Protein AF-0000000078898511 (afdb_homodimer)

Sequence (1064 aa):
MPILDPFRLGRRQLLKTFGAAAVTALSLPPTLRQSLAQPVFVAPPFQLGVAAGDPAPDGFVIWTRLAPQPLEPGYGMPAQPVEVDWQVAADDRFRTVVQKGTAVARPELGHAVHVEVAGLEPGRPYWYRFVAGTERSMVGRARTAPALGAPVERLRFAVGGCQAYEHGHYTAWRCISDESDLDFIYHYGDYIYEGGVRSFYFDRHQERTLPTPRPFDGRELYSLDEYRRRYALYKLDPNLQMAHASAAFIPAWDDHEVDNNWVADRDQDGTPPEVFLLRRIAAAQAYYENLPFRRSAWPLGPAMQIYRRLSFGSLLDLHVLDTRQFRTDQPCGDGFKAPCAGMDADTASVLGAEQEKWLYDGLAASKARWTGLAQQVMLMDMDREPGEEDIRNMDSWDAYRAARTRLLSFLHDRRISNTVVLTGDEHQNWIGDVKLRAGDPDSPTVATEFLATSISSGADGGEIRANGAGILAANPHLKLLNDQRGYHLHEVTPKAWTAHVKVLDKVSTPGGTLSTRAVFTVDPRRPGPQAAMPILDPFRLGRRQLLKTFGAAAVTALSLPPTLRQSLAQPVFVAPPFQLGVAAGDPAPDGFVIWTRLAPQPLEPGYGMPAQPVEVDWQVAADDRFRTVVQKGTAVARPELGHAVHVEVAGLEPGRPYWYRFVAGTERSMVGRARTAPALGAPVERLRFAVGGCQAYEHGHYTAWRCISDESDLDFIYHYGDYIYEGGVRSFYFDRHQERTLPTPRPFDGRELYSLDEYRRRYALYKLDPNLQMAHASAAFIPAWDDHEVDNNWVADRDQDGTPPEVFLLRRIAAAQAYYENLPFRRSAWPLGPAMQIYRRLSFGSLLDLHVLDTRQFRTDQPCGDGFKAPCAGMDADTASVLGAEQEKWLYDGLAASKARWTGLAQQVMLMDMDREPGEEDIRNMDSWDAYRAARTRLLSFLHDRRISNTVVLTGDEHQNWIGDVKLRAGDPDSPTVATEFLATSISSGADGGEIRANGAGILAANPHLKLLNDQRGYHLHEVTPKAWTAHVKVLDKVSTPGGTLSTRAVFTVDPRRPGPQAA

Foldseek 3Di:
DDPPDPDDDDDPDPPPDPDDPPPPPPPVPPPPLDAAQADDFPAFQQLLAKFWADAAQFFTKIKTAGARQQQDVLSRDDQGKHKKKKWKAQDPVRPGTDDIDIDIQHVVLNRMDIDTDGRHHGFGKMKMWMDTRNHIGDIFMEHHFHDAQAADFKAKEWEAEQCEPQQFAQQQLLVLLPDPDHNEYEYFACLYAQAAWDQWDQQQQVRGIDGGLHHDGAHGDQALSNLSSRLSVSSSRVSNNSSRRRYHYQYDYDARLQAPQAAAQDHLPGPDSVSSLSSLQSSLSSVPRRHRDDPQQPDDRNDGDRWDWDDRHQAEIETEAHQGNAFDRQPPSAAKDAADPQLVDQPGARRHDVVVVVVLVCLLPRRHLAYEYRHEADLAWFQPDFDDTGIGHSSHCSSNQNHSLVVQVSQVVSLQQRYEYEYEDPQKWWWFFRFNDHPDPPGARRAIYTYAHHSRPSWARFAAGPCRVRRCVSRVRTDGIGNGHHIWMWMTGSAKIKIFHWGFNGRSDPDTDIDTPFMWIQGSNHHITDTD/DDDDDDPDDDDPDVPPPPDDPPPPPCPVPPPPLDAAQADDFPAFQQLLAKFWADAAQFFTKIKTAGARQQQDVLSRDDQGKHKKKKFKALDPVRPGTDDIDIDIQHVVLNRMDIDTDGRHHGFGKMKMWMDTRNHIGDIFMEHHFHDAQAADFKAKEWEAEQCEPQQFAQQQLLVLLPDPDHNEYEYFACLDAQAAWDQWDQQQQVRGIDGRLHHDGAHGDQALSNLSSRLSVSSSRVSNNSSRRRYHYQYDYDARLQAPQAAAQDHLPGPPSVSSLSSLQSSLSSVPRRHRDDCQQPDDRNDGDRWDWDDRHQAEIETEADQGNAFDRQPPSAAKDAADPQLVDQPGARRHDVVVVVVLVCLLPRRHLAYEYRHEADLAWFQPDFDDTGIGHSSHCSSNQNHSLVVQCSQVVSLQQRYEYEYEDPQKWWWFFRFNDHPDPPGARRAIYTYAHHSRPSWARFAAGPCRVRRCVSRVRTDGIGNFHHIWMWMGGSAKIKIFHWGFNGRSDPDTDIDTPFMWIQGSNHHITDTD

pLDDT: mean 92.57, std 17.26, range [18.81, 98.94]

Secondary structure (DSSP, 8-state):
----------SSTTSTT----------------PPBSS---SS-S-TT-EEEEEEETTEEEEEEE--SSTTSGGGG--SS-EEEEEEEESSTT-SSEEEEEEEEE-GGGTTEEEEEE-SPPTT-EEEEEEEETTEEPPPEEEEPPPPTT---S-EEEEEE----GGG---HHHHHHHHSSS-SEEEE-S-SS--SPP-SEEEETTTTEEEE-SS--------SHHHHHHHHHHHHT-HHHHHHHHHS-EEE---STTT-TT-BTTB-TT---HHHHHHHHHHHHHHHHHHS---GGG--BTTB----EEEEETTTEEEEE--SSTTPPPPSTTSSEE---GGGG-TT--SS-HHHHHHHHHHHHH--SSEEEEE-SS--S----SSSS---EESSSGGG-HHHHHHHHHHHHHTT---EEEEE-SSSSEEEEEEESSTT-TTSPEEEEEEE---SSTTTT--SS-TTHHHHHHH-TTEEEEE--EEEEEEEE-SS-EEEEEEEES-SSSS-PPEEEEEEEEEETTEEEEEE-/--------S-SGGGGTT----------------PPBSS---SS-S-TT-EEEEEEETTEEEEEEE--SSTTSGGGG--SS-EEEEEEEESSTT-SSEEEEEEEEE-GGGTTEEEEEE-SPPTT-EEEEEEEETTEEPPPEEEEPPPPTT---S-EEEEEE----GGG---HHHHHHHHSSS-SEEEE-S-SS--SPP-SEEEETTTTEEEE-SS--------SHHHHHHHHHHHHT-HHHHHHHHHS-EEE---STTT-TT-BTTB-SS---HHHHHHHHHHHHHHHHHHS---GGG--BTTB----EEEEETTTEEEEE--SSTTPPPPSTTSSEE---GGGG-TT--SS-HHHHHHHHHHHHH--SSEEEEE-SS--S----SSSS---EESSSGGG-HHHHHHHHHHHHHTT---EEEEE-SSSSEEEEEEESSTT-TTSPEEEEEEE---SSTTTT--SS-TTHHHHHHH-TTEEEEE--EEEEEEEE-SS-EEEEEEEES-SSSTTPPEEEEEEEEEETTEEEEEE-

Solvent-accessible surface area (backbone atoms only — not comparable to full-atom values): 52940 Å² total; per-residue (Å²): 133,82,74,80,78,89,85,88,90,76,81,69,77,77,66,70,70,77,65,87,75,74,76,70,78,75,65,72,66,82,65,55,72,64,58,38,66,70,57,84,65,93,36,68,37,53,55,51,34,43,31,24,8,59,50,30,33,37,24,33,19,42,24,37,33,53,18,37,33,47,81,45,90,69,16,59,50,70,82,52,36,32,38,30,36,37,41,32,12,69,38,91,82,51,80,48,66,75,45,69,52,73,49,67,21,30,50,54,49,64,21,24,39,73,41,78,48,66,87,46,65,47,55,36,68,34,22,35,38,41,34,43,47,89,45,67,47,71,74,27,29,34,29,23,20,32,42,82,64,34,88,49,76,66,48,34,34,37,37,36,29,30,37,31,59,39,27,17,35,53,49,42,34,39,54,56,37,67,50,76,77,46,50,30,31,39,32,36,17,20,78,44,61,35,63,48,62,51,70,55,42,74,32,75,55,77,69,44,77,39,73,36,53,38,70,64,95,50,60,49,53,42,44,38,65,51,39,42,32,53,53,36,61,57,34,55,36,65,33,49,27,44,26,29,18,50,18,15,34,44,72,33,69,44,35,24,54,56,36,67,74,33,25,48,55,38,52,72,55,69,53,56,41,78,52,44,38,49,27,33,25,23,24,37,46,34,50,50,45,74,44,35,58,58,74,78,34,54,56,60,45,56,44,58,54,64,51,48,76,45,59,38,18,32,34,32,37,35,37,37,46,43,64,32,69,44,15,47,74,57,35,69,81,39,55,77,29,57,84,48,74,56,26,62,36,75,85,40,34,49,44,27,72,68,52,45,52,51,48,52,54,47,62,70,66,56,80,39,58,28,37,34,41,38,30,30,52,44,67,55,66,60,51,73,35,55,78,89,55,58,28,30,54,27,78,27,37,54,30,31,40,38,36,45,41,52,54,41,46,51,34,53,74,67,67,47,32,28,35,38,33,42,26,26,87,72,39,23,31,41,30,26,38,27,44,54,42,78,94,34,87,84,40,58,54,41,20,20,35,47,27,25,15,6,33,10,33,70,25,30,48,38,68,58,41,86,60,39,66,43,28,46,69,67,30,75,49,51,75,42,73,33,27,28,18,16,32,30,41,36,42,38,37,84,68,33,41,35,40,37,37,34,30,28,75,35,19,50,51,82,77,43,54,76,46,76,78,47,41,33,36,28,43,49,80,43,37,32,66,36,82,100,139,88,75,96,76,88,95,73,92,80,82,67,73,76,65,71,68,81,62,84,76,69,78,69,75,76,62,73,65,81,64,54,71,64,59,37,66,70,56,83,65,94,36,70,36,53,54,51,34,43,31,24,7,60,48,32,31,36,23,33,20,41,24,39,34,54,20,36,32,47,81,44,90,71,16,59,51,70,85,51,36,32,38,31,36,39,42,32,13,70,37,91,79,53,81,47,64,76,46,71,53,73,47,67,21,30,48,55,48,64,20,24,38,72,41,78,47,67,86,47,66,46,56,37,68,34,24,34,40,42,33,43,46,89,45,68,47,72,71,26,28,33,28,23,19,31,41,83,64,34,88,49,76,66,47,33,34,38,36,37,30,30,36,30,59,37,27,16,35,54,49,44,34,40,53,56,38,66,51,78,78,45,50,33,32,39,31,35,18,20,77,44,61,34,62,48,63,52,73,55,42,77,31,75,54,78,69,44,78,39,74,35,52,37,69,64,94,50,62,50,56,43,44,38,64,50,39,42,32,50,53,36,61,58,34,54,35,64,33,51,29,45,28,29,17,50,18,14,31,45,71,34,68,44,35,24,54,55,38,67,75,32,26,47,54,37,52,72,54,70,53,57,41,78,52,45,39,49,28,33,25,23,23,36,45,35,51,52,45,72,45,36,56,57,76,79,34,53,59,61,46,56,44,59,55,64,50,49,75,45,60,40,18,32,35,31,38,35,36,36,46,45,64,32,68,44,16,47,74,56,34,71,81,39,55,78,28,56,85,49,74,54,26,60,36,76,84,41,32,49,43,25,72,68,52,45,49,51,48,52,53,49,62,71,65,57,79,38,58,28,38,35,41,38,30,31,50,44,67,53,64,60,52,72,35,55,77,90,54,58,28,29,53,26,76,28,37,53,30,30,41,39,37,44,41,53,55,41,48,52,34,53,76,66,67,47,31,28,36,40,33,40,27,25,86,71,40,24,33,42,32,25,37,27,43,55,41,77,95,34,86,83,38,58,54,41,20,20,36,46,27,25,14,6,34,8,33,70,24,30,49,38,66,57,41,88,61,41,67,42,28,46,69,67,30,76,48,50,76,42,73,34,28,28,19,17,32,30,40,36,41,37,36,84,71,34,40,34,40,36,38,34,30,27,75,36,18,49,50,81,77,43,54,75,44,75,77,48,39,34,34,27,43,50,82,42,36,32,67,37,81,100

InterPro domains:
  IPR006311 Twin-arginine translocation pathway, signal sequence [PS51318] (1-37)
  IPR018946 PhoD-like phosphatase, metallophosphatase domain [PF09423] (157-500)
  IPR018946 PhoD-like phosphatase, metallophosphatase domain [cd07389] (156-457)
  IPR029052 Metallo-dependent phosphatase-like [SSF56300] (154-504)
  IPR032093 Phospholipase D, N-terminal [PF16655] (40-146)
  IPR038607 PhoD-like superfamily [G3DSA:3.60.21.70] (149-532)
  IPR052900 Phospholipid Metabolizing Enzymes [PTHR43606] (16-522)

Radius of gyration: 34.7 Å; Cα contacts (8 Å, |Δi|>4): 2838; chains: 2; bounding box: 134×117×81 Å

Organism: Rhodospirillum centenum (strain ATCC 51521 / SW) (NCBI:txid414684)

Structure (mmCIF, N/CA/C/O backbone):
data_AF-0000000078898511-model_v1
#
loop_
_entity.id
_entity.type
_entity.pdbx_description
1 polymer 'Alkaline phosphatase D'
#
loop_
_atom_site.group_PDB
_atom_site.id
_atom_site.type_symbol
_atom_site.label_atom_id
_atom_site.label_alt_id
_atom_site.label_comp_id
_atom_site.label_asym_id
_atom_site.label_entity_id
_atom_site.label_seq_id
_atom_site.pdbx_PDB_ins_code
_atom_site.Cartn_x
_atom_site.Cartn_y
_atom_site.Cartn_z
_atom_site.occupancy
_atom_site.B_iso_or_equiv
_atom_site.auth_seq_id
_atom_site.auth_comp_id
_atom_site.auth_asym_id
_atom_site.auth_atom_id
_atom_site.pdbx_PDB_model_num
ATOM 1 N N . MET A 1 1 ? 75.062 38.656 44.875 1 23.36 1 MET A N 1
ATOM 2 C CA . MET A 1 1 ? 73.688 38.469 45.344 1 23.36 1 MET A CA 1
ATOM 3 C C . MET A 1 1 ? 72.688 39.375 44.562 1 23.36 1 MET A C 1
ATOM 5 O O . MET A 1 1 ? 71.562 39.531 44.969 1 23.36 1 MET A O 1
ATOM 9 N N . PRO A 1 2 ? 73.062 39.656 43.375 1 22.45 2 PRO A N 1
ATOM 10 C CA . PRO A 1 2 ? 72.75 40.875 42.656 1 22.45 2 PRO A CA 1
ATOM 11 C C . PRO A 1 2 ? 71.25 40.906 42.188 1 22.45 2 PRO A C 1
ATOM 13 O O . PRO A 1 2 ? 70.688 39.875 41.844 1 22.45 2 PRO A O 1
ATOM 16 N N . ILE A 1 3 ? 70.438 41.812 42.719 1 23.81 3 ILE A N 1
ATOM 17 C CA . ILE A 1 3 ? 69.062 42.094 43.031 1 23.81 3 ILE A CA 1
ATOM 18 C C . ILE A 1 3 ? 68.312 42.375 41.75 1 23.81 3 ILE A C 1
ATOM 20 O O . ILE A 1 3 ? 67.125 42.844 41.781 1 23.81 3 ILE A O 1
ATOM 24 N N . LEU A 1 4 ? 68.938 42 40.5 1 22.95 4 LEU A N 1
ATOM 25 C CA . LEU A 1 4 ? 68.312 42.719 39.406 1 22.95 4 LEU A CA 1
ATOM 26 C C . LEU A 1 4 ? 66.812 42.469 39.344 1 22.95 4 LEU A C 1
ATOM 28 O O . LEU A 1 4 ? 66.375 41.375 39.75 1 22.95 4 LEU A O 1
ATOM 32 N N . ASP A 1 5 ? 65.875 43.469 39.062 1 22.94 5 ASP A N 1
ATOM 33 C CA . ASP A 1 5 ? 64.562 44.031 39.312 1 22.94 5 ASP A CA 1
ATOM 34 C C . ASP A 1 5 ? 63.531 43.531 38.312 1 22.94 5 ASP A C 1
ATOM 36 O O . ASP A 1 5 ? 63.594 43.844 37.125 1 22.94 5 ASP A O 1
ATOM 40 N N . PRO A 1 6 ? 63.344 42.156 38.094 1 24.83 6 PRO A N 1
ATOM 41 C CA . PRO A 1 6 ? 62.812 41.406 36.969 1 24.83 6 PRO A CA 1
ATOM 42 C C . PRO A 1 6 ? 61.344 41.781 36.656 1 24.83 6 PRO A C 1
ATOM 44 O O . PRO A 1 6 ? 60.438 41.25 37.25 1 24.83 6 PRO A O 1
ATOM 47 N N . PHE A 1 7 ? 60.875 43.156 36.375 1 22 7 PHE A N 1
ATOM 48 C CA . PHE A 1 7 ? 59.75 44 36.062 1 22 7 PHE A CA 1
ATOM 49 C C . PHE A 1 7 ? 58.875 43.344 35 1 22 7 PHE A C 1
ATOM 51 O O . PHE A 1 7 ? 59.375 42.594 34.156 1 22 7 PHE A O 1
ATOM 58 N N . ARG A 1 8 ? 57.25 43.719 34.875 1 26.16 8 ARG A N 1
ATOM 59 C CA . ARG A 1 8 ? 55.812 43.469 35.031 1 26.16 8 ARG A CA 1
ATOM 60 C C . ARG A 1 8 ? 55.188 43.25 33.656 1 26.16 8 ARG A C 1
ATOM 62 O O . ARG A 1 8 ? 55.375 44.062 32.719 1 26.16 8 ARG A O 1
ATOM 69 N N . LEU A 1 9 ? 54.719 41.969 33.156 1 23.34 9 LEU A N 1
ATOM 70 C CA . LEU A 1 9 ? 54.219 41.156 32.062 1 23.34 9 LEU A CA 1
ATOM 71 C C . LEU A 1 9 ? 53.031 41.812 31.391 1 23.34 9 LEU A C 1
ATOM 73 O O . LEU A 1 9 ? 51.969 41.969 32 1 23.34 9 LEU A O 1
ATOM 77 N N . GLY A 1 10 ? 53.188 42.969 30.734 1 20.89 10 GLY A N 1
ATOM 78 C CA . GLY A 1 10 ? 52.125 43.812 30.25 1 20.89 10 GLY A CA 1
ATOM 79 C C . GLY A 1 10 ? 51.125 43.094 29.344 1 20.89 10 GLY A C 1
ATOM 80 O O . GLY A 1 10 ? 51.469 42.062 28.766 1 20.89 10 GLY A O 1
ATOM 81 N N . ARG A 1 11 ? 49.781 43.438 29.5 1 22.42 11 ARG A N 1
ATOM 82 C CA . ARG A 1 11 ? 48.406 43.125 29.109 1 22.42 11 ARG A CA 1
ATOM 83 C C . ARG A 1 11 ? 48.25 43.094 27.594 1 22.42 11 ARG A C 1
ATOM 85 O O . ARG A 1 11 ? 47.188 42.719 27.078 1 22.42 11 ARG A O 1
ATOM 92 N N . ARG A 1 12 ? 49.031 43.906 26.922 1 22.55 12 ARG A N 1
ATOM 93 C CA . ARG A 1 12 ? 48.531 44.406 25.641 1 22.55 12 ARG A CA 1
ATOM 94 C C . ARG A 1 12 ? 48.312 43.25 24.672 1 22.55 12 ARG A C 1
ATOM 96 O O . ARG A 1 12 ? 47.344 43.281 23.891 1 22.55 12 ARG A O 1
ATOM 103 N N . GLN A 1 13 ? 49.375 42.594 24.516 1 22.3 13 GLN A N 1
ATOM 104 C CA . GLN A 1 13 ? 49.531 42.125 23.141 1 22.3 13 GLN A CA 1
ATOM 105 C C . GLN A 1 13 ? 48.562 40.969 22.828 1 22.3 13 GLN A C 1
ATOM 107 O O . GLN A 1 13 ? 48.594 40.406 21.734 1 22.3 13 GLN A O 1
ATOM 112 N N . LEU A 1 14 ? 48.062 40.312 23.953 1 23.38 14 LEU A N 1
ATOM 113 C CA . LEU A 1 14 ? 47.531 39 23.594 1 23.38 14 LEU A CA 1
ATOM 114 C C . LEU A 1 14 ? 46.312 39.156 22.703 1 23.38 14 LEU A C 1
ATOM 116 O O . LEU A 1 14 ? 45.812 38.188 22.156 1 23.38 14 LEU A O 1
ATOM 120 N N . LEU A 1 15 ? 45.625 40.375 22.719 1 21.05 15 LEU A N 1
ATOM 121 C CA . LEU A 1 15 ? 44.188 40.281 22.438 1 21.05 15 LEU A CA 1
ATOM 122 C C . LEU A 1 15 ? 43.938 40 20.953 1 21.05 15 LEU A C 1
ATOM 124 O O . LEU A 1 15 ? 42.812 39.688 20.562 1 21.05 15 LEU A O 1
ATOM 128 N N . LYS A 1 16 ? 44.75 40.469 20.062 1 21.91 16 LYS A N 1
ATOM 129 C CA . LYS A 1 16 ? 44.125 40.812 18.781 1 21.91 16 LYS A CA 1
ATOM 130 C C . LYS A 1 16 ? 43.688 39.562 18.047 1 21.91 16 LYS A C 1
ATOM 132 O O . LYS A 1 16 ? 42.844 39.656 17.125 1 21.91 16 LYS A O 1
ATOM 137 N N . THR A 1 17 ? 44.5 38.594 18.141 1 21.77 17 THR A N 1
ATOM 138 C CA . THR A 1 17 ? 44.469 37.781 16.922 1 21.77 17 THR A CA 1
ATOM 139 C C . THR A 1 17 ? 43.188 36.969 16.828 1 21.77 17 THR A C 1
ATOM 141 O O . THR A 1 17 ? 43.062 36.094 15.961 1 21.77 17 THR A O 1
ATOM 144 N N . PHE A 1 18 ? 42.281 37 17.859 1 23.84 18 PHE A N 1
ATOM 145 C CA . PHE A 1 18 ? 41.281 35.969 17.719 1 23.84 18 PHE A CA 1
ATOM 146 C C . PHE A 1 18 ? 40.406 36.25 16.5 1 23.84 18 PHE A C 1
ATOM 148 O O . PHE A 1 18 ? 39.562 37.156 16.5 1 23.84 18 PHE A O 1
ATOM 155 N N . GLY A 1 19 ? 40.969 36.25 15.273 1 22.55 19 GLY A N 1
ATOM 156 C CA . GLY A 1 19 ? 40.219 36.469 14.055 1 22.55 19 GLY A CA 1
ATOM 157 C C . GLY A 1 19 ? 38.875 35.781 14.055 1 22.55 19 GLY A C 1
ATOM 158 O O . GLY A 1 19 ? 38.625 34.906 14.883 1 22.55 19 GLY A O 1
ATOM 159 N N . ALA A 1 20 ? 37.875 36.25 13.094 1 24.78 20 ALA A N 1
ATOM 160 C CA . ALA A 1 20 ? 36.5 36.031 12.758 1 24.78 20 ALA A CA 1
ATOM 161 C C . ALA A 1 20 ? 36.219 34.562 12.461 1 24.78 20 ALA A C 1
ATOM 163 O O . ALA A 1 20 ? 36.719 34.031 11.461 1 24.78 20 ALA A O 1
ATOM 164 N N . ALA A 1 21 ? 36.281 33.656 13.391 1 25.03 21 ALA A N 1
ATOM 165 C CA . ALA A 1 21 ? 35.812 32.281 13.203 1 25.03 21 ALA A CA 1
ATOM 166 C C . ALA A 1 21 ? 34.438 32.25 12.539 1 25.03 21 ALA A C 1
ATOM 168 O O . ALA A 1 21 ? 33.438 32.719 13.125 1 25.03 21 ALA A O 1
ATOM 169 N N . ALA A 1 22 ? 34.375 32.438 11.211 1 25.95 22 ALA A N 1
ATOM 170 C CA . ALA A 1 22 ? 33.219 32.125 10.398 1 25.95 22 ALA A CA 1
ATOM 171 C C . ALA A 1 22 ? 32.531 30.859 10.883 1 25.95 22 ALA A C 1
ATOM 173 O O . ALA A 1 22 ? 33.156 29.812 10.992 1 25.95 22 ALA A O 1
ATOM 174 N N . VAL A 1 23 ? 31.609 30.969 11.789 1 25.8 23 VAL A N 1
ATOM 175 C CA . VAL A 1 23 ? 30.641 29.938 12.164 1 25.8 23 VAL A CA 1
ATOM 176 C C . VAL A 1 23 ? 30.188 29.188 10.922 1 25.8 23 VAL A C 1
ATOM 178 O O . VAL A 1 23 ? 29.516 29.75 10.055 1 25.8 23 VAL A O 1
ATOM 181 N N . THR A 1 24 ? 31.078 28.422 10.281 1 25.14 24 THR A N 1
ATOM 182 C CA . THR A 1 24 ? 30.609 27.422 9.328 1 25.14 24 THR A CA 1
ATOM 183 C C . THR A 1 24 ? 29.391 26.688 9.867 1 25.14 24 THR A C 1
ATOM 185 O O . THR A 1 24 ? 29.438 26.062 10.922 1 25.14 24 THR A O 1
ATOM 188 N N . ALA A 1 25 ? 28.172 27.203 9.734 1 29.58 25 ALA A N 1
ATOM 189 C CA . ALA A 1 25 ? 26.922 26.469 9.914 1 29.58 25 ALA A CA 1
ATOM 190 C C . ALA A 1 25 ? 27.078 25.016 9.453 1 29.58 25 ALA A C 1
ATOM 192 O O . ALA A 1 25 ? 27.25 24.75 8.266 1 29.58 25 ALA A O 1
ATOM 193 N N . LEU A 1 26 ? 27.766 24.188 10.18 1 28.31 26 LEU A N 1
ATOM 194 C CA . LEU A 1 26 ? 27.75 22.734 10 1 28.31 26 LEU A CA 1
ATOM 195 C C . LEU A 1 26 ? 26.344 22.234 9.672 1 28.31 26 LEU A C 1
ATOM 197 O O . LEU A 1 26 ? 25.547 21.953 10.578 1 28.31 26 LEU A O 1
ATOM 201 N N . SER A 1 27 ? 25.656 22.844 8.727 1 32.09 27 SER A N 1
ATOM 202 C CA . SER A 1 27 ? 24.594 22.047 8.117 1 32.09 27 SER A CA 1
ATOM 203 C C . SER A 1 27 ? 25.062 20.609 7.887 1 32.09 27 SER A C 1
ATOM 205 O O . SER A 1 27 ? 26.031 20.359 7.168 1 32.09 27 SER A O 1
ATOM 207 N N . LEU A 1 28 ? 25.016 19.781 8.789 1 34.69 28 LEU A N 1
ATOM 208 C CA . LEU A 1 28 ? 25.25 18.391 8.383 1 34.69 28 LEU A CA 1
ATOM 209 C C . LEU A 1 28 ? 24.625 18.109 7.023 1 34.69 28 LEU A C 1
ATOM 211 O O . LEU A 1 28 ? 23.438 18.359 6.824 1 34.69 28 LEU A O 1
ATOM 215 N N . PRO A 1 29 ? 25.312 18.188 5.914 1 38.09 29 PRO A N 1
ATOM 216 C CA . PRO A 1 29 ? 24.781 17.812 4.602 1 38.09 29 PRO A CA 1
ATOM 217 C C . PRO A 1 29 ? 23.781 16.656 4.676 1 38.09 29 PRO A C 1
ATOM 219 O O . PRO A 1 29 ? 23.891 15.805 5.562 1 38.09 29 PRO A O 1
ATOM 222 N N . PRO A 1 30 ? 22.562 16.828 4.277 1 41.19 30 PRO A N 1
ATOM 223 C CA . PRO A 1 30 ? 21.766 15.617 4.137 1 41.19 30 PRO A CA 1
ATOM 224 C C . PRO A 1 30 ? 22.562 14.438 3.59 1 41.19 30 PRO A C 1
ATOM 226 O O . PRO A 1 30 ? 23.109 14.523 2.486 1 41.19 30 PRO A O 1
ATOM 229 N N . THR A 1 31 ? 23.344 13.781 4.352 1 40.78 31 THR A N 1
ATOM 230 C CA . THR A 1 31 ? 24.078 12.617 3.877 1 40.78 31 THR A CA 1
ATOM 231 C C . THR A 1 31 ? 23.188 11.742 2.996 1 40.78 31 THR A C 1
ATOM 233 O O . THR A 1 31 ? 22.125 11.289 3.43 1 40.78 31 THR A O 1
ATOM 236 N N . LEU A 1 32 ? 23.234 11.953 1.681 1 46.97 32 LEU A N 1
ATOM 237 C CA . LEU A 1 32 ? 22.719 10.883 0.833 1 46.97 32 LEU A CA 1
ATOM 238 C C . LEU A 1 32 ? 22.891 9.523 1.513 1 46.97 32 LEU A C 1
ATOM 240 O O . LEU A 1 32 ? 24 9.156 1.906 1 46.97 32 LEU A O 1
ATOM 244 N N . ARG A 1 33 ? 21.781 9.164 2.168 1 60.06 33 ARG A N 1
ATOM 245 C CA . ARG A 1 33 ? 21.891 7.848 2.781 1 60.06 33 ARG A CA 1
ATOM 246 C C . ARG A 1 33 ? 22.5 6.84 1.805 1 60.06 33 ARG A C 1
ATOM 248 O O . ARG A 1 33 ? 21.812 6.367 0.893 1 60.06 33 ARG A O 1
ATOM 255 N N . GLN A 1 34 ? 23.797 6.727 1.799 1 71.62 34 GLN A N 1
ATOM 256 C CA . GLN A 1 34 ? 24.578 5.816 0.971 1 71.62 34 GLN A CA 1
ATOM 257 C C . GLN A 1 34 ? 24.312 4.363 1.344 1 71.62 34 GLN A C 1
ATOM 259 O O . GLN A 1 34 ? 24 4.062 2.496 1 71.62 34 GLN A O 1
ATOM 264 N N . SER A 1 35 ? 24.047 3.576 0.363 1 76.69 35 SER A N 1
ATOM 265 C CA . SER A 1 35 ? 23.922 2.139 0.575 1 76.69 35 SER A CA 1
ATOM 266 C C . SER A 1 35 ? 25.109 1.596 1.375 1 76.69 35 SER A C 1
ATOM 268 O O . SER A 1 35 ? 26.234 2.035 1.19 1 76.69 35 SER A O 1
ATOM 270 N N . LEU A 1 36 ? 24.797 0.74 2.363 1 82.19 36 LEU A N 1
ATOM 271 C CA . LEU A 1 36 ? 25.828 0.055 3.125 1 82.19 36 LEU A CA 1
ATOM 272 C C . LEU A 1 36 ? 26.516 -1.008 2.273 1 82.19 36 LEU A C 1
ATOM 274 O O . LEU A 1 36 ? 25.891 -2 1.892 1 82.19 36 LEU A O 1
ATOM 278 N N . ALA A 1 37 ? 27.828 -0.854 2.008 1 79.81 37 ALA A N 1
ATOM 279 C CA . ALA A 1 37 ? 28.594 -1.796 1.199 1 79.81 37 ALA A CA 1
ATOM 280 C C . ALA A 1 37 ? 29.109 -2.957 2.047 1 79.81 37 ALA A C 1
ATOM 282 O O . ALA A 1 37 ? 29.266 -4.074 1.55 1 79.81 37 ALA A O 1
ATOM 283 N N . GLN A 1 38 ? 29.281 -2.711 3.344 1 74 38 GLN A N 1
ATOM 284 C CA . GLN A 1 38 ? 29.781 -3.754 4.23 1 74 38 GLN A CA 1
ATOM 285 C C . GLN A 1 38 ? 28.891 -3.918 5.453 1 74 38 GLN A C 1
ATOM 287 O O . GLN A 1 38 ? 29.281 -3.586 6.574 1 74 38 GLN A O 1
ATOM 292 N N . PRO A 1 39 ? 27.734 -4.465 5.16 1 81.56 39 PRO A N 1
ATOM 293 C CA . PRO A 1 39 ? 26.797 -4.648 6.273 1 81.56 39 PRO A CA 1
ATOM 294 C C . PRO A 1 39 ? 27.234 -5.758 7.23 1 81.56 39 PRO A C 1
ATOM 296 O O . PRO A 1 39 ? 27.906 -6.711 6.812 1 81.56 39 PRO A O 1
ATOM 299 N N . VAL A 1 40 ? 26.984 -5.566 8.523 1 80.06 40 VAL A N 1
ATOM 300 C CA . VAL A 1 40 ? 27.078 -6.621 9.531 1 80.06 40 VAL A CA 1
ATOM 301 C C . VAL A 1 40 ? 25.688 -7.035 9.984 1 80.06 40 VAL A C 1
ATOM 303 O O . VAL A 1 40 ? 24.859 -6.184 10.32 1 80.06 40 VAL A O 1
ATOM 306 N N . PHE A 1 41 ? 25.469 -8.328 9.914 1 87.56 41 PHE A N 1
ATOM 307 C CA . PHE A 1 41 ? 24.125 -8.828 10.203 1 87.56 41 PHE A CA 1
ATOM 308 C C . PHE A 1 41 ? 24.109 -9.602 11.523 1 87.56 41 PHE A C 1
ATOM 310 O O . PHE A 1 41 ? 25.094 -10.234 11.891 1 87.56 41 PHE A O 1
ATOM 317 N N . VAL A 1 42 ? 23.016 -9.594 12.195 1 87.12 42 VAL A N 1
ATOM 318 C CA . VAL A 1 42 ? 22.828 -10.305 13.461 1 87.12 42 VAL A CA 1
ATOM 319 C C . VAL A 1 42 ? 22.75 -11.805 13.203 1 87.12 42 VAL A C 1
ATOM 321 O O . VAL A 1 42 ? 23 -12.609 14.102 1 87.12 42 VAL A O 1
ATOM 324 N N . ALA A 1 43 ? 22.344 -12.258 12.031 1 89.62 43 ALA A N 1
ATOM 325 C CA . ALA A 1 43 ? 22.266 -13.609 11.484 1 89.62 43 ALA A CA 1
ATOM 326 C C . ALA A 1 43 ? 22.453 -13.594 9.969 1 89.62 43 ALA A C 1
ATOM 328 O O . ALA A 1 43 ? 22.406 -12.539 9.336 1 89.62 43 ALA A O 1
ATOM 329 N N . PRO A 1 44 ? 22.75 -14.75 9.43 1 93.25 44 PRO A N 1
ATOM 330 C CA . PRO A 1 44 ? 22.891 -14.75 7.969 1 93.25 44 PRO A CA 1
ATOM 331 C C . PRO A 1 44 ? 21.688 -14.109 7.258 1 93.25 44 PRO A C 1
ATOM 333 O O . PRO A 1 44 ? 20.547 -14.43 7.57 1 93.25 44 PRO A O 1
ATOM 336 N N . PRO A 1 45 ? 21.922 -13.258 6.316 1 97.38 45 PRO A N 1
ATOM 337 C CA . PRO A 1 45 ? 20.828 -12.453 5.754 1 97.38 45 PRO A CA 1
ATOM 338 C C . PRO A 1 45 ? 20 -13.219 4.727 1 97.38 45 PRO A C 1
ATOM 340 O O . PRO A 1 45 ? 18.891 -12.805 4.398 1 97.38 45 PRO A O 1
ATOM 343 N N . PHE A 1 46 ? 20.5 -14.312 4.227 1 98.62 46 PHE A N 1
ATOM 344 C CA . PHE A 1 46 ? 19.828 -15.023 3.139 1 98.62 46 PHE A CA 1
ATOM 345 C C . PHE A 1 46 ? 18.969 -16.156 3.68 1 98.62 46 PHE A C 1
ATOM 347 O O . PHE A 1 46 ? 18.969 -17.266 3.127 1 98.62 46 PHE A O 1
ATOM 354 N N . GLN A 1 47 ? 18.25 -15.883 4.766 1 98.44 47 GLN A N 1
ATOM 355 C CA . GLN A 1 47 ? 17.438 -16.891 5.426 1 98.44 47 GLN A CA 1
ATOM 356 C C . GLN A 1 47 ? 16.281 -17.328 4.535 1 98.44 47 GLN A C 1
ATOM 358 O O . GLN A 1 47 ? 15.742 -18.438 4.699 1 98.44 47 GLN A O 1
ATOM 363 N N . LEU A 1 48 ? 15.883 -16.562 3.533 1 98.81 48 LEU A N 1
ATOM 364 C CA . LEU A 1 48 ? 14.703 -16.828 2.725 1 98.81 48 LEU A CA 1
ATOM 365 C C . LEU A 1 48 ? 15.086 -17.484 1.398 1 98.81 48 LEU A C 1
ATOM 367 O O . LEU A 1 48 ? 14.242 -17.656 0.521 1 98.81 48 LEU A O 1
ATOM 371 N N . GLY A 1 49 ? 16.344 -17.734 1.19 1 98.75 49 GLY A N 1
ATOM 372 C CA . GLY A 1 49 ? 16.844 -18.469 0.036 1 98.75 49 GLY A CA 1
ATOM 373 C C . GLY A 1 49 ? 17 -17.594 -1.195 1 98.75 49 GLY A C 1
ATOM 374 O O . GLY A 1 49 ? 17.188 -16.375 -1.083 1 98.75 49 GLY A O 1
ATOM 375 N N . VAL A 1 50 ? 17.172 -18.266 -2.299 1 98.94 50 VAL A N 1
ATOM 376 C CA . VAL A 1 50 ? 17.297 -17.641 -3.613 1 98.94 50 VAL A CA 1
ATOM 377 C C . VAL A 1 50 ? 16.25 -18.219 -4.562 1 98.94 50 VAL A C 1
ATOM 379 O O . VAL A 1 50 ? 15.656 -19.266 -4.277 1 98.94 50 VAL A O 1
ATOM 382 N N . ALA A 1 51 ? 16 -17.516 -5.625 1 98.94 51 ALA A N 1
ATOM 383 C CA . ALA A 1 51 ? 15.086 -18 -6.652 1 98.94 51 ALA A CA 1
ATOM 384 C C . ALA A 1 51 ? 15.43 -17.406 -8.016 1 98.94 51 ALA A C 1
ATOM 386 O O . ALA A 1 51 ? 16.078 -16.359 -8.102 1 98.94 51 ALA A O 1
ATOM 387 N N . ALA A 1 52 ? 15.031 -18.078 -9.031 1 98.94 52 ALA A N 1
ATOM 388 C CA . ALA A 1 52 ? 15.055 -17.547 -10.391 1 98.94 52 ALA A CA 1
ATOM 389 C C . ALA A 1 52 ? 13.672 -17.625 -11.031 1 98.94 52 ALA A C 1
ATOM 391 O O . ALA A 1 52 ? 12.82 -18.406 -10.602 1 98.94 52 ALA A O 1
ATOM 392 N N . GLY A 1 53 ? 13.469 -16.688 -12 1 98.88 53 GLY A N 1
ATOM 393 C CA . GLY A 1 53 ? 12.148 -16.656 -12.602 1 98.88 53 GLY A CA 1
ATOM 394 C C . GLY A 1 53 ? 12.156 -16.203 -14.047 1 98.88 53 GLY A C 1
ATOM 395 O O . GLY A 1 53 ? 13.117 -15.57 -14.492 1 98.88 53 GLY A O 1
ATOM 396 N N . ASP A 1 54 ? 11.195 -16.609 -14.805 1 98.5 54 ASP A N 1
ATOM 397 C CA . ASP A 1 54 ? 10.812 -16.109 -16.125 1 98.5 54 ASP A CA 1
ATOM 398 C C . ASP A 1 54 ? 11.977 -16.219 -17.109 1 98.5 54 ASP A C 1
ATOM 400 O O . ASP A 1 54 ? 12.438 -15.211 -17.641 1 98.5 54 ASP A O 1
ATOM 404 N N . PRO A 1 55 ? 12.32 -17.438 -17.438 1 98.75 55 PRO A N 1
ATOM 405 C CA . PRO A 1 55 ? 13.43 -17.625 -18.359 1 98.75 55 PRO A CA 1
ATOM 406 C C . PRO A 1 55 ? 13.156 -17.047 -19.75 1 98.75 55 PRO A C 1
ATOM 408 O O . PRO A 1 55 ? 12.031 -17.125 -20.25 1 98.75 55 PRO A O 1
ATOM 411 N N . ALA A 1 56 ? 14.125 -16.422 -20.281 1 98.56 56 ALA A N 1
ATOM 412 C CA . ALA A 1 56 ? 14.203 -15.914 -21.641 1 98.56 56 ALA A CA 1
ATOM 413 C C . ALA A 1 56 ? 15.445 -16.438 -22.359 1 98.56 56 ALA A C 1
ATOM 415 O O . ALA A 1 56 ? 16.344 -16.984 -21.719 1 98.56 56 ALA A O 1
ATOM 416 N N . PRO A 1 57 ? 15.438 -16.344 -23.688 1 98.69 57 PRO A N 1
ATOM 417 C CA . PRO A 1 57 ? 16.594 -16.875 -24.406 1 98.69 57 PRO A CA 1
ATOM 418 C C . PRO A 1 57 ? 17.906 -16.219 -23.969 1 98.69 57 PRO A C 1
ATOM 420 O O . PRO A 1 57 ? 18.969 -16.844 -24.047 1 98.69 57 PRO A O 1
ATOM 423 N N . ASP A 1 58 ? 17.812 -15 -23.469 1 98.5 58 ASP A N 1
ATOM 424 C CA . ASP A 1 58 ? 19.062 -14.289 -23.156 1 98.5 58 ASP A CA 1
ATOM 425 C C . ASP A 1 58 ? 19.234 -14.117 -21.656 1 98.5 58 ASP A C 1
ATOM 427 O O . ASP A 1 58 ? 20.109 -13.375 -21.203 1 98.5 58 ASP A O 1
ATOM 431 N N . GLY A 1 59 ? 18.344 -14.75 -20.953 1 98.56 59 GLY A N 1
ATOM 432 C CA . GLY A 1 59 ? 18.516 -14.586 -19.516 1 98.56 59 GLY A CA 1
ATOM 433 C C . GLY A 1 59 ? 17.297 -15 -18.719 1 98.56 59 GLY A C 1
ATOM 434 O O . GLY A 1 59 ? 16.453 -15.766 -19.203 1 98.56 59 GLY A O 1
ATOM 435 N N . PHE A 1 60 ? 17.266 -14.625 -17.453 1 98.88 60 PHE A N 1
ATOM 436 C CA . PHE A 1 60 ? 16.234 -14.859 -16.469 1 98.88 60 PHE A CA 1
ATOM 437 C C . PHE A 1 60 ? 16.375 -13.891 -15.289 1 98.88 60 PHE A C 1
ATOM 439 O O . PHE A 1 60 ? 17.312 -13.086 -15.258 1 98.88 60 PHE A O 1
ATOM 446 N N . VAL A 1 61 ? 15.414 -13.914 -14.406 1 98.94 61 VAL A N 1
ATOM 447 C CA . VAL A 1 61 ? 15.484 -13.109 -13.18 1 98.94 61 VAL A CA 1
ATOM 448 C C . VAL A 1 61 ? 16.141 -13.93 -12.07 1 98.94 61 VAL A C 1
ATOM 450 O O . VAL A 1 61 ? 15.828 -15.109 -11.898 1 98.94 61 VAL A O 1
ATOM 453 N N . ILE A 1 62 ? 17.062 -13.344 -11.352 1 98.94 62 ILE A N 1
ATOM 454 C CA . ILE A 1 62 ? 17.5 -13.93 -10.086 1 98.94 62 ILE A CA 1
ATOM 455 C C . ILE A 1 62 ? 17.016 -13.062 -8.922 1 98.94 62 ILE A C 1
ATOM 457 O O . ILE A 1 62 ? 16.906 -11.836 -9.062 1 98.94 62 ILE A O 1
ATOM 461 N N . TRP A 1 63 ? 16.719 -13.711 -7.836 1 98.94 63 TRP A N 1
ATOM 462 C CA . TRP A 1 63 ? 16.031 -13.055 -6.723 1 98.94 63 TRP A CA 1
ATOM 463 C C . TRP A 1 63 ? 16.578 -13.547 -5.387 1 98.94 63 TRP A C 1
ATOM 465 O O . TRP A 1 63 ? 16.906 -14.727 -5.238 1 98.94 63 TRP A O 1
ATOM 475 N N . THR A 1 64 ? 16.641 -12.648 -4.406 1 98.94 64 THR A N 1
ATOM 476 C CA . THR A 1 64 ? 16.734 -12.945 -2.98 1 98.94 64 THR A CA 1
ATOM 477 C C . THR A 1 64 ? 16.109 -11.812 -2.156 1 98.94 64 THR A C 1
ATOM 479 O O . THR A 1 64 ? 15.703 -10.789 -2.707 1 98.94 64 THR A O 1
ATOM 482 N N . ARG A 1 65 ? 15.898 -12.016 -0.938 1 98.88 65 ARG A N 1
ATOM 483 C CA . ARG A 1 65 ? 15.469 -10.992 0.004 1 98.88 65 ARG A CA 1
ATOM 484 C C . ARG A 1 65 ? 16.234 -11.102 1.321 1 98.88 65 ARG A C 1
ATOM 486 O O . ARG A 1 65 ? 16.219 -12.156 1.962 1 98.88 65 ARG A O 1
ATOM 493 N N . LEU A 1 66 ? 16.938 -10.039 1.705 1 98.75 66 LEU A N 1
ATOM 494 C CA . LEU A 1 66 ? 17.734 -10.039 2.934 1 98.75 66 LEU A CA 1
ATOM 495 C C . LEU A 1 66 ? 16.828 -9.953 4.16 1 98.75 66 LEU A C 1
ATOM 497 O O . LEU A 1 66 ? 16.016 -9.023 4.277 1 98.75 66 LEU A O 1
ATOM 501 N N . ALA A 1 67 ? 16.953 -10.898 5.02 1 98.62 67 ALA A N 1
ATOM 502 C CA . ALA A 1 67 ? 16.172 -10.953 6.254 1 98.62 67 ALA A CA 1
ATOM 503 C C . ALA A 1 67 ? 16.859 -11.836 7.293 1 98.62 67 ALA A C 1
ATOM 505 O O . ALA A 1 67 ? 16.5 -13.008 7.453 1 98.62 67 ALA A O 1
ATOM 506 N N . PRO A 1 68 ? 17.75 -11.289 8.07 1 98.12 68 PRO A N 1
ATOM 507 C CA . PRO A 1 68 ? 18.438 -12.086 9.102 1 98.12 68 PRO A CA 1
ATOM 508 C C . PRO A 1 68 ? 17.469 -12.641 10.141 1 98.12 68 PRO A C 1
ATOM 510 O O . PRO A 1 68 ? 17.672 -13.742 10.664 1 98.12 68 PRO A O 1
ATOM 513 N N . GLN A 1 69 ? 16.391 -11.891 10.492 1 98 69 GLN A N 1
ATOM 514 C CA . GLN A 1 69 ? 15.328 -12.281 11.406 1 98 69 GLN A CA 1
ATOM 515 C C . GLN A 1 69 ? 13.961 -12.148 10.742 1 98 69 GLN A C 1
ATOM 517 O O . GLN A 1 69 ? 13.172 -11.273 11.109 1 98 69 GLN A O 1
ATOM 522 N N . PRO A 1 70 ? 13.633 -13.07 9.859 1 97.81 70 PRO A N 1
ATOM 523 C CA . PRO A 1 70 ? 12.555 -12.914 8.875 1 97.81 70 PRO A CA 1
ATOM 524 C C . PRO A 1 70 ? 11.188 -12.719 9.531 1 97.81 70 PRO A C 1
ATOM 526 O O . PRO A 1 70 ? 10.289 -12.117 8.93 1 97.81 70 PRO A O 1
ATOM 529 N N . LEU A 1 71 ? 11.008 -13.195 10.75 1 97.06 71 LEU A N 1
ATOM 530 C CA . LEU A 1 71 ? 9.672 -13.172 11.344 1 97.06 71 LEU A CA 1
ATOM 531 C C . LEU A 1 71 ? 9.539 -12.023 12.336 1 97.06 71 LEU A C 1
ATOM 533 O O . LEU A 1 71 ? 8.461 -11.812 12.906 1 97.06 71 LEU A O 1
ATOM 537 N N . GLU A 1 72 ? 10.594 -11.25 12.578 1 94.88 72 GLU A N 1
ATOM 538 C CA . GLU A 1 72 ? 10.594 -10.133 13.516 1 94.88 72 GLU A CA 1
ATOM 539 C C . GLU A 1 72 ? 10.281 -8.82 12.812 1 94.88 72 GLU A C 1
ATOM 541 O O . GLU A 1 72 ? 10.484 -8.695 11.602 1 94.88 72 GLU A O 1
ATOM 546 N N . PRO A 1 73 ? 9.719 -7.836 13.578 1 90.62 73 PRO A N 1
ATOM 547 C CA . PRO A 1 73 ? 9.57 -6.5 12.984 1 90.62 73 PRO A CA 1
ATOM 548 C C . PRO A 1 73 ? 10.891 -5.965 12.422 1 90.62 73 PRO A C 1
ATOM 550 O O . PRO A 1 73 ? 11.93 -6.074 13.07 1 90.62 73 PRO A O 1
ATOM 553 N N . GLY A 1 74 ? 10.859 -5.523 11.203 1 92.44 74 GLY A N 1
ATOM 554 C CA . GLY A 1 74 ? 12.062 -5.027 10.555 1 92.44 74 GLY A CA 1
ATOM 555 C C . GLY A 1 74 ? 12.93 -6.129 9.984 1 92.44 74 GLY A C 1
ATOM 556 O O . GLY A 1 74 ? 13.953 -5.855 9.352 1 92.44 74 GLY A O 1
ATOM 557 N N . TYR A 1 75 ? 12.719 -7.379 10.258 1 96.81 75 TYR A N 1
ATOM 558 C CA . TYR A 1 75 ? 13.289 -8.586 9.672 1 96.81 75 TYR A CA 1
ATOM 559 C C . TYR A 1 75 ? 14.781 -8.672 9.953 1 96.81 75 TYR A C 1
ATOM 561 O O . TYR A 1 75 ? 15.531 -9.297 9.188 1 96.81 75 TYR A O 1
ATOM 569 N N . GLY A 1 76 ? 15.258 -7.973 10.945 1 96.31 76 GLY A N 1
ATOM 570 C CA . GLY A 1 76 ? 16.656 -7.969 11.32 1 96.31 76 GLY A CA 1
ATOM 571 C C . GLY A 1 76 ? 17.516 -7.09 10.422 1 96.31 76 GLY A C 1
ATOM 572 O O . GLY A 1 76 ? 18.734 -7.191 10.43 1 96.31 76 GLY A O 1
ATOM 573 N N . MET A 1 77 ? 16.891 -6.25 9.625 1 96.88 77 MET A N 1
ATOM 574 C CA . MET A 1 77 ? 17.594 -5.41 8.664 1 96.88 77 MET A CA 1
ATOM 575 C C . MET A 1 77 ? 17.75 -3.99 9.195 1 96.88 77 MET A C 1
ATOM 577 O O . MET A 1 77 ? 16.875 -3.492 9.906 1 96.88 77 MET A O 1
ATOM 581 N N . PRO A 1 78 ? 18.812 -3.283 8.891 1 92.75 78 PRO A N 1
ATOM 582 C CA . PRO A 1 78 ? 18.875 -1.844 9.156 1 92.75 78 PRO A CA 1
ATOM 583 C C . PRO A 1 78 ? 17.891 -1.045 8.289 1 92.75 78 PRO A C 1
ATOM 585 O O . PRO A 1 78 ? 17.484 -1.509 7.223 1 92.75 78 PRO A O 1
ATOM 588 N N . ALA A 1 79 ? 17.547 0.101 8.75 1 92.19 79 ALA A N 1
ATOM 589 C CA . ALA A 1 79 ? 16.656 0.976 8.008 1 92.19 79 ALA A CA 1
ATOM 590 C C . ALA A 1 79 ? 17.422 1.777 6.957 1 92.19 79 ALA A C 1
ATOM 592 O O . ALA A 1 79 ? 17.344 3.008 6.926 1 92.19 79 ALA A O 1
ATOM 593 N N . GLN A 1 80 ? 18.109 1.168 6.117 1 93.69 80 GLN A N 1
ATOM 594 C CA . GLN A 1 80 ? 18.891 1.783 5.043 1 93.69 80 GLN A CA 1
ATOM 595 C C . GLN A 1 80 ? 19.141 0.794 3.91 1 93.69 80 GLN A C 1
ATOM 597 O O . GLN A 1 80 ? 19.047 -0.419 4.105 1 93.69 80 GLN A O 1
ATOM 602 N N . PRO A 1 81 ? 19.406 1.268 2.67 1 96.44 81 PRO A N 1
ATOM 603 C CA . PRO A 1 81 ? 19.75 0.381 1.554 1 96.44 81 PRO A CA 1
ATOM 604 C C . PRO A 1 81 ? 21.031 -0.406 1.791 1 96.44 81 PRO A C 1
ATOM 606 O O . PRO A 1 81 ? 21.953 0.09 2.449 1 96.44 81 PRO A O 1
ATOM 609 N N . VAL A 1 82 ? 21.078 -1.614 1.265 1 97.56 82 VAL A N 1
ATOM 610 C CA . VAL A 1 82 ? 22.234 -2.496 1.399 1 97.56 82 VAL A CA 1
ATOM 611 C C . VAL A 1 82 ? 22.672 -2.994 0.022 1 97.56 82 VAL A C 1
ATOM 613 O O . VAL A 1 82 ? 21.844 -3.439 -0.773 1 97.56 82 VAL A O 1
ATOM 616 N N . GLU A 1 83 ? 23.953 -2.887 -0.249 1 97.62 83 GLU A N 1
ATOM 617 C CA . GLU A 1 83 ? 24.469 -3.414 -1.509 1 97.62 83 GLU A CA 1
ATOM 618 C C . GLU A 1 83 ? 24.547 -4.938 -1.481 1 97.62 83 GLU A C 1
ATOM 620 O O . GLU A 1 83 ? 24.922 -5.527 -0.465 1 97.62 83 GLU A O 1
ATOM 625 N N . VAL A 1 84 ? 24.156 -5.574 -2.574 1 98.5 84 VAL A N 1
ATOM 626 C CA . VAL A 1 84 ? 24.203 -7.023 -2.754 1 98.5 84 VAL A CA 1
ATOM 627 C C . VAL A 1 84 ? 24.875 -7.359 -4.082 1 98.5 84 VAL A C 1
ATOM 629 O O . VAL A 1 84 ? 24.359 -7.039 -5.148 1 98.5 84 VAL A O 1
ATOM 632 N N . ASP A 1 85 ? 26 -7.988 -3.984 1 98.5 85 ASP A N 1
ATOM 633 C CA . ASP A 1 85 ? 26.656 -8.477 -5.195 1 98.5 85 ASP A CA 1
ATOM 634 C C . ASP A 1 85 ? 26.016 -9.766 -5.691 1 98.5 85 ASP A C 1
ATOM 636 O O . ASP A 1 85 ? 25.453 -10.531 -4.898 1 98.5 85 ASP A O 1
ATOM 640 N N . TRP A 1 86 ? 26.047 -9.953 -7.027 1 98.81 86 TRP A N 1
ATOM 641 C CA . TRP A 1 86 ? 25.516 -11.18 -7.613 1 98.81 86 TRP A CA 1
ATOM 642 C C . TRP A 1 86 ? 26.438 -11.688 -8.719 1 98.81 86 TRP A C 1
ATOM 644 O O . TRP A 1 86 ? 27.156 -10.906 -9.344 1 98.81 86 TRP A O 1
ATOM 654 N N . GLN A 1 87 ? 26.422 -12.992 -8.836 1 98.88 87 GLN A N 1
ATOM 655 C CA . GLN A 1 87 ? 27.203 -13.664 -9.867 1 98.88 87 GLN A CA 1
ATOM 656 C C . GLN A 1 87 ? 26.375 -14.75 -10.555 1 98.88 87 GLN A C 1
ATOM 658 O O . GLN A 1 87 ? 25.562 -15.422 -9.914 1 98.88 87 GLN A O 1
ATOM 663 N N . VAL A 1 88 ? 26.609 -14.867 -11.883 1 98.94 88 VAL A N 1
ATOM 664 C CA . VAL A 1 88 ? 26.078 -15.961 -12.695 1 98.94 88 VAL A CA 1
ATOM 665 C C . VAL A 1 88 ? 27.234 -16.688 -13.383 1 98.94 88 VAL A C 1
ATOM 667 O O . VAL A 1 88 ? 28.109 -16.062 -13.977 1 98.94 88 VAL A O 1
ATOM 670 N N . ALA A 1 89 ? 27.188 -18.031 -13.273 1 98.88 89 ALA A N 1
ATOM 671 C CA . ALA A 1 89 ? 28.297 -18.828 -13.797 1 98.88 89 ALA A CA 1
ATOM 672 C C . ALA A 1 89 ? 27.797 -19.922 -14.742 1 98.88 89 ALA A C 1
ATOM 674 O O . ALA A 1 89 ? 26.641 -20.312 -14.68 1 98.88 89 ALA A O 1
ATOM 675 N N . ALA A 1 90 ? 28.688 -20.438 -15.539 1 98.56 90 ALA A N 1
ATOM 676 C CA . ALA A 1 90 ? 28.391 -21.516 -16.469 1 98.56 90 ALA A CA 1
ATOM 677 C C . ALA A 1 90 ? 28.562 -22.875 -15.805 1 98.56 90 ALA A C 1
ATOM 679 O O . ALA A 1 90 ? 28.25 -23.922 -16.391 1 98.56 90 ALA A O 1
ATOM 680 N N . ASP A 1 91 ? 29.031 -22.828 -14.57 1 97.62 91 ASP A N 1
ATOM 681 C CA . ASP A 1 91 ? 29.25 -24.078 -13.828 1 97.62 91 ASP A CA 1
ATOM 682 C C . ASP A 1 91 ? 28.938 -23.875 -12.344 1 97.62 91 ASP A C 1
ATOM 684 O O . ASP A 1 91 ? 28.906 -22.75 -11.852 1 97.62 91 ASP A O 1
ATOM 688 N N . ASP A 1 92 ? 28.797 -24.938 -11.609 1 96.75 92 ASP A N 1
ATOM 689 C CA . ASP A 1 92 ? 28.344 -24.859 -10.227 1 96.75 92 ASP A CA 1
ATOM 690 C C . ASP A 1 92 ? 29.5 -24.516 -9.281 1 96.75 92 ASP A C 1
ATOM 692 O O . ASP A 1 92 ? 29.297 -24.344 -8.078 1 96.75 92 ASP A O 1
ATOM 696 N N . ARG A 1 93 ? 30.812 -24.375 -9.75 1 95.88 93 ARG A N 1
ATOM 697 C CA . ARG A 1 93 ? 31.969 -24.031 -8.93 1 95.88 93 ARG A CA 1
ATOM 698 C C . ARG A 1 93 ? 32.375 -22.578 -9.156 1 95.88 93 ARG A C 1
ATOM 700 O O . ARG A 1 93 ? 33.344 -22.094 -8.547 1 95.88 93 ARG A O 1
ATOM 707 N N . PHE A 1 94 ? 31.578 -22.031 -10.062 1 98.19 94 PHE A N 1
ATOM 708 C CA . PHE A 1 94 ? 31.797 -20.625 -10.383 1 98.19 94 PHE A CA 1
ATOM 709 C C . PHE A 1 94 ? 33.188 -20.406 -10.914 1 98.19 94 PHE A C 1
ATOM 711 O O . PHE A 1 94 ? 33.844 -19.391 -10.602 1 98.19 94 PHE A O 1
ATOM 718 N N . ARG A 1 95 ? 33.719 -21.281 -11.625 1 98.19 95 ARG A N 1
ATOM 719 C CA . ARG A 1 95 ? 35 -21.125 -12.305 1 98.19 95 ARG A CA 1
ATOM 720 C C . ARG A 1 95 ? 34.875 -20.156 -13.469 1 98.19 95 ARG A C 1
ATOM 722 O O . ARG A 1 95 ? 35.812 -19.406 -13.758 1 98.19 95 ARG A O 1
ATOM 729 N N . THR A 1 96 ? 33.75 -20.234 -14.164 1 98.5 96 THR A N 1
ATOM 730 C CA . THR A 1 96 ? 33.5 -19.328 -15.281 1 98.5 96 THR A CA 1
ATOM 731 C C . THR A 1 96 ? 32.281 -18.438 -14.992 1 98.5 96 THR A C 1
ATOM 733 O O . THR A 1 96 ? 31.156 -18.766 -15.352 1 98.5 96 THR A O 1
ATOM 736 N N . VAL A 1 97 ? 32.594 -17.344 -14.414 1 98.69 97 VAL A N 1
ATOM 737 C CA . VAL A 1 97 ? 31.547 -16.328 -14.195 1 98.69 97 VAL A CA 1
ATOM 738 C C . VAL A 1 97 ? 31.266 -15.594 -15.5 1 98.69 97 VAL A C 1
ATOM 740 O O . VAL A 1 97 ? 32.156 -15 -16.094 1 98.69 97 VAL A O 1
ATOM 743 N N . VAL A 1 98 ? 30.031 -15.609 -15.875 1 98.75 98 VAL A N 1
ATOM 744 C CA . VAL A 1 98 ? 29.703 -15.078 -17.188 1 98.75 98 VAL A CA 1
ATOM 745 C C . VAL A 1 98 ? 29 -13.734 -17.047 1 98.75 98 VAL A C 1
ATOM 747 O O . VAL A 1 98 ? 28.938 -12.945 -18 1 98.75 98 VAL A O 1
ATOM 750 N N . GLN A 1 99 ? 28.344 -13.484 -15.977 1 98.62 99 GLN A N 1
ATOM 751 C CA . GLN A 1 99 ? 27.734 -12.195 -15.641 1 98.62 99 GLN A CA 1
ATOM 752 C C . GLN A 1 99 ? 27.891 -11.891 -14.156 1 98.62 99 GLN A C 1
ATOM 754 O O . GLN A 1 99 ? 27.938 -12.805 -13.328 1 98.62 99 GLN A O 1
ATOM 759 N N . LYS A 1 100 ? 28 -10.664 -13.766 1 98.69 100 LYS A N 1
ATOM 760 C CA . LYS A 1 100 ? 28.062 -10.227 -12.367 1 98.69 100 LYS A CA 1
ATOM 761 C C . LYS A 1 100 ? 27.656 -8.766 -12.227 1 98.69 100 LYS A C 1
ATOM 763 O O . LYS A 1 100 ? 27.594 -8.031 -13.211 1 98.69 100 LYS A O 1
ATOM 768 N N . GLY A 1 101 ? 27.281 -8.344 -11.094 1 98.44 101 GLY A N 1
ATOM 769 C CA . GLY A 1 101 ? 26.922 -6.965 -10.805 1 98.44 101 GLY A CA 1
ATOM 770 C C . GLY A 1 101 ? 26.578 -6.727 -9.352 1 98.44 101 GLY A C 1
ATOM 771 O O . GLY A 1 101 ? 26.828 -7.582 -8.5 1 98.44 101 GLY A O 1
ATOM 772 N N . THR A 1 102 ? 26.25 -5.512 -9.07 1 98.31 102 THR A N 1
ATOM 773 C CA . THR A 1 102 ? 25.812 -5.109 -7.738 1 98.31 102 THR A CA 1
ATOM 774 C C . THR A 1 102 ? 24.391 -4.527 -7.785 1 98.31 102 THR A C 1
ATOM 776 O O . THR A 1 102 ? 24.094 -3.67 -8.625 1 98.31 102 THR A O 1
ATOM 779 N N . ALA A 1 103 ? 23.516 -5.078 -7 1 98.06 103 ALA A N 1
ATOM 780 C CA . ALA A 1 103 ? 22.172 -4.551 -6.805 1 98.06 103 ALA A CA 1
ATOM 781 C C . ALA A 1 103 ? 22.031 -3.914 -5.426 1 98.06 103 ALA A C 1
ATOM 783 O O . ALA A 1 103 ? 22.906 -4.059 -4.57 1 98.06 103 ALA A O 1
ATOM 784 N N . VAL A 1 104 ? 20.953 -3.113 -5.254 1 97.44 104 VAL A N 1
ATOM 785 C CA . VAL A 1 104 ? 20.719 -2.459 -3.973 1 97.44 104 VAL A CA 1
ATOM 786 C C . VAL A 1 104 ? 19.422 -2.992 -3.361 1 97.44 104 VAL A C 1
ATOM 788 O O . VAL A 1 104 ? 18.344 -2.902 -3.975 1 97.44 104 VAL A O 1
ATOM 791 N N . ALA A 1 105 ? 19.562 -3.609 -2.213 1 98.31 105 ALA A N 1
ATOM 792 C CA . ALA A 1 105 ? 18.406 -4.012 -1.413 1 98.31 105 ALA A CA 1
ATOM 793 C C . ALA A 1 105 ? 17.859 -2.834 -0.612 1 98.31 105 ALA A C 1
ATOM 795 O O . ALA A 1 105 ? 18.484 -2.373 0.339 1 98.31 105 ALA A O 1
ATOM 796 N N . ARG A 1 106 ? 16.656 -2.398 -0.953 1 97.62 106 ARG A N 1
ATOM 797 C CA . ARG A 1 106 ? 16.109 -1.171 -0.381 1 97.62 106 ARG A CA 1
ATOM 798 C C . ARG A 1 106 ? 15.031 -1.48 0.647 1 97.62 106 ARG A C 1
ATOM 800 O O . ARG A 1 106 ? 14.227 -2.395 0.452 1 97.62 106 ARG A O 1
ATOM 807 N N . PRO A 1 107 ? 14.961 -0.6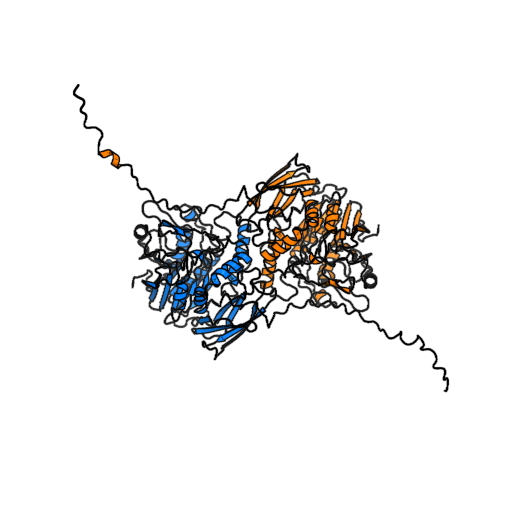43 1.714 1 97.5 107 PRO A N 1
ATOM 808 C CA . PRO A 1 107 ? 13.945 -0.887 2.742 1 97.5 107 PRO A CA 1
ATOM 809 C C . PRO A 1 107 ? 12.516 -0.727 2.215 1 97.5 107 PRO A C 1
ATOM 811 O O . PRO A 1 107 ? 11.602 -1.394 2.697 1 97.5 107 PRO A O 1
ATOM 814 N N . GLU A 1 108 ? 12.266 0.08 1.144 1 97.75 108 GLU A N 1
ATOM 815 C CA . GLU A 1 108 ? 10.945 0.293 0.571 1 97.75 108 GLU A CA 1
ATOM 816 C C . GLU A 1 108 ? 10.383 -1 -0.011 1 97.75 108 GLU A C 1
ATOM 818 O O . GLU A 1 108 ? 9.164 -1.178 -0.078 1 97.75 108 GLU A O 1
ATOM 823 N N . LEU A 1 109 ? 11.281 -1.941 -0.337 1 98 109 LEU A N 1
ATOM 824 C CA . LEU A 1 109 ? 10.914 -3.219 -0.939 1 98 109 LEU A CA 1
ATOM 825 C C . LEU A 1 109 ? 11.164 -4.367 0.03 1 98 109 LEU A C 1
ATOM 827 O O . LEU A 1 109 ? 11.359 -5.512 -0.392 1 98 109 LEU A O 1
ATOM 831 N N . GLY A 1 110 ? 11.273 -4.066 1.324 1 98.12 110 GLY A N 1
ATOM 832 C CA . GLY A 1 110 ? 11.578 -5.102 2.301 1 98.12 110 GLY A CA 1
ATOM 833 C C . GLY A 1 110 ? 12.922 -5.766 2.068 1 98.12 110 GLY A C 1
ATOM 834 O O . GLY A 1 110 ? 13.086 -6.953 2.354 1 98.12 110 GLY A O 1
ATOM 835 N N . HIS A 1 111 ? 13.805 -5.117 1.346 1 98.62 111 HIS A N 1
ATOM 836 C CA . HIS A 1 111 ? 15.172 -5.508 1.02 1 98.62 111 HIS A CA 1
ATOM 837 C C . HIS A 1 111 ? 15.188 -6.691 0.058 1 98.62 111 HIS A C 1
ATOM 839 O O . HIS A 1 111 ? 16.078 -7.547 0.136 1 98.62 111 HIS A O 1
ATOM 845 N N . ALA A 1 1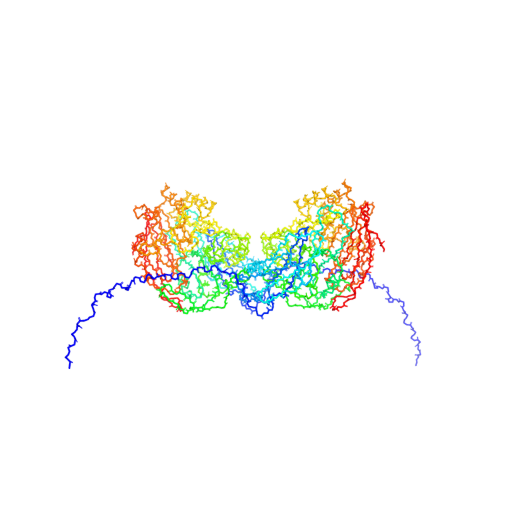12 ? 14.195 -6.766 -0.78 1 98.81 112 ALA A N 1
ATOM 846 C CA . ALA A 1 112 ? 14.203 -7.723 -1.881 1 98.81 112 ALA A CA 1
ATOM 847 C C . ALA A 1 112 ? 15.102 -7.246 -3.021 1 98.81 112 ALA A C 1
ATOM 849 O O . ALA A 1 112 ? 15.172 -6.047 -3.295 1 98.81 112 ALA A O 1
ATOM 850 N N . VAL A 1 113 ? 15.695 -8.164 -3.658 1 98.56 113 VAL A N 1
ATOM 851 C CA . VAL A 1 113 ? 16.562 -7.891 -4.801 1 98.56 113 VAL A CA 1
ATOM 852 C C . VAL A 1 113 ? 16.094 -8.695 -6.012 1 98.56 113 VAL A C 1
ATOM 854 O O . VAL A 1 113 ? 15.93 -9.914 -5.93 1 98.56 113 VAL A O 1
ATOM 857 N N . HIS A 1 114 ? 15.82 -8.023 -7.074 1 98.81 114 HIS A N 1
ATOM 858 C CA . HIS A 1 114 ? 15.539 -8.609 -8.383 1 98.81 114 HIS A CA 1
ATOM 859 C C . HIS A 1 114 ? 16.562 -8.172 -9.414 1 98.81 114 HIS A C 1
ATOM 861 O O . HIS A 1 114 ? 16.797 -6.973 -9.602 1 98.81 114 HIS A O 1
ATOM 867 N N . VAL A 1 115 ? 17.156 -9.094 -10.016 1 98.88 115 VAL A N 1
ATOM 868 C CA . VAL A 1 115 ? 18.094 -8.773 -11.086 1 98.88 115 VAL A CA 1
ATOM 869 C C . VAL A 1 115 ? 17.672 -9.461 -12.375 1 98.88 115 VAL A C 1
ATOM 871 O O . VAL A 1 115 ? 17.531 -10.68 -12.422 1 98.88 115 VAL A O 1
ATOM 874 N N . GLU A 1 116 ? 17.406 -8.742 -13.406 1 98.69 116 GLU A N 1
ATOM 875 C CA . GLU A 1 116 ? 17.203 -9.312 -14.734 1 98.69 116 GLU A CA 1
ATOM 876 C C . GLU A 1 116 ? 18.531 -9.531 -15.453 1 98.69 116 GLU A C 1
ATOM 878 O O . GLU A 1 116 ? 19.078 -8.602 -16.047 1 98.69 116 GLU A O 1
ATOM 883 N N . VAL A 1 117 ? 18.938 -10.688 -15.383 1 98.62 117 VAL A N 1
ATOM 884 C CA . VAL A 1 117 ? 20.219 -11.047 -16 1 98.62 117 VAL A CA 1
ATOM 885 C C . VAL A 1 117 ? 20.047 -11.148 -17.516 1 98.62 117 VAL A C 1
ATOM 887 O O . VAL A 1 117 ? 19.094 -11.766 -18 1 98.62 117 VAL A O 1
ATOM 890 N N . ALA A 1 118 ? 20.953 -10.531 -18.234 1 97.88 118 ALA A N 1
ATOM 891 C CA . ALA A 1 118 ? 20.953 -10.578 -19.688 1 97.88 118 ALA A CA 1
ATOM 892 C C . ALA A 1 118 ? 22.328 -10.969 -20.234 1 97.88 118 ALA A C 1
ATOM 894 O O . ALA A 1 118 ? 23.281 -11.125 -19.453 1 97.88 118 ALA A O 1
ATOM 895 N N . GLY A 1 119 ? 22.359 -11.211 -21.531 1 98.12 119 GLY A N 1
ATOM 896 C CA . GLY A 1 119 ? 23.641 -11.484 -22.172 1 98.12 119 GLY A CA 1
ATOM 897 C C . GLY A 1 119 ? 24.062 -12.938 -22.094 1 98.12 119 GLY A C 1
ATOM 898 O O . GLY A 1 119 ? 25.234 -13.258 -22.281 1 98.12 119 GLY A O 1
ATOM 899 N N . LEU A 1 120 ? 23.203 -13.844 -21.781 1 98.75 120 LEU A N 1
ATOM 900 C CA . LEU A 1 120 ? 23.5 -15.273 -21.703 1 98.75 120 LEU A CA 1
ATOM 901 C C . LEU A 1 120 ? 23.156 -15.969 -23.016 1 98.75 120 LEU A C 1
ATOM 903 O O . LEU A 1 120 ? 22.5 -15.383 -23.891 1 98.75 120 LEU A O 1
ATOM 907 N N . GLU A 1 121 ? 23.672 -17.188 -23.188 1 98.56 121 GLU A N 1
ATOM 908 C CA . GLU A 1 121 ? 23.344 -18 -24.359 1 98.56 121 GLU A CA 1
ATOM 909 C C . GLU A 1 121 ? 22.031 -18.75 -24.156 1 98.56 121 GLU A C 1
ATOM 911 O O . GLU A 1 121 ? 21.734 -19.203 -23.047 1 98.56 121 GLU A O 1
ATOM 916 N N . PRO A 1 122 ? 21.266 -18.969 -25.219 1 98.69 122 PRO A N 1
ATOM 917 C CA . PRO A 1 122 ? 19.969 -19.625 -25.094 1 98.69 122 PRO A CA 1
ATOM 918 C C . PRO A 1 122 ? 20.078 -21.109 -24.812 1 98.69 122 PRO A C 1
ATOM 920 O O . PRO A 1 122 ? 21.016 -21.766 -25.266 1 98.69 122 PRO A O 1
ATOM 923 N N . GLY A 1 123 ? 19.156 -21.641 -24.078 1 98.12 123 GLY A N 1
ATOM 924 C CA . GLY A 1 123 ? 18.938 -23.062 -23.906 1 98.12 123 GLY A CA 1
ATOM 925 C C . GLY A 1 123 ? 20.031 -23.734 -23.078 1 98.12 123 GLY A C 1
ATOM 926 O O . GLY A 1 123 ? 20.406 -24.875 -23.359 1 98.12 123 GLY A O 1
ATOM 927 N N . ARG A 1 124 ? 20.531 -23.016 -22.062 1 97.31 124 ARG A N 1
ATOM 928 C CA . ARG A 1 124 ? 21.641 -23.562 -21.266 1 97.31 124 ARG A CA 1
ATOM 929 C C . ARG A 1 124 ? 21.391 -23.359 -19.781 1 97.31 124 ARG A C 1
ATOM 931 O O . ARG A 1 124 ? 20.766 -22.375 -19.375 1 97.31 124 ARG A O 1
ATOM 938 N N . PRO A 1 125 ? 21.922 -24.328 -18.984 1 98.25 125 PRO A N 1
ATOM 939 C CA . PRO A 1 125 ? 21.875 -24.125 -17.547 1 98.25 125 PRO A CA 1
ATOM 940 C C . PRO A 1 125 ? 22.922 -23.141 -17.047 1 98.25 125 PRO A C 1
ATOM 942 O O . PRO A 1 125 ? 24.031 -23.094 -17.594 1 98.25 125 PRO A O 1
ATOM 945 N N . TYR A 1 126 ? 22.609 -22.344 -16.062 1 98.81 126 TYR A N 1
ATOM 946 C CA . TYR A 1 126 ? 23.516 -21.453 -15.336 1 98.81 126 TYR A CA 1
ATOM 947 C C . TYR A 1 126 ? 23.312 -21.562 -13.828 1 98.81 126 TYR A C 1
ATOM 949 O O . TYR A 1 126 ? 22.266 -22.047 -13.375 1 98.81 126 TYR A O 1
ATOM 957 N N . TRP A 1 127 ? 24.312 -21.219 -13.102 1 98.88 127 TRP A N 1
ATOM 958 C CA . TRP A 1 127 ? 24.281 -21.172 -11.641 1 98.88 127 TRP A CA 1
ATOM 959 C C . TRP A 1 127 ? 24.484 -19.734 -11.141 1 98.88 127 TRP A C 1
ATOM 961 O O . TRP A 1 127 ? 25.203 -18.953 -11.75 1 98.88 127 TRP A O 1
ATOM 971 N N . TYR A 1 128 ? 23.797 -19.359 -10.047 1 98.94 128 TYR A N 1
ATOM 972 C CA . TYR A 1 128 ? 23.859 -18 -9.547 1 98.94 128 TYR A CA 1
ATOM 973 C C . TYR A 1 128 ? 23.969 -17.969 -8.023 1 98.94 128 TYR A C 1
ATOM 975 O O . TYR A 1 128 ? 23.594 -18.938 -7.359 1 98.94 128 TYR A O 1
ATOM 983 N N . ARG A 1 129 ? 24.531 -16.891 -7.504 1 98.88 129 ARG A N 1
ATOM 984 C CA . ARG A 1 129 ? 24.594 -16.656 -6.066 1 98.88 129 ARG A CA 1
ATOM 985 C C . ARG A 1 129 ? 24.688 -15.164 -5.758 1 98.88 129 ARG A C 1
ATOM 987 O O . ARG A 1 129 ? 24.875 -14.344 -6.66 1 98.88 129 ARG A O 1
ATOM 994 N N . PHE A 1 130 ? 24.453 -14.852 -4.496 1 98.81 130 PHE A N 1
ATOM 995 C CA . PHE A 1 130 ? 24.531 -13.484 -3.996 1 98.81 130 PHE A CA 1
ATOM 996 C C . PHE A 1 130 ? 25.547 -13.367 -2.869 1 98.81 130 PHE A C 1
ATOM 998 O O . PHE A 1 130 ? 25.844 -14.352 -2.188 1 98.81 130 PHE A O 1
ATOM 1005 N N . VAL A 1 131 ? 26.078 -12.164 -2.74 1 98.06 131 VAL A N 1
ATOM 1006 C CA . VAL A 1 131 ? 26.984 -11.852 -1.648 1 98.06 131 VAL A CA 1
ATOM 1007 C C . VAL A 1 131 ? 26.609 -10.5 -1.032 1 98.06 131 VAL A C 1
ATOM 1009 O O . VAL A 1 131 ? 26.469 -9.508 -1.744 1 98.06 131 VAL A O 1
ATOM 1012 N N . ALA A 1 132 ? 26.406 -10.477 0.251 1 97 132 ALA A N 1
ATOM 1013 C CA . ALA A 1 132 ? 26.219 -9.242 1.017 1 97 132 ALA A CA 1
ATOM 1014 C C . ALA A 1 132 ? 27.188 -9.172 2.191 1 97 132 ALA A C 1
ATOM 1016 O O . ALA A 1 132 ? 27.094 -9.961 3.133 1 97 132 ALA A O 1
ATOM 1017 N N . GLY A 1 133 ? 28.047 -8.156 2.127 1 94.56 133 GLY A N 1
ATOM 1018 C CA . GLY A 1 133 ? 29.141 -8.195 3.088 1 94.56 133 GLY A CA 1
ATOM 1019 C C . GLY A 1 133 ? 30.016 -9.422 2.949 1 94.56 133 GLY A C 1
ATOM 1020 O O . GLY A 1 133 ? 30.531 -9.703 1.863 1 94.56 133 GLY A O 1
ATOM 1021 N N . THR A 1 134 ? 30.094 -10.141 4.008 1 94 134 THR A N 1
ATOM 1022 C CA . THR A 1 134 ? 30.922 -11.344 3.977 1 94 134 THR A CA 1
ATOM 1023 C C . THR A 1 134 ? 30.062 -12.594 3.82 1 94 134 THR A C 1
ATOM 1025 O O . THR A 1 134 ? 30.578 -13.711 3.834 1 94 134 THR A O 1
ATOM 1028 N N . GLU A 1 135 ? 28.781 -12.359 3.73 1 96.56 135 GLU A N 1
ATOM 1029 C CA . GLU A 1 135 ? 27.859 -13.484 3.689 1 96.56 135 GLU A CA 1
ATOM 1030 C C . GLU A 1 135 ? 27.531 -13.875 2.252 1 96.56 135 GLU A C 1
ATOM 1032 O O . GLU A 1 135 ? 27.297 -13.016 1.405 1 96.56 135 GLU A O 1
ATOM 1037 N N . ARG A 1 136 ? 27.5 -15.156 2.037 1 97.12 136 ARG A N 1
ATOM 1038 C CA . ARG A 1 136 ? 27.156 -15.688 0.722 1 97.12 136 ARG A CA 1
ATOM 1039 C C . ARG A 1 136 ? 25.875 -16.516 0.783 1 97.12 136 ARG A C 1
ATOM 1041 O O . ARG A 1 136 ? 25.672 -17.266 1.736 1 97.12 136 ARG A O 1
ATOM 1048 N N . SER A 1 137 ? 25.109 -16.359 -0.268 1 98.56 137 SER A N 1
ATOM 1049 C CA . SER A 1 137 ? 23.906 -17.172 -0.353 1 98.56 137 SER A CA 1
ATOM 1050 C C . SER A 1 137 ? 24.219 -18.594 -0.815 1 98.56 137 SER A C 1
ATOM 1052 O O . SER A 1 137 ? 25.344 -18.875 -1.23 1 98.56 137 SER A O 1
ATOM 1054 N N . MET A 1 138 ? 23.172 -19.469 -0.704 1 98.25 138 MET A N 1
ATOM 1055 C CA . MET A 1 138 ? 23.25 -20.734 -1.416 1 98.25 138 MET A CA 1
ATOM 1056 C C . MET A 1 138 ? 23.281 -20.516 -2.924 1 98.25 138 MET A C 1
ATOM 1058 O O . MET A 1 138 ? 22.984 -19.422 -3.402 1 98.25 138 MET A O 1
ATOM 1062 N N . VAL A 1 139 ? 23.625 -21.562 -3.605 1 98.75 139 VAL A N 1
ATOM 1063 C CA . VAL A 1 139 ? 23.703 -21.516 -5.062 1 98.75 139 VAL A CA 1
ATOM 1064 C C . VAL A 1 139 ? 22.359 -21.938 -5.668 1 98.75 139 VAL A C 1
ATOM 1066 O O . VAL A 1 139 ? 21.766 -22.922 -5.223 1 98.75 139 VAL A O 1
ATOM 1069 N N . GLY A 1 140 ? 21.828 -21.125 -6.59 1 98.81 140 GLY A N 1
ATOM 1070 C CA . GLY A 1 140 ? 20.672 -21.516 -7.395 1 98.81 140 GLY A CA 1
ATOM 1071 C C . GLY A 1 140 ? 21.047 -21.859 -8.82 1 98.81 140 GLY A C 1
ATOM 1072 O O . GLY A 1 140 ? 22.125 -21.531 -9.289 1 98.81 140 GLY A O 1
ATOM 1073 N N . ARG A 1 141 ? 20.156 -22.562 -9.453 1 98.69 141 ARG A N 1
ATOM 1074 C CA . ARG A 1 141 ? 20.297 -22.953 -10.852 1 98.69 141 ARG A CA 1
ATOM 1075 C C . ARG A 1 141 ? 19.078 -22.516 -11.664 1 98.69 141 ARG A C 1
ATOM 1077 O O . ARG A 1 141 ? 17.953 -22.562 -11.164 1 98.69 141 ARG A O 1
ATOM 1084 N N . ALA A 1 142 ? 19.328 -22.078 -12.906 1 98.75 142 ALA A N 1
ATOM 1085 C CA . ALA A 1 142 ? 18.266 -21.781 -13.852 1 98.75 142 ALA A CA 1
ATOM 1086 C C . ALA A 1 142 ? 18.734 -22 -15.289 1 98.75 142 ALA A C 1
ATOM 1088 O O . ALA A 1 142 ? 19.922 -21.938 -15.578 1 98.75 142 ALA A O 1
ATOM 1089 N N . ARG A 1 143 ? 17.812 -22.281 -16.094 1 98.69 143 ARG A N 1
ATOM 1090 C CA . ARG A 1 143 ? 18.094 -22.469 -17.516 1 98.69 143 ARG A CA 1
ATOM 1091 C C . ARG A 1 143 ? 17.484 -21.344 -18.344 1 98.69 143 ARG A C 1
ATOM 1093 O O . ARG A 1 143 ? 16.344 -20.938 -18.078 1 98.69 143 ARG A O 1
ATOM 1100 N N . THR A 1 144 ? 18.234 -20.812 -19.297 1 98.81 144 THR A N 1
ATOM 1101 C CA . THR A 1 144 ? 17.656 -19.891 -20.266 1 98.81 144 THR A CA 1
ATOM 1102 C C . THR A 1 144 ? 16.703 -20.625 -21.219 1 98.81 144 THR A C 1
ATOM 1104 O O . THR A 1 144 ? 16.891 -21.812 -21.484 1 98.81 144 THR A O 1
ATOM 1107 N N . ALA A 1 145 ? 15.758 -19.922 -21.734 1 98.81 145 ALA A N 1
ATOM 1108 C CA . ALA A 1 145 ? 14.906 -20.5 -22.766 1 98.81 145 ALA A CA 1
ATOM 1109 C C . ALA A 1 145 ? 15.68 -20.719 -24.062 1 98.81 145 ALA A C 1
ATOM 1111 O O . ALA A 1 145 ? 16.672 -20.031 -24.312 1 98.81 145 ALA A O 1
ATOM 1112 N N . PRO A 1 146 ? 15.234 -21.688 -24.875 1 98.69 146 PRO A N 1
ATOM 1113 C CA . PRO A 1 146 ? 15.828 -21.797 -26.203 1 98.69 146 PRO A CA 1
ATOM 1114 C C . PRO A 1 146 ? 15.609 -20.547 -27.062 1 98.69 146 PRO A C 1
ATOM 1116 O O . PRO A 1 146 ? 14.703 -19.75 -26.781 1 98.69 146 PRO A O 1
ATOM 1119 N N . ALA A 1 147 ? 16.453 -20.391 -28.031 1 98.44 147 ALA A N 1
ATOM 1120 C CA . ALA A 1 147 ? 16.281 -19.266 -28.953 1 98.44 147 ALA A CA 1
ATOM 1121 C C . ALA A 1 147 ? 14.914 -19.312 -29.625 1 98.44 147 ALA A C 1
ATOM 1123 O O . ALA A 1 147 ? 14.406 -20.375 -29.953 1 98.44 147 ALA A O 1
ATOM 1124 N N . LEU A 1 148 ? 14.414 -18.125 -29.891 1 97.38 148 LEU A N 1
ATOM 1125 C CA . LEU A 1 148 ? 13.109 -18.047 -30.531 1 97.38 148 LEU A CA 1
ATOM 1126 C C . LEU A 1 148 ? 13.117 -18.766 -31.875 1 97.38 148 LEU A C 1
ATOM 1128 O O . LEU A 1 148 ? 14.039 -18.578 -32.656 1 97.38 148 LEU A O 1
ATOM 1132 N N . GLY A 1 149 ? 12.203 -19.625 -32.031 1 97.5 149 GLY A N 1
ATOM 1133 C CA . GLY A 1 149 ? 12.031 -20.297 -33.312 1 97.5 149 GLY A CA 1
ATOM 1134 C C . GLY A 1 149 ? 12.953 -21.5 -33.469 1 97.5 149 GLY A C 1
ATOM 1135 O O . GLY A 1 149 ? 12.797 -22.281 -34.406 1 97.5 149 GLY A O 1
ATOM 1136 N N . ALA A 1 150 ? 13.859 -21.703 -32.562 1 98.19 150 ALA A N 1
ATOM 1137 C CA . ALA A 1 150 ? 14.781 -22.828 -32.688 1 98.19 150 ALA A CA 1
ATOM 1138 C C . ALA A 1 150 ? 14.07 -24.141 -32.406 1 98.19 150 ALA A C 1
ATOM 1140 O O . ALA A 1 150 ? 13.164 -24.219 -31.578 1 98.19 150 ALA A O 1
ATOM 1141 N N . PRO A 1 151 ? 14.5 -25.203 -33.156 1 98 151 PRO A N 1
ATOM 1142 C CA . PRO A 1 151 ? 13.953 -26.516 -32.844 1 98 151 PRO A CA 1
ATOM 1143 C C . PRO A 1 151 ? 14.344 -26.984 -31.438 1 98 151 PRO A C 1
ATOM 1145 O O . PRO A 1 151 ? 15.492 -26.797 -31.016 1 98 151 PRO A O 1
ATOM 1148 N N . VAL A 1 152 ? 13.438 -27.484 -30.75 1 98.19 152 VAL A N 1
ATOM 1149 C CA . VAL A 1 152 ? 13.625 -28 -29.391 1 98.19 152 VAL A CA 1
ATOM 1150 C C . VAL A 1 152 ? 13.18 -29.469 -29.328 1 98.19 152 VAL A C 1
ATOM 1152 O O . VAL A 1 152 ? 12.047 -29.797 -29.688 1 98.19 152 VAL A O 1
ATOM 1155 N N . GLU A 1 153 ? 14.062 -30.297 -28.859 1 97.88 153 GLU A N 1
ATOM 1156 C CA . GLU A 1 153 ? 13.773 -31.719 -28.828 1 97.88 153 GLU A CA 1
ATOM 1157 C C . GLU A 1 153 ? 12.836 -32.094 -27.688 1 97.88 153 GLU A C 1
ATOM 1159 O O . GLU A 1 153 ? 11.992 -32.969 -27.812 1 97.88 153 GLU A O 1
ATOM 1164 N N . ARG A 1 154 ? 13.094 -31.422 -26.625 1 98.19 154 ARG A N 1
ATOM 1165 C CA . ARG A 1 154 ? 12.32 -31.766 -25.438 1 98.19 154 ARG A CA 1
ATOM 1166 C C . ARG A 1 154 ? 12.312 -30.609 -24.438 1 98.19 154 ARG A C 1
ATOM 1168 O O . ARG A 1 154 ? 13.328 -29.953 -24.234 1 98.19 154 ARG A O 1
ATOM 1175 N N . LEU A 1 155 ? 11.164 -30.406 -23.891 1 98.56 155 LEU A N 1
ATOM 1176 C CA . LEU A 1 155 ? 11.016 -29.578 -22.703 1 98.56 155 LEU A CA 1
ATOM 1177 C C . LEU A 1 155 ? 10.508 -30.406 -21.516 1 98.56 155 LEU A C 1
ATOM 1179 O O . LEU A 1 155 ? 9.633 -31.266 -21.688 1 98.56 155 LEU A O 1
ATOM 1183 N N . ARG A 1 156 ? 11.062 -30.219 -20.344 1 98.75 156 ARG A N 1
ATOM 1184 C CA . ARG A 1 156 ? 10.664 -30.891 -19.109 1 98.75 156 ARG A CA 1
ATOM 1185 C C . ARG A 1 156 ? 10.391 -29.875 -18 1 98.75 156 ARG A C 1
ATOM 1187 O O . ARG A 1 156 ? 11.25 -29.047 -17.688 1 98.75 156 ARG A O 1
ATOM 1194 N N . PHE A 1 157 ? 9.172 -29.875 -17.406 1 98.88 157 PHE A N 1
ATOM 1195 C CA . PHE A 1 157 ? 8.852 -28.922 -16.359 1 98.88 157 PHE A CA 1
ATOM 1196 C C . PHE A 1 157 ? 7.84 -29.5 -15.383 1 98.88 157 PHE A C 1
ATOM 1198 O O . PHE A 1 157 ? 7.168 -30.484 -15.695 1 98.88 157 PHE A O 1
ATOM 1205 N N . ALA A 1 158 ? 7.789 -28.953 -14.172 1 98.94 158 ALA A N 1
ATOM 1206 C CA . ALA A 1 158 ? 6.84 -29.344 -13.133 1 98.94 158 ALA A CA 1
ATOM 1207 C C . ALA A 1 158 ? 5.766 -28.281 -12.945 1 98.94 158 ALA A C 1
ATOM 1209 O O . ALA A 1 158 ? 6.004 -27.094 -13.195 1 98.94 158 ALA A O 1
ATOM 1210 N N . VAL A 1 159 ? 4.578 -28.719 -12.594 1 98.94 159 VAL A N 1
ATOM 1211 C CA . VAL A 1 159 ? 3.457 -27.844 -12.25 1 98.94 159 VAL A CA 1
ATOM 1212 C C . VAL A 1 159 ? 3.004 -28.141 -10.82 1 98.94 159 VAL A C 1
ATOM 1214 O O . VAL A 1 159 ? 2.695 -29.281 -10.477 1 98.94 159 VAL A O 1
ATOM 1217 N N . GLY A 1 160 ? 3.014 -27.125 -10.008 1 98.81 160 GLY A N 1
ATOM 1218 C CA . GLY A 1 160 ? 2.578 -27.266 -8.625 1 98.81 160 GLY A CA 1
ATOM 1219 C C . GLY A 1 160 ? 2.086 -25.953 -8.023 1 98.81 160 GLY A C 1
ATOM 1220 O O . GLY A 1 160 ? 2.312 -24.891 -8.586 1 98.81 160 GLY A O 1
ATOM 1221 N N . GLY A 1 161 ? 1.355 -26.062 -6.98 1 98.75 161 GLY A N 1
ATOM 1222 C CA . GLY A 1 161 ? 0.798 -24.953 -6.23 1 98.75 161 GLY A CA 1
ATOM 1223 C C . GLY A 1 161 ? -0.095 -25.391 -5.082 1 98.75 161 GLY A C 1
ATOM 1224 O O . GLY A 1 161 ? -0.093 -26.562 -4.703 1 98.75 161 GLY A O 1
ATOM 1225 N N . CYS A 1 162 ? -0.786 -24.406 -4.453 1 98.75 162 CYS A N 1
ATOM 1226 C CA . CYS A 1 162 ? -1.659 -24.672 -3.316 1 98.75 162 CYS A CA 1
ATOM 1227 C C . CYS A 1 162 ? -0.892 -25.344 -2.188 1 98.75 162 CYS A C 1
ATOM 1229 O O . CYS A 1 162 ? -1.061 -26.547 -1.946 1 98.75 162 CYS A O 1
ATOM 1231 N N . GLN A 1 163 ? -0.248 -24.516 -1.44 1 98.75 163 GLN A N 1
ATOM 1232 C CA . GLN A 1 163 ? 0.694 -25.031 -0.453 1 98.75 163 GLN A CA 1
ATOM 1233 C C . GLN A 1 163 ? 0.376 -24.5 0.941 1 98.75 163 GLN A C 1
ATOM 1235 O O . GLN A 1 163 ? 1.25 -23.953 1.616 1 98.75 163 GLN A O 1
ATOM 1240 N N . ALA A 1 164 ? -0.831 -24.656 1.34 1 98.06 164 ALA A N 1
ATOM 1241 C CA . ALA A 1 164 ? -1.172 -24.234 2.699 1 98.06 164 ALA A CA 1
ATOM 1242 C C . ALA A 1 164 ? -0.189 -24.812 3.711 1 98.06 164 ALA A C 1
ATOM 1244 O O . ALA A 1 164 ? -0.112 -26.031 3.881 1 98.06 164 ALA A O 1
ATOM 1245 N N . TYR A 1 165 ? 0.514 -23.953 4.352 1 98.19 165 TYR A N 1
ATOM 1246 C CA . TYR A 1 165 ? 1.604 -24.328 5.246 1 98.19 165 TYR A CA 1
ATOM 1247 C C . TYR A 1 165 ? 1.116 -25.25 6.348 1 98.19 165 TYR A C 1
ATOM 1249 O O . TYR A 1 165 ? 1.753 -26.266 6.637 1 98.19 165 TYR A O 1
ATOM 1257 N N . GLU A 1 166 ? -0.031 -24.984 6.984 1 97.44 166 GLU A N 1
ATOM 1258 C CA . GLU A 1 166 ? -0.541 -25.688 8.156 1 97.44 166 GLU A CA 1
ATOM 1259 C C . GLU A 1 166 ? -1.078 -27.062 7.777 1 97.44 166 GLU A C 1
ATOM 1261 O O . GLU A 1 166 ? -1.307 -27.906 8.648 1 97.44 166 GLU A O 1
ATOM 1266 N N . HIS A 1 167 ? -1.272 -27.312 6.488 1 97.38 167 HIS A N 1
ATOM 1267 C CA . HIS A 1 167 ? -1.888 -28.578 6.066 1 97.38 167 HIS A CA 1
ATOM 1268 C C . HIS A 1 167 ? -0.836 -29.656 5.836 1 97.38 167 HIS A C 1
ATOM 1270 O O . HIS A 1 167 ? -1.175 -30.828 5.656 1 97.38 167 HIS A O 1
ATOM 1276 N N . GLY A 1 168 ? 0.444 -29.297 5.789 1 98.06 168 GLY A N 1
ATOM 1277 C CA . GLY A 1 168 ? 1.415 -30.359 5.648 1 98.06 168 GLY A CA 1
ATOM 1278 C C . GLY A 1 168 ? 2.801 -29.875 5.277 1 98.06 168 GLY A C 1
ATOM 1279 O O . GLY A 1 168 ? 3.008 -28.672 5.09 1 98.06 168 GLY A O 1
ATOM 1280 N N . HIS A 1 169 ? 3.686 -30.828 5.176 1 98.31 169 HIS A N 1
ATOM 1281 C CA . HIS A 1 169 ? 5.082 -30.562 4.852 1 98.31 169 HIS A CA 1
ATOM 1282 C C . HIS A 1 169 ? 5.305 -30.547 3.344 1 98.31 169 HIS A C 1
ATOM 1284 O O . HIS A 1 169 ? 4.5 -31.109 2.59 1 98.31 169 HIS A O 1
ATOM 1290 N N . TYR A 1 170 ? 6.363 -29.906 2.93 1 98.75 170 TYR A N 1
ATOM 1291 C CA . TYR A 1 170 ? 6.586 -29.625 1.516 1 98.75 170 TYR A CA 1
ATOM 1292 C C . TYR A 1 170 ? 7.469 -30.688 0.879 1 98.75 170 TYR A C 1
ATOM 1294 O O . TYR A 1 170 ? 8.422 -30.375 0.161 1 98.75 170 TYR A O 1
ATOM 1302 N N . THR A 1 171 ? 7.113 -31.938 1.102 1 98.5 171 THR A N 1
ATOM 1303 C CA . THR A 1 171 ? 7.824 -33.094 0.533 1 98.5 171 THR A CA 1
ATOM 1304 C C . THR A 1 171 ? 7.777 -33.031 -0.992 1 98.5 171 THR A C 1
ATOM 1306 O O . THR A 1 171 ? 8.75 -33.406 -1.657 1 98.5 171 THR A O 1
ATOM 1309 N N . ALA A 1 172 ? 6.664 -32.625 -1.516 1 98.88 172 ALA A N 1
ATOM 1310 C CA . ALA A 1 172 ? 6.527 -32.531 -2.967 1 98.88 172 ALA A CA 1
ATOM 1311 C C . ALA A 1 172 ? 7.566 -31.578 -3.557 1 98.88 172 ALA A C 1
ATOM 1313 O O . ALA A 1 172 ? 8.133 -31.844 -4.613 1 98.88 172 ALA A O 1
ATOM 1314 N N . TRP A 1 173 ? 7.797 -30.469 -2.908 1 98.88 173 TRP A N 1
ATOM 1315 C CA . TRP A 1 173 ? 8.805 -29.531 -3.387 1 98.88 173 TRP A CA 1
ATOM 1316 C C . TRP A 1 173 ? 10.195 -30.156 -3.357 1 98.88 173 TRP A C 1
ATOM 1318 O O . TRP A 1 173 ? 11.008 -29.922 -4.254 1 98.88 173 TRP A O 1
ATOM 1328 N N . ARG A 1 174 ? 10.484 -30.922 -2.322 1 98.44 174 ARG A N 1
ATOM 1329 C CA . ARG A 1 174 ? 11.742 -31.656 -2.287 1 98.44 174 ARG A CA 1
ATOM 1330 C C . ARG A 1 174 ? 11.867 -32.594 -3.477 1 98.44 174 ARG A C 1
ATOM 1332 O O . ARG A 1 174 ? 12.906 -32.656 -4.129 1 98.44 174 ARG A O 1
ATOM 1339 N N . CYS A 1 175 ? 10.82 -33.312 -3.729 1 98.81 175 CYS A N 1
ATOM 1340 C CA . CYS A 1 175 ? 10.805 -34.25 -4.859 1 98.81 175 CYS A CA 1
ATOM 1341 C C . CYS A 1 175 ? 11.023 -33.5 -6.172 1 98.81 175 CYS A C 1
ATOM 1343 O O . CYS A 1 175 ? 11.781 -33.969 -7.027 1 98.81 175 CYS A O 1
ATOM 1345 N N . ILE A 1 176 ? 10.422 -32.344 -6.34 1 98.88 176 ILE A N 1
ATOM 1346 C CA . ILE A 1 176 ? 10.57 -31.547 -7.547 1 98.88 176 ILE A CA 1
ATOM 1347 C C . ILE A 1 176 ? 12.023 -31.109 -7.691 1 98.88 176 ILE A C 1
ATOM 1349 O O . ILE A 1 176 ? 12.586 -31.141 -8.789 1 98.88 176 ILE A O 1
ATOM 1353 N N . SER A 1 177 ? 12.609 -30.734 -6.602 1 98.44 177 SER A N 1
ATOM 1354 C CA . SER A 1 177 ? 13.992 -30.281 -6.633 1 98.44 177 SER A CA 1
ATOM 1355 C C . SER A 1 177 ? 14.938 -31.391 -7.094 1 98.44 177 SER A C 1
ATOM 1357 O O . SER A 1 177 ? 16.016 -31.109 -7.617 1 98.44 177 SER A O 1
ATOM 1359 N N . ASP A 1 178 ? 14.516 -32.594 -6.934 1 97.75 178 ASP A N 1
ATOM 1360 C CA . ASP A 1 178 ? 15.352 -33.75 -7.27 1 97.75 178 ASP A CA 1
ATOM 1361 C C . ASP A 1 178 ? 15.125 -34.188 -8.711 1 97.75 178 ASP A C 1
ATOM 1363 O O . ASP A 1 178 ? 15.875 -35 -9.234 1 97.75 178 ASP A O 1
ATOM 1367 N N . GLU A 1 179 ? 14.047 -33.688 -9.289 1 97.75 179 GLU A N 1
ATOM 1368 C CA . GLU A 1 179 ? 13.844 -33.969 -10.703 1 97.75 179 GLU A CA 1
ATOM 1369 C C . GLU A 1 179 ? 15 -33.469 -11.547 1 97.75 179 GLU A C 1
ATOM 1371 O O . GLU A 1 179 ? 15.516 -32.375 -11.32 1 97.75 179 GLU A O 1
ATOM 1376 N N . SER A 1 180 ? 15.391 -34.219 -12.492 1 91.81 180 SER A N 1
ATOM 1377 C CA . SER A 1 180 ? 16.547 -33.844 -13.305 1 91.81 180 SER A CA 1
ATOM 1378 C C . SER A 1 180 ? 16.125 -32.969 -14.484 1 91.81 180 SER A C 1
ATOM 1380 O O . SER A 1 180 ? 15.07 -33.188 -15.078 1 91.81 180 SER A O 1
ATOM 1382 N N . ASP A 1 181 ? 16.906 -32 -14.766 1 93.12 181 ASP A N 1
ATOM 1383 C CA . ASP A 1 181 ? 16.922 -31.234 -16.016 1 93.12 181 ASP A CA 1
ATOM 1384 C C . ASP A 1 181 ? 15.594 -30.516 -16.234 1 93.12 181 ASP A C 1
ATOM 1386 O O . ASP A 1 181 ? 15.023 -30.562 -17.328 1 93.12 181 ASP A O 1
ATOM 1390 N N . LEU A 1 182 ? 15.047 -29.953 -15.148 1 98.38 182 LEU A N 1
ATOM 1391 C CA . LEU A 1 182 ? 13.852 -29.141 -15.336 1 98.38 182 LEU A CA 1
ATOM 1392 C C . LEU A 1 182 ? 14.188 -27.828 -16.047 1 98.38 182 LEU A C 1
ATOM 1394 O O . LEU A 1 182 ? 15.172 -27.172 -15.711 1 98.38 182 LEU A O 1
ATOM 1398 N N . ASP A 1 183 ? 13.398 -27.531 -17.031 1 98.75 183 ASP A N 1
ATOM 1399 C CA . ASP A 1 183 ? 13.531 -26.25 -17.703 1 98.75 183 ASP A CA 1
ATOM 1400 C C . ASP A 1 183 ? 12.914 -25.125 -16.875 1 98.75 183 ASP A C 1
ATOM 1402 O O . ASP A 1 183 ? 13.414 -24 -16.891 1 98.75 183 ASP A O 1
ATOM 1406 N N . PHE A 1 184 ? 11.789 -25.406 -16.219 1 98.88 184 PHE A N 1
ATOM 1407 C CA . PHE A 1 184 ? 11.141 -24.453 -15.336 1 98.88 184 PHE A CA 1
ATOM 1408 C C . PHE A 1 184 ? 10.117 -25.141 -14.445 1 98.88 184 PHE A C 1
ATOM 1410 O O . PHE A 1 184 ? 9.859 -26.344 -14.609 1 98.88 184 PHE A O 1
ATOM 1417 N N . ILE A 1 185 ? 9.656 -24.453 -13.453 1 98.94 185 ILE A N 1
ATOM 1418 C CA . ILE A 1 185 ? 8.547 -24.859 -12.594 1 98.94 185 ILE A CA 1
ATOM 1419 C C . ILE A 1 185 ? 7.426 -23.812 -12.688 1 98.94 185 ILE A C 1
ATOM 1421 O O . ILE A 1 185 ? 7.652 -22.625 -12.461 1 98.94 185 ILE A O 1
ATOM 1425 N N . TYR A 1 186 ? 6.266 -24.25 -13.156 1 98.94 186 TYR A N 1
ATOM 1426 C CA . TYR A 1 186 ? 5.105 -23.375 -13.141 1 98.94 186 TYR A CA 1
ATOM 1427 C C . TYR A 1 186 ? 4.363 -23.469 -11.812 1 98.94 186 TYR A C 1
ATOM 1429 O O . TYR A 1 186 ? 3.893 -24.531 -11.43 1 98.94 186 TYR A O 1
ATOM 1437 N N . HIS A 1 187 ? 4.34 -22.406 -11.078 1 98.88 187 HIS A N 1
ATOM 1438 C CA . HIS A 1 187 ? 3.541 -22.297 -9.859 1 98.88 187 HIS A CA 1
ATOM 1439 C C . HIS A 1 187 ? 2.193 -21.641 -10.148 1 98.88 187 HIS A C 1
ATOM 1441 O O . HIS A 1 187 ? 2.125 -20.422 -10.375 1 98.88 187 HIS A O 1
ATOM 1447 N N . TYR A 1 188 ? 1.107 -22.391 -10.016 1 98.75 188 TYR A N 1
ATOM 1448 C CA . TYR A 1 188 ? -0.172 -21.938 -10.539 1 98.75 188 TYR A CA 1
ATOM 1449 C C . TYR A 1 188 ? -0.886 -21.047 -9.523 1 98.75 188 TYR A C 1
ATOM 1451 O O . TYR A 1 188 ? -1.945 -20.484 -9.82 1 98.75 188 TYR A O 1
ATOM 1459 N N . GLY A 1 189 ? -0.386 -20.969 -8.289 1 98.69 189 GLY A N 1
ATOM 1460 C CA . GLY A 1 189 ? -0.992 -20.047 -7.336 1 98.69 189 GLY A CA 1
ATOM 1461 C C . GLY A 1 189 ? -1.173 -20.656 -5.961 1 98.69 189 GLY A C 1
ATOM 1462 O O . GLY A 1 189 ? -0.894 -21.844 -5.758 1 98.69 189 GLY A O 1
ATOM 1463 N N . ASP A 1 190 ? -1.623 -19.766 -5.008 1 98.75 190 ASP A N 1
ATOM 1464 C CA . ASP A 1 190 ? -1.79 -20.109 -3.6 1 98.75 190 ASP A CA 1
ATOM 1465 C C . ASP A 1 190 ? -0.449 -20.453 -2.957 1 98.75 190 ASP A C 1
ATOM 1467 O O . ASP A 1 190 ? -0.302 -21.516 -2.352 1 98.75 190 ASP A O 1
ATOM 1471 N N . TYR A 1 191 ? 0.461 -19.5 -3.244 1 98.88 191 TYR A N 1
ATOM 1472 C CA . TYR A 1 191 ? 1.794 -19.609 -2.662 1 98.88 191 TYR A CA 1
ATOM 1473 C C . TYR A 1 191 ? 1.736 -19.484 -1.144 1 98.88 191 TYR A C 1
ATOM 1475 O O . TYR A 1 191 ? 2.473 -20.188 -0.432 1 98.88 191 TYR A O 1
ATOM 1483 N N . ILE A 1 192 ? 0.881 -18.594 -0.678 1 98.75 192 ILE A N 1
ATOM 1484 C CA . ILE A 1 192 ? 0.542 -18.5 0.738 1 98.75 192 ILE A CA 1
ATOM 1485 C C . ILE A 1 192 ? -0.973 -18.594 0.913 1 98.75 192 ILE A C 1
ATOM 1487 O O . ILE A 1 192 ? -1.725 -18.484 -0.059 1 98.75 192 ILE A O 1
ATOM 1491 N N . TYR A 1 193 ? -1.324 -18.875 2.123 1 98.31 193 TYR A N 1
ATOM 1492 C CA . TYR A 1 193 ? -2.713 -18.734 2.551 1 98.31 193 TYR A CA 1
ATOM 1493 C C . TYR A 1 193 ? -2.857 -17.625 3.584 1 98.31 193 TYR A C 1
ATOM 1495 O O . TYR A 1 193 ? -2.166 -17.625 4.605 1 98.31 193 TYR A O 1
ATOM 1503 N N . GLU A 1 194 ? -3.732 -16.734 3.363 1 97.75 194 GLU A N 1
ATOM 1504 C CA . GLU A 1 194 ? -3.855 -15.492 4.121 1 97.75 194 GLU A CA 1
ATOM 1505 C C . GLU A 1 194 ? -4.598 -15.719 5.438 1 97.75 194 GLU A C 1
ATOM 1507 O O . GLU A 1 194 ? -4.516 -14.891 6.352 1 97.75 194 GLU A O 1
ATOM 1512 N N . GLY A 1 195 ? -5.348 -16.766 5.566 1 94.38 195 GLY A N 1
ATOM 1513 C CA . GLY A 1 195 ? -6.199 -16.984 6.727 1 94.38 195 GLY A CA 1
ATOM 1514 C C . GLY A 1 195 ? -5.414 -17.297 7.988 1 94.38 195 GLY A C 1
ATOM 1515 O O . GLY A 1 195 ? -4.238 -17.656 7.922 1 94.38 195 GLY A O 1
ATOM 1516 N N . GLY A 1 196 ? -6.078 -17.125 9.125 1 91.94 196 GLY A N 1
ATOM 1517 C CA . GLY A 1 196 ? -5.488 -17.547 10.383 1 91.94 196 GLY A CA 1
ATOM 1518 C C . GLY A 1 196 ? -5.445 -19.062 10.539 1 91.94 196 GLY A C 1
ATOM 1519 O O . GLY A 1 196 ? -6.156 -19.781 9.836 1 91.94 196 GLY A O 1
ATOM 1520 N N . VAL A 1 197 ? -4.512 -19.453 11.367 1 86.44 197 VAL A N 1
ATOM 1521 C CA . VAL A 1 197 ? -4.379 -20.891 11.57 1 86.44 197 VAL A CA 1
ATOM 1522 C C . VAL A 1 197 ? -5.316 -21.359 12.688 1 86.44 197 VAL A C 1
ATOM 1524 O O . VAL A 1 197 ? -5.484 -20.656 13.688 1 86.44 197 VAL A O 1
ATOM 1527 N N . ARG A 1 198 ? -5.953 -22.562 12.398 1 86.5 198 ARG A N 1
ATOM 1528 C CA . ARG A 1 198 ? -6.801 -23.234 13.375 1 86.5 198 ARG A CA 1
ATOM 1529 C C . ARG A 1 198 ? -6.148 -24.531 13.875 1 86.5 198 ARG A C 1
ATOM 1531 O O . ARG A 1 198 ? -5.359 -25.141 13.156 1 86.5 198 ARG A O 1
ATOM 1538 N N . SER A 1 199 ? -6.469 -24.812 15.016 1 90.38 199 SER A N 1
ATOM 1539 C CA . SER A 1 199 ? -5.918 -26.031 15.602 1 90.38 199 SER A CA 1
ATOM 1540 C C . SER A 1 199 ? -6.457 -27.266 14.898 1 90.38 199 SER A C 1
ATOM 1542 O O . SER A 1 199 ? -5.824 -28.328 14.93 1 90.38 199 SER A O 1
ATOM 1544 N N . PHE A 1 200 ? -7.613 -27.062 14.344 1 91.81 200 PHE A N 1
ATOM 1545 C CA . PHE A 1 200 ? -8.258 -28.156 13.625 1 91.81 200 PHE A CA 1
ATOM 1546 C C . PHE A 1 200 ? -8.688 -27.719 12.234 1 91.81 200 PHE A C 1
ATOM 1548 O O . PHE A 1 200 ? -8.922 -26.531 12 1 91.81 200 PHE A O 1
ATOM 1555 N N . TYR A 1 201 ? -8.672 -28.703 11.328 1 90.31 201 TYR A N 1
ATOM 1556 C CA . TYR A 1 201 ? -9.18 -28.469 9.984 1 90.31 201 TYR A CA 1
ATOM 1557 C C . TYR A 1 201 ? -10.148 -29.562 9.555 1 90.31 201 TYR A C 1
ATOM 1559 O O . TYR A 1 201 ? -10.156 -30.641 10.148 1 90.31 201 TYR A O 1
ATOM 1567 N N . PHE A 1 202 ? -11.039 -29.297 8.633 1 89.31 202 PHE A N 1
ATOM 1568 C CA . PHE A 1 202 ? -11.938 -30.297 8.086 1 89.31 202 PHE A CA 1
ATOM 1569 C C . PHE A 1 202 ? -11.281 -31.047 6.938 1 89.31 202 PHE A C 1
ATOM 1571 O O . PHE A 1 202 ? -10.961 -30.453 5.902 1 89.31 202 PHE A O 1
ATOM 1578 N N . ASP A 1 203 ? -11.086 -32.281 7.105 1 93.25 203 ASP A N 1
ATOM 1579 C CA . ASP A 1 203 ? -10.539 -33.125 6.066 1 93.25 203 ASP A CA 1
ATOM 1580 C C . ASP A 1 203 ? -11.625 -33.594 5.102 1 93.25 203 ASP A C 1
ATOM 1582 O O . ASP A 1 203 ? -12.5 -34.375 5.469 1 93.25 203 ASP A O 1
ATOM 1586 N N . ARG A 1 204 ? -11.539 -33.219 3.898 1 89.06 204 ARG A N 1
ATOM 1587 C CA . ARG A 1 204 ? -12.578 -33.5 2.914 1 89.06 204 ARG A CA 1
ATOM 1588 C C . ARG A 1 204 ? -12.523 -34.969 2.459 1 89.06 204 ARG A C 1
ATOM 1590 O O . ARG A 1 204 ? -13.523 -35.5 1.972 1 89.06 204 ARG A O 1
ATOM 1597 N N . HIS A 1 205 ? -11.359 -35.531 2.539 1 92.44 205 HIS A N 1
ATOM 1598 C CA . HIS A 1 205 ? -11.234 -36.938 2.158 1 92.44 205 HIS A CA 1
ATOM 1599 C C . HIS A 1 205 ? -11.883 -37.844 3.197 1 92.44 205 HIS A C 1
ATOM 1601 O O . HIS A 1 205 ? -12.617 -38.781 2.848 1 92.44 205 HIS A O 1
ATOM 1607 N N . GLN A 1 206 ? -11.617 -37.594 4.445 1 91.88 206 GLN A N 1
ATOM 1608 C CA . GLN A 1 206 ? -12.156 -38.406 5.527 1 91.88 206 GLN A CA 1
ATOM 1609 C C . GLN A 1 206 ? -13.5 -37.875 6.004 1 91.88 206 GLN A C 1
ATOM 1611 O O . GLN A 1 206 ? -14.188 -38.531 6.793 1 91.88 206 GLN A O 1
ATOM 1616 N N . GLU A 1 207 ? -13.844 -36.75 5.625 1 91.94 207 GLU A N 1
ATOM 1617 C CA . GLU A 1 207 ? -15.109 -36.094 5.984 1 91.94 207 GLU A CA 1
ATOM 1618 C C . GLU A 1 207 ? -15.258 -35.969 7.5 1 91.94 207 GLU A C 1
ATOM 1620 O O . GLU A 1 207 ? -16.281 -36.375 8.062 1 91.94 207 GLU A O 1
ATOM 1625 N N . ARG A 1 208 ? -14.203 -35.5 8.117 1 92.19 208 ARG A N 1
ATOM 1626 C CA . ARG A 1 208 ? -14.195 -35.281 9.562 1 92.19 208 ARG A CA 1
ATOM 1627 C C . ARG A 1 208 ? -13.172 -34.219 9.953 1 92.19 208 ARG A C 1
ATOM 1629 O O . ARG A 1 208 ? -12.273 -33.875 9.164 1 92.19 208 ARG A O 1
ATOM 1636 N N . THR A 1 209 ? -13.32 -33.688 11.078 1 94.25 209 THR A N 1
ATOM 1637 C CA . THR A 1 209 ? -12.391 -32.688 11.633 1 94.25 209 THR A CA 1
ATOM 1638 C C . THR A 1 209 ? -11.164 -33.406 12.219 1 94.25 209 THR A C 1
ATOM 1640 O O . THR A 1 209 ? -11.289 -34.375 12.969 1 94.25 209 THR A O 1
ATOM 1643 N N . LEU A 1 210 ? -10.016 -32.969 11.805 1 93.94 210 LEU A N 1
ATOM 1644 C CA . LEU A 1 210 ? -8.742 -33.531 12.258 1 93.94 210 LEU A CA 1
ATOM 1645 C C . LEU A 1 210 ? -7.832 -32.438 12.797 1 93.94 210 LEU A C 1
ATOM 1647 O O . LEU A 1 210 ? -8.016 -31.25 12.477 1 93.94 210 LEU A O 1
ATOM 1651 N N . PRO A 1 211 ? -6.91 -32.812 13.656 1 94.19 211 PRO A N 1
ATOM 1652 C CA . PRO A 1 211 ? -5.922 -31.812 14.086 1 94.19 211 PRO A CA 1
ATOM 1653 C C . PRO A 1 211 ? -5.086 -31.281 12.922 1 94.19 211 PRO A C 1
ATOM 1655 O O . PRO A 1 211 ? -4.73 -32.031 12.016 1 94.19 211 PRO A O 1
ATOM 1658 N N . THR A 1 212 ? -4.781 -30 12.914 1 95.62 212 THR A N 1
ATOM 1659 C CA . THR A 1 212 ? -3.922 -29.375 11.906 1 95.62 212 THR A CA 1
ATOM 1660 C C . THR A 1 212 ? -2.512 -29.953 11.969 1 95.62 212 THR A C 1
ATOM 1662 O O . THR A 1 212 ? -1.875 -29.938 13.031 1 95.62 212 THR A O 1
ATOM 1665 N N . PRO A 1 213 ? -2.027 -30.406 10.836 1 95.5 213 PRO A N 1
ATOM 1666 C CA . PRO A 1 213 ? -0.754 -31.125 10.844 1 95.5 213 PRO A CA 1
ATOM 1667 C C . PRO A 1 213 ? 0.429 -30.234 11.219 1 95.5 213 PRO A C 1
ATOM 1669 O O . PRO A 1 213 ? 1.372 -30.703 11.867 1 95.5 213 PRO A O 1
ATOM 1672 N N . ARG A 1 214 ? 0.522 -29.062 10.797 1 95.06 214 ARG A N 1
ATOM 1673 C CA . ARG A 1 214 ? 1.655 -28.156 10.961 1 95.06 214 ARG A CA 1
ATOM 1674 C C . ARG A 1 214 ? 1.19 -26.781 11.391 1 95.06 214 ARG A C 1
ATOM 1676 O O . ARG A 1 214 ? 1.292 -25.812 10.617 1 95.06 214 ARG A O 1
ATOM 1683 N N . PRO A 1 215 ? 0.729 -26.672 12.641 1 94 215 PRO A N 1
ATOM 1684 C CA . PRO A 1 215 ? 0.189 -25.375 13.086 1 94 215 PRO A CA 1
ATOM 1685 C C . PRO A 1 215 ? 1.27 -24.312 13.25 1 94 215 PRO A C 1
ATOM 1687 O O . PRO A 1 215 ? 2.447 -24.641 13.406 1 94 215 PRO A O 1
ATOM 1690 N N . PHE A 1 216 ? 0.957 -23.094 13.125 1 93.5 216 PHE A N 1
ATOM 1691 C CA . PHE A 1 216 ? 1.77 -21.922 13.422 1 93.5 216 PHE A CA 1
ATOM 1692 C C . PHE A 1 216 ? 0.917 -20.812 14.031 1 93.5 216 PHE A C 1
ATOM 1694 O O . PHE A 1 216 ? -0.313 -20.891 14.023 1 93.5 216 PHE A O 1
ATOM 1701 N N . ASP A 1 217 ? 1.584 -19.828 14.602 1 88.56 217 ASP A N 1
ATOM 1702 C CA . ASP A 1 217 ? 0.875 -18.672 15.148 1 88.56 217 ASP A CA 1
ATOM 1703 C C . ASP A 1 217 ? 0.696 -17.594 14.094 1 88.56 217 ASP A C 1
ATOM 1705 O O . ASP A 1 217 ? 1.677 -17.031 13.602 1 88.56 217 ASP A O 1
ATOM 1709 N N . GLY A 1 218 ? -0.533 -17.5 13.703 1 90.44 218 GLY A N 1
ATOM 1710 C CA . GLY A 1 218 ? -0.79 -16.469 12.711 1 90.44 218 GLY A CA 1
ATOM 1711 C C . GLY A 1 218 ? -2.256 -16.094 12.609 1 90.44 218 GLY A C 1
ATOM 1712 O O . GLY A 1 218 ? -3.135 -16.938 12.82 1 90.44 218 GLY A O 1
ATOM 1713 N N . ARG A 1 219 ? -2.518 -14.891 12.312 1 93.12 219 ARG A N 1
ATOM 1714 C CA . ARG A 1 219 ? -3.857 -14.367 12.062 1 93.12 219 ARG A CA 1
ATOM 1715 C C . ARG A 1 219 ? -4.062 -14.047 10.586 1 93.12 219 ARG A C 1
ATOM 1717 O O . ARG A 1 219 ? -3.137 -14.188 9.781 1 93.12 219 ARG A O 1
ATOM 1724 N N . GLU A 1 220 ? -5.289 -13.727 10.234 1 96.44 220 GLU A N 1
ATOM 1725 C CA . GLU A 1 220 ? -5.57 -13.266 8.875 1 96.44 220 GLU A CA 1
ATOM 1726 C C . GLU A 1 220 ? -4.812 -11.977 8.57 1 96.44 220 GLU A C 1
ATOM 1728 O O . GLU A 1 220 ? -4.594 -11.148 9.453 1 96.44 220 GLU A O 1
ATOM 1733 N N . LEU A 1 221 ? -4.422 -11.789 7.316 1 97.81 221 LEU A N 1
ATOM 1734 C CA . LEU A 1 221 ? -3.492 -10.742 6.914 1 97.81 221 LEU A CA 1
ATOM 1735 C C . LEU A 1 221 ? -4.242 -9.547 6.324 1 97.81 221 LEU A C 1
ATOM 1737 O O . LEU A 1 221 ? -5.164 -9.727 5.523 1 97.81 221 LEU A O 1
ATOM 1741 N N . TYR A 1 222 ? -3.781 -8.328 6.68 1 97.56 222 TYR A N 1
ATOM 1742 C CA . TYR A 1 222 ? -4.449 -7.145 6.145 1 97.56 222 TYR A CA 1
ATOM 1743 C C . TYR A 1 222 ? -3.443 -6.051 5.812 1 97.56 222 TYR A C 1
ATOM 1745 O O . TYR A 1 222 ? -3.775 -5.078 5.129 1 97.56 222 TYR A O 1
ATOM 1753 N N . SER A 1 223 ? -2.182 -6.152 6.242 1 97.38 223 SER A N 1
ATOM 1754 C CA . SER A 1 223 ? -1.173 -5.121 6.008 1 97.38 223 SER A CA 1
ATOM 1755 C C . SER A 1 223 ? 0.072 -5.707 5.352 1 97.38 223 SER A C 1
ATOM 1757 O O . SER A 1 223 ? 0.257 -6.926 5.332 1 97.38 223 SER A O 1
ATOM 1759 N N . LEU A 1 224 ? 0.921 -4.859 4.816 1 98.25 224 LEU A N 1
ATOM 1760 C CA . LEU A 1 224 ? 2.135 -5.246 4.105 1 98.25 224 LEU A CA 1
ATOM 1761 C C . LEU A 1 224 ? 3.041 -6.09 4.996 1 98.25 224 LEU A C 1
ATOM 1763 O O . LEU A 1 224 ? 3.502 -7.156 4.586 1 98.25 224 LEU A O 1
ATOM 1767 N N . ASP A 1 225 ? 3.293 -5.633 6.238 1 97.88 225 ASP A N 1
ATOM 1768 C CA . ASP A 1 225 ? 4.195 -6.344 7.137 1 97.88 225 ASP A CA 1
ATOM 1769 C C . ASP A 1 225 ? 3.656 -7.734 7.469 1 97.88 225 ASP A C 1
ATOM 1771 O O . ASP A 1 225 ? 4.426 -8.68 7.633 1 97.88 225 ASP A O 1
ATOM 1775 N N . GLU A 1 226 ? 2.355 -7.82 7.602 1 97.62 226 GLU A N 1
ATOM 1776 C CA . GLU A 1 226 ? 1.752 -9.125 7.871 1 97.62 226 GLU A CA 1
ATOM 1777 C C . GLU A 1 226 ? 1.94 -10.078 6.695 1 97.62 226 GLU A C 1
ATOM 1779 O O . GLU A 1 226 ? 2.312 -11.234 6.883 1 97.62 226 GLU A O 1
ATOM 1784 N N . TYR A 1 227 ? 1.688 -9.602 5.477 1 98.56 227 TYR A N 1
ATOM 1785 C CA . TYR A 1 227 ? 1.927 -10.422 4.297 1 98.56 227 TYR A CA 1
ATOM 1786 C C . TYR A 1 227 ? 3.396 -10.812 4.191 1 98.56 227 TYR A C 1
ATOM 1788 O O . TYR A 1 227 ? 3.719 -11.969 3.891 1 98.56 227 TYR A O 1
ATOM 1796 N N . ARG A 1 228 ? 4.293 -9.805 4.434 1 98.62 228 ARG A N 1
ATOM 1797 C CA . ARG A 1 228 ? 5.727 -10.07 4.383 1 98.62 228 ARG A CA 1
ATOM 1798 C C . ARG A 1 228 ? 6.105 -11.211 5.32 1 98.62 228 ARG A C 1
ATOM 1800 O O . ARG A 1 228 ? 6.859 -12.109 4.938 1 98.62 228 ARG A O 1
ATOM 1807 N N . ARG A 1 229 ? 5.59 -11.219 6.531 1 97.94 229 ARG A N 1
ATOM 1808 C CA . ARG A 1 229 ? 5.938 -12.25 7.508 1 97.94 229 ARG A CA 1
ATOM 1809 C C . ARG A 1 229 ? 5.355 -13.602 7.109 1 97.94 229 ARG A C 1
ATOM 1811 O O . ARG A 1 229 ? 5.961 -14.641 7.367 1 97.94 229 ARG A O 1
ATOM 1818 N N . ARG A 1 230 ? 4.16 -13.555 6.496 1 98.5 230 ARG A N 1
ATOM 1819 C CA . ARG A 1 230 ? 3.59 -14.812 6.031 1 98.5 230 ARG A CA 1
ATOM 1820 C C . ARG A 1 230 ? 4.453 -15.43 4.934 1 98.5 230 ARG A C 1
ATOM 1822 O O . ARG A 1 230 ? 4.723 -16.641 4.953 1 98.5 230 ARG A O 1
ATOM 1829 N N . TYR A 1 231 ? 4.891 -14.648 3.982 1 98.81 231 TYR A N 1
ATOM 1830 C CA . TYR A 1 231 ? 5.809 -15.148 2.963 1 98.81 231 TYR A CA 1
ATOM 1831 C C . TYR A 1 231 ? 7.086 -15.68 3.596 1 98.81 231 TYR A C 1
ATOM 1833 O O . TYR A 1 231 ? 7.609 -16.719 3.18 1 98.81 231 TYR A O 1
ATOM 1841 N N . ALA A 1 232 ? 7.574 -14.945 4.605 1 98.75 232 ALA A N 1
ATOM 1842 C CA . ALA A 1 232 ? 8.797 -15.383 5.281 1 98.75 232 ALA A CA 1
ATOM 1843 C C . ALA A 1 232 ? 8.609 -16.766 5.914 1 98.75 232 ALA A C 1
ATOM 1845 O O . ALA A 1 232 ? 9.469 -17.625 5.785 1 98.75 232 ALA A O 1
ATOM 1846 N N . LEU A 1 233 ? 7.48 -16.922 6.582 1 98.25 233 LEU A N 1
ATOM 1847 C CA . LEU A 1 233 ? 7.184 -18.219 7.203 1 98.25 233 LEU A CA 1
ATOM 1848 C C . LEU A 1 233 ? 7.293 -19.344 6.184 1 98.25 233 LEU A C 1
ATOM 1850 O O . LEU A 1 233 ? 7.938 -20.359 6.445 1 98.25 233 LEU A O 1
ATOM 1854 N N . TYR A 1 234 ? 6.672 -19.172 5.047 1 98.75 234 TYR A N 1
ATOM 1855 C CA . TYR A 1 234 ? 6.676 -20.203 4.008 1 98.75 234 TYR A CA 1
ATOM 1856 C C . TYR A 1 234 ? 8.078 -20.406 3.447 1 98.75 234 TYR A C 1
ATOM 1858 O O . TYR A 1 234 ? 8.531 -21.531 3.283 1 98.75 234 TYR A O 1
ATOM 1866 N N . LYS A 1 235 ? 8.789 -19.359 3.217 1 98.75 235 LYS A N 1
ATOM 1867 C CA . LYS A 1 235 ? 10.07 -19.406 2.518 1 98.75 235 LYS A CA 1
ATOM 1868 C C . LYS A 1 235 ? 11.188 -19.891 3.441 1 98.75 235 LYS A C 1
ATOM 1870 O O . LYS A 1 235 ? 12.289 -20.203 2.984 1 98.75 235 LYS A O 1
ATOM 1875 N N . LEU A 1 236 ? 10.914 -19.953 4.695 1 98.38 236 LEU A N 1
ATOM 1876 C CA . LEU A 1 236 ? 11.867 -20.547 5.625 1 98.38 236 LEU A CA 1
ATOM 1877 C C . LEU A 1 236 ? 11.914 -22.062 5.477 1 98.38 236 LEU A C 1
ATOM 1879 O O . LEU A 1 236 ? 12.828 -22.719 5.988 1 98.38 236 LEU A O 1
ATOM 1883 N N . ASP A 1 237 ? 10.945 -22.641 4.785 1 98.56 237 ASP A N 1
ATOM 1884 C CA . ASP A 1 237 ? 10.93 -24.094 4.562 1 98.56 237 ASP A CA 1
ATOM 1885 C C . ASP A 1 237 ? 12.078 -24.516 3.654 1 98.56 237 ASP A C 1
ATOM 1887 O O . ASP A 1 237 ? 12.188 -24.047 2.518 1 98.56 237 ASP A O 1
ATOM 1891 N N . PRO A 1 238 ? 12.898 -25.438 4.133 1 98.06 238 PRO A N 1
ATOM 1892 C CA . PRO A 1 238 ? 14.078 -25.797 3.338 1 98.06 238 PRO A CA 1
ATOM 1893 C C . PRO A 1 238 ? 13.719 -26.5 2.035 1 98.06 238 PRO A C 1
ATOM 1895 O O . PRO A 1 238 ? 14.43 -26.359 1.037 1 98.06 238 PRO A O 1
ATOM 1898 N N . ASN A 1 239 ? 12.633 -27.281 2 1 98.69 239 ASN A N 1
ATOM 1899 C CA . ASN A 1 239 ? 12.234 -27.969 0.774 1 98.69 239 ASN A CA 1
ATOM 1900 C C . ASN A 1 239 ? 11.781 -26.984 -0.295 1 98.69 239 ASN A C 1
ATOM 1902 O O . ASN A 1 239 ? 12.117 -27.141 -1.472 1 98.69 239 ASN A O 1
ATOM 1906 N N . LEU A 1 240 ? 11.039 -26 0.153 1 98.88 240 LEU A N 1
ATOM 1907 C CA . LEU A 1 240 ? 10.625 -24.953 -0.776 1 98.88 240 LEU A CA 1
ATOM 1908 C C . LEU A 1 240 ? 11.828 -24.188 -1.311 1 98.88 240 LEU A C 1
ATOM 1910 O O . LEU A 1 240 ? 11.891 -23.875 -2.502 1 98.88 240 LEU A O 1
ATOM 1914 N N . GLN A 1 241 ? 12.773 -23.891 -0.468 1 98.81 241 GLN A N 1
ATOM 1915 C CA . GLN A 1 241 ? 13.992 -23.219 -0.897 1 98.81 241 GLN A CA 1
ATOM 1916 C C . GLN A 1 241 ? 14.742 -24.047 -1.932 1 98.81 241 GLN A C 1
ATOM 1918 O O . GLN A 1 241 ? 15.242 -23.516 -2.922 1 98.81 241 GLN A O 1
ATOM 1923 N N . MET A 1 242 ? 14.82 -25.312 -1.67 1 98.69 242 MET A N 1
ATOM 1924 C CA . MET A 1 242 ? 15.531 -26.188 -2.596 1 98.69 242 MET A CA 1
ATOM 1925 C C . MET A 1 242 ? 14.852 -26.203 -3.959 1 98.69 242 MET A C 1
ATOM 1927 O O . MET A 1 242 ? 15.516 -26.234 -4.992 1 98.69 242 MET A O 1
ATOM 1931 N N . ALA A 1 243 ? 13.555 -26.234 -3.936 1 98.88 243 ALA A N 1
ATOM 1932 C CA . ALA A 1 243 ? 12.828 -26.203 -5.203 1 98.88 243 ALA A CA 1
ATOM 1933 C C . ALA A 1 243 ? 13.125 -24.922 -5.977 1 98.88 243 ALA A C 1
ATOM 1935 O O . ALA A 1 243 ? 13.422 -24.969 -7.172 1 98.88 243 ALA A O 1
ATOM 1936 N N . HIS A 1 244 ? 13.086 -23.812 -5.297 1 98.88 244 HIS A N 1
ATOM 1937 C CA . HIS A 1 244 ? 13.383 -22.531 -5.934 1 98.88 244 HIS A CA 1
ATOM 1938 C C . HIS A 1 244 ? 14.805 -22.5 -6.484 1 98.88 244 HIS A C 1
ATOM 1940 O O . HIS A 1 244 ? 15.055 -21.891 -7.531 1 98.88 244 HIS A O 1
ATOM 1946 N N . ALA A 1 245 ? 15.695 -23.094 -5.812 1 98.69 245 ALA A N 1
ATOM 1947 C CA . ALA A 1 245 ? 17.094 -23.078 -6.203 1 98.69 245 ALA A CA 1
ATOM 1948 C C . ALA A 1 245 ? 17.359 -24.016 -7.383 1 98.69 245 ALA A C 1
ATOM 1950 O O . ALA A 1 245 ? 18.375 -23.906 -8.062 1 98.69 245 ALA A O 1
ATOM 1951 N N . SER A 1 246 ? 16.469 -24.922 -7.664 1 98.69 246 SER A N 1
ATOM 1952 C CA . SER A 1 246 ? 16.734 -26 -8.602 1 98.69 246 SER A CA 1
ATOM 1953 C C . SER A 1 246 ? 16.422 -25.578 -10.039 1 98.69 246 SER A C 1
ATOM 1955 O O . SER A 1 246 ? 17.016 -26.094 -10.984 1 98.69 246 SER A O 1
ATOM 1957 N N . ALA A 1 247 ? 15.43 -24.703 -10.195 1 98.81 247 ALA A N 1
ATOM 1958 C CA . ALA A 1 247 ? 15 -24.266 -11.516 1 98.81 247 ALA A CA 1
ATOM 1959 C C . ALA A 1 247 ? 14.25 -22.938 -11.43 1 98.81 247 ALA A C 1
ATOM 1961 O O . ALA A 1 247 ? 13.82 -22.531 -10.352 1 98.81 247 ALA A O 1
ATOM 1962 N N . ALA A 1 248 ? 14.141 -22.281 -12.602 1 98.88 248 ALA A N 1
ATOM 1963 C CA . ALA A 1 248 ? 13.391 -21.031 -12.656 1 98.88 248 ALA A CA 1
ATOM 1964 C C . ALA A 1 248 ? 11.898 -21.281 -12.461 1 98.88 248 ALA A C 1
ATOM 1966 O O . ALA A 1 248 ? 11.352 -22.25 -13 1 98.88 248 ALA A O 1
ATOM 1967 N N . PHE A 1 249 ? 11.289 -20.391 -11.68 1 98.94 249 PHE A N 1
ATOM 1968 C CA . PHE A 1 249 ? 9.844 -20.438 -11.492 1 98.94 249 PHE A CA 1
ATOM 1969 C C . PHE A 1 249 ? 9.148 -19.531 -12.5 1 98.94 249 PHE A C 1
ATOM 1971 O O . PHE A 1 249 ? 9.672 -18.484 -12.867 1 98.94 249 PHE A O 1
ATOM 1978 N N . ILE A 1 250 ? 7.988 -19.938 -12.93 1 98.94 250 ILE A N 1
ATOM 1979 C CA . ILE A 1 250 ? 6.988 -19.109 -13.594 1 98.94 250 ILE A CA 1
ATOM 1980 C C . ILE A 1 250 ? 5.762 -18.969 -12.703 1 98.94 250 ILE A C 1
ATOM 1982 O O . ILE A 1 250 ? 4.848 -19.797 -12.75 1 98.94 250 ILE A O 1
ATOM 1986 N N . PRO A 1 251 ? 5.77 -17.891 -11.883 1 98.62 251 PRO A N 1
ATOM 1987 C CA . PRO A 1 251 ? 4.68 -17.75 -10.914 1 98.62 251 PRO A CA 1
ATOM 1988 C C . PRO A 1 251 ? 3.488 -16.984 -11.469 1 98.62 251 PRO A C 1
ATOM 1990 O O . PRO A 1 251 ? 3.662 -16.078 -12.289 1 98.62 251 PRO A O 1
ATOM 1993 N N . ALA A 1 252 ? 2.348 -17.328 -11.078 1 98.31 252 ALA A N 1
ATOM 1994 C CA . ALA A 1 252 ? 1.11 -16.562 -11.203 1 98.31 252 ALA A CA 1
ATOM 1995 C C . ALA A 1 252 ? 0.229 -16.719 -9.969 1 98.31 252 ALA A C 1
ATOM 1997 O O . ALA A 1 252 ? 0.135 -17.828 -9.414 1 98.31 252 ALA A O 1
ATOM 1998 N N . TRP A 1 253 ? -0.388 -15.633 -9.484 1 98.12 253 TRP A N 1
ATOM 1999 C CA . TRP A 1 253 ? -1.154 -15.758 -8.242 1 98.12 253 TRP A CA 1
ATOM 2000 C C . TRP A 1 253 ? -2.525 -16.375 -8.516 1 98.12 253 TRP A C 1
ATOM 2002 O O . TRP A 1 253 ? -2.994 -16.375 -9.656 1 98.12 253 TRP A O 1
ATOM 2012 N N . ASP A 1 254 ? -3.049 -17.031 -7.555 1 98.5 254 ASP A N 1
ATOM 2013 C CA . ASP A 1 254 ? -4.477 -17.328 -7.449 1 98.5 254 ASP A CA 1
ATOM 2014 C C . ASP A 1 254 ? -5.133 -16.469 -6.371 1 98.5 254 ASP A C 1
ATOM 2016 O O . ASP A 1 254 ? -4.902 -15.258 -6.305 1 98.5 254 ASP A O 1
ATOM 2020 N N . ASP A 1 255 ? -6.062 -16.969 -5.566 1 98 255 ASP A N 1
ATOM 2021 C CA . ASP A 1 255 ? -6.82 -16.062 -4.703 1 98 255 ASP A CA 1
ATOM 2022 C C . ASP A 1 255 ? -6.129 -15.891 -3.354 1 98 255 ASP A C 1
ATOM 2024 O O . ASP A 1 255 ? -6.086 -14.781 -2.814 1 98 255 ASP A O 1
ATOM 2028 N N . HIS A 1 256 ? -5.352 -16.859 -2.816 1 98.56 256 HIS A N 1
ATOM 2029 C CA . HIS A 1 256 ? -4.918 -16.828 -1.424 1 98.56 256 HIS A CA 1
ATOM 2030 C C . HIS A 1 256 ? -3.707 -15.914 -1.246 1 98.56 256 HIS A C 1
ATOM 2032 O O . HIS A 1 256 ? -3.328 -15.594 -0.117 1 98.56 256 HIS A O 1
ATOM 2038 N N . GLU A 1 257 ? -3.094 -15.422 -2.35 1 98.69 257 GLU A N 1
ATOM 2039 C CA . GLU A 1 257 ? -2.088 -14.367 -2.217 1 98.69 257 GLU A CA 1
ATOM 2040 C C . GLU A 1 257 ? -2.697 -13.094 -1.645 1 98.69 257 GLU A C 1
ATOM 2042 O O . GLU A 1 257 ? -1.979 -12.234 -1.129 1 98.69 257 GLU A O 1
ATOM 2047 N N . VAL A 1 258 ? -4.055 -12.969 -1.782 1 98.56 258 VAL A N 1
ATOM 2048 C CA . VAL A 1 258 ? -4.758 -11.805 -1.25 1 98.56 258 VAL A CA 1
ATOM 2049 C C . VAL A 1 258 ? -5.844 -12.258 -0.276 1 98.56 258 VAL A C 1
ATOM 2051 O O . VAL A 1 258 ? -5.746 -12.016 0.929 1 98.56 258 VAL A O 1
ATOM 2054 N N . ASP A 1 259 ? -6.777 -12.914 -0.834 1 97.94 259 ASP A N 1
ATOM 2055 C CA . ASP A 1 259 ? -7.953 -13.336 -0.081 1 97.94 259 ASP A CA 1
ATOM 2056 C C . ASP A 1 259 ? -8.734 -14.406 -0.835 1 97.94 259 ASP A C 1
ATOM 2058 O O . ASP A 1 259 ? -8.844 -14.352 -2.062 1 97.94 259 ASP A O 1
ATOM 2062 N N . ASN A 1 260 ? -9.219 -15.352 -0.056 1 97 260 ASN A N 1
ATOM 2063 C CA . ASN A 1 260 ? -10 -16.438 -0.646 1 97 260 ASN A CA 1
ATOM 2064 C C . ASN A 1 260 ? -11.117 -15.906 -1.534 1 97 260 ASN A C 1
ATOM 2066 O O . ASN A 1 260 ? -11.891 -15.039 -1.115 1 97 260 ASN A O 1
ATOM 2070 N N . ASN A 1 261 ? -11.188 -16.328 -2.787 1 97.19 261 ASN A N 1
ATOM 2071 C CA . ASN A 1 261 ? -12.266 -16.156 -3.754 1 97.19 261 ASN A CA 1
ATOM 2072 C C . ASN A 1 261 ? -12.375 -14.703 -4.215 1 97.19 261 ASN A C 1
ATOM 2074 O O . ASN A 1 261 ? -13.414 -14.289 -4.727 1 97.19 261 ASN A O 1
ATOM 2078 N N . TRP A 1 262 ? -11.383 -13.938 -3.994 1 98 262 TRP A N 1
ATOM 2079 C CA . TRP A 1 262 ? -11.469 -12.5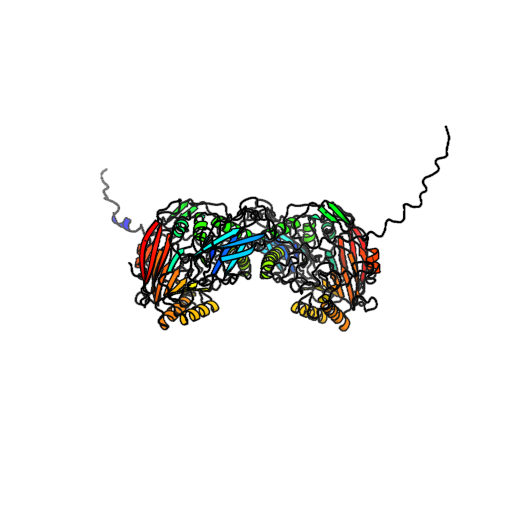55 -4.469 1 98 262 TRP A CA 1
ATOM 2080 C C . TRP A 1 262 ? -11.398 -12.5 -5.992 1 98 262 TRP A C 1
ATOM 2082 O O . TRP A 1 262 ? -10.797 -13.367 -6.621 1 98 262 TRP A O 1
ATOM 2092 N N . VAL A 1 263 ? -12.055 -11.516 -6.652 1 98.44 263 VAL A N 1
ATOM 2093 C CA . VAL A 1 263 ? -11.93 -11.148 -8.062 1 98.44 263 VAL A CA 1
ATOM 2094 C C . VAL A 1 263 ? -12.031 -9.633 -8.211 1 98.44 263 VAL A C 1
ATOM 2096 O O . VAL A 1 263 ? -12.844 -8.984 -7.539 1 98.44 263 VAL A O 1
ATOM 2099 N N . ALA A 1 264 ? -11.148 -9.062 -9 1 98.19 264 ALA A N 1
ATOM 2100 C CA . ALA A 1 264 ? -11.164 -7.621 -9.258 1 98.19 264 ALA A CA 1
ATOM 2101 C C . ALA A 1 264 ? -11.117 -6.832 -7.957 1 98.19 264 ALA A C 1
ATOM 2103 O O . ALA A 1 264 ? -10.148 -6.941 -7.195 1 98.19 264 ALA A O 1
ATOM 2104 N N . ASP A 1 265 ? -12.125 -6.141 -7.641 1 98.06 265 ASP A N 1
ATOM 2105 C CA . ASP A 1 265 ? -12.148 -5.32 -6.43 1 98.06 265 ASP A CA 1
ATOM 2106 C C . ASP A 1 265 ? -13.133 -5.879 -5.406 1 98.06 265 ASP A C 1
ATOM 2108 O O . ASP A 1 265 ? -13.602 -5.152 -4.527 1 98.06 265 ASP A O 1
ATOM 2112 N N . ARG A 1 266 ? -13.414 -7.25 -5.527 1 97.5 266 ARG A N 1
ATOM 2113 C CA . ARG A 1 266 ? -14.414 -7.887 -4.668 1 97.5 266 ARG A CA 1
ATOM 2114 C C . ARG A 1 266 ? -13.805 -9.062 -3.906 1 97.5 266 ARG A C 1
ATOM 2116 O O . ARG A 1 266 ? -13.141 -9.914 -4.5 1 97.5 266 ARG A O 1
ATOM 2123 N N . ASP A 1 267 ? -14.008 -9.055 -2.586 1 96.06 267 ASP A N 1
ATOM 2124 C CA . ASP A 1 267 ? -13.727 -10.258 -1.811 1 96.06 267 ASP A CA 1
ATOM 2125 C C . ASP A 1 267 ? -15.008 -11.047 -1.547 1 96.06 267 ASP A C 1
ATOM 2127 O O . ASP A 1 267 ? -16.062 -10.711 -2.072 1 96.06 267 ASP A O 1
ATOM 2131 N N . GLN A 1 268 ? -14.891 -12.133 -0.865 1 94.19 268 GLN A N 1
ATOM 2132 C CA . GLN A 1 268 ? -16.047 -13 -0.632 1 94.19 268 GLN A CA 1
ATOM 2133 C C . GLN A 1 268 ? -16.906 -12.477 0.52 1 94.19 268 GLN A C 1
ATOM 2135 O O . GLN A 1 268 ? -18.031 -12.945 0.728 1 94.19 268 GLN A O 1
ATOM 2140 N N . ASP A 1 269 ? -16.422 -11.461 1.256 1 93 269 ASP A N 1
ATOM 2141 C CA . ASP A 1 269 ? -17.047 -11.055 2.506 1 93 269 ASP A CA 1
ATOM 2142 C C . ASP A 1 269 ? -17.906 -9.805 2.309 1 93 269 ASP A C 1
ATOM 2144 O O . ASP A 1 269 ? -18.484 -9.289 3.264 1 93 269 ASP A O 1
ATOM 2148 N N . GLY A 1 270 ? -17.938 -9.242 1.169 1 93.69 270 GLY A N 1
ATOM 2149 C CA . GLY A 1 270 ? -18.719 -8.062 0.893 1 93.69 270 GLY A CA 1
ATOM 2150 C C . GLY A 1 270 ? -18.062 -6.777 1.359 1 93.69 270 GLY A C 1
ATOM 2151 O O . GLY A 1 270 ? -18.734 -5.758 1.539 1 93.69 270 GLY A O 1
ATOM 2152 N N . THR A 1 271 ? -16.797 -6.793 1.585 1 96.44 271 THR A N 1
ATOM 2153 C CA . THR A 1 271 ? -16.047 -5.586 1.916 1 96.44 271 THR A CA 1
ATOM 2154 C C . THR A 1 271 ? -16.234 -4.523 0.833 1 96.44 271 THR A C 1
ATOM 2156 O O . THR A 1 271 ? -16.188 -4.832 -0.359 1 96.44 271 THR A O 1
ATOM 2159 N N . PRO A 1 272 ? -16.453 -3.223 1.23 1 97 272 PRO A N 1
ATOM 2160 C CA . PRO A 1 272 ? -16.5 -2.193 0.188 1 97 272 PRO A CA 1
ATOM 2161 C C . PRO A 1 272 ? -15.273 -2.229 -0.726 1 97 272 PRO A C 1
ATOM 2163 O O . PRO A 1 272 ? -14.141 -2.379 -0.249 1 97 272 PRO A O 1
ATOM 2166 N N . PRO A 1 273 ? -15.508 -2.123 -2.066 1 97.44 273 PRO A N 1
ATOM 2167 C CA . PRO A 1 273 ? -14.414 -2.299 -3.027 1 97.44 273 PRO A CA 1
ATOM 2168 C C . PRO A 1 273 ? -13.203 -1.416 -2.715 1 97.44 273 PRO A C 1
ATOM 2170 O O . PRO A 1 273 ? -12.062 -1.882 -2.777 1 97.44 273 PRO A O 1
ATOM 2173 N N . GLU A 1 274 ? -13.43 -0.122 -2.371 1 96.94 274 GLU A N 1
ATOM 2174 C CA . GLU A 1 274 ? -12.328 0.798 -2.117 1 96.94 274 GLU A CA 1
ATOM 2175 C C . GLU A 1 274 ? -11.523 0.37 -0.896 1 96.94 274 GLU A C 1
ATOM 2177 O O . GLU A 1 274 ? -10.312 0.607 -0.828 1 96.94 274 GLU A O 1
ATOM 2182 N N . VAL A 1 275 ? -12.211 -0.238 0.075 1 97.69 275 VAL A N 1
ATOM 2183 C CA . VAL A 1 275 ? -11.562 -0.732 1.285 1 97.69 275 VAL A CA 1
ATOM 2184 C C . VAL A 1 275 ? -10.781 -2.006 0.97 1 97.69 275 VAL A C 1
ATOM 2186 O O . VAL A 1 275 ? -9.641 -2.164 1.406 1 97.69 275 VAL A O 1
ATOM 2189 N N . PHE A 1 276 ? -11.352 -2.9 0.161 1 98.31 276 PHE A N 1
ATOM 2190 C CA . PHE A 1 276 ? -10.688 -4.137 -0.229 1 98.31 276 PHE A CA 1
ATOM 2191 C C . PHE A 1 276 ? -9.422 -3.844 -1.031 1 98.31 276 PHE A C 1
ATOM 2193 O O . PHE A 1 276 ? -8.422 -4.551 -0.907 1 98.31 276 PHE A O 1
ATOM 2200 N N . LEU A 1 277 ? -9.453 -2.828 -1.789 1 98.5 277 LEU A N 1
ATOM 2201 C CA . LEU A 1 277 ? -8.305 -2.484 -2.627 1 98.5 277 LEU A CA 1
ATOM 2202 C C . LEU A 1 277 ? -7.105 -2.086 -1.772 1 98.5 277 LEU A C 1
ATOM 2204 O O . LEU A 1 277 ? -5.957 -2.25 -2.191 1 98.5 277 LEU A O 1
ATOM 2208 N N . LEU A 1 278 ? -7.305 -1.582 -0.538 1 98.31 278 LEU A N 1
ATOM 2209 C CA . LEU A 1 278 ? -6.191 -1.313 0.364 1 98.31 278 LEU A CA 1
ATOM 2210 C C . LEU A 1 278 ? -5.461 -2.604 0.725 1 98.31 278 LEU A C 1
ATOM 2212 O O . LEU A 1 278 ? -4.23 -2.633 0.769 1 98.31 278 LEU A O 1
ATOM 2216 N N . ARG A 1 279 ? -6.191 -3.67 0.965 1 98.38 279 ARG A N 1
ATOM 2217 C CA . ARG A 1 279 ? -5.605 -4.977 1.242 1 98.38 279 ARG A CA 1
ATOM 2218 C C . ARG A 1 279 ? -4.844 -5.504 0.03 1 98.38 279 ARG A C 1
ATOM 2220 O O . ARG A 1 279 ? -3.744 -6.047 0.169 1 98.38 279 ARG A O 1
ATOM 2227 N N . ARG A 1 280 ? -5.441 -5.309 -1.108 1 98.62 280 ARG A N 1
ATOM 2228 C CA . ARG A 1 280 ? -4.82 -5.809 -2.332 1 98.62 280 ARG A CA 1
ATOM 2229 C C . ARG A 1 280 ? -3.506 -5.086 -2.611 1 98.62 280 ARG A C 1
ATOM 2231 O O . ARG A 1 280 ? -2.574 -5.672 -3.164 1 98.62 280 ARG A O 1
ATOM 2238 N N . ILE A 1 281 ? -3.398 -3.803 -2.273 1 98.69 281 ILE A N 1
ATOM 2239 C CA . ILE A 1 281 ? -2.152 -3.062 -2.434 1 98.69 281 ILE A CA 1
ATOM 2240 C C . ILE A 1 281 ? -1.048 -3.729 -1.614 1 98.69 281 ILE A C 1
ATOM 2242 O O . ILE A 1 281 ? 0.043 -3.988 -2.127 1 98.69 281 ILE A O 1
ATOM 2246 N N . ALA A 1 282 ? -1.343 -4.043 -0.361 1 98.56 282 ALA A N 1
ATOM 2247 C CA . ALA A 1 282 ? -0.382 -4.695 0.525 1 98.56 282 ALA A CA 1
ATOM 2248 C C . ALA A 1 282 ? 0.026 -6.062 -0.019 1 98.56 282 ALA A C 1
ATOM 2250 O O . ALA A 1 282 ? 1.213 -6.395 -0.056 1 98.56 282 ALA A O 1
ATOM 2251 N N . ALA A 1 283 ? -0.92 -6.766 -0.475 1 98.81 283 ALA A N 1
ATOM 2252 C CA . ALA A 1 283 ? -0.697 -8.125 -0.956 1 98.81 283 ALA A CA 1
ATOM 2253 C C . ALA A 1 283 ? 0.137 -8.125 -2.234 1 98.81 283 ALA A C 1
ATOM 2255 O O . ALA A 1 283 ? 1.047 -8.945 -2.389 1 98.81 283 ALA A O 1
ATOM 2256 N N . ALA A 1 284 ? -0.178 -7.227 -3.141 1 98.75 284 ALA A N 1
ATOM 2257 C CA . ALA A 1 284 ? 0.537 -7.145 -4.41 1 98.75 284 ALA A CA 1
ATOM 2258 C C . ALA A 1 284 ? 2.016 -6.84 -4.191 1 98.75 284 ALA A C 1
ATOM 2260 O O . ALA A 1 284 ? 2.885 -7.469 -4.801 1 98.75 284 ALA A O 1
ATOM 2261 N N . GLN A 1 285 ? 2.26 -5.898 -3.334 1 98.75 285 GLN A N 1
ATOM 2262 C CA . GLN A 1 285 ? 3.652 -5.551 -3.072 1 98.75 285 GLN A CA 1
ATOM 2263 C C . GLN A 1 285 ? 4.402 -6.723 -2.449 1 98.75 285 GLN A C 1
ATOM 2265 O O . GLN A 1 285 ? 5.516 -7.051 -2.869 1 98.75 285 GLN A O 1
ATOM 2270 N N . ALA A 1 286 ? 3.809 -7.316 -1.429 1 98.88 286 ALA A N 1
ATOM 2271 C CA . ALA A 1 286 ? 4.457 -8.445 -0.773 1 98.88 286 ALA A CA 1
ATOM 2272 C C . ALA A 1 286 ? 4.703 -9.586 -1.761 1 98.88 286 ALA A C 1
ATOM 2274 O O . ALA A 1 286 ? 5.734 -10.258 -1.698 1 98.88 286 ALA A O 1
ATOM 2275 N N . TYR A 1 287 ? 3.723 -9.781 -2.66 1 98.94 287 TYR A N 1
ATOM 2276 C CA . TYR A 1 287 ? 3.854 -10.828 -3.668 1 98.94 287 TYR A CA 1
ATOM 2277 C C . TYR A 1 287 ? 5.051 -10.57 -4.574 1 98.94 287 TYR A C 1
ATOM 2279 O O . TYR A 1 287 ? 5.891 -11.445 -4.773 1 98.94 287 TYR A O 1
ATOM 2287 N N . TYR A 1 288 ? 5.195 -9.414 -5.055 1 98.88 288 TYR A N 1
ATOM 2288 C CA . TYR A 1 288 ? 6.324 -9.039 -5.902 1 98.88 288 TYR A CA 1
ATOM 2289 C C . TYR A 1 288 ? 7.645 -9.195 -5.156 1 98.88 288 TYR A C 1
ATOM 2291 O O . TYR A 1 288 ? 8.609 -9.742 -5.699 1 98.88 288 TYR A O 1
ATOM 2299 N N . GLU A 1 289 ? 7.676 -8.742 -3.912 1 98.88 289 GLU A N 1
ATOM 2300 C CA . GLU A 1 289 ? 8.891 -8.742 -3.107 1 98.88 289 GLU A CA 1
ATOM 2301 C C . GLU A 1 289 ? 9.398 -10.164 -2.871 1 98.88 289 GLU A C 1
ATOM 2303 O O . GLU A 1 289 ? 10.586 -10.367 -2.594 1 98.88 289 GLU A O 1
ATOM 2308 N N . ASN A 1 290 ? 8.516 -11.133 -2.992 1 98.94 290 ASN A N 1
ATOM 2309 C CA . ASN A 1 290 ? 8.898 -12.438 -2.465 1 98.94 290 ASN A CA 1
ATOM 2310 C C . ASN A 1 290 ? 8.992 -13.484 -3.572 1 98.94 290 ASN A C 1
ATOM 2312 O O . ASN A 1 290 ? 9.211 -14.664 -3.299 1 98.94 290 ASN A O 1
ATOM 2316 N N . LEU A 1 291 ? 8.797 -13.094 -4.828 1 98.88 291 LEU A N 1
ATOM 2317 C CA . LEU A 1 291 ? 8.938 -14.023 -5.945 1 98.88 291 LEU A CA 1
ATOM 2318 C C . LEU A 1 291 ? 9.773 -13.406 -7.062 1 98.88 291 LEU A C 1
ATOM 2320 O O . LEU A 1 291 ? 9.898 -12.18 -7.145 1 98.88 291 LEU A O 1
ATOM 2324 N N . PRO A 1 292 ? 10.336 -14.227 -7.895 1 98.88 292 PRO A N 1
ATOM 2325 C CA . PRO A 1 292 ? 11.297 -13.75 -8.898 1 98.88 292 PRO A CA 1
ATOM 2326 C C . PRO A 1 292 ? 10.617 -13.18 -10.141 1 98.88 292 PRO A C 1
ATOM 2328 O O . PRO A 1 292 ? 10.852 -13.664 -11.25 1 98.88 292 PRO A O 1
ATOM 2331 N N . PHE A 1 293 ? 9.922 -12.125 -9.984 1 98.81 293 PHE A N 1
ATOM 2332 C CA . PHE A 1 293 ? 9.211 -11.453 -11.062 1 98.81 293 PHE A CA 1
ATOM 2333 C C . PHE A 1 293 ? 10.133 -10.508 -11.82 1 98.81 293 PHE A C 1
ATOM 2335 O O . PHE A 1 293 ? 11.07 -9.945 -11.242 1 98.81 293 PHE A O 1
ATOM 2342 N N . ARG A 1 294 ? 9.828 -10.406 -13.109 1 98.5 294 ARG A N 1
ATOM 2343 C CA . ARG A 1 294 ? 10.445 -9.336 -13.883 1 98.5 294 ARG A CA 1
ATOM 2344 C C . ARG A 1 294 ? 9.914 -7.973 -13.445 1 98.5 294 ARG A C 1
ATOM 2346 O O . ARG A 1 294 ? 8.844 -7.883 -12.844 1 98.5 294 ARG A O 1
ATOM 2353 N N . ARG A 1 295 ? 10.656 -6.957 -13.812 1 97.69 295 ARG A N 1
ATOM 2354 C CA . ARG A 1 295 ? 10.297 -5.582 -13.477 1 97.69 295 ARG A CA 1
ATOM 2355 C C . ARG A 1 295 ? 8.953 -5.207 -14.086 1 97.69 295 ARG A C 1
ATOM 2357 O O . ARG A 1 295 ? 8.227 -4.375 -13.539 1 97.69 295 ARG A O 1
ATOM 2364 N N . SER A 1 296 ? 8.562 -5.82 -15.141 1 97.94 296 SER A N 1
ATOM 2365 C CA . SER A 1 296 ? 7.301 -5.527 -15.82 1 97.94 296 SER A CA 1
ATOM 2366 C C . SER A 1 296 ? 6.105 -5.84 -14.922 1 97.94 296 SER A C 1
ATOM 2368 O O . SER A 1 296 ? 4.996 -5.359 -15.164 1 97.94 296 SER A O 1
ATOM 2370 N N . ALA A 1 297 ? 6.363 -6.645 -13.898 1 98.44 297 ALA A N 1
ATOM 2371 C CA . ALA A 1 297 ? 5.297 -7.008 -12.969 1 98.44 297 ALA A CA 1
ATOM 2372 C C . ALA A 1 297 ? 5.285 -6.082 -11.75 1 98.44 297 ALA A C 1
ATOM 2374 O O . ALA A 1 297 ? 4.582 -6.34 -10.773 1 98.44 297 ALA A O 1
ATOM 2375 N N . TRP A 1 298 ? 6.031 -4.992 -11.82 1 98.12 298 TRP A N 1
ATOM 2376 C CA . TRP A 1 298 ? 6.078 -4.023 -10.734 1 98.12 298 TRP A CA 1
ATOM 2377 C C . TRP A 1 298 ? 4.672 -3.602 -10.32 1 98.12 298 TRP A C 1
ATOM 2379 O O . TRP A 1 298 ? 3.84 -3.275 -11.164 1 98.12 298 TRP A O 1
ATOM 2389 N N . PRO A 1 299 ? 4.414 -3.637 -8.945 1 97.88 299 PRO A N 1
ATOM 2390 C CA . PRO A 1 299 ? 3.066 -3.256 -8.516 1 97.88 299 PRO A CA 1
ATOM 2391 C C . PRO A 1 299 ? 2.777 -1.771 -8.727 1 97.88 299 PRO A C 1
ATOM 2393 O O . PRO A 1 299 ? 3.613 -0.924 -8.398 1 97.88 299 PRO A O 1
ATOM 2396 N N . LEU A 1 300 ? 1.697 -1.418 -9.266 1 97 300 LEU A N 1
ATOM 2397 C CA . LEU A 1 300 ? 1.112 -0.085 -9.359 1 97 300 LEU A CA 1
ATOM 2398 C C . LEU A 1 300 ? -0.171 0.005 -8.539 1 97 300 LEU A C 1
ATOM 2400 O O . LEU A 1 300 ? -1.271 -0.121 -9.086 1 97 300 LEU A O 1
ATOM 2404 N N . GLY A 1 301 ? -0.005 0.403 -7.309 1 96.12 301 GLY A N 1
ATOM 2405 C CA . GLY A 1 301 ? -1.11 0.184 -6.387 1 96.12 301 GLY A CA 1
ATOM 2406 C C . GLY A 1 301 ? -1.485 -1.278 -6.242 1 96.12 301 GLY A C 1
ATOM 2407 O O . GLY A 1 301 ? -0.631 -2.119 -5.953 1 96.12 301 GLY A O 1
ATOM 2408 N N . PRO A 1 302 ? -2.789 -1.55 -6.48 1 97.31 302 PRO A N 1
ATOM 2409 C CA . PRO A 1 302 ? -3.23 -2.939 -6.344 1 97.31 302 PRO A CA 1
ATOM 2410 C C . PRO A 1 302 ? -2.973 -3.768 -7.598 1 97.31 302 PRO A C 1
ATOM 2412 O O . PRO A 1 302 ? -3.16 -4.988 -7.59 1 97.31 302 PRO A O 1
ATOM 2415 N N . ALA A 1 303 ? -2.49 -3.217 -8.648 1 97.38 303 ALA A N 1
ATOM 2416 C CA . ALA A 1 303 ? -2.406 -3.885 -9.945 1 97.38 303 ALA A CA 1
ATOM 2417 C C . ALA A 1 303 ? -1.005 -4.438 -10.188 1 97.38 303 ALA A C 1
ATOM 2419 O O . ALA A 1 303 ? -0.01 -3.805 -9.82 1 97.38 303 ALA A O 1
ATOM 2420 N N . MET A 1 304 ? -0.94 -5.57 -10.734 1 98.19 304 MET A N 1
ATOM 2421 C CA . MET A 1 304 ? 0.286 -6.188 -11.234 1 98.19 304 MET A CA 1
ATOM 2422 C C . MET A 1 304 ? 0.073 -6.773 -12.625 1 98.19 304 MET A C 1
ATOM 2424 O O . MET A 1 304 ? -0.979 -7.348 -12.906 1 98.19 304 MET A O 1
ATOM 2428 N N . GLN A 1 305 ? 1.057 -6.621 -13.484 1 98.31 305 GLN A N 1
ATOM 2429 C CA . GLN A 1 305 ? 1.036 -7.328 -14.766 1 98.31 305 GLN A CA 1
ATOM 2430 C C . GLN A 1 305 ? 1.551 -8.758 -14.609 1 98.31 305 GLN A C 1
ATOM 2432 O O . GLN A 1 305 ? 2.742 -9.016 -14.789 1 98.31 305 GLN A O 1
ATOM 2437 N N . ILE A 1 306 ? 0.601 -9.609 -14.414 1 97.19 306 ILE A N 1
ATOM 2438 C CA . ILE A 1 306 ? 0.965 -10.984 -14.102 1 97.19 306 ILE A CA 1
ATOM 2439 C C . ILE A 1 306 ? 0.914 -11.836 -15.367 1 97.19 306 ILE A C 1
ATOM 2441 O O . ILE A 1 306 ? 1.739 -12.734 -15.555 1 97.19 306 ILE A O 1
ATOM 2445 N N . TYR A 1 307 ? -0.103 -11.562 -16.25 1 98.75 307 TYR A N 1
ATOM 2446 C CA . TYR A 1 307 ? -0.2 -12.375 -17.453 1 98.75 307 TYR A CA 1
ATOM 2447 C C . TYR A 1 307 ? 0.889 -12.008 -18.453 1 98.75 307 TYR A C 1
ATOM 2449 O O . TYR A 1 307 ? 1.279 -10.844 -18.547 1 98.75 307 TYR A O 1
ATOM 2457 N N . ARG A 1 308 ? 1.389 -13.016 -19.141 1 98.69 308 ARG A N 1
ATOM 2458 C CA . ARG A 1 308 ? 2.484 -12.867 -20.094 1 98.69 308 ARG A CA 1
ATOM 2459 C C . ARG A 1 308 ? 2.682 -14.141 -20.906 1 98.69 308 ARG A C 1
ATOM 2461 O O . ARG A 1 308 ? 2.061 -15.172 -20.609 1 98.69 308 ARG A O 1
ATOM 2468 N N . ARG A 1 309 ? 3.518 -14.008 -21.922 1 98.5 309 ARG A N 1
ATOM 2469 C CA . ARG A 1 309 ? 3.805 -15.148 -22.781 1 98.5 309 ARG A CA 1
ATOM 2470 C C . ARG A 1 309 ? 5.285 -15.508 -22.75 1 98.5 309 ARG A C 1
ATOM 2472 O O . ARG A 1 309 ? 6.145 -14.625 -22.766 1 98.5 309 ARG A O 1
ATOM 2479 N N . LEU A 1 310 ? 5.594 -16.75 -22.516 1 98.69 310 LEU A N 1
ATOM 2480 C CA . LEU A 1 310 ? 6.949 -17.281 -22.656 1 98.69 310 LEU A CA 1
ATOM 2481 C C . LEU A 1 310 ? 7.035 -18.25 -23.828 1 98.69 310 LEU A C 1
ATOM 2483 O O . LEU A 1 310 ? 6.211 -19.156 -23.953 1 98.69 310 LEU A O 1
ATOM 2487 N N . SER A 1 311 ? 8.047 -18.062 -24.672 1 98.56 311 SER A N 1
ATOM 2488 C CA . SER A 1 311 ? 8.242 -18.938 -25.812 1 98.56 311 SER A CA 1
ATOM 2489 C C . SER A 1 311 ? 9.477 -19.828 -25.625 1 98.56 311 SER A C 1
ATOM 2491 O O . SER A 1 311 ? 10.531 -19.344 -25.203 1 98.56 311 SER A O 1
ATOM 2493 N N . PHE A 1 312 ? 9.32 -21.062 -25.891 1 98.75 312 PHE A N 1
ATOM 2494 C CA . PHE A 1 312 ? 10.414 -22.031 -25.828 1 98.75 312 PHE A CA 1
ATOM 2495 C C . PHE A 1 312 ? 10.672 -22.641 -27.203 1 98.75 312 PHE A C 1
ATOM 2497 O O . PHE A 1 312 ? 10.141 -23.703 -27.531 1 98.75 312 PHE A O 1
ATOM 2504 N N . GLY A 1 313 ? 11.516 -21.859 -27.953 1 98.5 313 GLY A N 1
ATOM 2505 C CA . GLY A 1 313 ? 11.781 -22.266 -29.328 1 98.5 313 GLY A CA 1
ATOM 2506 C C . GLY A 1 313 ? 10.531 -22.344 -30.188 1 98.5 313 GLY A C 1
ATOM 2507 O O . GLY A 1 313 ? 9.656 -21.469 -30.094 1 98.5 313 GLY A O 1
ATOM 2508 N N . SER A 1 314 ? 10.57 -23.266 -31.047 1 98.44 314 SER A N 1
ATOM 2509 C CA . SER A 1 314 ? 9.406 -23.5 -31.891 1 98.44 314 SER A CA 1
ATOM 2510 C C . SER A 1 314 ? 8.477 -24.547 -31.266 1 98.44 314 SER A C 1
ATOM 2512 O O . SER A 1 314 ? 7.453 -24.906 -31.859 1 98.44 314 SER A O 1
ATOM 2514 N N . LEU A 1 315 ? 8.781 -24.938 -30.078 1 98.81 315 LEU A N 1
ATOM 2515 C CA . LEU A 1 315 ? 8.086 -26.078 -29.484 1 98.81 315 LEU A CA 1
ATOM 2516 C C . LEU A 1 315 ? 6.867 -25.609 -28.688 1 98.81 315 LEU A C 1
ATOM 2518 O O . LEU A 1 315 ? 5.777 -26.172 -28.828 1 98.81 315 LEU A O 1
ATOM 2522 N N . LEU A 1 316 ? 7 -24.547 -27.906 1 98.81 316 LEU A N 1
ATOM 2523 C CA . LEU A 1 316 ? 5.918 -24.219 -26.984 1 98.81 316 LEU A CA 1
ATOM 2524 C C . LEU A 1 316 ? 5.789 -22.703 -26.828 1 98.81 316 LEU A C 1
ATOM 2526 O O . LEU A 1 316 ? 6.781 -22.016 -26.578 1 98.81 316 LEU A O 1
ATOM 2530 N N . ASP A 1 317 ? 4.602 -22.203 -27.031 1 98.75 317 ASP A N 1
ATOM 2531 C CA . ASP A 1 317 ? 4.184 -20.906 -26.5 1 98.75 317 ASP A CA 1
ATOM 2532 C C . ASP A 1 317 ? 3.312 -21.078 -25.25 1 98.75 317 ASP A C 1
ATOM 2534 O O . ASP A 1 317 ? 2.189 -21.578 -25.344 1 98.75 317 ASP A O 1
ATOM 2538 N N . LEU A 1 318 ? 3.85 -20.641 -24.125 1 98.88 318 LEU A N 1
ATOM 2539 C CA . LEU A 1 318 ? 3.137 -20.734 -22.859 1 98.88 318 LEU A CA 1
ATOM 2540 C C . LEU A 1 318 ? 2.494 -19.406 -22.5 1 98.88 318 LEU A C 1
ATOM 2542 O O . LEU A 1 318 ? 3.195 -18.406 -22.266 1 98.88 318 LEU A O 1
ATOM 2546 N N . HIS A 1 319 ? 1.157 -19.406 -22.453 1 98.88 319 HIS A N 1
ATOM 2547 C CA . HIS A 1 319 ? 0.413 -18.219 -22.031 1 98.88 319 HIS A CA 1
ATOM 2548 C C . HIS A 1 319 ? 0.052 -18.297 -20.562 1 98.88 319 HIS A C 1
ATOM 2550 O O . HIS A 1 319 ? -0.819 -19.078 -20.172 1 98.88 319 HIS A O 1
ATOM 2556 N N . VAL A 1 320 ? 0.744 -17.516 -19.75 1 98.88 320 VAL A N 1
ATOM 2557 C CA . VAL A 1 320 ? 0.441 -17.422 -18.328 1 98.88 320 VAL A CA 1
ATOM 2558 C C . VAL A 1 320 ? -0.673 -16.406 -18.094 1 98.88 320 VAL A C 1
ATOM 2560 O O . VAL A 1 320 ? -0.528 -15.227 -18.438 1 98.88 320 VAL A O 1
ATOM 2563 N N . LEU A 1 321 ? -1.765 -16.859 -17.484 1 98.88 321 LEU A N 1
ATOM 2564 C CA . LEU A 1 321 ? -2.957 -16.016 -17.422 1 98.88 321 LEU A CA 1
ATOM 2565 C C . LEU A 1 321 ? -3.215 -15.555 -15.992 1 98.88 321 LEU A C 1
ATOM 2567 O O . LEU A 1 321 ? -2.76 -16.188 -15.039 1 98.88 321 LEU A O 1
ATOM 2571 N N . ASP A 1 322 ? -3.879 -14.445 -15.891 1 98.81 322 ASP A N 1
ATOM 2572 C CA . ASP A 1 322 ? -4.422 -13.891 -14.664 1 98.81 322 ASP A CA 1
ATOM 2573 C C . ASP A 1 322 ? -5.945 -14.016 -14.625 1 98.81 322 ASP A C 1
ATOM 2575 O O . ASP A 1 322 ? -6.648 -13.258 -15.305 1 98.81 322 ASP A O 1
ATOM 2579 N N . THR A 1 323 ? -6.375 -14.875 -13.758 1 98.75 323 THR A N 1
ATOM 2580 C CA . THR A 1 323 ? -7.812 -15.125 -13.719 1 98.75 323 THR A CA 1
ATOM 2581 C C . THR A 1 323 ? -8.453 -14.414 -12.531 1 98.75 323 THR A C 1
ATOM 2583 O O . THR A 1 323 ? -9.57 -14.742 -12.133 1 98.75 323 THR A O 1
ATOM 2586 N N . ARG A 1 324 ? -7.797 -13.5 -11.891 1 98.69 324 ARG A N 1
ATOM 2587 C CA . ARG A 1 324 ? -8.297 -12.891 -10.664 1 98.69 324 ARG A CA 1
ATOM 2588 C C . ARG A 1 324 ? -8.531 -11.391 -10.852 1 98.69 324 ARG A C 1
ATOM 2590 O O . ARG A 1 324 ? -9.648 -10.906 -10.688 1 98.69 324 ARG A O 1
ATOM 2597 N N . GLN A 1 325 ? -7.602 -10.625 -11.344 1 98.38 325 GLN A N 1
ATOM 2598 C CA . GLN A 1 325 ? -7.586 -9.164 -11.289 1 98.38 325 GLN A CA 1
ATOM 2599 C C . GLN A 1 325 ? -8.703 -8.57 -12.148 1 98.38 325 GLN A C 1
ATOM 2601 O O . GLN A 1 325 ? -9.203 -7.484 -11.852 1 98.38 325 GLN A O 1
ATOM 2606 N N . PHE A 1 326 ? -9.125 -9.234 -13.172 1 98.31 326 PHE A N 1
ATOM 2607 C CA . PHE A 1 326 ? -9.969 -8.602 -14.18 1 98.31 326 PHE A CA 1
ATOM 2608 C C . PHE A 1 326 ? -11.289 -9.344 -14.32 1 98.31 326 PHE A C 1
ATOM 2610 O O . PHE A 1 326 ? -12.07 -9.055 -15.227 1 98.31 326 PHE A O 1
ATOM 2617 N N . ARG A 1 327 ? -11.523 -10.266 -13.43 1 98.38 327 ARG A N 1
ATOM 2618 C CA . ARG A 1 327 ? -12.688 -11.141 -13.531 1 98.38 327 ARG A CA 1
ATOM 2619 C C . ARG A 1 327 ? -13.938 -10.453 -13.016 1 98.38 327 ARG A C 1
ATOM 2621 O O . ARG A 1 327 ? -13.891 -9.734 -12.016 1 98.38 327 ARG A O 1
ATOM 2628 N N . THR A 1 328 ? -15.023 -10.695 -13.719 1 98.19 328 THR A N 1
ATOM 2629 C CA . THR A 1 328 ? -16.328 -10.273 -13.227 1 98.19 328 THR A CA 1
ATOM 2630 C C . THR A 1 328 ? -16.672 -10.961 -11.914 1 98.19 328 THR A C 1
ATOM 2632 O O . THR A 1 328 ? -16.25 -12.102 -11.68 1 98.19 328 THR A O 1
ATOM 2635 N N . ASP A 1 329 ? -17.422 -10.32 -11.125 1 97.44 329 ASP A N 1
ATOM 2636 C CA . ASP A 1 329 ? -17.828 -10.883 -9.844 1 97.44 329 ASP A CA 1
ATOM 2637 C C . ASP A 1 329 ? -18.406 -12.289 -10.023 1 97.44 329 ASP A C 1
ATOM 2639 O O . ASP A 1 329 ? -19.109 -12.555 -10.992 1 97.44 329 ASP A O 1
ATOM 2643 N N . GLN A 1 330 ? -18.062 -13.164 -9.117 1 97.19 330 GLN A N 1
ATOM 2644 C CA . GLN A 1 330 ? -18.578 -14.531 -9.188 1 97.19 330 GLN A CA 1
ATOM 2645 C C . GLN A 1 330 ? -20.094 -14.57 -9.07 1 97.19 330 GLN A C 1
ATOM 2647 O O . GLN A 1 330 ? -20.672 -13.852 -8.25 1 97.19 330 GLN A O 1
ATOM 2652 N N . PRO A 1 331 ? -20.734 -15.328 -9.859 1 97.12 331 PRO A N 1
ATOM 2653 C CA . PRO A 1 331 ? -22.188 -15.367 -9.836 1 97.12 331 PRO A CA 1
ATOM 2654 C C . PRO A 1 331 ? -22.734 -16.234 -8.695 1 97.12 331 PRO A C 1
ATOM 2656 O O . PRO A 1 331 ? -21.969 -16.875 -7.98 1 97.12 331 PRO A O 1
ATOM 2659 N N . CYS A 1 332 ? -24.062 -16.172 -8.547 1 96.69 332 CYS A N 1
ATOM 2660 C CA . CYS A 1 332 ? -24.859 -17.078 -7.719 1 96.69 332 CYS A CA 1
ATOM 2661 C C . CYS A 1 332 ? -24.406 -17.016 -6.266 1 96.69 332 CYS A C 1
ATOM 2663 O O . CYS A 1 332 ? -24.547 -18 -5.531 1 96.69 332 CYS A O 1
ATOM 2665 N N . GLY A 1 333 ? -23.672 -15.961 -5.863 1 93.81 333 GLY A N 1
ATOM 2666 C CA . GLY A 1 333 ? -23.281 -15.781 -4.473 1 93.81 333 GLY A CA 1
ATOM 2667 C C . GLY A 1 333 ? -22 -16.5 -4.113 1 93.81 333 GLY A C 1
ATOM 2668 O O . GLY A 1 333 ? -21.766 -16.828 -2.949 1 93.81 333 GLY A O 1
ATOM 2669 N N . ASP A 1 334 ? -21.125 -16.891 -5.082 1 93.44 334 ASP A N 1
ATOM 2670 C CA . ASP A 1 334 ? -19.812 -17.484 -4.891 1 93.44 334 ASP A CA 1
ATOM 2671 C C . ASP A 1 334 ? -19.938 -18.922 -4.375 1 93.44 334 ASP A C 1
ATOM 2673 O O . ASP A 1 334 ? -21.031 -19.391 -4.105 1 93.44 334 ASP A O 1
ATOM 2677 N N . GLY A 1 335 ? -18.797 -19.594 -4.301 1 94.25 335 GLY A N 1
ATOM 2678 C CA . GLY A 1 335 ? -18.719 -20.906 -3.686 1 94.25 335 GLY A CA 1
ATOM 2679 C C . GLY A 1 335 ? -19.297 -22 -4.562 1 94.25 335 GLY A C 1
ATOM 2680 O O . GLY A 1 335 ? -19.203 -21.938 -5.789 1 94.25 335 GLY A O 1
ATOM 2681 N N . PHE A 1 336 ? -19.781 -23.047 -3.959 1 95.06 336 PHE A N 1
ATOM 2682 C CA . PHE A 1 336 ? -20.406 -24.188 -4.617 1 95.06 336 PHE A CA 1
ATOM 2683 C C . PHE A 1 336 ? -21.922 -24.094 -4.566 1 95.06 336 PHE A C 1
ATOM 2685 O O . PHE A 1 336 ? -22.516 -24.219 -3.496 1 95.06 336 PHE A O 1
ATOM 2692 N N . LYS A 1 337 ? -22.531 -23.812 -5.754 1 96.12 337 LYS A N 1
ATOM 2693 C CA . LYS A 1 337 ? -23.953 -23.484 -5.836 1 96.12 337 LYS A CA 1
ATOM 2694 C C . LYS A 1 337 ? -24.609 -24.203 -7.016 1 96.12 337 LYS A C 1
ATOM 2696 O O . LYS A 1 337 ? -23.922 -24.641 -7.941 1 96.12 337 LYS A O 1
ATOM 2701 N N . ALA A 1 338 ? -25.922 -24.328 -6.844 1 96.12 338 ALA A N 1
ATOM 2702 C CA . ALA A 1 338 ? -26.703 -24.672 -8.023 1 96.12 338 ALA A CA 1
ATOM 2703 C C . ALA A 1 338 ? -26.594 -23.594 -9.094 1 96.12 338 ALA A C 1
ATOM 2705 O O . ALA A 1 338 ? -26.438 -22.406 -8.781 1 96.12 338 ALA A O 1
ATOM 2706 N N . PRO A 1 339 ? -26.641 -24.078 -10.328 1 95.56 339 PRO A N 1
ATOM 2707 C CA . PRO A 1 339 ? -26.578 -23.062 -11.398 1 95.56 339 PRO A CA 1
ATOM 2708 C C . PRO A 1 339 ? -27.641 -21.984 -11.258 1 95.56 339 PRO A C 1
ATOM 2710 O O . PRO A 1 339 ? -28.766 -22.281 -10.836 1 95.56 339 PRO A O 1
ATOM 2713 N N . CYS A 1 340 ? -27.312 -20.797 -11.633 1 97.06 340 CYS A N 1
ATOM 2714 C CA . CYS A 1 340 ? -28.219 -19.656 -11.68 1 97.06 340 CYS A CA 1
ATOM 2715 C C . CYS A 1 340 ? -28.047 -18.859 -12.969 1 97.06 340 CYS A C 1
ATOM 2717 O O . CYS A 1 340 ? -27.156 -19.141 -13.758 1 97.06 340 CYS A O 1
ATOM 2719 N N . ALA A 1 341 ? -28.938 -17.859 -13.164 1 96.81 341 ALA A N 1
ATOM 2720 C CA . ALA A 1 341 ? -28.938 -17.078 -14.398 1 96.81 341 ALA A CA 1
ATOM 2721 C C . ALA A 1 341 ? -27.625 -16.328 -14.57 1 96.81 341 ALA A C 1
ATOM 2723 O O . ALA A 1 341 ? -27.172 -16.094 -15.695 1 96.81 341 ALA A O 1
ATOM 2724 N N . GLY A 1 342 ? -26.984 -15.984 -13.477 1 97.25 342 GLY A N 1
ATOM 2725 C CA . GLY A 1 342 ? -25.75 -15.242 -13.516 1 97.25 342 GLY A CA 1
ATOM 2726 C C . GLY A 1 342 ? -24.641 -15.977 -14.25 1 97.25 342 GLY A C 1
ATOM 2727 O O . GLY A 1 342 ? -23.719 -15.352 -14.773 1 97.25 342 GLY A O 1
ATOM 2728 N N . MET A 1 343 ? -24.672 -17.219 -14.328 1 97.38 343 MET A N 1
ATOM 2729 C CA . MET A 1 343 ? -23.656 -18.031 -15 1 97.38 343 MET A CA 1
ATOM 2730 C C . MET A 1 343 ? -23.688 -17.812 -16.5 1 97.38 343 MET A C 1
ATOM 2732 O O . MET A 1 343 ? -22.719 -18.109 -17.203 1 97.38 343 MET A O 1
ATOM 2736 N N . ASP A 1 344 ? -24.859 -17.328 -16.984 1 97 344 ASP A N 1
ATOM 2737 C CA . ASP A 1 344 ? -25.062 -17.203 -18.422 1 97 344 ASP A CA 1
ATOM 2738 C C . ASP A 1 344 ? -24.938 -15.75 -18.875 1 97 344 ASP A C 1
ATOM 2740 O O . ASP A 1 344 ? -25.281 -15.414 -20 1 97 344 ASP A O 1
ATOM 2744 N N . ALA A 1 345 ? -24.5 -14.875 -17.953 1 97.31 345 ALA A N 1
ATOM 2745 C CA . ALA A 1 345 ? -24.375 -13.461 -18.312 1 97.31 345 ALA A CA 1
ATOM 2746 C C . ALA A 1 345 ? -23.422 -13.258 -19.484 1 97.31 345 ALA A C 1
ATOM 2748 O O . ALA A 1 345 ? -22.25 -13.664 -19.406 1 97.31 345 ALA A O 1
ATOM 2749 N N . ASP A 1 346 ? -23.797 -12.555 -20.516 1 95.69 346 ASP A N 1
ATOM 2750 C CA . ASP A 1 346 ? -23.047 -12.406 -21.75 1 95.69 346 ASP A CA 1
ATOM 2751 C C . ASP A 1 346 ? -21.812 -11.539 -21.547 1 95.69 346 ASP A C 1
ATOM 2753 O O . ASP A 1 346 ? -20.812 -11.695 -22.25 1 95.69 346 ASP A O 1
ATOM 2757 N N . THR A 1 347 ? -21.875 -10.617 -20.625 1 94.69 347 THR A N 1
ATOM 2758 C CA . THR A 1 347 ? -20.781 -9.664 -20.438 1 94.69 347 THR A CA 1
ATOM 2759 C C . THR A 1 347 ? -19.781 -10.188 -19.422 1 94.69 347 THR A C 1
ATOM 2761 O O . THR A 1 347 ? -18.75 -9.555 -19.172 1 94.69 347 THR A O 1
ATOM 2764 N N . ALA A 1 348 ? -20.078 -11.344 -18.828 1 96.81 348 ALA A N 1
ATOM 2765 C CA . ALA A 1 348 ? -19.172 -11.898 -17.828 1 96.81 348 ALA A CA 1
ATOM 2766 C C . ALA A 1 348 ? -17.844 -12.32 -18.453 1 96.81 348 ALA A C 1
ATOM 2768 O O . ALA A 1 348 ? -17.812 -12.789 -19.594 1 96.81 348 ALA A O 1
ATOM 2769 N N . SER A 1 349 ? -16.766 -12.062 -17.703 1 97.88 349 SER A N 1
ATOM 2770 C CA . SER A 1 349 ? -15.438 -12.406 -18.188 1 97.88 349 SER A CA 1
ATOM 2771 C C . SER A 1 349 ? -14.57 -12.984 -17.062 1 97.88 349 SER A C 1
ATOM 2773 O O . SER A 1 349 ? -14.742 -12.633 -15.898 1 97.88 349 SER A O 1
ATOM 2775 N N . VAL A 1 350 ? -13.727 -13.906 -17.438 1 98.62 350 VAL A N 1
ATOM 2776 C CA . VAL A 1 350 ? -12.75 -14.453 -16.516 1 98.62 350 VAL A CA 1
ATOM 2777 C C . VAL A 1 350 ? -11.445 -13.672 -16.609 1 98.62 350 VAL A C 1
ATOM 2779 O O . VAL A 1 350 ? -10.82 -13.375 -15.586 1 98.62 350 VAL A O 1
ATOM 2782 N N . LEU A 1 351 ? -11.086 -13.25 -17.797 1 98.75 351 LEU A N 1
ATOM 2783 C CA . LEU A 1 351 ? -9.766 -12.688 -18.047 1 98.75 351 LEU A CA 1
ATOM 2784 C C . LEU A 1 351 ? -9.844 -11.164 -18.156 1 98.75 351 LEU A C 1
ATOM 2786 O O . LEU A 1 351 ? -8.82 -10.484 -18.094 1 98.75 351 LEU A O 1
ATOM 2790 N N . GLY A 1 352 ? -11.008 -10.562 -18.266 1 98.31 352 GLY A N 1
ATOM 2791 C CA . GLY A 1 352 ? -11.141 -9.172 -18.672 1 98.31 352 GLY A CA 1
ATOM 2792 C C . GLY A 1 352 ? -10.906 -8.953 -20.156 1 98.31 352 GLY A C 1
ATOM 2793 O O . GLY A 1 352 ? -10.203 -9.734 -20.797 1 98.31 352 GLY A O 1
ATOM 2794 N N . ALA A 1 353 ? -11.414 -7.848 -20.734 1 97.81 353 ALA A N 1
ATOM 2795 C CA . ALA A 1 353 ? -11.438 -7.605 -22.172 1 97.81 353 ALA A CA 1
ATOM 2796 C C . ALA A 1 353 ? -10.023 -7.48 -22.734 1 97.81 353 ALA A C 1
ATOM 2798 O O . ALA A 1 353 ? -9.719 -8.047 -23.781 1 97.81 353 ALA A O 1
ATOM 2799 N N . GLU A 1 354 ? -9.172 -6.754 -22.062 1 98.44 354 GLU A N 1
ATOM 2800 C CA . GLU A 1 354 ? -7.824 -6.508 -22.578 1 98.44 354 GLU A CA 1
ATOM 2801 C C . GLU A 1 354 ? -7 -7.793 -22.625 1 98.44 354 GLU A C 1
ATOM 2803 O O . GLU A 1 354 ? -6.309 -8.062 -23.609 1 98.44 354 GLU A O 1
ATOM 2808 N N . GLN A 1 355 ? -7.035 -8.578 -21.562 1 98.69 355 GLN A N 1
ATOM 2809 C CA . GLN A 1 355 ? -6.285 -9.828 -21.531 1 98.69 355 GLN A CA 1
ATOM 2810 C C . GLN A 1 355 ? -6.863 -10.844 -22.516 1 98.69 355 GLN A C 1
ATOM 2812 O O . GLN A 1 355 ? -6.117 -11.617 -23.125 1 98.69 355 GLN A O 1
ATOM 2817 N N . GLU A 1 356 ? -8.203 -10.898 -22.688 1 98.44 356 GLU A N 1
ATOM 2818 C CA . GLU A 1 356 ? -8.805 -11.781 -23.688 1 98.44 356 GLU A CA 1
ATOM 2819 C C . GLU A 1 356 ? -8.281 -11.477 -25.078 1 98.44 356 GLU A C 1
ATOM 2821 O O . GLU A 1 356 ? -7.891 -12.391 -25.812 1 98.44 356 GLU A O 1
ATOM 2826 N N . LYS A 1 357 ? -8.328 -10.195 -25.359 1 98.62 357 LYS A N 1
ATOM 2827 C CA . LYS A 1 357 ? -7.82 -9.797 -26.672 1 98.62 357 LYS A CA 1
ATOM 2828 C C . LYS A 1 357 ? -6.355 -10.18 -26.828 1 98.62 357 LYS A C 1
ATOM 2830 O O . LYS A 1 357 ? -5.957 -10.703 -27.875 1 98.62 357 LYS A O 1
ATOM 2835 N N . TRP A 1 358 ? -5.602 -9.891 -25.797 1 98.81 358 TRP A N 1
ATOM 2836 C CA . TRP A 1 358 ? -4.184 -10.242 -25.781 1 98.81 358 TRP A CA 1
ATOM 2837 C C . TRP A 1 358 ? -3.986 -11.734 -26.031 1 98.81 358 TRP A C 1
ATOM 2839 O O . TRP A 1 358 ? -3.123 -12.125 -26.812 1 98.81 358 TRP A O 1
ATOM 2849 N N . LEU A 1 359 ? -4.758 -12.547 -25.359 1 98.81 359 LEU A N 1
ATOM 2850 C CA . LEU A 1 359 ? -4.648 -14 -25.5 1 98.81 359 LEU A CA 1
ATOM 2851 C C . LEU A 1 359 ? -5.008 -14.445 -26.906 1 98.81 359 LEU A C 1
ATOM 2853 O O . LEU A 1 359 ? -4.266 -15.211 -27.531 1 98.81 359 LEU A O 1
ATOM 2857 N N . TYR A 1 360 ? -6.098 -13.984 -27.438 1 98.62 360 TYR A N 1
ATOM 2858 C CA . TYR A 1 360 ? -6.582 -14.414 -28.75 1 98.62 360 TYR A CA 1
ATOM 2859 C C . TYR A 1 360 ? -5.617 -13.984 -29.844 1 98.62 360 TYR A C 1
ATOM 2861 O O . TYR A 1 360 ? -5.352 -14.75 -30.781 1 98.62 360 TYR A O 1
ATOM 2869 N N . ASP A 1 361 ? -5.105 -12.773 -29.672 1 98.56 361 ASP A N 1
ATOM 2870 C CA . ASP A 1 361 ? -4.086 -12.328 -30.609 1 98.56 361 ASP A CA 1
ATOM 2871 C C . ASP A 1 361 ? -2.865 -13.242 -30.578 1 98.56 361 ASP A C 1
ATOM 2873 O O . ASP A 1 361 ? -2.309 -13.594 -31.625 1 98.56 361 ASP A O 1
ATOM 2877 N N . GLY A 1 362 ? -2.512 -13.625 -29.391 1 98 362 GLY A N 1
ATOM 2878 C CA . GLY A 1 362 ? -1.375 -14.516 -29.234 1 98 362 GLY A CA 1
ATOM 2879 C C . GLY A 1 362 ? -1.623 -15.906 -29.781 1 98 362 GLY A C 1
ATOM 2880 O O . GLY A 1 362 ? -0.753 -16.484 -30.438 1 98 362 GLY A O 1
ATOM 2881 N N . LEU A 1 363 ? -2.76 -16.422 -29.578 1 98.19 363 LEU A N 1
ATOM 2882 C CA . LEU A 1 363 ? -3.135 -17.734 -30.094 1 98.19 363 LEU A CA 1
ATOM 2883 C C . LEU A 1 363 ? -3.16 -17.75 -31.609 1 98.19 363 LEU A C 1
ATOM 2885 O O . LEU A 1 363 ? -2.689 -18.703 -32.25 1 98.19 363 LEU A O 1
ATOM 2889 N N . ALA A 1 364 ? -3.637 -16.703 -32.125 1 97.44 364 ALA A N 1
ATOM 2890 C CA . ALA A 1 364 ? -3.756 -16.594 -33.594 1 97.44 364 ALA A CA 1
ATOM 2891 C C . ALA A 1 364 ? -2.385 -16.484 -34.25 1 97.44 364 ALA A C 1
ATOM 2893 O O . ALA A 1 364 ? -2.176 -16.969 -35.344 1 97.44 364 ALA A O 1
ATOM 2894 N N . ALA A 1 365 ? -1.509 -15.906 -33.562 1 96.62 365 ALA A N 1
ATOM 2895 C CA . ALA A 1 365 ? -0.209 -15.594 -34.156 1 96.62 365 ALA A CA 1
ATOM 2896 C C . ALA A 1 365 ? 0.785 -16.734 -33.906 1 96.62 365 ALA A C 1
ATOM 2898 O O . ALA A 1 365 ? 1.819 -16.812 -34.594 1 96.62 365 ALA A O 1
ATOM 2899 N N . SER A 1 366 ? 0.494 -17.594 -33.062 1 95.88 366 SER A N 1
ATOM 2900 C CA . SER A 1 366 ? 1.465 -18.594 -32.625 1 95.88 366 SER A CA 1
ATOM 2901 C C . SER A 1 366 ? 1.757 -19.578 -33.75 1 95.88 366 SER A C 1
ATOM 2903 O O . SER A 1 366 ? 0.844 -20.016 -34.438 1 95.88 366 SER A O 1
ATOM 2905 N N . LYS A 1 367 ? 3.043 -19.922 -33.875 1 94.81 367 LYS A N 1
ATOM 2906 C CA . LYS A 1 367 ? 3.486 -20.953 -34.812 1 94.81 367 LYS A CA 1
ATOM 2907 C C . LYS A 1 367 ? 4.137 -22.125 -34.094 1 94.81 367 LYS A C 1
ATOM 2909 O O . LYS A 1 367 ? 4.715 -23.016 -34.719 1 94.81 367 LYS A O 1
ATOM 2914 N N . ALA A 1 368 ? 4.027 -22.125 -32.812 1 97.44 368 ALA A N 1
ATOM 2915 C CA . ALA A 1 368 ? 4.645 -23.172 -32 1 97.44 368 ALA A CA 1
ATOM 2916 C C . ALA A 1 368 ? 3.918 -24.5 -32.156 1 97.44 368 ALA A C 1
ATOM 2918 O O . ALA A 1 368 ? 2.73 -24.516 -32.5 1 97.44 368 ALA A O 1
ATOM 2919 N N . ARG A 1 369 ? 4.684 -25.562 -31.922 1 98.25 369 ARG A N 1
ATOM 2920 C CA . ARG A 1 369 ? 4.113 -26.906 -32 1 98.25 369 ARG A CA 1
ATOM 2921 C C . ARG A 1 369 ? 2.988 -27.078 -30.984 1 98.25 369 ARG A C 1
ATOM 2923 O O . ARG A 1 369 ? 1.989 -27.734 -31.266 1 98.25 369 ARG A O 1
ATOM 2930 N N . TRP A 1 370 ? 3.207 -26.5 -29.844 1 98.69 370 TRP A N 1
ATOM 2931 C CA . TRP A 1 370 ? 2.236 -26.594 -28.75 1 98.69 370 TRP A CA 1
ATOM 2932 C C . TRP A 1 370 ? 1.853 -25.203 -28.25 1 98.69 370 TRP A C 1
ATOM 2934 O O . TRP A 1 370 ? 2.658 -24.266 -28.297 1 98.69 370 TRP A O 1
ATOM 2944 N N . THR A 1 371 ? 0.622 -25.109 -27.844 1 97.75 371 THR A N 1
ATOM 2945 C CA . THR A 1 371 ? 0.118 -23.969 -27.094 1 97.75 371 THR A CA 1
ATOM 2946 C C . THR A 1 371 ? -0.263 -24.359 -25.672 1 97.75 371 THR A C 1
ATOM 2948 O O . THR A 1 371 ? -1.074 -25.266 -25.469 1 97.75 371 THR A O 1
ATOM 2951 N N . GLY A 1 372 ? 0.358 -23.688 -24.734 1 98.69 372 GLY A N 1
ATOM 2952 C CA . GLY A 1 372 ? 0.004 -23.906 -23.344 1 98.69 372 GLY A CA 1
ATOM 2953 C C . GLY A 1 372 ? -0.757 -22.75 -22.734 1 98.69 372 GLY A C 1
ATOM 2954 O O . GLY A 1 372 ? -0.404 -21.578 -22.953 1 98.69 372 GLY A O 1
ATOM 2955 N N . LEU A 1 373 ? -1.858 -23.062 -22.047 1 98.88 373 LEU A N 1
ATOM 2956 C CA . LEU A 1 373 ? -2.535 -22.109 -21.172 1 98.88 373 LEU A CA 1
ATOM 2957 C C . LEU A 1 373 ? -2.246 -22.406 -19.703 1 98.88 373 LEU A C 1
ATOM 2959 O O . LEU A 1 373 ? -2.785 -23.375 -19.141 1 98.88 373 LEU A O 1
ATOM 2963 N N . ALA A 1 374 ? -1.392 -21.641 -19.094 1 98.88 374 ALA A N 1
ATOM 2964 C CA . ALA A 1 374 ? -1.07 -21.766 -17.672 1 98.88 374 ALA A CA 1
ATOM 2965 C C . ALA A 1 374 ? -1.932 -20.844 -16.828 1 98.88 374 ALA A C 1
ATOM 2967 O O . ALA A 1 374 ? -1.768 -19.609 -16.891 1 98.88 374 ALA A O 1
ATOM 2968 N N . GLN A 1 375 ? -2.84 -21.422 -16.047 1 98.5 375 GLN A N 1
ATOM 2969 C CA . GLN A 1 375 ? -3.797 -20.594 -15.328 1 98.5 375 GLN A CA 1
ATOM 2970 C C . GLN A 1 375 ? -4.297 -21.297 -14.07 1 98.5 375 GLN A C 1
ATOM 2972 O O . GLN A 1 375 ? -3.809 -22.375 -13.727 1 98.5 375 GLN A O 1
ATOM 2977 N N . GLN A 1 376 ? -5.281 -20.703 -13.367 1 98.38 376 GLN A N 1
ATOM 2978 C CA . GLN A 1 376 ? -5.461 -21.078 -11.969 1 98.38 376 GLN A CA 1
ATOM 2979 C C . GLN A 1 376 ? -6.699 -21.938 -11.781 1 98.38 376 GLN A C 1
ATOM 2981 O O . GLN A 1 376 ? -6.68 -22.906 -11.008 1 98.38 376 GLN A O 1
ATOM 2986 N N . VAL A 1 377 ? -7.75 -21.625 -12.523 1 98.5 377 VAL A N 1
ATOM 2987 C CA . VAL A 1 377 ? -9.047 -22.203 -12.164 1 98.5 377 VAL A CA 1
ATOM 2988 C C . VAL A 1 377 ? -9.523 -23.141 -13.273 1 98.5 377 VAL A C 1
ATOM 2990 O O . VAL A 1 377 ? -9.211 -22.938 -14.445 1 98.5 377 VAL A O 1
ATOM 2993 N N . MET A 1 378 ? -10.297 -24.141 -12.93 1 98.31 378 MET A N 1
ATOM 2994 C CA . MET A 1 378 ? -10.672 -25.234 -13.812 1 98.31 378 MET A CA 1
ATOM 2995 C C . MET A 1 378 ? -11.438 -24.719 -15.023 1 98.31 378 MET A C 1
ATOM 2997 O O . MET A 1 378 ? -12.367 -23.922 -14.883 1 98.31 378 MET A O 1
ATOM 3001 N N . LEU A 1 379 ? -11.062 -25.172 -16.172 1 98.56 379 LEU A N 1
ATOM 3002 C CA . LEU A 1 379 ? -11.727 -24.828 -17.422 1 98.56 379 LEU A CA 1
ATOM 3003 C C . LEU A 1 379 ? -12.805 -25.844 -17.766 1 98.56 379 LEU A C 1
ATOM 3005 O O . LEU A 1 379 ? -13.852 -25.484 -18.312 1 98.56 379 LEU A O 1
ATOM 3009 N N . MET A 1 380 ? -12.57 -27.156 -17.516 1 97.44 380 MET A N 1
ATOM 3010 C CA . MET A 1 380 ? -13.594 -28.188 -17.703 1 97.44 380 MET A CA 1
ATOM 3011 C C . MET A 1 380 ? -14.844 -27.859 -16.891 1 97.44 380 MET A C 1
ATOM 3013 O O . MET A 1 380 ? -14.75 -27.359 -15.773 1 97.44 380 MET A O 1
ATOM 3017 N N . ASP A 1 381 ? -15.977 -28.141 -17.516 1 94.94 381 ASP A N 1
ATOM 3018 C CA . ASP A 1 381 ? -17.188 -28.094 -16.688 1 94.94 381 ASP A CA 1
ATOM 3019 C C . ASP A 1 381 ? -17.281 -29.312 -15.789 1 94.94 381 ASP A C 1
ATOM 3021 O O . ASP A 1 381 ? -16.797 -30.391 -16.125 1 94.94 381 ASP A O 1
ATOM 3025 N N . MET A 1 382 ? -17.906 -29.109 -14.695 1 93.69 382 MET A N 1
ATOM 3026 C CA . MET A 1 382 ? -17.969 -30.234 -13.766 1 93.69 382 MET A CA 1
ATOM 3027 C C . MET A 1 382 ? -19.188 -30.141 -12.867 1 93.69 382 MET A C 1
ATOM 3029 O O . MET A 1 382 ? -19.422 -29.109 -12.227 1 93.69 382 MET A O 1
ATOM 3033 N N . ASP A 1 383 ? -19.938 -31.203 -12.875 1 93.69 383 ASP A N 1
ATOM 3034 C CA . ASP A 1 383 ? -20.938 -31.422 -11.828 1 93.69 383 ASP A CA 1
ATOM 3035 C C . ASP A 1 383 ? -20.312 -32.031 -10.578 1 93.69 383 ASP A C 1
ATOM 3037 O O . ASP A 1 383 ? -19.797 -33.156 -10.625 1 93.69 383 ASP A O 1
ATOM 3041 N N . ARG A 1 384 ? -20.391 -31.312 -9.484 1 91.12 384 ARG A N 1
ATOM 3042 C CA . ARG A 1 384 ? -19.672 -31.672 -8.273 1 91.12 384 ARG A CA 1
ATOM 3043 C C . ARG A 1 384 ? -20.5 -32.594 -7.383 1 91.12 384 ARG A C 1
ATOM 3045 O O . ARG A 1 384 ? -20.031 -33.031 -6.336 1 91.12 384 ARG A O 1
ATOM 3052 N N . GLU A 1 385 ? -21.703 -32.781 -7.684 1 87.19 385 GLU A N 1
ATOM 3053 C CA . GLU A 1 385 ? -22.609 -33.594 -6.867 1 87.19 385 GLU A CA 1
ATOM 3054 C C . GLU A 1 385 ? -23.281 -34.688 -7.699 1 87.19 385 GLU A C 1
ATOM 3056 O O . GLU A 1 385 ? -24.109 -34.375 -8.562 1 87.19 385 GLU A O 1
ATOM 3061 N N . PRO A 1 386 ? -22.922 -35.875 -7.285 1 78.94 386 PRO A N 1
ATOM 3062 C CA . PRO A 1 386 ? -23.609 -36.969 -7.98 1 78.94 386 PRO A CA 1
ATOM 3063 C C . PRO A 1 386 ? -25.125 -36.938 -7.789 1 78.94 386 PRO A C 1
ATOM 3065 O O . PRO A 1 386 ? -25.594 -36.531 -6.734 1 78.94 386 PRO A O 1
ATOM 3068 N N . GLY A 1 387 ? -25.906 -37.438 -8.734 1 80.38 387 GLY A N 1
ATOM 3069 C CA . GLY A 1 387 ? -27.344 -37.531 -8.578 1 80.38 387 GLY A CA 1
ATOM 3070 C C . GLY A 1 387 ? -28.094 -36.375 -9.203 1 80.38 387 GLY A C 1
ATOM 3071 O O . GLY A 1 387 ? -27.688 -35.844 -10.234 1 80.38 387 GLY A O 1
ATOM 3072 N N . GLU A 1 388 ? -29.234 -36.031 -8.578 1 83.38 388 GLU A N 1
ATOM 3073 C CA . GLU A 1 388 ? -30.188 -35.094 -9.18 1 83.38 388 GLU A CA 1
ATOM 3074 C C . GLU A 1 388 ? -29.75 -33.656 -8.938 1 83.38 388 GLU A C 1
ATOM 3076 O O . GLU A 1 388 ? -30.047 -32.75 -9.742 1 83.38 388 GLU A O 1
ATOM 3081 N N . GLU A 1 389 ? -29.016 -33.5 -7.875 1 87.94 389 GLU A N 1
ATOM 3082 C CA . GLU A 1 389 ? -28.578 -32.125 -7.582 1 87.94 389 GLU A CA 1
ATOM 3083 C C . GLU A 1 389 ? -27.406 -31.719 -8.469 1 87.94 389 GLU A C 1
ATOM 3085 O O . GLU A 1 389 ? -26.516 -32.531 -8.727 1 87.94 389 GLU A O 1
ATOM 3090 N N . ASP A 1 390 ? -27.453 -30.547 -9.125 1 91.44 390 ASP A N 1
ATOM 3091 C CA . ASP A 1 390 ? -26.391 -29.984 -9.938 1 91.44 390 ASP A CA 1
ATOM 3092 C C . ASP A 1 390 ? -25.656 -28.875 -9.188 1 91.44 390 ASP A C 1
ATOM 3094 O O . ASP A 1 390 ? -26.172 -27.766 -9.055 1 91.44 390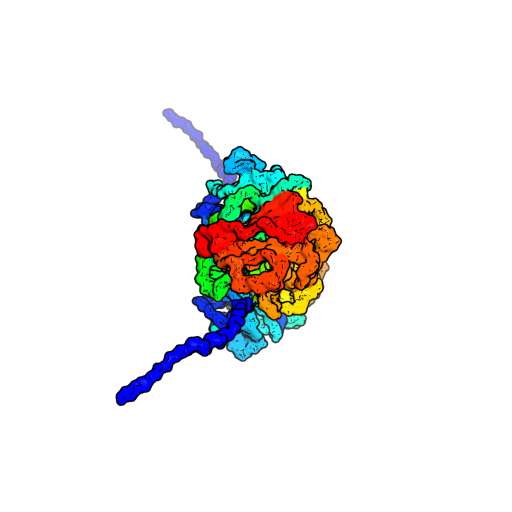 ASP A O 1
ATOM 3098 N N . ILE A 1 391 ? -24.516 -29.203 -8.633 1 95 391 ILE A N 1
ATOM 3099 C CA . ILE A 1 391 ? -23.719 -28.234 -7.883 1 95 391 ILE A CA 1
ATOM 3100 C C . ILE A 1 391 ? -22.453 -27.906 -8.664 1 95 391 ILE A C 1
ATOM 3102 O O . ILE A 1 391 ? -21.734 -28.812 -9.102 1 95 391 ILE A O 1
ATOM 3106 N N . ARG A 1 392 ? -22.219 -26.625 -8.82 1 95.5 392 ARG A N 1
ATOM 3107 C CA . ARG A 1 392 ? -21.094 -26.125 -9.602 1 95.5 392 ARG A CA 1
ATOM 3108 C C . ARG A 1 392 ? -20.172 -25.25 -8.75 1 95.5 392 ARG A C 1
ATOM 3110 O O . ARG A 1 392 ? -20.609 -24.703 -7.73 1 95.5 392 ARG A O 1
ATOM 3117 N N . ASN A 1 393 ? -18.938 -25.25 -9.094 1 96.62 393 ASN A N 1
ATOM 3118 C CA . ASN A 1 393 ? -17.969 -24.328 -8.484 1 96.62 393 ASN A CA 1
ATOM 3119 C C . ASN A 1 393 ? -18.016 -22.953 -9.148 1 96.62 393 ASN A C 1
ATOM 3121 O O . ASN A 1 393 ? -17.594 -22.797 -10.297 1 96.62 393 ASN A O 1
ATOM 3125 N N . MET A 1 394 ? -18.406 -21.906 -8.438 1 97.62 394 MET A N 1
ATOM 3126 C CA . MET A 1 394 ? -18.578 -20.594 -9.023 1 97.62 394 MET A CA 1
ATOM 3127 C C . MET A 1 394 ? -17.234 -19.906 -9.234 1 97.62 394 MET A C 1
ATOM 3129 O O . MET A 1 394 ? -17.141 -18.891 -9.93 1 97.62 394 MET A O 1
ATOM 3133 N N . ASP A 1 395 ? -16.172 -20.453 -8.633 1 97.75 395 ASP A N 1
ATOM 3134 C CA . ASP A 1 395 ? -14.812 -19.969 -8.812 1 97.75 395 ASP A CA 1
ATOM 3135 C C . ASP A 1 395 ? -14.078 -20.766 -9.883 1 97.75 395 ASP A C 1
ATOM 3137 O O . ASP A 1 395 ? -12.961 -21.25 -9.648 1 97.75 395 ASP A O 1
ATOM 3141 N N . SER A 1 396 ? -14.648 -20.969 -11.031 1 97.69 396 SER A N 1
ATOM 3142 C CA . SER A 1 396 ? -14.117 -21.672 -12.188 1 97.69 396 SER A CA 1
ATOM 3143 C C . SER A 1 396 ? -14.664 -21.109 -13.484 1 97.69 396 SER A C 1
ATOM 3145 O O . SER A 1 396 ? -15.57 -20.266 -13.469 1 97.69 396 SER A O 1
ATOM 3147 N N . TRP A 1 397 ? -14.125 -21.531 -14.617 1 98.19 397 TRP A N 1
ATOM 3148 C CA . TRP A 1 397 ? -14.641 -21.109 -15.922 1 98.19 397 TRP A CA 1
ATOM 3149 C C . TRP A 1 397 ? -16.078 -21.594 -16.125 1 98.19 397 TRP A C 1
ATOM 3151 O O . TRP A 1 397 ? -16.844 -20.969 -16.859 1 98.19 397 TRP A O 1
ATOM 3161 N N . ASP A 1 398 ? -16.406 -22.703 -15.461 1 96.19 398 ASP A N 1
ATOM 3162 C CA . ASP A 1 398 ? -17.734 -23.281 -15.578 1 96.19 398 ASP A CA 1
ATOM 3163 C C . ASP A 1 398 ? -18.812 -22.281 -15.156 1 96.19 398 ASP A C 1
ATOM 3165 O O . ASP A 1 398 ? -19.938 -22.328 -15.641 1 96.19 398 ASP A O 1
ATOM 3169 N N . ALA A 1 399 ? -18.531 -21.391 -14.297 1 97.56 399 ALA A N 1
ATOM 3170 C CA . ALA A 1 399 ? -19.469 -20.391 -13.797 1 97.56 399 ALA A CA 1
ATOM 3171 C C . ALA A 1 399 ? -19.578 -19.219 -14.773 1 97.56 399 ALA A C 1
ATOM 3173 O O . ALA A 1 399 ? -20.484 -18.391 -14.656 1 97.56 399 ALA A O 1
ATOM 3174 N N . TYR A 1 400 ? -18.734 -19.141 -15.703 1 98.12 400 TYR A N 1
ATOM 3175 C CA . TYR A 1 400 ? -18.688 -18.078 -16.703 1 98.12 400 TYR A CA 1
ATOM 3176 C C . TYR A 1 400 ? -18.859 -18.641 -18.109 1 98.12 400 TYR A C 1
ATOM 3178 O O . TYR A 1 400 ? -17.938 -18.562 -18.938 1 98.12 400 TYR A O 1
ATOM 3186 N N . ARG A 1 401 ? -20.047 -19.016 -18.359 1 97.44 401 ARG A N 1
ATOM 3187 C CA . ARG A 1 401 ? -20.312 -19.844 -19.531 1 97.44 401 ARG A CA 1
ATOM 3188 C C . ARG A 1 401 ? -20.062 -19.078 -20.812 1 97.44 401 ARG A C 1
ATOM 3190 O O . ARG A 1 401 ? -19.562 -19.625 -21.797 1 97.44 401 ARG A O 1
ATOM 3197 N N . ALA A 1 402 ? -20.391 -17.781 -20.844 1 97.62 402 ALA A N 1
ATOM 3198 C CA . ALA A 1 402 ? -20.125 -16.984 -22.047 1 97.62 402 ALA A CA 1
ATOM 3199 C C . ALA A 1 402 ? -18.641 -16.844 -22.297 1 97.62 402 ALA A C 1
ATOM 3201 O O . ALA A 1 402 ? -18.172 -16.969 -23.438 1 97.62 402 ALA A O 1
ATOM 3202 N N . ALA A 1 403 ? -17.875 -16.547 -21.297 1 98.31 403 ALA A N 1
ATOM 3203 C CA . ALA A 1 403 ? -16.422 -16.422 -21.422 1 98.31 403 ALA A CA 1
ATOM 3204 C C . ALA A 1 403 ? -15.789 -17.734 -21.875 1 98.31 403 ALA A C 1
ATOM 3206 O O . ALA A 1 403 ? -14.914 -17.734 -22.734 1 98.31 403 ALA A O 1
ATOM 3207 N N . ARG A 1 404 ? -16.219 -18.797 -21.281 1 98.31 404 ARG A N 1
ATOM 3208 C CA . ARG A 1 404 ? -15.727 -20.125 -21.656 1 98.31 404 ARG A CA 1
ATOM 3209 C C . ARG A 1 404 ? -16.016 -20.422 -23.109 1 98.31 404 ARG A C 1
ATOM 3211 O O . ARG A 1 404 ? -15.156 -20.906 -23.844 1 98.31 404 ARG A O 1
ATOM 3218 N N . THR A 1 405 ? -17.219 -20.156 -23.516 1 97.75 405 THR A N 1
ATOM 3219 C CA . THR A 1 405 ? -17.641 -20.375 -24.891 1 97.75 405 THR A CA 1
ATOM 3220 C C . THR A 1 405 ? -16.797 -19.547 -25.844 1 97.75 405 THR A C 1
ATOM 3222 O O . THR A 1 405 ? -16.391 -20.031 -26.906 1 97.75 405 THR A O 1
ATOM 3225 N N . ARG A 1 406 ? -16.531 -18.281 -25.469 1 97.94 406 ARG A N 1
ATOM 3226 C CA . ARG A 1 406 ? -15.719 -17.438 -26.328 1 97.94 406 ARG A CA 1
ATOM 3227 C C . ARG A 1 406 ? -14.336 -18.031 -26.547 1 97.94 406 ARG A C 1
ATOM 3229 O O . ARG A 1 406 ? -13.844 -18.094 -27.672 1 97.94 406 ARG A O 1
ATOM 3236 N N . LEU A 1 407 ? -13.727 -18.469 -25.516 1 98.44 407 LEU A N 1
ATOM 3237 C CA . LEU A 1 407 ? -12.391 -19.047 -25.594 1 98.44 407 LEU A CA 1
ATOM 3238 C C . LEU A 1 407 ? -12.398 -20.312 -26.438 1 98.44 407 LEU A C 1
ATOM 3240 O O . LEU A 1 407 ? -11.602 -20.453 -27.375 1 98.44 407 LEU A O 1
ATOM 3244 N N . LEU A 1 408 ? -13.297 -21.25 -26.172 1 98.44 408 LEU A N 1
ATOM 3245 C CA . LEU A 1 408 ? -13.281 -22.562 -26.812 1 98.44 408 LEU A CA 1
ATOM 3246 C C . LEU A 1 408 ? -13.734 -22.469 -28.266 1 98.44 408 LEU A C 1
ATOM 3248 O O . LEU A 1 408 ? -13.242 -23.203 -29.125 1 98.44 408 LEU A O 1
ATOM 3252 N N . SER A 1 409 ? -14.695 -21.578 -28.5 1 98.25 409 SER A N 1
ATOM 3253 C CA . SER A 1 409 ? -15.094 -21.359 -29.891 1 98.25 409 SER A CA 1
ATOM 3254 C C . SER A 1 409 ? -13.945 -20.781 -30.703 1 98.25 409 SER A C 1
ATOM 3256 O O . SER A 1 409 ? -13.789 -21.109 -31.891 1 98.25 409 SER A O 1
ATOM 3258 N N . PHE A 1 410 ? -13.211 -19.891 -30.109 1 98.5 410 PHE A N 1
ATOM 3259 C CA . PHE A 1 410 ? -12.055 -19.328 -30.797 1 98.5 410 PHE A CA 1
ATOM 3260 C C . PHE A 1 410 ? -11.078 -20.422 -31.203 1 98.5 410 PHE A C 1
ATOM 3262 O O . PHE A 1 410 ? -10.633 -20.469 -32.344 1 98.5 410 PHE A O 1
ATOM 3269 N N . LEU A 1 411 ? -10.734 -21.297 -30.312 1 98.19 411 LEU A N 1
ATOM 3270 C CA . LEU A 1 411 ? -9.828 -22.406 -30.594 1 98.19 411 LEU A CA 1
ATOM 3271 C C . LEU A 1 411 ? -10.391 -23.312 -31.672 1 98.19 411 LEU A C 1
ATOM 3273 O O . LEU A 1 411 ? -9.68 -23.672 -32.625 1 98.19 411 LEU A O 1
ATOM 3277 N N . HIS A 1 412 ? -11.617 -23.656 -31.531 1 98 412 HIS A N 1
ATOM 3278 C CA . HIS A 1 412 ? -12.273 -24.578 -32.438 1 98 412 HIS A CA 1
ATOM 3279 C C . HIS A 1 412 ? -12.352 -23.984 -33.844 1 98 412 HIS A C 1
ATOM 3281 O O . HIS A 1 412 ? -11.992 -24.656 -34.844 1 98 412 HIS A O 1
ATOM 3287 N N . ASP A 1 413 ? -12.812 -22.781 -33.906 1 98 413 ASP A N 1
ATOM 3288 C CA . ASP A 1 413 ? -13.062 -22.156 -35.188 1 98 413 ASP A CA 1
ATOM 3289 C C . ASP A 1 413 ? -11.758 -21.922 -35.938 1 98 413 ASP A C 1
ATOM 3291 O O . ASP A 1 413 ? -11.742 -21.922 -37.188 1 98 413 ASP A O 1
ATOM 3295 N N . ARG A 1 414 ? -10.742 -21.766 -35.25 1 96.88 414 ARG A N 1
ATOM 3296 C CA . ARG A 1 414 ? -9.453 -21.516 -35.875 1 96.88 414 ARG A CA 1
ATOM 3297 C C . ARG A 1 414 ? -8.656 -22.812 -36 1 96.88 414 ARG A C 1
ATOM 3299 O O . ARG A 1 414 ? -7.492 -22.781 -36.438 1 96.88 414 ARG A O 1
ATOM 3306 N N . ARG A 1 415 ? -9.148 -23.922 -35.625 1 96.06 415 ARG A N 1
ATOM 3307 C CA . ARG A 1 415 ? -8.578 -25.25 -35.75 1 96.06 415 ARG A CA 1
ATOM 3308 C C . ARG A 1 415 ? -7.254 -25.359 -35 1 96.06 415 ARG A C 1
ATOM 3310 O O . ARG A 1 415 ? -6.285 -25.906 -35.5 1 96.06 415 ARG A O 1
ATOM 3317 N N . ILE A 1 416 ? -7.227 -24.656 -33.844 1 96.56 416 ILE A N 1
ATOM 3318 C CA . ILE A 1 416 ? -6.094 -24.812 -32.938 1 96.56 416 ILE A CA 1
ATOM 3319 C C . ILE A 1 416 ? -6.273 -26.062 -32.094 1 96.56 416 ILE A C 1
ATOM 3321 O O . ILE A 1 416 ? -7.043 -26.062 -31.141 1 96.56 416 ILE A O 1
ATOM 3325 N N . SER A 1 417 ? -5.559 -27.125 -32.406 1 93.5 417 SER A N 1
ATOM 3326 C CA . SER A 1 417 ? -5.828 -28.438 -31.828 1 93.5 417 SER A CA 1
ATOM 3327 C C . SER A 1 417 ? -4.727 -28.844 -30.859 1 93.5 417 SER A C 1
ATOM 3329 O O . SER A 1 417 ? -4.777 -29.938 -30.266 1 93.5 417 SER A O 1
ATOM 3331 N N . ASN A 1 418 ? -3.809 -28.016 -30.641 1 94.31 418 ASN A N 1
ATOM 3332 C CA . ASN A 1 418 ? -2.596 -28.344 -29.891 1 94.31 418 ASN A CA 1
ATOM 3333 C C . ASN A 1 418 ? -2.572 -27.672 -28.531 1 94.31 418 ASN A C 1
ATOM 3335 O O . ASN A 1 418 ? -1.501 -27.359 -28 1 94.31 418 ASN A O 1
ATOM 3339 N N . THR A 1 419 ? -3.75 -27.375 -27.984 1 98.19 419 THR A N 1
ATOM 3340 C CA . THR A 1 419 ? -3.818 -26.578 -26.766 1 98.19 419 THR A CA 1
ATOM 3341 C C . THR A 1 419 ? -3.875 -27.484 -25.531 1 98.19 419 THR A C 1
ATOM 3343 O O . THR A 1 419 ? -4.734 -28.359 -25.438 1 98.19 419 THR A O 1
ATOM 3346 N N . VAL A 1 420 ? -2.93 -27.328 -24.609 1 98.88 420 VAL A N 1
ATOM 3347 C CA . VAL A 1 420 ? -2.914 -27.984 -23.297 1 98.88 420 VAL A CA 1
ATOM 3348 C C . VAL A 1 420 ? -3.09 -26.938 -22.203 1 98.88 420 VAL A C 1
ATOM 3350 O O . VAL A 1 420 ? -2.398 -25.906 -22.188 1 98.88 420 VAL A O 1
ATOM 3353 N N . VAL A 1 421 ? -4.047 -27.188 -21.312 1 98.88 421 VAL A N 1
ATOM 3354 C CA . VAL A 1 421 ? -4.344 -26.281 -20.203 1 98.88 421 VAL A CA 1
ATOM 3355 C C . VAL A 1 421 ? -3.738 -26.844 -18.906 1 98.88 421 VAL A C 1
ATOM 3357 O O . VAL A 1 421 ? -3.992 -27.984 -18.547 1 98.88 421 VAL A O 1
ATOM 3360 N N . LEU A 1 422 ? -2.881 -26.016 -18.297 1 98.94 422 LEU A N 1
ATOM 3361 C CA . LEU A 1 422 ? -2.277 -26.312 -17 1 98.94 422 LEU A CA 1
ATOM 3362 C C . LEU A 1 422 ? -2.975 -25.547 -15.875 1 98.94 422 LEU A C 1
ATOM 3364 O O . LEU A 1 422 ? -2.947 -24.312 -15.852 1 98.94 422 LEU A O 1
ATOM 3368 N N . THR A 1 423 ? -3.609 -26.281 -14.977 1 98.44 423 THR A N 1
ATOM 3369 C CA . THR A 1 423 ? -4.512 -25.688 -14 1 98.44 423 THR A CA 1
ATOM 3370 C C . THR A 1 423 ? -4.23 -26.219 -12.602 1 98.44 423 THR A C 1
ATOM 3372 O O . THR A 1 423 ? -3.602 -27.281 -12.453 1 98.44 423 THR A O 1
ATOM 3375 N N . GLY A 1 424 ? -4.621 -25.422 -11.562 1 97.62 424 GLY A N 1
ATOM 3376 C CA . GLY A 1 424 ? -4.645 -25.875 -10.18 1 97.62 424 GLY A CA 1
ATOM 3377 C C . GLY A 1 424 ? -5.938 -25.516 -9.461 1 97.62 424 GLY A C 1
ATOM 3378 O O . GLY A 1 424 ? -7.027 -25.688 -10.016 1 97.62 424 GLY A O 1
ATOM 3379 N N . ASP A 1 425 ? -5.852 -25.297 -8.18 1 96.44 425 ASP A N 1
ATOM 3380 C CA . ASP A 1 425 ? -6.832 -24.656 -7.309 1 96.44 425 ASP A CA 1
ATOM 3381 C C . ASP A 1 425 ? -7.801 -25.688 -6.73 1 96.44 425 ASP A C 1
ATOM 3383 O O . ASP A 1 425 ? -8.461 -25.438 -5.723 1 96.44 425 ASP A O 1
ATOM 3387 N N . GLU A 1 426 ? -7.949 -26.922 -7.27 1 96.62 426 GLU A N 1
ATOM 3388 C CA . GLU A 1 426 ? -8.969 -27.859 -6.836 1 96.62 426 GLU A CA 1
ATOM 3389 C C . GLU A 1 426 ? -8.422 -28.812 -5.777 1 96.62 426 GLU A C 1
ATOM 3391 O O . GLU A 1 426 ? -9.18 -29.562 -5.156 1 96.62 426 GLU A O 1
ATOM 3396 N N . HIS A 1 427 ? -7.199 -28.922 -5.5 1 97.62 427 HIS A N 1
ATOM 3397 C CA . HIS A 1 427 ? -6.516 -29.75 -4.512 1 97.62 427 HIS A CA 1
ATOM 3398 C C . HIS A 1 427 ? -6.664 -31.234 -4.836 1 97.62 427 HIS A C 1
ATOM 3400 O O . HIS A 1 427 ? -6.719 -32.062 -3.932 1 97.62 427 HIS A O 1
ATOM 3406 N N . GLN A 1 428 ? -6.938 -31.562 -6.051 1 97.88 428 GLN A N 1
ATOM 3407 C CA . GLN A 1 428 ? -7.047 -32.906 -6.605 1 97.88 428 GLN A CA 1
ATOM 3408 C C . GLN A 1 428 ? -6.406 -33 -7.988 1 97.88 428 GLN A C 1
ATOM 3410 O O . GLN A 1 428 ? -6.176 -31.969 -8.633 1 97.88 428 GLN A O 1
ATOM 3415 N N . ASN A 1 429 ? -6.066 -34.219 -8.375 1 98.5 429 ASN A N 1
ATOM 3416 C CA . ASN A 1 429 ? -5.676 -34.469 -9.758 1 98.5 429 ASN A CA 1
ATOM 3417 C C . ASN A 1 429 ? -6.883 -34.75 -10.641 1 98.5 429 ASN A C 1
ATOM 3419 O O . ASN A 1 429 ? -7.523 -35.781 -10.492 1 98.5 429 ASN A O 1
ATOM 3423 N N . TRP A 1 430 ? -7.246 -33.844 -11.523 1 98.38 430 TRP A N 1
ATOM 3424 C CA . TRP A 1 430 ? -8.297 -34.062 -12.516 1 98.38 430 TRP A CA 1
ATOM 3425 C C . TRP A 1 430 ? -7.746 -33.875 -13.93 1 98.38 430 TRP A C 1
ATOM 3427 O O . TRP A 1 430 ? -7.258 -32.812 -14.289 1 98.38 430 TRP A O 1
ATOM 3437 N N . ILE A 1 431 ? -7.812 -34.938 -14.703 1 98.62 431 ILE A N 1
ATOM 3438 C CA . ILE A 1 431 ? -7.34 -34.906 -16.078 1 98.62 431 ILE A CA 1
ATOM 3439 C C . ILE A 1 431 ? -8.492 -35.219 -17.031 1 98.62 431 ILE A C 1
ATOM 3441 O O . ILE A 1 431 ? -9.25 -36.188 -16.797 1 98.62 431 ILE A O 1
ATOM 3445 N N . GLY A 1 432 ? -8.664 -34.406 -18.109 1 98.19 432 GLY A N 1
ATOM 3446 C CA . GLY A 1 432 ? -9.773 -34.75 -18.984 1 98.19 432 GLY A CA 1
ATOM 3447 C C . GLY A 1 432 ? -9.836 -33.906 -20.234 1 98.19 432 GLY A C 1
ATOM 3448 O O . GLY A 1 432 ? -8.906 -33.156 -20.531 1 98.19 432 GLY A O 1
ATOM 3449 N N . ASP A 1 433 ? -10.914 -34.188 -20.984 1 98.19 433 ASP A N 1
ATOM 3450 C CA . ASP A 1 433 ? -11.227 -33.5 -22.234 1 98.19 433 ASP A CA 1
ATOM 3451 C C . ASP A 1 433 ? -11.93 -32.156 -21.953 1 98.19 433 ASP A C 1
ATOM 3453 O O . ASP A 1 433 ? -12.867 -32.094 -21.156 1 98.19 433 ASP A O 1
ATOM 3457 N N . VAL A 1 434 ? -11.422 -31.156 -22.625 1 98.56 434 VAL A N 1
ATOM 3458 C CA . VAL A 1 434 ? -12.188 -29.906 -22.641 1 98.56 434 VAL A CA 1
ATOM 3459 C C . VAL A 1 434 ? -13.141 -29.922 -23.844 1 98.56 434 VAL A C 1
ATOM 3461 O O . VAL A 1 434 ? -12.703 -29.797 -24.984 1 98.56 434 VAL A O 1
ATOM 3464 N N . LYS A 1 435 ? -14.414 -30.078 -23.547 1 98 435 LYS A N 1
ATOM 3465 C CA . LYS A 1 435 ? -15.43 -30.172 -24.578 1 98 435 LYS A CA 1
ATOM 3466 C C . LYS A 1 435 ? -15.914 -28.797 -25.016 1 98 435 LYS A C 1
ATOM 3468 O O . LYS A 1 435 ? -16.078 -27.891 -24.172 1 98 435 LYS A O 1
ATOM 3473 N N . LEU A 1 436 ? -16.156 -28.672 -26.297 1 98.19 436 LEU A N 1
ATOM 3474 C CA . LEU A 1 436 ? -16.594 -27.406 -26.844 1 98.19 436 LEU A CA 1
ATOM 3475 C C . LEU A 1 436 ? -17.844 -26.906 -26.125 1 98.19 436 LEU A C 1
ATOM 3477 O O . LEU A 1 436 ? -17.938 -25.719 -25.781 1 98.19 436 LEU A O 1
ATOM 3481 N N . ARG A 1 437 ? -18.797 -27.75 -25.969 1 97.19 437 ARG A N 1
ATOM 3482 C CA . ARG A 1 437 ? -20.047 -27.406 -25.297 1 97.19 437 ARG A CA 1
ATOM 3483 C C . ARG A 1 437 ? -20.125 -28.078 -23.922 1 97.19 437 ARG A C 1
ATOM 3485 O O . ARG A 1 437 ? -20.031 -29.312 -23.828 1 97.19 437 ARG A O 1
ATOM 3492 N N . ALA A 1 438 ? -20.344 -27.281 -22.922 1 92.38 438 ALA A N 1
ATOM 3493 C CA . ALA A 1 438 ? -20.469 -27.797 -21.562 1 92.38 438 ALA A CA 1
ATOM 3494 C C . ALA A 1 438 ? -21.656 -28.766 -21.453 1 92.38 438 ALA A C 1
ATOM 3496 O O . ALA A 1 438 ? -22.719 -28.5 -22.016 1 92.38 438 ALA A O 1
ATOM 3497 N N . GLY A 1 439 ? -21.438 -29.844 -20.797 1 89.75 439 GLY A N 1
ATOM 3498 C CA . GLY A 1 439 ? -22.5 -30.797 -20.547 1 89.75 439 GLY A CA 1
ATOM 3499 C C . GLY A 1 439 ? -22.812 -31.688 -21.734 1 89.75 439 GLY A C 1
ATOM 3500 O O . GLY A 1 439 ? -23.719 -32.531 -21.688 1 89.75 439 GLY A O 1
ATOM 3501 N N . ASP A 1 440 ? -22.062 -31.516 -22.812 1 94.38 440 ASP A N 1
ATOM 3502 C CA . ASP A 1 440 ? -22.266 -32.344 -24 1 94.38 440 ASP A CA 1
ATOM 3503 C C . ASP A 1 440 ? -21.047 -33.188 -24.312 1 94.38 440 ASP A C 1
ATOM 3505 O O . ASP A 1 440 ? -20.156 -32.781 -25.062 1 94.38 440 ASP A O 1
ATOM 3509 N N . PRO A 1 441 ? -21.094 -34.406 -23.828 1 91.88 441 PRO A N 1
ATOM 3510 C CA . PRO A 1 441 ? -19.922 -35.281 -24.016 1 91.88 441 PRO A CA 1
ATOM 3511 C C . PRO A 1 441 ? -19.656 -35.594 -25.484 1 91.88 441 PRO A C 1
ATOM 3513 O O . PRO A 1 441 ? -18.547 -36.031 -25.828 1 91.88 441 PRO A O 1
ATOM 3516 N N . ASP A 1 442 ? -20.609 -35.344 -26.344 1 95.75 442 ASP A N 1
ATOM 3517 C CA . ASP A 1 442 ? -20.453 -35.688 -27.75 1 95.75 442 ASP A CA 1
ATOM 3518 C C . ASP A 1 442 ? -19.891 -34.5 -28.547 1 95.75 442 ASP A C 1
ATOM 3520 O O . ASP A 1 442 ? -19.516 -34.656 -29.719 1 95.75 442 ASP A O 1
ATOM 3524 N N . SER A 1 443 ? -19.828 -33.375 -27.938 1 97.38 443 SER A N 1
ATOM 3525 C CA . SER A 1 443 ? -19.234 -32.25 -28.625 1 97.38 443 SER A CA 1
ATOM 3526 C C . SER A 1 443 ? -17.734 -32.438 -28.812 1 97.38 443 SER A C 1
ATOM 3528 O O . SER A 1 443 ? -17.125 -33.25 -28.125 1 97.38 443 SER A O 1
ATOM 3530 N N . PRO A 1 444 ? -17.172 -31.734 -29.75 1 97.56 444 PRO A N 1
ATOM 3531 C CA . PRO A 1 444 ? -15.734 -31.906 -30.016 1 97.56 444 PRO A CA 1
ATOM 3532 C C . PRO A 1 444 ? -14.867 -31.609 -28.797 1 97.56 444 PRO A C 1
ATOM 3534 O O . PRO A 1 444 ? -15.18 -30.703 -28.031 1 97.56 444 PRO A O 1
ATOM 3537 N N . THR A 1 445 ? -13.844 -32.438 -28.609 1 98.12 445 THR A N 1
ATOM 3538 C CA . THR A 1 445 ? -12.773 -32.094 -27.688 1 98.12 445 THR A CA 1
ATOM 3539 C C . THR A 1 445 ? -11.875 -31.016 -28.297 1 98.12 445 THR A C 1
ATOM 3541 O O . THR A 1 445 ? -11.312 -31.203 -29.375 1 98.12 445 THR A O 1
ATOM 3544 N N . VAL A 1 446 ? -11.703 -29.922 -27.578 1 97.56 446 VAL A N 1
ATOM 3545 C CA . VAL A 1 446 ? -11.039 -28.766 -28.156 1 97.56 446 VAL A CA 1
ATOM 3546 C C . VAL A 1 446 ? -9.672 -28.562 -27.5 1 97.56 446 VAL A C 1
ATOM 3548 O O . VAL A 1 446 ? -8.773 -27.953 -28.094 1 97.56 446 VAL A O 1
ATOM 3551 N N . ALA A 1 447 ? -9.477 -29.047 -26.344 1 98.5 447 ALA A N 1
ATOM 3552 C CA . ALA A 1 447 ? -8.234 -28.922 -25.578 1 98.5 447 ALA A CA 1
ATOM 3553 C C . ALA A 1 447 ? -8.125 -30.047 -24.531 1 98.5 447 ALA A C 1
ATOM 3555 O O . ALA A 1 447 ? -9.055 -30.828 -24.359 1 98.5 447 ALA A O 1
ATOM 3556 N N . THR A 1 448 ? -6.957 -30.172 -24 1 98.81 448 THR A N 1
ATOM 3557 C CA . THR A 1 448 ? -6.695 -31.094 -22.891 1 98.81 448 THR A CA 1
ATOM 3558 C C . THR A 1 448 ? -6.371 -30.312 -21.625 1 98.81 448 THR A C 1
ATOM 3560 O O . THR A 1 448 ? -5.602 -29.344 -21.656 1 98.81 448 THR A O 1
ATOM 3563 N N . GLU A 1 449 ? -6.988 -30.688 -20.516 1 98.81 449 GLU A N 1
ATOM 3564 C CA . GLU A 1 449 ? -6.688 -30.016 -19.266 1 98.81 449 GLU A CA 1
ATOM 3565 C C . GLU A 1 449 ? -6.043 -30.969 -18.266 1 98.81 449 GLU A C 1
ATOM 3567 O O . GLU A 1 449 ? -6.574 -32.062 -18 1 98.81 449 GLU A O 1
ATOM 3572 N N . PHE A 1 450 ? -4.867 -30.609 -17.828 1 98.88 450 PHE A N 1
ATOM 3573 C CA . PHE A 1 450 ? -4.199 -31.25 -16.688 1 98.88 450 PHE A CA 1
ATOM 3574 C C . PHE A 1 450 ? -4.312 -30.375 -15.445 1 98.88 450 PHE A C 1
ATOM 3576 O O . PHE A 1 450 ? -3.619 -29.375 -15.32 1 98.88 450 PHE A O 1
ATOM 3583 N N . LEU A 1 451 ? -5.234 -30.703 -14.578 1 98.75 451 LEU A N 1
ATOM 3584 C CA . LEU A 1 451 ? -5.387 -30.031 -13.305 1 98.75 451 LEU A CA 1
ATOM 3585 C C . LEU A 1 451 ? -4.598 -30.734 -12.211 1 98.75 451 LEU A C 1
ATOM 3587 O O . LEU A 1 451 ? -4.93 -31.859 -11.828 1 98.75 451 LEU A O 1
ATOM 3591 N N . ALA A 1 452 ? -3.535 -30.078 -11.812 1 98.81 452 ALA A N 1
ATOM 3592 C CA . ALA A 1 452 ? -2.639 -30.656 -10.812 1 98.81 452 ALA A CA 1
ATOM 3593 C C . ALA A 1 452 ? -3.189 -30.453 -9.406 1 98.81 452 ALA A C 1
ATOM 3595 O O . ALA A 1 452 ? -3.766 -29.406 -9.102 1 98.81 452 ALA A O 1
ATOM 3596 N N . THR A 1 453 ? -2.967 -31.422 -8.578 1 98.69 453 THR A N 1
ATOM 3597 C CA . THR A 1 453 ? -3.355 -31.344 -7.172 1 98.69 453 THR A CA 1
ATOM 3598 C C . THR A 1 453 ? -2.535 -30.297 -6.43 1 98.69 453 THR A C 1
ATOM 3600 O O . THR A 1 453 ? -1.965 -29.406 -7.047 1 98.69 453 THR A O 1
ATOM 3603 N N . SER A 1 454 ? -2.633 -30.359 -5.09 1 98.81 454 SER A N 1
ATOM 3604 C CA . SER A 1 454 ? -1.935 -29.406 -4.238 1 98.81 454 SER A CA 1
ATOM 3605 C C . SER A 1 454 ? -0.641 -29.984 -3.689 1 98.81 454 SER A C 1
ATOM 3607 O O . SER A 1 454 ? -0.498 -31.219 -3.602 1 98.81 454 SER A O 1
ATOM 3609 N N . ILE A 1 455 ? 0.262 -29.062 -3.369 1 98.88 455 ILE A N 1
ATOM 3610 C CA . ILE A 1 455 ? 1.496 -29.438 -2.686 1 98.88 455 ILE A CA 1
ATOM 3611 C C . ILE A 1 455 ? 1.176 -29.953 -1.284 1 98.88 455 ILE A C 1
ATOM 3613 O O . ILE A 1 455 ? 1.735 -30.953 -0.843 1 98.88 455 ILE A O 1
ATOM 3617 N N . SER A 1 456 ? 0.315 -29.219 -0.574 1 98.56 456 SER A N 1
ATOM 3618 C CA . SER A 1 456 ? 0.014 -29.625 0.794 1 98.56 456 SER A CA 1
ATOM 3619 C C . SER A 1 456 ? -1.444 -29.344 1.146 1 98.56 456 SER A C 1
ATOM 3621 O O . SER A 1 456 ? -1.992 -29.953 2.068 1 98.56 456 SER A O 1
ATOM 3623 N N . SER A 1 457 ? -2.102 -28.375 0.469 1 98.06 457 SER A N 1
ATOM 3624 C CA . SER A 1 457 ? -3.447 -27.953 0.833 1 98.06 457 SER A CA 1
ATOM 3625 C C . SER A 1 457 ? -4.426 -29.109 0.813 1 98.06 457 SER A C 1
ATOM 3627 O O . SER A 1 457 ? -4.543 -29.812 -0.193 1 98.06 457 SER A O 1
ATOM 3629 N N . GLY A 1 458 ? -5.117 -29.328 1.888 1 96.62 458 GLY A N 1
ATOM 3630 C CA . GLY A 1 458 ? -6.039 -30.453 2.033 1 96.62 458 GLY A CA 1
ATOM 3631 C C . GLY A 1 458 ? -5.434 -31.641 2.754 1 96.62 458 GLY A C 1
ATOM 3632 O O . GLY A 1 458 ? -6.09 -32.656 2.928 1 96.62 458 GLY A O 1
ATOM 3633 N N . ALA A 1 459 ? -4.184 -31.5 3.109 1 97.5 459 ALA A N 1
ATOM 3634 C CA . ALA A 1 459 ? -3.443 -32.531 3.861 1 97.5 459 ALA A CA 1
ATOM 3635 C C . ALA A 1 459 ? -3.268 -33.781 3.039 1 97.5 459 ALA A C 1
ATOM 3637 O O . ALA A 1 459 ? -2.971 -33.719 1.844 1 97.5 459 ALA A O 1
ATOM 3638 N N . ASP A 1 460 ? -3.359 -34.906 3.611 1 97.69 460 ASP A N 1
ATOM 3639 C CA . ASP A 1 460 ? -2.889 -36.125 2.98 1 97.69 460 ASP A CA 1
ATOM 3640 C C . ASP A 1 460 ? -3.768 -36.5 1.792 1 97.69 460 ASP A C 1
ATOM 3642 O O . ASP A 1 460 ? -3.271 -37 0.779 1 97.69 460 ASP A O 1
ATOM 3646 N N . GLY A 1 461 ? -5.059 -36.312 1.948 1 97.19 461 GLY A N 1
ATOM 3647 C CA . GLY A 1 461 ? -5.992 -36.844 0.965 1 97.19 461 GLY A CA 1
ATOM 3648 C C . GLY A 1 461 ? -5.996 -38.344 0.899 1 97.19 461 GLY A C 1
ATOM 3649 O O . GLY A 1 461 ? -5.922 -39.031 1.931 1 97.19 461 GLY A O 1
ATOM 3650 N N . GLY A 1 462 ? -6.184 -38.906 -0.281 1 96.62 462 GLY A N 1
ATOM 3651 C CA . GLY A 1 462 ? -6.238 -40.312 -0.612 1 96.62 462 GLY A CA 1
ATOM 3652 C C . GLY A 1 462 ? -6.508 -40.562 -2.082 1 96.62 462 GLY A C 1
ATOM 3653 O O . GLY A 1 462 ? -6.426 -39.656 -2.904 1 96.62 462 GLY A O 1
ATOM 3654 N N . GLU A 1 463 ? -6.703 -41.781 -2.355 1 96 463 GLU A N 1
ATOM 3655 C CA . GLU A 1 463 ? -6.832 -42.125 -3.768 1 96 463 GLU A CA 1
ATOM 3656 C C . GLU A 1 463 ? -8.055 -41.469 -4.391 1 96 463 GLU A C 1
ATOM 3658 O O . GLU A 1 463 ? -7.934 -40.781 -5.402 1 96 463 GLU A O 1
ATOM 3663 N N . ILE A 1 464 ? -9.164 -41.656 -3.848 1 95.62 464 ILE A N 1
ATOM 3664 C CA . ILE A 1 464 ? -10.414 -41.125 -4.352 1 95.62 464 ILE A CA 1
ATOM 3665 C C . ILE A 1 464 ? -11.344 -40.781 -3.182 1 95.62 464 ILE A C 1
ATOM 3667 O O . ILE A 1 464 ? -11.445 -41.562 -2.229 1 95.62 464 ILE A O 1
ATOM 3671 N N . ARG A 1 465 ? -11.953 -39.625 -3.23 1 94.12 465 ARG A N 1
ATOM 3672 C CA . ARG A 1 465 ? -12.914 -39.281 -2.195 1 94.12 465 ARG A CA 1
ATOM 3673 C C . ARG A 1 465 ? -14.156 -40.156 -2.271 1 94.12 465 ARG A C 1
ATOM 3675 O O . ARG A 1 465 ? -14.398 -40.812 -3.289 1 94.12 465 ARG A O 1
ATOM 3682 N N . ALA A 1 466 ? -15.023 -40.094 -1.212 1 90.94 466 ALA A N 1
ATOM 3683 C CA . ALA A 1 466 ? -16.188 -40.969 -1.081 1 90.94 466 ALA A CA 1
ATOM 3684 C C . ALA A 1 466 ? -17.156 -40.75 -2.24 1 90.94 466 ALA A C 1
ATOM 3686 O O . ALA A 1 466 ? -17.797 -41.688 -2.703 1 90.94 466 ALA A O 1
ATOM 3687 N N . ASN A 1 467 ? -17.25 -39.562 -2.736 1 89.06 467 ASN A N 1
ATOM 3688 C CA . ASN A 1 467 ? -18.203 -39.25 -3.805 1 89.06 467 ASN A CA 1
ATOM 3689 C C . ASN A 1 467 ? -17.531 -39.312 -5.176 1 89.06 467 ASN A C 1
ATOM 3691 O O . ASN A 1 467 ? -18.141 -38.969 -6.184 1 89.06 467 ASN A O 1
ATOM 3695 N N . GLY A 1 468 ? -16.344 -39.75 -5.27 1 92.19 468 GLY A N 1
ATOM 3696 C CA . GLY A 1 468 ? -15.539 -39.688 -6.477 1 92.19 468 GLY A CA 1
ATOM 3697 C C . GLY A 1 468 ? -16.094 -40.5 -7.621 1 92.19 468 GLY A C 1
ATOM 3698 O O . GLY A 1 468 ? -16.109 -40.062 -8.773 1 92.19 468 GLY A O 1
ATOM 3699 N N . ALA A 1 469 ? -16.578 -41.688 -7.238 1 91.38 469 ALA A N 1
ATOM 3700 C CA . ALA A 1 469 ? -17.156 -42.531 -8.273 1 91.38 469 ALA A CA 1
ATOM 3701 C C . ALA A 1 469 ? -18.375 -41.875 -8.914 1 91.38 469 ALA A C 1
ATOM 3703 O O . ALA A 1 469 ? -18.562 -41.969 -10.125 1 91.38 469 ALA A O 1
ATOM 3704 N N . GLY A 1 470 ? -19.188 -41.312 -8.078 1 91.88 470 GLY A N 1
ATOM 3705 C CA . GLY A 1 470 ? -20.344 -40.594 -8.594 1 91.88 470 GLY A CA 1
ATOM 3706 C C . GLY A 1 470 ? -19.984 -39.406 -9.461 1 91.88 470 GLY A C 1
ATOM 3707 O O . GLY A 1 470 ? -20.625 -39.125 -10.477 1 91.88 470 GLY A O 1
ATOM 3708 N N . ILE A 1 471 ? -18.938 -38.719 -9.086 1 93.25 471 ILE A N 1
ATOM 3709 C CA . ILE A 1 471 ? -18.453 -37.562 -9.844 1 93.25 471 ILE A CA 1
ATOM 3710 C C . ILE A 1 471 ? -17.953 -38.031 -11.211 1 93.25 471 ILE A C 1
ATOM 3712 O O . ILE A 1 471 ? -18.25 -37.406 -12.234 1 93.25 471 ILE A O 1
ATOM 3716 N N . LEU A 1 472 ? -17.203 -39.125 -11.219 1 93.81 472 LEU A N 1
ATOM 3717 C CA . LEU A 1 472 ? -16.688 -39.656 -12.477 1 93.81 472 LEU A CA 1
ATOM 3718 C C . LEU A 1 472 ? -17.844 -40.062 -13.398 1 93.81 472 LEU A C 1
ATOM 3720 O O . LEU A 1 472 ? -17.766 -39.844 -14.609 1 93.81 472 LEU A O 1
ATOM 3724 N N . ALA A 1 473 ? -18.859 -40.625 -12.852 1 92.44 473 ALA A N 1
ATOM 3725 C CA . ALA A 1 473 ? -20 -41.062 -13.648 1 92.44 473 ALA A CA 1
ATOM 3726 C C . ALA A 1 473 ? -20.734 -39.875 -14.242 1 92.44 473 ALA A C 1
ATOM 3728 O O . ALA A 1 473 ? -21.25 -39.938 -15.359 1 92.44 473 ALA A O 1
ATOM 3729 N N . ALA A 1 474 ? -20.781 -38.844 -13.484 1 92.62 474 ALA A N 1
ATOM 3730 C CA . ALA A 1 474 ? -21.516 -37.656 -13.898 1 92.62 474 ALA A CA 1
ATOM 3731 C C . ALA A 1 474 ? -20.719 -36.812 -14.891 1 92.62 474 ALA A C 1
ATOM 3733 O O . ALA A 1 474 ? -21.266 -35.938 -15.555 1 92.62 474 ALA A O 1
ATOM 3734 N N . ASN A 1 475 ? -19.484 -37.031 -15.023 1 95.19 475 ASN A N 1
ATOM 3735 C CA . ASN A 1 475 ? -18.594 -36.25 -15.859 1 95.19 475 ASN A CA 1
ATOM 3736 C C . ASN A 1 475 ? -17.719 -37.125 -16.75 1 95.19 475 ASN A C 1
ATOM 3738 O O . ASN A 1 475 ? -16.516 -37.25 -16.531 1 95.19 475 ASN A O 1
ATOM 3742 N N . PRO A 1 476 ? -18.266 -37.656 -17.812 1 94.88 476 PRO A N 1
ATOM 3743 C CA . PRO A 1 476 ? -17.578 -38.656 -18.625 1 94.88 476 PRO A CA 1
ATOM 3744 C C . PRO A 1 476 ? -16.328 -38.094 -19.312 1 94.88 476 PRO A C 1
ATOM 3746 O O . PRO A 1 476 ? -15.508 -38.875 -19.812 1 94.88 476 PRO A O 1
ATOM 3749 N N . HIS A 1 477 ? -16.172 -36.781 -19.422 1 96.06 477 HIS A N 1
ATOM 3750 C CA . HIS A 1 477 ? -14.977 -36.219 -20.031 1 96.06 477 HIS A CA 1
ATOM 3751 C C . HIS A 1 477 ? -13.781 -36.312 -19.094 1 96.06 477 HIS A C 1
ATOM 3753 O O . HIS A 1 477 ? -12.641 -36.094 -19.516 1 96.06 477 HIS A O 1
ATOM 3759 N N . LEU A 1 478 ? -13.961 -36.625 -17.812 1 96.31 478 LEU A N 1
ATOM 3760 C CA . LEU A 1 478 ? -12.875 -36.812 -16.859 1 96.31 478 LEU A CA 1
ATOM 3761 C C . LEU A 1 478 ? -12.258 -38.219 -17.031 1 96.31 478 LEU A C 1
ATOM 3763 O O . LEU A 1 478 ? -12.969 -39.219 -17.047 1 96.31 478 LEU A O 1
ATOM 3767 N N . LYS A 1 479 ? -10.953 -38.219 -17.109 1 97.38 479 LYS A N 1
ATOM 3768 C CA . LYS A 1 479 ? -10.242 -39.5 -17.281 1 97.38 479 LYS A CA 1
ATOM 3769 C C . LYS A 1 479 ? -9.562 -39.938 -15.992 1 97.38 479 LYS A C 1
ATOM 3771 O O . LYS A 1 479 ? -9.258 -41.094 -15.812 1 97.38 479 LYS A O 1
ATOM 3776 N N . LEU A 1 480 ? -9.25 -39 -15.18 1 97.88 480 LEU A N 1
ATOM 3777 C CA . LEU A 1 480 ? -8.656 -39.281 -13.875 1 97.88 480 LEU A CA 1
ATOM 3778 C C . LEU A 1 480 ? -9.219 -38.344 -12.805 1 97.88 480 LEU A C 1
ATOM 3780 O O . LEU A 1 480 ? -9.391 -37.156 -13.047 1 97.88 480 LEU A O 1
ATOM 3784 N N . LEU A 1 481 ? -9.578 -38.906 -11.688 1 97.31 481 LEU A N 1
ATOM 3785 C CA . LEU A 1 481 ? -9.914 -38.219 -10.438 1 97.31 481 LEU A CA 1
ATOM 3786 C C . LEU A 1 481 ? -9.156 -38.844 -9.266 1 97.31 481 LEU A C 1
ATOM 3788 O O . LEU A 1 481 ? -9.336 -40 -8.953 1 97.31 481 LEU A O 1
ATOM 3792 N N . ASN A 1 482 ? -8.297 -38.031 -8.68 1 98.12 482 ASN A N 1
ATOM 3793 C CA . ASN A 1 482 ? -7.438 -38.5 -7.594 1 98.12 482 ASN A CA 1
ATOM 3794 C C . ASN A 1 482 ? -7.262 -37.406 -6.531 1 98.12 482 ASN A C 1
ATOM 3796 O O . ASN A 1 482 ? -7.125 -36.219 -6.863 1 98.12 482 ASN A O 1
ATOM 3800 N N . ASP A 1 483 ? -7.281 -37.812 -5.254 1 98.19 483 ASP A N 1
ATOM 3801 C CA . ASP A 1 483 ? -7.34 -36.812 -4.176 1 98.19 483 ASP A CA 1
ATOM 3802 C C . ASP A 1 483 ? -6.023 -36.781 -3.4 1 98.19 483 ASP A C 1
ATOM 3804 O O . ASP A 1 483 ? -5.965 -36.219 -2.297 1 98.19 483 ASP A O 1
ATOM 3808 N N . GLN A 1 484 ? -4.914 -37.344 -3.867 1 98.44 484 GLN A N 1
ATOM 3809 C CA . GLN A 1 484 ? -3.619 -37.312 -3.197 1 98.44 484 GLN A CA 1
ATOM 3810 C C . GLN A 1 484 ? -2.881 -36 -3.514 1 98.44 484 GLN A C 1
ATOM 3812 O O . GLN A 1 484 ? -3.221 -35.312 -4.473 1 98.44 484 GLN A O 1
ATOM 3817 N N . ARG A 1 485 ? -1.91 -35.688 -2.631 1 98.69 485 ARG A N 1
ATOM 3818 C CA . ARG A 1 485 ? -1.044 -34.531 -2.834 1 98.69 485 ARG A CA 1
ATOM 3819 C C . ARG A 1 485 ? 0.12 -34.875 -3.758 1 98.69 485 ARG A C 1
ATOM 3821 O O . ARG A 1 485 ? 0.497 -36.031 -3.883 1 98.69 485 ARG A O 1
ATOM 3828 N N . GLY A 1 486 ? 0.658 -33.781 -4.387 1 98.88 486 GLY A N 1
ATOM 3829 C CA . GLY A 1 486 ? 1.758 -34.031 -5.312 1 98.88 486 GLY A CA 1
ATOM 3830 C C . GLY A 1 486 ? 1.935 -32.875 -6.309 1 98.88 486 GLY A C 1
ATOM 3831 O O . GLY A 1 486 ? 1.831 -31.719 -5.949 1 98.88 486 GLY A O 1
ATOM 3832 N N . TYR A 1 487 ? 2.379 -33.281 -7.535 1 98.94 487 TYR A N 1
ATOM 3833 C CA . TYR A 1 487 ? 2.643 -32.375 -8.641 1 98.94 487 TYR A CA 1
ATOM 3834 C C . TYR A 1 487 ? 2.574 -33.094 -9.977 1 98.94 487 TYR A C 1
ATOM 3836 O O . TYR A 1 487 ? 2.451 -34.312 -10.016 1 98.94 487 TYR A O 1
ATOM 3844 N N . HIS A 1 488 ? 2.5 -32.375 -11.039 1 98.94 488 HIS A N 1
ATOM 3845 C CA . HIS A 1 488 ? 2.605 -32.938 -12.375 1 98.94 488 HIS A CA 1
ATOM 3846 C C . HIS A 1 488 ? 3.98 -32.688 -12.977 1 98.94 488 HIS A C 1
ATOM 3848 O O . HIS A 1 488 ? 4.527 -31.594 -12.852 1 98.94 488 HIS A O 1
ATOM 3854 N N . LEU A 1 489 ? 4.555 -33.688 -13.539 1 98.94 489 LEU A N 1
ATOM 3855 C CA . LEU A 1 489 ? 5.773 -33.594 -14.328 1 98.94 489 LEU A CA 1
ATOM 3856 C C . LEU A 1 489 ? 5.473 -33.75 -15.82 1 98.94 489 LEU A C 1
ATOM 3858 O O . LEU A 1 489 ? 4.918 -34.75 -16.25 1 98.94 489 LEU A O 1
ATOM 3862 N N . HIS A 1 490 ? 5.836 -32.75 -16.578 1 98.88 490 HIS A N 1
ATOM 3863 C CA . HIS A 1 490 ? 5.52 -32.719 -18 1 98.88 490 HIS A CA 1
ATOM 3864 C C . HIS A 1 490 ? 6.777 -32.875 -18.844 1 98.88 490 HIS A C 1
ATOM 3866 O O . HIS A 1 490 ? 7.816 -32.281 -18.531 1 98.88 490 HIS A O 1
ATOM 3872 N N . GLU A 1 491 ? 6.68 -33.688 -19.828 1 98.69 491 GLU A N 1
ATOM 3873 C CA . GLU A 1 491 ? 7.668 -33.812 -20.891 1 98.69 491 GLU A CA 1
ATOM 3874 C C . GLU A 1 491 ? 7.047 -33.531 -22.25 1 98.69 491 GLU A C 1
ATOM 3876 O O . GLU A 1 491 ? 6.168 -34.25 -22.703 1 98.69 491 GLU A O 1
ATOM 3881 N N . VAL A 1 492 ? 7.512 -32.5 -22.875 1 98.81 492 VAL A N 1
ATOM 3882 C CA . VAL A 1 492 ? 6.914 -32.031 -24.125 1 98.81 492 VAL A CA 1
ATOM 3883 C C . VAL A 1 492 ? 7.898 -32.219 -25.281 1 98.81 492 VAL A C 1
ATOM 3885 O O . VAL A 1 492 ? 9.039 -31.766 -25.203 1 98.81 492 VAL A O 1
ATOM 3888 N N . THR A 1 493 ? 7.516 -32.906 -26.297 1 98.75 493 THR A N 1
ATOM 3889 C CA . THR A 1 493 ? 8.258 -33.094 -27.547 1 98.75 493 THR A CA 1
ATOM 3890 C C . THR A 1 493 ? 7.418 -32.688 -28.75 1 98.75 493 THR A C 1
ATOM 3892 O O . THR A 1 493 ? 6.219 -32.438 -28.609 1 98.75 493 THR A O 1
ATOM 3895 N N . PRO A 1 494 ? 8.078 -32.531 -29.906 1 98.38 494 PRO A N 1
ATOM 3896 C CA . PRO A 1 494 ? 7.281 -32.25 -31.109 1 98.38 494 PRO A CA 1
ATOM 3897 C C . PRO A 1 494 ? 6.219 -33.312 -31.391 1 98.38 494 PRO A C 1
ATOM 3899 O O . PRO A 1 494 ? 5.215 -33 -32.031 1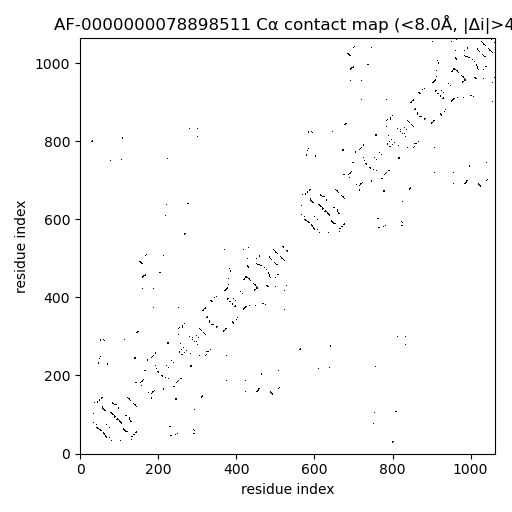 98.38 494 PRO A O 1
ATOM 3902 N N . LYS A 1 495 ? 6.355 -34.438 -30.828 1 98.06 495 LYS A N 1
ATOM 3903 C CA . LYS A 1 495 ? 5.488 -35.562 -31.172 1 98.06 495 LYS A CA 1
ATOM 3904 C C . LYS A 1 495 ? 4.391 -35.75 -30.125 1 98.06 495 LYS A C 1
ATOM 3906 O O . LYS A 1 495 ? 3.303 -36.25 -30.438 1 98.06 495 LYS A O 1
ATOM 3911 N N . ALA A 1 496 ? 4.73 -35.406 -28.906 1 98.44 496 ALA A N 1
ATOM 3912 C CA . ALA A 1 496 ? 3.752 -35.688 -27.859 1 98.44 496 ALA A CA 1
ATOM 3913 C C . ALA A 1 496 ? 3.975 -34.812 -26.641 1 98.44 496 ALA A C 1
ATOM 3915 O O . ALA A 1 496 ? 5.109 -34.406 -26.344 1 98.44 496 ALA A O 1
ATOM 3916 N N . TRP A 1 497 ? 2.893 -34.531 -26 1 98.81 497 TRP A N 1
ATOM 3917 C CA . TRP A 1 497 ? 2.893 -33.969 -24.656 1 98.81 497 TRP A CA 1
ATOM 3918 C C . TRP A 1 497 ? 2.582 -35.062 -23.625 1 98.81 497 TRP A C 1
ATOM 3920 O O . TRP A 1 497 ? 1.472 -35.594 -23.594 1 98.81 497 TRP A O 1
ATOM 3930 N N . THR A 1 498 ? 3.559 -35.375 -22.781 1 98.88 498 THR A N 1
ATOM 3931 C CA . THR A 1 498 ? 3.385 -36.438 -21.781 1 98.88 498 THR A CA 1
ATOM 3932 C C . THR A 1 498 ? 3.326 -35.844 -20.375 1 98.88 498 THR A C 1
ATOM 3934 O O . THR A 1 498 ? 4.195 -35.031 -19.984 1 98.88 498 THR A O 1
ATOM 3937 N N . ALA A 1 499 ? 2.326 -36.219 -19.641 1 98.81 499 ALA A N 1
ATOM 3938 C CA . ALA A 1 499 ? 2.174 -35.781 -18.25 1 98.81 499 ALA A CA 1
ATOM 3939 C C . ALA A 1 499 ? 2.26 -36.938 -17.281 1 98.81 499 ALA A C 1
ATOM 3941 O O . ALA A 1 499 ? 1.541 -37.938 -17.438 1 98.81 499 ALA A O 1
ATOM 3942 N N . HIS A 1 500 ? 3.154 -36.844 -16.359 1 98.88 500 HIS A N 1
ATOM 3943 C CA . HIS A 1 500 ? 3.244 -37.781 -15.234 1 98.88 500 HIS A CA 1
ATOM 3944 C C . HIS A 1 500 ? 2.568 -37.219 -13.992 1 98.88 500 HIS A C 1
ATOM 3946 O O . HIS A 1 500 ? 3.002 -36.219 -13.445 1 98.88 500 HIS A O 1
ATOM 3952 N N . VAL A 1 501 ? 1.527 -37.906 -13.57 1 98.88 501 VAL A N 1
ATOM 3953 C CA . VAL A 1 501 ? 0.842 -37.531 -12.336 1 98.88 501 VAL A CA 1
ATOM 3954 C C . VAL A 1 501 ? 1.583 -38.125 -11.141 1 98.88 501 VAL A C 1
ATOM 3956 O O . VAL A 1 501 ? 1.441 -39.312 -10.828 1 98.88 501 VAL A O 1
ATOM 3959 N N . LYS A 1 502 ? 2.318 -37.25 -10.445 1 98.94 502 LYS A N 1
ATOM 3960 C CA . LYS A 1 502 ? 3.127 -37.656 -9.297 1 98.94 502 LYS A CA 1
ATOM 3961 C C . LYS A 1 502 ? 2.385 -37.406 -7.988 1 98.94 502 LYS A C 1
ATOM 3963 O O . LYS A 1 502 ? 1.91 -36.312 -7.734 1 98.94 502 LYS A O 1
ATOM 3968 N N . VAL A 1 503 ? 2.307 -38.438 -7.129 1 98.88 503 VAL A N 1
ATOM 3969 C CA . VAL A 1 503 ? 1.531 -38.281 -5.902 1 98.88 503 VAL A CA 1
ATOM 3970 C C . VAL A 1 503 ? 2.346 -38.781 -4.711 1 98.88 503 VAL A C 1
ATOM 3972 O O . VAL A 1 503 ? 3.283 -39.562 -4.879 1 98.88 503 VAL A O 1
ATOM 3975 N N . LEU A 1 504 ? 2.029 -38.281 -3.588 1 98.81 504 LEU A N 1
ATOM 3976 C CA . LEU A 1 504 ? 2.598 -38.719 -2.316 1 98.81 504 LEU A CA 1
ATOM 3977 C C . LEU A 1 504 ? 1.566 -39.469 -1.489 1 98.81 504 LEU A C 1
ATOM 3979 O O . LEU A 1 504 ? 0.375 -39.156 -1.53 1 98.81 504 LEU A O 1
ATOM 3983 N N . ASP A 1 505 ? 2.004 -40.438 -0.664 1 98.31 505 ASP A N 1
ATOM 3984 C CA . ASP A 1 505 ? 1.093 -41.156 0.221 1 98.31 505 ASP A CA 1
ATOM 3985 C C . ASP A 1 505 ? 0.667 -40.281 1.397 1 98.31 505 ASP A C 1
ATOM 3987 O O . ASP A 1 505 ? -0.412 -40.469 1.962 1 98.31 505 ASP A O 1
ATOM 3991 N N . LYS A 1 506 ? 1.5 -39.312 1.812 1 98.12 506 LYS A N 1
ATOM 3992 C CA . LYS A 1 506 ? 1.167 -38.406 2.908 1 98.12 506 LYS A CA 1
ATOM 3993 C C . LYS A 1 506 ? 2.014 -37.125 2.85 1 98.12 506 LYS A C 1
ATOM 3995 O O . LYS A 1 506 ? 3.115 -37.125 2.297 1 98.12 506 LYS A O 1
ATOM 4000 N N . VAL A 1 507 ? 1.505 -36.062 3.422 1 98.44 507 VAL A N 1
ATOM 4001 C CA . VAL A 1 507 ? 2.256 -34.844 3.578 1 98.44 507 VAL A CA 1
ATOM 4002 C C . VAL A 1 507 ? 2.127 -34.312 5.016 1 98.44 507 VAL A C 1
ATOM 4004 O O . VAL A 1 507 ? 2.812 -33.375 5.41 1 98.44 507 VAL A O 1
ATOM 4007 N N . SER A 1 508 ? 1.281 -34.938 5.844 1 97.56 508 SER A N 1
ATOM 4008 C CA . SER A 1 508 ? 1.056 -34.531 7.227 1 97.56 508 SER A CA 1
ATOM 4009 C C . SER A 1 508 ? 2.312 -34.719 8.07 1 97.56 508 SER A C 1
ATOM 4011 O O . SER A 1 508 ? 2.467 -34.094 9.109 1 97.56 508 SER A O 1
ATOM 4013 N N . THR A 1 509 ? 3.145 -35.656 7.695 1 96.81 509 THR A N 1
ATOM 4014 C CA . THR A 1 509 ? 4.477 -35.844 8.258 1 96.81 509 THR A CA 1
ATOM 4015 C C . THR A 1 509 ? 5.535 -35.812 7.164 1 96.81 509 THR A C 1
ATOM 4017 O O . THR A 1 509 ? 5.238 -36.062 5.996 1 96.81 509 THR A O 1
ATOM 4020 N N . PRO A 1 510 ? 6.754 -35.438 7.523 1 96.44 510 PRO A N 1
ATOM 4021 C CA . PRO A 1 510 ? 7.809 -35.438 6.508 1 96.44 510 PRO A CA 1
ATOM 4022 C C . PRO A 1 510 ? 8.086 -36.844 5.961 1 96.44 510 PRO A C 1
ATOM 4024 O O . PRO A 1 510 ? 7.82 -37.844 6.633 1 96.44 510 PRO A O 1
ATOM 4027 N N . GLY A 1 511 ? 8.555 -36.875 4.738 1 94.38 511 GLY A N 1
ATOM 4028 C CA . GLY A 1 511 ? 9.094 -38.125 4.203 1 94.38 511 GLY A CA 1
ATOM 4029 C C . GLY A 1 511 ? 8.062 -38.969 3.471 1 94.38 511 GLY A C 1
ATOM 4030 O O . GLY A 1 511 ? 8.219 -40.188 3.328 1 94.38 511 GLY A O 1
ATOM 4031 N N . GLY A 1 512 ? 6.961 -38.469 3.068 1 97.56 512 GLY A N 1
ATOM 4032 C CA . GLY A 1 512 ? 6.012 -39.188 2.24 1 97.56 512 GLY A CA 1
ATOM 4033 C C . GLY A 1 512 ? 6.648 -39.844 1.024 1 97.56 512 GLY A C 1
ATOM 4034 O O . GLY A 1 512 ? 7.613 -39.312 0.468 1 97.56 512 GLY A O 1
ATOM 4035 N N . THR A 1 513 ? 6.09 -40.906 0.568 1 98.25 513 THR A N 1
ATOM 4036 C CA . THR A 1 513 ? 6.637 -41.688 -0.55 1 98.25 513 THR A CA 1
ATOM 4037 C C . THR A 1 513 ? 6.027 -41.219 -1.869 1 98.25 513 THR A C 1
ATOM 4039 O O . THR A 1 513 ? 4.805 -41.156 -2.01 1 98.25 513 THR A O 1
ATOM 4042 N N . LEU A 1 514 ? 6.852 -40.938 -2.775 1 98.5 514 LEU A N 1
ATOM 4043 C CA . LEU A 1 514 ? 6.445 -40.469 -4.102 1 98.5 514 LEU A CA 1
ATOM 4044 C C . LEU A 1 514 ? 6.148 -41.656 -5.012 1 98.5 514 LEU A C 1
ATOM 4046 O O . LEU A 1 514 ? 6.867 -42.656 -4.98 1 98.5 514 LEU A O 1
ATOM 4050 N N . SER A 1 515 ? 5.137 -41.594 -5.793 1 98.69 515 SER A N 1
ATOM 4051 C CA . SER A 1 515 ? 4.828 -42.562 -6.84 1 98.69 515 SER A CA 1
ATOM 4052 C C . SER A 1 515 ? 4.184 -41.875 -8.047 1 98.69 515 SER A C 1
ATOM 4054 O O . SER A 1 515 ? 3.758 -40.719 -7.961 1 98.69 515 SER A O 1
ATOM 4056 N N . THR A 1 516 ? 4.246 -42.531 -9.148 1 98.62 516 THR A N 1
ATOM 4057 C CA . THR A 1 516 ? 3.516 -42.062 -10.328 1 98.62 516 THR A CA 1
ATOM 4058 C C . THR A 1 516 ? 2.137 -42.719 -10.391 1 98.62 516 THR A C 1
ATOM 4060 O O . THR A 1 516 ? 2.02 -43.938 -10.602 1 98.62 516 THR A O 1
ATOM 4063 N N . ARG A 1 517 ? 1.106 -41.969 -10.266 1 98.31 517 ARG A N 1
ATOM 4064 C CA . ARG A 1 517 ? -0.269 -42.438 -10.227 1 98.31 517 ARG A CA 1
ATOM 4065 C C . ARG A 1 517 ? -0.769 -42.781 -11.617 1 98.31 517 ARG A C 1
ATOM 4067 O O . ARG A 1 517 ? -1.552 -43.719 -11.789 1 98.31 517 ARG A O 1
ATOM 4074 N N . ALA A 1 518 ? -0.407 -42 -12.586 1 98.5 518 ALA A N 1
ATOM 4075 C CA . ALA A 1 518 ? -0.838 -42.188 -13.969 1 98.5 518 ALA A CA 1
ATOM 4076 C C . ALA A 1 518 ? 0.057 -41.406 -14.93 1 98.5 518 ALA A C 1
ATOM 4078 O O . ALA A 1 518 ? 0.749 -40.469 -14.523 1 98.5 518 ALA A O 1
ATOM 4079 N N . VAL A 1 519 ? 0.116 -41.875 -16.125 1 98.81 519 VAL A N 1
ATOM 4080 C CA . VAL A 1 519 ? 0.8 -41.188 -17.219 1 98.81 519 VAL A CA 1
ATOM 4081 C C . VAL A 1 519 ? -0.156 -40.969 -18.391 1 98.81 519 VAL A C 1
ATOM 4083 O O . VAL A 1 519 ? -0.849 -41.906 -18.797 1 98.81 519 VAL A O 1
ATOM 4086 N N . PHE A 1 520 ? -0.285 -39.75 -18.859 1 98.81 520 PHE A N 1
ATOM 4087 C CA . PHE A 1 520 ? -1.12 -39.438 -20.016 1 98.81 520 PHE A CA 1
ATOM 4088 C C . PHE A 1 520 ? -0.291 -38.812 -21.125 1 98.81 520 PHE A C 1
ATOM 4090 O O . PHE A 1 520 ? 0.688 -38.125 -20.859 1 98.81 520 PHE A O 1
ATOM 4097 N N . THR A 1 521 ? -0.664 -39.031 -22.344 1 98.56 521 THR A N 1
ATOM 4098 C CA . THR A 1 521 ? -0.056 -38.406 -23.516 1 98.56 521 THR A CA 1
ATOM 4099 C C . THR A 1 521 ? -1.113 -37.719 -24.359 1 98.56 521 THR A C 1
ATOM 4101 O O . THR A 1 521 ? -2.268 -38.125 -24.406 1 98.56 521 THR A O 1
ATOM 4104 N N . VAL A 1 522 ? -0.763 -36.656 -24.953 1 98.62 522 VAL A N 1
ATOM 4105 C CA . VAL A 1 522 ? -1.597 -35.906 -25.875 1 98.62 522 VAL A CA 1
ATOM 4106 C C . VAL A 1 522 ? -0.903 -35.812 -27.234 1 98.62 522 VAL A C 1
ATOM 4108 O O . VAL A 1 522 ? 0.292 -35.5 -27.312 1 98.62 522 VAL A O 1
ATOM 4111 N N . ASP A 1 523 ? -1.678 -36.125 -28.266 1 97.44 523 ASP A N 1
ATOM 4112 C CA . ASP A 1 523 ? -1.225 -35.906 -29.641 1 97.44 523 ASP A CA 1
ATOM 4113 C C . ASP A 1 523 ? -1.434 -34.469 -30.078 1 97.44 523 ASP A C 1
ATOM 4115 O O . ASP A 1 523 ? -2.484 -33.875 -29.812 1 97.44 523 ASP A O 1
ATOM 4119 N N . PRO A 1 524 ? -0.397 -33.844 -30.719 1 96.19 524 PRO A N 1
ATOM 4120 C CA . PRO A 1 524 ? -0.515 -32.406 -31.094 1 96.19 524 PRO A CA 1
ATOM 4121 C C . PRO A 1 524 ? -1.646 -32.156 -32.094 1 96.19 524 PRO A C 1
ATOM 4123 O O . PRO A 1 524 ? -2.055 -31.016 -32.281 1 96.19 524 PRO A O 1
ATOM 4126 N N . ARG A 1 525 ? -2.203 -33.125 -32.719 1 95.62 525 ARG A N 1
ATOM 4127 C CA . ARG A 1 525 ? -3.254 -32.906 -33.719 1 95.62 525 ARG A CA 1
ATOM 4128 C C . ARG A 1 525 ? -4.594 -33.438 -33.219 1 95.62 525 ARG A C 1
ATOM 4130 O O . ARG A 1 525 ? -5.613 -33.312 -33.906 1 95.62 525 ARG A O 1
ATOM 4137 N N . ARG A 1 526 ? -4.57 -34 -32.094 1 95.81 526 ARG A N 1
ATOM 4138 C CA . ARG A 1 526 ? -5.781 -34.562 -31.516 1 95.81 526 ARG A CA 1
ATOM 4139 C C . ARG A 1 526 ? -5.871 -34.25 -30.031 1 95.81 526 ARG A C 1
ATOM 4141 O O . ARG A 1 526 ? -5.422 -35.062 -29.203 1 95.81 526 ARG A O 1
ATOM 4148 N N . PRO A 1 527 ? -6.609 -33.219 -29.75 1 96.69 527 PRO A N 1
ATOM 4149 C CA . PRO A 1 527 ? -6.758 -32.906 -28.312 1 96.69 527 PRO A CA 1
ATOM 4150 C C . PRO A 1 527 ? -7.41 -34.062 -27.547 1 96.69 527 PRO A C 1
ATOM 4152 O O . PRO A 1 527 ? -8.227 -34.812 -28.094 1 96.69 527 PRO A O 1
ATOM 4155 N N . GLY A 1 528 ? -7.121 -34.125 -26.188 1 97.5 528 GLY A N 1
ATOM 4156 C CA . GLY A 1 528 ? -7.617 -35.188 -25.328 1 97.5 528 GLY A CA 1
ATOM 4157 C C . GLY A 1 528 ? -6.516 -36.062 -24.781 1 97.5 528 GLY A C 1
ATOM 4158 O O . GLY A 1 528 ? -5.695 -36.594 -25.547 1 97.5 528 GLY A O 1
ATOM 4159 N N . PRO A 1 529 ? -6.465 -36.281 -23.547 1 98.06 529 PRO A N 1
ATOM 4160 C CA . PRO A 1 529 ? -5.418 -37.125 -22.953 1 98.06 529 PRO A CA 1
ATOM 4161 C C . PRO A 1 529 ? -5.668 -38.594 -23.156 1 98.06 529 PRO A C 1
ATOM 4163 O O . PRO A 1 529 ? -6.809 -39.062 -23.031 1 98.06 529 PRO A O 1
ATOM 4166 N N . GLN A 1 530 ? -4.629 -39.312 -23.469 1 97.56 530 GLN A N 1
ATOM 4167 C CA . GLN A 1 530 ? -4.664 -40.75 -23.594 1 97.56 530 GLN A CA 1
ATOM 4168 C C . GLN A 1 530 ? -3.771 -41.406 -22.547 1 97.56 530 GLN A C 1
ATOM 4170 O O . GLN A 1 530 ? -2.621 -41 -22.359 1 97.56 530 GLN A O 1
ATOM 4175 N N . ALA A 1 531 ? -4.359 -42.344 -21.906 1 95.38 531 ALA A N 1
ATOM 4176 C CA . ALA A 1 531 ? -3.553 -43.062 -20.922 1 95.38 531 ALA A CA 1
ATOM 4177 C C . ALA A 1 531 ? -2.371 -43.781 -21.594 1 95.38 531 ALA A C 1
ATOM 4179 O O . ALA A 1 531 ? -2.512 -44.344 -22.672 1 95.38 531 ALA A O 1
ATOM 4180 N N . ALA A 1 532 ? -1.297 -43.594 -20.969 1 91.62 532 ALA A N 1
ATOM 4181 C CA . ALA A 1 532 ? -0.092 -44.219 -21.516 1 91.62 532 ALA A CA 1
ATOM 4182 C C . ALA A 1 532 ? 0.292 -45.438 -20.719 1 91.62 532 ALA A C 1
ATOM 4184 O O . ALA A 1 532 ? -0.01 -45.562 -19.531 1 91.62 532 ALA A O 1
ATOM 4185 N N . MET B 1 1 ? -59.781 -67.312 35.75 1 18.81 1 MET B N 1
ATOM 4186 C CA . MET B 1 1 ? -60.312 -66.562 34.625 1 18.81 1 MET B CA 1
ATOM 4187 C C . MET B 1 1 ? -59.312 -66.5 33.469 1 18.81 1 MET B C 1
ATOM 4189 O O . MET B 1 1 ? -58.156 -66.125 33.656 1 18.81 1 MET B O 1
ATOM 4193 N N . PRO B 1 2 ? -59.656 -67 32.344 1 19.83 2 PRO B N 1
ATOM 4194 C CA . PRO B 1 2 ? -58.969 -67.688 31.266 1 19.83 2 PRO B CA 1
ATOM 4195 C C . PRO B 1 2 ? -58.062 -66.75 30.453 1 19.83 2 PRO B C 1
ATOM 4197 O O . PRO B 1 2 ? -56.906 -67.062 30.203 1 19.83 2 PRO B O 1
ATOM 4200 N N . ILE B 1 3 ? -58.688 -65.812 29.719 1 18.81 3 ILE B N 1
ATOM 4201 C CA . ILE B 1 3 ? -58.812 -65.812 28.266 1 18.81 3 ILE B CA 1
ATOM 4202 C C . ILE B 1 3 ? -57.562 -65.125 27.672 1 18.81 3 ILE B C 1
ATOM 4204 O O . ILE B 1 3 ? -56.938 -65.688 26.766 1 18.81 3 ILE B O 1
ATOM 4208 N N . LEU B 1 4 ? -57.5 -63.719 27.641 1 19.5 4 LEU B N 1
ATOM 4209 C CA . LEU B 1 4 ? -57.594 -63.062 26.344 1 19.5 4 LEU B CA 1
ATOM 4210 C C . LEU B 1 4 ? -56.312 -63.156 25.562 1 19.5 4 LEU B C 1
ATOM 4212 O O . LEU B 1 4 ? -55.219 -63.094 26.156 1 19.5 4 LEU B O 1
ATOM 4216 N N . ASP B 1 5 ? -56.125 -63.344 24.203 1 19.73 5 ASP B N 1
ATOM 4217 C CA . ASP B 1 5 ? -55.656 -64 23 1 19.73 5 ASP B CA 1
ATOM 4218 C C . ASP B 1 5 ? -54.562 -63.188 22.312 1 19.73 5 ASP B C 1
ATOM 4220 O O . ASP B 1 5 ? -53.562 -63.75 21.859 1 19.73 5 ASP B O 1
ATOM 4224 N N . PRO B 1 6 ? -55 -61.938 21.859 1 23.69 6 PRO B N 1
ATOM 4225 C CA . PRO B 1 6 ? -54.688 -61.5 20.5 1 23.69 6 PRO B CA 1
ATOM 4226 C C . PRO B 1 6 ? -53.188 -61.25 20.281 1 23.69 6 PRO B C 1
ATOM 4228 O O . PRO B 1 6 ? -52.531 -60.688 21.156 1 23.69 6 PRO B O 1
ATOM 4231 N N . PHE B 1 7 ? -52.312 -62 19.453 1 25.22 7 PHE B N 1
ATOM 4232 C CA . PHE B 1 7 ? -51.219 -62.219 18.5 1 25.22 7 PHE B CA 1
ATOM 4233 C C . PHE B 1 7 ? -50.969 -60.969 17.672 1 25.22 7 PHE B C 1
ATOM 4235 O O . PHE B 1 7 ? -51.531 -60.844 16.578 1 25.22 7 PHE B O 1
ATOM 4242 N N . ARG B 1 8 ? -50.781 -59.594 18.188 1 21.45 8 ARG B N 1
ATOM 4243 C CA . ARG B 1 8 ? -50.625 -58.125 18.188 1 21.45 8 ARG B CA 1
ATOM 4244 C C . ARG B 1 8 ? -49.469 -57.688 17.297 1 21.45 8 ARG B C 1
ATOM 4246 O O . ARG B 1 8 ? -48.469 -58.375 17.188 1 21.45 8 ARG B O 1
ATOM 4253 N N . LEU B 1 9 ? -48.969 -56.344 17.219 1 21.05 9 LEU B N 1
ATOM 4254 C CA . LEU B 1 9 ? -48.75 -55.5 16.062 1 21.05 9 LEU B CA 1
ATOM 4255 C C . LEU B 1 9 ? -47.562 -55.969 15.227 1 21.05 9 LEU B C 1
ATOM 4257 O O . LEU B 1 9 ? -46.656 -56.594 15.766 1 21.05 9 LEU B O 1
ATOM 4261 N N . GLY B 1 10 ? -47.594 -55.906 13.859 1 21.12 10 GLY B N 1
ATOM 4262 C CA . GLY B 1 10 ? -47.312 -56.062 12.438 1 21.12 10 GLY B CA 1
ATOM 4263 C C . GLY B 1 10 ? -45.969 -55.562 12.016 1 21.12 10 GLY B C 1
ATOM 4264 O O . GLY B 1 10 ? -45.438 -54.625 12.625 1 21.12 10 GLY B O 1
ATOM 4265 N N . ARG B 1 11 ? -45.219 -56.406 11.391 1 23.02 11 ARG B N 1
ATOM 4266 C CA . ARG B 1 11 ? -43.906 -56.531 10.727 1 23.02 11 ARG B CA 1
ATOM 4267 C C . ARG B 1 11 ? -43.562 -55.219 10.016 1 23.02 11 ARG B C 1
ATOM 4269 O O . ARG B 1 11 ? -42.375 -54.812 10.008 1 23.02 11 ARG B O 1
ATOM 4276 N N . ARG B 1 12 ? -44.5 -54.938 9.117 1 23.89 12 ARG B N 1
ATOM 4277 C CA . ARG B 1 12 ? -44.094 -54.312 7.844 1 23.89 12 ARG B CA 1
ATOM 4278 C C . ARG B 1 12 ? -43.562 -52.906 8.047 1 23.89 12 ARG B C 1
ATOM 4280 O O . ARG B 1 12 ? -42.75 -52.438 7.242 1 23.89 12 ARG B O 1
ATOM 4287 N N . GLN B 1 13 ? -44.344 -52.25 8.836 1 21.47 13 GLN B N 1
ATOM 4288 C CA . GLN B 1 13 ? -44.344 -50.844 8.492 1 21.47 13 GLN B CA 1
ATOM 4289 C C . GLN B 1 13 ? -43 -50.188 8.812 1 21.47 13 GLN B C 1
ATOM 4291 O O . GLN B 1 13 ? -42.844 -49 8.688 1 21.47 13 GLN B O 1
ATOM 4296 N N . LEU B 1 14 ? -42.25 -50.969 9.641 1 22.11 14 LEU B N 1
ATOM 4297 C CA . LEU B 1 14 ? -41.094 -50.188 10.102 1 22.11 14 LEU B CA 1
ATOM 4298 C C . LEU B 1 14 ? -40.156 -49.875 8.945 1 22.11 14 LEU B C 1
ATOM 4300 O O . LEU B 1 14 ? -39 -49.5 9.164 1 22.11 14 LEU B O 1
ATOM 4304 N N . LEU B 1 15 ? -40.594 -50.281 7.715 1 20.27 15 LEU B N 1
ATOM 4305 C CA . LEU B 1 15 ? -39.656 -50.125 6.609 1 20.27 15 LEU B CA 1
ATOM 4306 C C . LEU B 1 15 ? -39.125 -48.688 6.52 1 20.27 15 LEU B C 1
ATOM 4308 O O . LEU B 1 15 ? -38 -48.469 6.102 1 20.27 15 LEU B O 1
ATOM 4312 N N . LYS B 1 16 ? -40.25 -47.781 6.422 1 25.91 16 LYS B N 1
ATOM 4313 C CA . LYS B 1 16 ? -40.125 -46.594 5.566 1 25.91 16 LYS B CA 1
ATOM 4314 C C . LYS B 1 16 ? -39.062 -45.656 6.09 1 25.91 16 LYS B C 1
ATOM 4316 O O . LYS B 1 16 ? -38.75 -44.656 5.434 1 25.91 16 LYS B O 1
ATOM 4321 N N . THR B 1 17 ? -38.844 -45.562 7.34 1 20.3 17 THR B N 1
ATOM 4322 C CA . THR B 1 17 ? -38.438 -44.25 7.785 1 20.3 17 THR B CA 1
ATOM 4323 C C . THR B 1 17 ? -37 -43.969 7.398 1 20.3 17 THR B C 1
ATOM 4325 O O . THR B 1 17 ? -36.469 -42.875 7.625 1 20.3 17 THR B O 1
ATOM 4328 N N . PHE B 1 18 ? -36.156 -45 7.328 1 24.88 18 PHE B N 1
ATOM 4329 C CA . PHE B 1 18 ? -34.781 -44.562 7.477 1 24.88 18 PHE B CA 1
ATOM 4330 C C . PHE B 1 18 ? -34.312 -43.812 6.234 1 24.88 18 PHE B C 1
ATOM 4332 O O . PHE B 1 18 ? -33.969 -44.406 5.223 1 24.88 18 PHE B O 1
ATOM 4339 N N . GLY B 1 19 ? -35.094 -42.875 5.742 1 22.45 19 GLY B N 1
ATOM 4340 C CA . GLY B 1 19 ? -34.75 -42.094 4.57 1 22.45 19 GLY B CA 1
ATOM 4341 C C . GLY B 1 19 ? -33.281 -41.719 4.5 1 22.45 19 GLY B C 1
ATOM 4342 O O . GLY B 1 19 ? -32.562 -41.844 5.492 1 22.45 19 GLY B O 1
ATOM 4343 N N . ALA B 1 20 ? -32.781 -41.406 3.186 1 24.56 20 ALA B N 1
ATOM 4344 C CA . ALA B 1 20 ? -31.516 -41.031 2.543 1 24.56 20 ALA B CA 1
ATOM 4345 C C . ALA B 1 20 ? -30.875 -39.844 3.264 1 24.56 20 ALA B C 1
ATOM 4347 O O . ALA B 1 20 ? -31.422 -38.75 3.279 1 24.56 20 ALA B O 1
ATOM 4348 N N . ALA B 1 21 ? -30.312 -40.031 4.371 1 23.78 21 ALA B N 1
ATOM 4349 C CA . ALA B 1 21 ? -29.469 -39 5.004 1 23.78 21 ALA B CA 1
ATOM 4350 C C . ALA B 1 21 ? -28.516 -38.375 3.994 1 23.78 21 ALA B C 1
ATOM 4352 O O . ALA B 1 21 ? -27.594 -39.031 3.514 1 23.78 21 ALA B O 1
ATOM 4353 N N . ALA B 1 22 ? -29.047 -37.594 3.02 1 26.41 22 ALA B N 1
ATOM 4354 C CA . ALA B 1 22 ? -28.219 -36.75 2.17 1 26.41 22 ALA B CA 1
ATOM 4355 C C . ALA B 1 22 ? -27.094 -36.094 2.971 1 26.41 22 ALA B C 1
ATOM 4357 O O . ALA B 1 22 ? -27.328 -35.5 4.02 1 26.41 22 ALA B O 1
ATOM 4358 N N . VAL B 1 23 ? -25.938 -36.656 2.904 1 25.97 23 VAL B N 1
ATOM 4359 C CA . VAL B 1 23 ? -24.656 -36.062 3.293 1 25.97 23 VAL B CA 1
ATOM 4360 C C . VAL B 1 23 ? -24.656 -34.594 2.934 1 25.97 23 VAL B C 1
ATOM 4362 O O . VAL B 1 23 ? -24.672 -34.219 1.753 1 25.97 23 VAL B O 1
ATOM 4365 N N . THR B 1 24 ? -25.516 -33.812 3.584 1 24.72 24 THR B N 1
ATOM 4366 C CA . THR B 1 24 ? -25.312 -32.375 3.52 1 24.72 24 THR B CA 1
ATOM 4367 C C . THR B 1 24 ? -23.844 -32 3.658 1 24.72 24 THR B C 1
ATOM 4369 O O . THR B 1 24 ? -23.219 -32.312 4.68 1 24.72 24 THR B O 1
ATOM 4372 N N . ALA B 1 25 ? -23.031 -32.094 2.627 1 29.78 25 ALA B N 1
ATOM 4373 C CA . ALA B 1 25 ? -21.719 -31.438 2.574 1 29.78 25 ALA B CA 1
ATOM 4374 C C . ALA B 1 25 ? -21.719 -30.141 3.361 1 29.78 25 ALA B C 1
ATOM 4376 O O . ALA B 1 25 ? -22.391 -29.172 2.977 1 29.78 25 ALA B O 1
ATOM 4377 N N . LEU B 1 26 ? -21.75 -30.172 4.668 1 27.91 26 LEU B N 1
ATOM 4378 C CA . LEU B 1 26 ? -21.484 -29.031 5.527 1 27.91 26 LEU B CA 1
ATOM 4379 C C . LEU B 1 26 ? -20.391 -28.141 4.934 1 27.91 26 LEU B C 1
ATOM 4381 O O . LEU B 1 26 ? -19.203 -28.375 5.18 1 27.91 26 LEU B O 1
ATOM 4385 N N . SER B 1 27 ? -20.484 -27.828 3.658 1 31.58 27 SER B N 1
ATOM 4386 C CA . SER B 1 27 ? -19.75 -26.625 3.297 1 31.58 27 SER B CA 1
ATOM 4387 C C . SER B 1 27 ? -19.922 -25.531 4.352 1 31.58 27 SER B C 1
ATOM 4389 O O . SER B 1 27 ? -21.047 -25.094 4.617 1 31.58 27 SER B O 1
ATOM 4391 N N . LEU B 1 28 ? -19.25 -25.547 5.387 1 34.22 28 LEU B N 1
ATOM 4392 C CA . LEU B 1 28 ? -19.344 -24.344 6.195 1 34.22 28 LEU B CA 1
ATOM 4393 C C . LEU B 1 28 ? -19.5 -23.109 5.312 1 34.22 28 LEU B C 1
ATOM 4395 O O . LEU B 1 28 ? -18.703 -22.891 4.398 1 34.22 28 LEU B O 1
ATOM 4399 N N . PRO B 1 29 ? -20.688 -22.609 5.043 1 37.75 29 PRO B N 1
ATOM 4400 C CA . PRO B 1 29 ? -20.859 -21.359 4.305 1 37.75 29 PRO B CA 1
ATOM 4401 C C . PRO B 1 29 ? -19.75 -20.359 4.57 1 37.75 29 PRO B C 1
ATOM 4403 O O . PRO B 1 29 ? -19.172 -20.359 5.66 1 37.75 29 PRO B O 1
ATOM 4406 N N . PRO B 1 30 ? -19.016 -19.938 3.596 1 41.22 30 PRO B N 1
ATOM 4407 C CA . PRO B 1 30 ? -18.156 -18.781 3.906 1 41.22 30 PRO B CA 1
ATOM 4408 C C . PRO B 1 30 ? -18.859 -17.781 4.82 1 41.22 30 PRO B C 1
ATOM 4410 O O . PRO B 1 30 ? -19.906 -17.234 4.465 1 41.22 30 PRO B O 1
ATOM 4413 N N . THR B 1 31 ? -18.969 -18.016 6.074 1 40.47 31 THR B N 1
ATOM 4414 C CA . THR B 1 31 ? -19.547 -17.031 6.98 1 40.47 31 THR B CA 1
ATOM 4415 C C . THR B 1 31 ? -19.109 -15.617 6.602 1 40.47 31 THR B C 1
ATOM 4417 O O . THR B 1 31 ? -17.906 -15.328 6.551 1 40.47 31 THR B O 1
ATOM 4420 N N . LEU B 1 32 ? -19.891 -14.922 5.781 1 47.12 32 LEU B N 1
ATOM 4421 C CA . LEU B 1 32 ? -19.688 -13.477 5.758 1 47.12 32 LEU B CA 1
ATOM 4422 C C . LEU B 1 32 ? -19.141 -12.984 7.086 1 47.12 32 LEU B C 1
ATOM 4424 O O . LEU B 1 32 ? -19.719 -13.234 8.141 1 47.12 32 LEU B O 1
ATOM 4428 N N . ARG B 1 33 ? -17.812 -12.891 7.066 1 60.38 33 ARG B N 1
ATOM 4429 C CA . ARG B 1 33 ? -17.25 -12.367 8.312 1 60.38 33 ARG B CA 1
ATOM 4430 C C . ARG B 1 33 ? -18.047 -11.148 8.789 1 60.38 33 ARG B C 1
ATOM 4432 O O . ARG B 1 33 ? -17.891 -10.055 8.25 1 60.38 33 ARG B O 1
ATOM 4439 N N . GLN B 1 34 ? -19.062 -11.391 9.586 1 71.75 34 GLN B N 1
ATOM 4440 C CA . GLN B 1 34 ? -19.938 -10.383 10.188 1 71.75 34 GLN B CA 1
ATOM 4441 C C . GLN B 1 34 ? -19.172 -9.516 11.18 1 71.75 34 GLN B C 1
ATOM 4443 O O . GLN B 1 34 ? -18.219 -9.969 11.797 1 71.75 34 GLN B O 1
ATOM 4448 N N . SER B 1 35 ? -19.328 -8.242 11.023 1 76.88 35 SER B N 1
ATOM 4449 C CA . SER B 1 35 ? -18.781 -7.312 12.008 1 76.88 35 SER B CA 1
ATOM 4450 C C . SER B 1 35 ? -19.156 -7.723 13.43 1 76.88 35 SER B C 1
ATOM 4452 O O . SER B 1 35 ? -20.266 -8.188 13.672 1 76.88 35 SER B O 1
ATOM 4454 N N . LEU B 1 36 ? -18.156 -7.664 14.32 1 82.31 36 LEU B N 1
ATOM 4455 C CA . LEU B 1 36 ? -18.406 -7.91 15.734 1 82.31 36 LEU B CA 1
ATOM 4456 C C . LEU B 1 36 ? -19.172 -6.754 16.359 1 82.31 36 LEU B C 1
ATOM 4458 O O . LEU B 1 36 ? -18.656 -5.641 16.469 1 82.31 36 LEU B O 1
ATOM 4462 N N . ALA B 1 37 ? -20.406 -6.996 16.844 1 79.94 37 ALA B N 1
ATOM 4463 C CA . ALA B 1 37 ? -21.25 -5.973 17.469 1 79.94 37 ALA B CA 1
ATOM 4464 C C . ALA B 1 37 ? -20.922 -5.812 18.938 1 79.94 37 ALA B C 1
ATOM 4466 O O . ALA B 1 37 ? -21.062 -4.723 19.5 1 79.94 37 ALA B O 1
ATOM 4467 N N . GLN B 1 38 ? -20.406 -6.859 19.547 1 74.31 38 GLN B N 1
ATOM 4468 C CA . GLN B 1 38 ? -20.078 -6.809 20.969 1 74.31 38 GLN B CA 1
ATOM 4469 C C . GLN B 1 38 ? -18.641 -7.27 21.219 1 74.31 38 GLN B C 1
ATOM 4471 O O . GLN B 1 38 ? -18.422 -8.336 21.797 1 74.31 38 GLN B O 1
ATOM 4476 N N . PRO B 1 39 ? -17.75 -6.406 20.797 1 81.81 39 PRO B N 1
ATOM 4477 C CA . PRO B 1 39 ? -16.344 -6.781 20.984 1 81.81 39 PRO B CA 1
ATOM 4478 C C . PRO B 1 39 ? -15.906 -6.703 22.438 1 81.81 39 PRO B C 1
ATOM 4480 O O . PRO B 1 39 ? -16.453 -5.906 23.219 1 81.81 39 PRO B O 1
ATOM 4483 N N . VAL B 1 40 ? -15.031 -7.633 22.859 1 80.62 40 VAL B N 1
ATOM 4484 C CA . VAL B 1 40 ? -14.305 -7.551 24.125 1 80.62 40 VAL B CA 1
ATOM 4485 C C . VAL B 1 40 ? -12.836 -7.215 23.859 1 80.62 40 VAL B C 1
ATOM 4487 O O . VAL B 1 40 ? -12.188 -7.855 23.016 1 80.62 40 VAL B O 1
ATOM 4490 N N . PHE B 1 41 ? -12.391 -6.184 24.531 1 87.88 41 PHE B N 1
ATOM 4491 C CA . PHE B 1 41 ? -11.039 -5.699 24.266 1 87.88 41 PHE B CA 1
ATOM 4492 C C . PHE B 1 41 ? -10.117 -5.992 25.453 1 87.88 41 PHE B C 1
ATOM 4494 O O . PHE B 1 41 ? -10.562 -6.004 26.594 1 87.88 41 PHE B O 1
ATOM 4501 N N . VAL B 1 42 ? -8.875 -6.18 25.203 1 87.44 42 VAL B N 1
ATOM 4502 C CA . VAL B 1 42 ? -7.863 -6.449 26.219 1 87.44 42 VAL B CA 1
ATOM 4503 C C . VAL B 1 42 ? -7.586 -5.176 27.031 1 87.44 42 VAL B C 1
ATOM 4505 O O . VAL B 1 42 ? -7.105 -5.242 28.156 1 87.44 42 VAL B O 1
ATOM 4508 N N . ALA B 1 43 ? -7.801 -3.992 26.469 1 89.81 43 ALA B N 1
ATOM 4509 C CA . ALA B 1 43 ? -7.723 -2.641 27.016 1 89.81 43 ALA B CA 1
ATOM 4510 C C . ALA B 1 43 ? -8.711 -1.709 26.328 1 89.81 43 ALA B C 1
ATOM 4512 O O . ALA B 1 43 ? -9.258 -2.051 25.281 1 89.81 43 ALA B O 1
ATOM 4513 N N . PRO B 1 44 ? -8.977 -0.6 26.969 1 93.31 44 PRO B N 1
ATOM 4514 C CA . PRO B 1 44 ? -9.891 0.31 26.281 1 93.31 44 PRO B CA 1
ATOM 4515 C C . PRO B 1 44 ? -9.469 0.597 24.828 1 93.31 44 PRO B C 1
ATOM 4517 O O . PRO B 1 44 ? -8.305 0.897 24.578 1 93.31 44 PRO B O 1
ATOM 4520 N N . PRO B 1 45 ? -10.367 0.545 23.906 1 97.44 45 PRO B N 1
ATOM 4521 C CA . PRO B 1 45 ? -9.992 0.587 22.484 1 97.44 45 PRO B CA 1
ATOM 4522 C C . PRO B 1 45 ? -9.719 2.006 22 1 97.44 45 PRO B C 1
ATOM 4524 O O . PRO B 1 45 ? -9.102 2.186 20.938 1 97.44 45 PRO B O 1
ATOM 4527 N N . PHE B 1 46 ? -10.141 3.002 22.719 1 98.62 46 PHE B N 1
ATOM 4528 C CA . PHE B 1 46 ? -10.047 4.379 22.25 1 98.62 46 PHE B CA 1
ATOM 4529 C C . PHE B 1 46 ? -8.797 5.051 22.797 1 98.62 46 PHE B C 1
ATOM 4531 O O . PHE B 1 46 ? -8.844 6.207 23.219 1 98.62 46 PHE B O 1
ATOM 4538 N N . GLN B 1 47 ? -7.68 4.32 22.781 1 98.44 47 GLN B N 1
ATOM 4539 C CA . GLN B 1 47 ? -6.426 4.812 23.344 1 98.44 47 GLN B CA 1
ATOM 4540 C C . GLN B 1 47 ? -5.887 5.984 22.531 1 98.44 47 GLN B C 1
ATOM 4542 O O . GLN B 1 47 ? -5.113 6.801 23.031 1 98.44 47 GLN B O 1
ATOM 4547 N N . LEU B 1 48 ? -6.301 6.172 21.266 1 98.81 48 LEU B N 1
ATOM 4548 C CA . LEU B 1 48 ? -5.734 7.176 20.375 1 98.81 48 LEU B CA 1
ATOM 4549 C C . LEU B 1 48 ? -6.621 8.414 20.312 1 98.81 48 LEU B C 1
ATOM 4551 O O . LEU B 1 48 ? -6.383 9.312 19.516 1 98.81 48 LEU B O 1
ATOM 4555 N N . GLY B 1 49 ? -7.676 8.43 21.078 1 98.75 49 GLY B N 1
ATOM 4556 C CA . GLY B 1 49 ? -8.547 9.586 21.219 1 98.75 49 GLY B CA 1
ATOM 4557 C C . GLY B 1 49 ? -9.555 9.719 20.094 1 98.75 49 GLY B C 1
ATOM 4558 O O . GLY B 1 49 ? -9.93 8.727 19.469 1 98.75 49 GLY B O 1
ATOM 4559 N N . VAL B 1 50 ? -10.141 10.883 20.031 1 98.94 50 VAL B N 1
ATOM 4560 C CA . VAL B 1 50 ? -11.109 11.258 19.016 1 98.94 50 VAL B CA 1
ATOM 4561 C C . VAL B 1 50 ? -10.664 12.547 18.328 1 98.94 50 VAL B C 1
ATOM 4563 O O . VAL B 1 50 ? -9.781 13.25 18.812 1 98.94 50 VAL B O 1
ATOM 4566 N N . ALA B 1 51 ? -11.227 12.781 17.172 1 98.94 51 ALA B N 1
ATOM 4567 C CA . ALA B 1 51 ? -10.945 14.008 16.438 1 98.94 51 ALA B CA 1
ATOM 4568 C C . ALA B 1 51 ? -12.109 14.391 15.531 1 98.94 51 ALA B C 1
ATOM 4570 O O . ALA B 1 51 ? -12.93 13.539 15.18 1 98.94 51 ALA B O 1
ATOM 4571 N N . ALA B 1 52 ? -12.195 15.617 15.219 1 98.94 52 ALA B N 1
ATOM 4572 C CA . ALA B 1 52 ? -13.086 16.125 14.18 1 98.94 52 ALA B CA 1
ATOM 4573 C C . ALA B 1 52 ? -12.312 16.922 13.125 1 98.94 52 ALA B C 1
ATOM 4575 O O . ALA B 1 52 ? -11.211 17.406 13.391 1 98.94 52 ALA B O 1
ATOM 4576 N N . GLY B 1 53 ? -12.914 16.906 11.898 1 98.88 53 GLY B N 1
ATOM 4577 C CA . GLY B 1 53 ? -12.188 17.594 10.844 1 98.88 53 GLY B CA 1
ATOM 4578 C C . GLY B 1 53 ? -13.102 18.203 9.797 1 98.88 53 GLY B C 1
ATOM 4579 O O . GLY B 1 53 ? -14.266 17.828 9.68 1 98.88 53 GLY B O 1
ATOM 4580 N N . ASP B 1 54 ? -12.656 19.234 9.133 1 98.44 54 ASP B N 1
ATOM 4581 C CA . ASP B 1 54 ? -13.195 19.812 7.914 1 98.44 54 ASP B CA 1
ATOM 4582 C C . ASP B 1 54 ? -14.641 20.266 8.109 1 98.44 54 ASP B C 1
ATOM 4584 O O . ASP B 1 54 ? -15.547 19.781 7.426 1 98.44 54 ASP B O 1
ATOM 4588 N N . PRO B 1 55 ? -14.812 21.266 8.914 1 98.75 55 PRO B N 1
ATOM 4589 C CA . PRO B 1 55 ? -16.172 21.75 9.172 1 98.75 55 PRO B CA 1
ATOM 4590 C C . PRO B 1 55 ? -16.844 22.281 7.914 1 98.75 55 PRO B C 1
ATOM 4592 O O . PRO B 1 55 ? -16.203 22.938 7.094 1 98.75 55 PRO B O 1
ATOM 4595 N N . ALA B 1 56 ? -18.062 21.953 7.77 1 98.56 56 ALA B N 1
ATOM 4596 C CA . ALA B 1 56 ? -19 22.469 6.766 1 98.56 56 ALA B CA 1
ATOM 4597 C C . ALA B 1 56 ? -20.266 23.016 7.422 1 98.56 56 ALA B C 1
ATOM 4599 O O . ALA B 1 56 ? -20.5 22.781 8.609 1 98.56 56 ALA B O 1
ATOM 4600 N N . PRO B 1 57 ? -21 23.812 6.656 1 98.69 57 PRO B N 1
ATOM 4601 C CA . PRO B 1 57 ? -22.219 24.375 7.262 1 98.69 57 PRO B CA 1
ATOM 4602 C C . PRO B 1 57 ? -23.172 23.312 7.785 1 98.69 57 PRO B C 1
ATOM 4604 O O . PRO B 1 57 ? -23.922 23.547 8.734 1 98.69 57 PRO B O 1
ATOM 4607 N N . ASP B 1 58 ? -23.094 22.125 7.215 1 98.5 58 ASP B N 1
ATOM 4608 C CA . ASP B 1 58 ? -24.094 21.125 7.586 1 98.5 58 ASP B CA 1
ATOM 4609 C C . ASP B 1 58 ? -23.453 19.984 8.367 1 98.5 58 ASP B C 1
ATOM 4611 O O . ASP B 1 58 ? -24.078 18.953 8.594 1 98.5 58 ASP B O 1
ATOM 4615 N N . GLY B 1 59 ? -22.188 20.188 8.641 1 98.56 59 GLY B N 1
ATOM 4616 C CA . GLY B 1 59 ? -21.578 19.094 9.391 1 98.56 59 GLY B CA 1
ATOM 4617 C C . GLY B 1 59 ? -20.062 19.156 9.398 1 98.56 59 GLY B C 1
ATOM 4618 O O . GLY B 1 59 ? -19.484 20.219 9.195 1 98.56 59 GLY B O 1
ATOM 4619 N N . PHE B 1 60 ? -19.438 18.078 9.812 1 98.88 60 PHE B N 1
ATOM 4620 C CA . PHE B 1 60 ? -18 17.844 9.906 1 98.88 60 PHE B CA 1
ATOM 4621 C C . PHE B 1 60 ? -17.703 16.359 9.977 1 98.88 60 PHE B C 1
ATOM 4623 O O . PHE B 1 60 ? -18.625 15.531 9.984 1 98.88 60 PHE B O 1
ATOM 4630 N N . VAL B 1 61 ? -16.438 16.016 9.914 1 98.94 61 VAL B N 1
ATOM 4631 C CA . VAL B 1 61 ? -16.016 14.633 10.078 1 98.94 61 VAL B CA 1
ATOM 4632 C C . VAL B 1 61 ? -15.727 14.344 11.547 1 98.94 61 VAL B C 1
ATOM 4634 O O . VAL B 1 61 ? -15.109 15.164 12.234 1 98.94 61 VAL B O 1
ATOM 4637 N N . ILE B 1 62 ? -16.203 13.234 12.055 1 98.94 62 ILE B N 1
ATOM 4638 C CA . ILE B 1 62 ? -15.719 12.734 13.336 1 98.94 62 ILE B CA 1
ATOM 4639 C C . ILE B 1 62 ? -14.898 11.461 13.109 1 98.94 62 ILE B C 1
ATOM 4641 O O . ILE B 1 62 ? -15.172 10.695 12.18 1 98.94 62 ILE B O 1
ATOM 4645 N N . TRP B 1 63 ? -13.906 11.289 13.938 1 98.94 63 TRP B N 1
ATOM 4646 C CA . TRP B 1 63 ? -12.898 10.258 13.719 1 98.94 63 TRP B CA 1
ATOM 4647 C C . TRP B 1 63 ? -12.484 9.617 15.031 1 98.94 63 TRP B C 1
ATOM 4649 O O . TRP B 1 63 ? -12.391 10.289 16.062 1 98.94 63 TRP B O 1
ATOM 4659 N N . THR B 1 64 ? -12.211 8.32 15.008 1 98.94 64 THR B N 1
ATOM 4660 C CA . THR B 1 64 ? -11.422 7.586 15.992 1 98.94 64 THR B CA 1
ATOM 4661 C C . THR B 1 64 ? -10.742 6.383 15.352 1 98.94 64 THR B C 1
ATOM 4663 O O . THR B 1 64 ? -10.961 6.094 14.172 1 98.94 64 THR B O 1
ATOM 4666 N N . ARG B 1 65 ? -9.859 5.781 15.992 1 98.88 65 ARG B N 1
ATOM 4667 C CA . ARG B 1 65 ? -9.234 4.527 15.578 1 98.88 65 ARG B CA 1
ATOM 4668 C C . ARG B 1 65 ? -9.094 3.572 16.766 1 98.88 65 ARG B C 1
ATOM 4670 O O . ARG B 1 65 ? -8.5 3.922 17.781 1 98.88 65 ARG B O 1
ATOM 4677 N N . LEU B 1 66 ? -9.688 2.395 16.672 1 98.75 66 LEU B N 1
ATOM 4678 C CA . LEU B 1 66 ? -9.648 1.407 17.734 1 98.75 66 LEU B CA 1
ATOM 4679 C C . LEU B 1 66 ? -8.266 0.763 17.828 1 98.75 66 LEU B C 1
ATOM 4681 O O . LEU B 1 66 ? -7.77 0.211 16.844 1 98.75 66 LEU B O 1
ATOM 4685 N N . ALA B 1 67 ? -7.676 0.862 18.969 1 98.69 67 ALA B N 1
ATOM 4686 C CA . ALA B 1 67 ? -6.359 0.28 19.219 1 98.69 67 ALA B CA 1
ATOM 4687 C C . ALA B 1 67 ? -6.121 0.082 20.703 1 98.69 67 ALA B C 1
ATOM 4689 O O . ALA B 1 67 ? -5.473 0.908 21.359 1 98.69 67 ALA B O 1
ATOM 4690 N N . PRO B 1 68 ? -6.543 -1.024 21.266 1 98.12 68 PRO B N 1
ATOM 4691 C CA . PRO B 1 68 ? -6.324 -1.276 22.688 1 98.12 68 PRO B CA 1
ATOM 4692 C C . PRO B 1 68 ? -4.844 -1.325 23.062 1 98.12 68 PRO B C 1
ATOM 4694 O O . PRO B 1 68 ? -4.465 -0.923 24.156 1 98.12 68 PRO B O 1
ATOM 4697 N N . GLN B 1 69 ? -3.975 -1.838 22.156 1 98 69 GLN B N 1
ATOM 4698 C CA . GLN B 1 69 ? -2.523 -1.896 22.297 1 98 69 GLN B CA 1
ATOM 4699 C C . GLN B 1 69 ? -1.829 -1.242 21.109 1 98 69 GLN B C 1
ATOM 4701 O O . GLN B 1 69 ? -1.197 -1.926 20.297 1 98 69 GLN B O 1
ATOM 4706 N N . PRO B 1 70 ? -1.834 0.084 21.062 1 97.88 70 PRO B N 1
ATOM 4707 C CA . PRO B 1 70 ? -1.547 0.856 19.859 1 97.88 70 PRO B CA 1
ATOM 4708 C C . PRO B 1 70 ? -0.139 0.609 19.312 1 97.88 70 PRO B C 1
ATOM 4710 O O . PRO B 1 70 ? 0.107 0.775 18.125 1 97.88 70 PRO B O 1
ATOM 4713 N N . LEU B 1 71 ? 0.792 0.202 20.156 1 97.12 71 LEU B N 1
ATOM 4714 C CA . LEU B 1 71 ? 2.182 0.112 19.719 1 97.12 71 LEU B CA 1
ATOM 4715 C C . LEU B 1 71 ? 2.564 -1.333 19.422 1 97.12 71 LEU B C 1
ATOM 4717 O O . LEU B 1 71 ? 3.688 -1.604 18.984 1 97.12 71 LEU B O 1
ATOM 4721 N N . GLU B 1 72 ? 1.669 -2.289 19.625 1 94.94 72 GLU B N 1
ATOM 4722 C CA . GLU B 1 72 ? 1.921 -3.707 19.391 1 94.94 72 GLU B CA 1
ATOM 4723 C C . GLU B 1 72 ? 1.477 -4.125 17.984 1 94.94 72 GLU B C 1
ATOM 4725 O O . GLU B 1 72 ? 0.616 -3.477 17.391 1 94.94 72 GLU B O 1
ATOM 4730 N N . PRO B 1 73 ? 2.121 -5.211 17.453 1 90.62 73 PRO B N 1
ATOM 4731 C CA . PRO B 1 73 ? 1.596 -5.762 16.203 1 90.62 73 PRO B CA 1
ATOM 4732 C C . PRO B 1 73 ? 0.108 -6.094 16.281 1 90.62 73 PRO B C 1
ATOM 4734 O O . PRO B 1 73 ? -0.345 -6.68 17.266 1 90.62 73 PRO B O 1
ATOM 4737 N N . GLY B 1 74 ? -0.643 -5.609 15.344 1 92.5 74 GLY B N 1
ATOM 4738 C CA . GLY B 1 74 ? -2.08 -5.836 15.344 1 92.5 74 GLY B CA 1
ATOM 4739 C C . GLY B 1 74 ? -2.834 -4.875 16.234 1 92.5 74 GLY B C 1
ATOM 4740 O O . GLY B 1 74 ? -4.066 -4.906 16.297 1 92.5 74 GLY B O 1
ATOM 4741 N N . TYR B 1 75 ? -2.217 -4.098 17.078 1 96.81 75 TYR B N 1
ATOM 4742 C CA . TYR B 1 75 ? -2.717 -2.979 17.859 1 96.81 75 TYR B CA 1
ATOM 4743 C C . TYR B 1 75 ? -3.738 -3.451 18.891 1 96.81 75 TYR B C 1
ATOM 4745 O O . TYR B 1 75 ? -4.605 -2.682 19.312 1 96.81 75 TYR B O 1
ATOM 4753 N N . GLY B 1 76 ? -3.732 -4.715 19.219 1 96.31 76 GLY B N 1
ATOM 4754 C CA . GLY B 1 76 ? -4.652 -5.289 20.188 1 96.31 76 GLY B CA 1
ATOM 4755 C C . GLY B 1 76 ? -6.035 -5.543 19.625 1 96.31 76 GLY B C 1
ATOM 4756 O O . GLY B 1 76 ? -6.988 -5.773 20.359 1 96.31 76 GLY B O 1
ATOM 4757 N N . MET B 1 77 ? -6.176 -5.477 18.312 1 96.88 77 MET B N 1
ATOM 4758 C CA . MET B 1 77 ? -7.477 -5.633 17.656 1 96.88 77 MET B CA 1
ATOM 4759 C C . MET B 1 77 ? -7.633 -7.039 17.094 1 96.88 77 MET B C 1
ATOM 4761 O O . MET B 1 77 ? -6.656 -7.652 16.656 1 96.88 77 MET B O 1
ATOM 4765 N N . PRO B 1 78 ? -8.812 -7.602 17.062 1 92.94 78 PRO B N 1
ATOM 4766 C CA . PRO B 1 78 ? -9.047 -8.828 16.281 1 92.94 78 PRO B CA 1
ATOM 4767 C C . PRO B 1 78 ? -8.93 -8.609 14.781 1 92.94 78 PRO B C 1
ATOM 4769 O O . PRO B 1 78 ? -9.086 -7.48 14.305 1 92.94 78 PRO B O 1
ATOM 4772 N N . ALA B 1 79 ? -8.672 -9.656 14.078 1 92.25 79 ALA B N 1
ATOM 4773 C CA . ALA B 1 79 ? -8.57 -9.586 12.617 1 92.25 79 ALA B CA 1
ATOM 4774 C C . ALA B 1 79 ? -9.953 -9.664 11.969 1 92.25 79 ALA B C 1
ATOM 4776 O O . ALA B 1 79 ? -10.195 -10.516 11.109 1 92.25 79 ALA B O 1
ATOM 4777 N N . GLN B 1 80 ? -10.82 -8.836 12.32 1 93.62 80 GLN B N 1
ATOM 4778 C CA . GLN B 1 80 ? -12.18 -8.766 11.781 1 93.62 80 GLN B CA 1
ATOM 4779 C C . GLN B 1 80 ? -12.773 -7.379 11.969 1 93.62 80 GLN B C 1
ATOM 4781 O O . GLN B 1 80 ? -12.312 -6.605 12.812 1 93.62 80 GLN B O 1
ATOM 4786 N N . PRO B 1 81 ? -13.781 -6.988 11.164 1 96.44 81 PRO B N 1
ATOM 4787 C CA . PRO B 1 81 ? -14.461 -5.703 11.344 1 96.44 81 PRO B CA 1
ATOM 4788 C C . PRO B 1 81 ? -15.18 -5.598 12.688 1 96.44 81 PRO B C 1
ATOM 4790 O O . PRO B 1 81 ? -15.656 -6.605 13.219 1 96.44 81 PRO B O 1
ATOM 4793 N N . VAL B 1 82 ? -15.219 -4.391 13.234 1 97.56 82 VAL B N 1
ATOM 4794 C CA . VAL B 1 82 ? -15.867 -4.117 14.516 1 97.56 82 VAL B CA 1
ATOM 4795 C C . VAL B 1 82 ? -16.859 -2.967 14.359 1 97.56 82 VAL B C 1
ATOM 4797 O O . VAL B 1 82 ? -16.531 -1.931 13.781 1 97.56 82 VAL B O 1
ATOM 4800 N N . GLU B 1 83 ? -18.062 -3.158 14.852 1 97.62 83 GLU B N 1
ATOM 4801 C CA . GLU B 1 83 ? -19.047 -2.082 14.82 1 97.62 83 GLU B CA 1
ATOM 4802 C C . GLU B 1 83 ? -18.734 -1.017 15.867 1 97.62 83 GLU B C 1
ATOM 4804 O O . GLU B 1 83 ? -18.328 -1.339 16.984 1 97.62 83 GLU B O 1
ATOM 4809 N N . VAL B 1 84 ? -18.891 0.235 15.5 1 98.5 84 VAL B N 1
ATOM 4810 C CA . VAL B 1 84 ? -18.688 1.385 16.375 1 98.5 84 VAL B CA 1
ATOM 4811 C C . VAL B 1 84 ? -19.875 2.33 16.281 1 98.5 84 VAL B C 1
ATOM 4813 O O . VAL B 1 84 ? -20.125 2.91 15.219 1 98.5 84 VAL B O 1
ATOM 4816 N N . ASP B 1 85 ? -20.578 2.467 17.344 1 98.56 85 ASP B N 1
ATOM 4817 C CA . ASP B 1 85 ? -21.656 3.449 17.391 1 98.56 85 ASP B CA 1
ATOM 4818 C C . ASP B 1 85 ? -21.109 4.855 17.625 1 98.56 85 ASP B C 1
ATOM 4820 O O . ASP B 1 85 ? -20.031 5.023 18.219 1 98.56 85 ASP B O 1
ATOM 4824 N N . TRP B 1 86 ? -21.812 5.848 17.062 1 98.81 86 TRP B N 1
ATOM 4825 C CA . TRP B 1 86 ? -21.438 7.242 17.266 1 98.81 86 TRP B CA 1
ATOM 4826 C C . TRP B 1 86 ? -22.656 8.109 17.516 1 98.81 86 TRP B C 1
ATOM 4828 O O . TRP B 1 86 ? -23.766 7.785 17.078 1 98.81 86 TRP B O 1
ATOM 4838 N N . GLN B 1 87 ? -22.391 9.141 18.297 1 98.88 87 GLN B N 1
ATOM 4839 C CA . GLN B 1 87 ? -23.422 10.117 18.625 1 98.88 87 GLN B CA 1
ATOM 4840 C C . GLN B 1 87 ? -22.891 11.547 18.5 1 98.88 87 GLN B C 1
ATOM 4842 O O . GLN B 1 87 ? -21.734 11.805 18.828 1 98.88 87 GLN B O 1
ATOM 4847 N N . VAL B 1 88 ? -23.781 12.422 18.016 1 98.94 88 VAL B N 1
ATOM 4848 C CA . VAL B 1 88 ? -23.562 13.867 18.016 1 98.94 88 VAL B CA 1
ATOM 4849 C C . VAL B 1 88 ? -24.688 14.57 18.766 1 98.94 88 VAL B C 1
ATOM 4851 O O . VAL B 1 88 ? -25.859 14.297 18.531 1 98.94 88 VAL B O 1
ATOM 4854 N N . ALA B 1 89 ? -24.266 15.477 19.688 1 98.88 89 ALA B N 1
ATOM 4855 C CA . ALA B 1 89 ? -25.266 16.125 20.531 1 98.88 89 ALA B CA 1
ATOM 4856 C C . ALA B 1 89 ? -25.125 17.641 20.469 1 98.88 89 ALA B C 1
ATOM 4858 O O . ALA B 1 89 ? -24.062 18.172 20.125 1 98.88 89 ALA B O 1
ATOM 4859 N N . ALA B 1 90 ? -26.156 18.328 20.875 1 98.56 90 ALA B N 1
ATOM 4860 C CA . ALA B 1 90 ? -26.188 19.781 20.938 1 98.56 90 ALA B CA 1
ATOM 4861 C C . ALA B 1 90 ? -25.641 20.281 22.266 1 98.56 90 ALA B C 1
ATOM 4863 O O . ALA B 1 90 ? -25.484 21.5 22.453 1 98.56 90 ALA B O 1
ATOM 4864 N N . ASP B 1 91 ? -25.344 19.344 23.141 1 97.62 91 ASP B N 1
ATOM 4865 C CA . ASP B 1 91 ? -24.828 19.703 24.453 1 97.62 91 ASP B CA 1
ATOM 4866 C C . ASP B 1 91 ? -23.812 18.672 24.953 1 97.62 91 ASP B C 1
ATOM 4868 O O . ASP B 1 91 ? -23.781 17.547 24.453 1 97.62 91 ASP B O 1
ATOM 4872 N N . ASP B 1 92 ? -23.031 19 25.969 1 96.62 92 ASP B N 1
ATOM 4873 C CA . ASP B 1 92 ? -21.922 18.156 26.391 1 96.62 92 ASP B CA 1
ATOM 4874 C C . ASP B 1 92 ? -22.391 17.016 27.281 1 96.62 92 ASP B C 1
ATOM 4876 O O . ASP B 1 92 ? -21.594 16.156 27.672 1 96.62 92 ASP B O 1
ATOM 4880 N N . ARG B 1 93 ? -23.656 16.969 27.609 1 97.06 93 ARG B N 1
ATOM 4881 C CA . ARG B 1 93 ? -24.188 15.906 28.438 1 97.06 93 ARG B CA 1
ATOM 4882 C C . ARG B 1 93 ? -25 14.914 27.609 1 97.06 93 ARG B C 1
ATOM 4884 O O . ARG B 1 93 ? -25.562 13.961 28.156 1 97.06 93 ARG B O 1
ATOM 4891 N N . PHE B 1 94 ? -25.078 15.266 26.359 1 98 94 PHE B N 1
ATOM 4892 C CA . PHE B 1 94 ? -25.75 14.398 25.406 1 98 94 PHE B CA 1
ATOM 4893 C C . PHE B 1 94 ? -27.219 14.25 25.766 1 98 94 PHE B C 1
ATOM 4895 O O . PHE B 1 94 ? -27.797 13.164 25.641 1 98 94 PHE B O 1
ATOM 4902 N N . ARG B 1 95 ? -27.812 15.234 26.25 1 98.19 95 ARG B N 1
ATOM 4903 C CA . ARG B 1 95 ? -29.25 15.258 26.5 1 98.19 95 ARG B CA 1
ATOM 4904 C C . ARG B 1 95 ? -30.031 15.336 25.203 1 98.19 95 ARG B C 1
ATOM 4906 O O . ARG B 1 95 ? -31.125 14.766 25.078 1 98.19 95 ARG B O 1
ATOM 4913 N N . THR B 1 96 ? -29.5 16.109 24.25 1 98.5 96 THR B N 1
ATOM 4914 C CA . THR B 1 96 ? -30.109 16.25 22.938 1 98.5 96 THR B CA 1
ATOM 4915 C C . THR B 1 96 ? -29.203 15.695 21.844 1 98.5 96 THR B C 1
ATOM 4917 O O . THR B 1 96 ? -28.422 16.438 21.25 1 98.5 96 THR B O 1
ATOM 4920 N N . VAL B 1 97 ? -29.375 14.461 21.594 1 98.69 97 VAL B N 1
ATOM 4921 C CA . VAL B 1 97 ? -28.672 13.828 20.484 1 98.69 97 VAL B CA 1
ATOM 4922 C C . VAL B 1 97 ? -29.328 14.203 19.172 1 98.69 97 VAL B C 1
ATOM 4924 O O . VAL B 1 97 ? -30.516 13.945 18.969 1 98.69 97 VAL B O 1
ATOM 4927 N N . VAL B 1 98 ? -28.547 14.75 18.297 1 98.75 98 VAL B N 1
ATOM 4928 C CA . VAL B 1 98 ? -29.141 15.305 17.094 1 98.75 98 VAL B CA 1
ATOM 4929 C C . VAL B 1 98 ? -28.812 14.406 15.898 1 98.75 98 VAL B C 1
ATOM 4931 O O . VAL B 1 98 ? -29.469 14.469 14.859 1 98.75 98 VAL B O 1
ATOM 4934 N N . GLN B 1 99 ? -27.75 13.68 15.945 1 98.69 99 GLN B N 1
ATOM 4935 C CA . GLN B 1 99 ? -27.391 12.672 14.953 1 98.69 99 GLN B CA 1
ATOM 4936 C C . GLN B 1 99 ? -26.766 11.445 15.617 1 98.69 99 GLN B C 1
ATOM 4938 O O . GLN B 1 99 ? -26.125 11.562 16.672 1 98.69 99 GLN B O 1
ATOM 4943 N N . LYS B 1 100 ? -26.922 10.281 15.07 1 98.69 100 LYS B N 1
ATOM 4944 C CA . LYS B 1 100 ? -26.312 9.047 15.562 1 98.69 100 LYS B CA 1
ATOM 4945 C C . LYS B 1 100 ? -26.25 7.988 14.461 1 98.69 100 LYS B C 1
ATOM 4947 O O . LYS B 1 100 ? -26.922 8.109 13.438 1 98.69 100 LYS B O 1
ATOM 4952 N N . GLY B 1 101 ? -25.422 7.039 14.578 1 98.44 101 GLY B N 1
ATOM 4953 C CA . GLY B 1 101 ? -25.297 5.945 13.625 1 98.44 101 GLY B CA 1
ATOM 4954 C C . GLY B 1 101 ? -24.281 4.906 14.047 1 98.44 101 GLY B C 1
ATOM 4955 O O . GLY B 1 101 ? -23.812 4.906 15.188 1 98.44 101 GLY B O 1
ATOM 4956 N N . THR B 1 102 ? -24.141 3.926 13.227 1 98.31 102 THR B N 1
ATOM 4957 C CA . THR B 1 102 ? -23.156 2.873 13.414 1 98.31 102 THR B CA 1
ATOM 4958 C C . THR B 1 102 ? -22.188 2.82 12.234 1 98.31 102 THR B C 1
ATOM 4960 O O . THR B 1 102 ? -22.609 2.826 11.078 1 98.31 102 THR B O 1
ATOM 4963 N N . ALA B 1 103 ? -20.922 2.908 12.516 1 98.06 103 ALA B N 1
ATOM 4964 C CA . ALA B 1 103 ? -19.859 2.717 11.531 1 98.06 103 ALA B CA 1
ATOM 4965 C C . ALA B 1 103 ? -19.141 1.395 11.758 1 98.06 103 ALA B C 1
ATOM 4967 O O . ALA B 1 103 ? -19.344 0.735 12.781 1 98.06 103 ALA B O 1
ATOM 4968 N N . VAL B 1 104 ? -18.375 0.958 10.734 1 97.44 104 VAL B N 1
ATOM 4969 C CA . VAL B 1 104 ? -17.625 -0.29 10.844 1 97.44 104 VAL B CA 1
ATOM 4970 C C . VAL B 1 104 ? -16.125 0.001 10.789 1 97.44 104 VAL B C 1
ATOM 4972 O O . VAL B 1 104 ? -15.633 0.586 9.828 1 97.44 104 VAL B O 1
ATOM 4975 N N . ALA B 1 105 ? -15.461 -0.331 11.867 1 98.31 105 ALA B N 1
ATOM 4976 C CA . ALA B 1 105 ? -14 -0.284 11.914 1 98.31 105 ALA B CA 1
ATOM 4977 C C . ALA B 1 105 ? -13.391 -1.524 11.266 1 98.31 105 ALA B C 1
ATOM 4979 O O . ALA B 1 105 ? -13.484 -2.625 11.812 1 98.31 105 ALA B O 1
ATOM 4980 N N . ARG B 1 106 ? -12.734 -1.328 10.148 1 97.62 106 ARG B N 1
ATOM 4981 C CA . ARG B 1 106 ? -12.266 -2.457 9.344 1 97.62 106 ARG B CA 1
ATOM 4982 C C . ARG B 1 106 ? -10.758 -2.643 9.484 1 97.62 106 ARG B C 1
ATOM 4984 O O . ARG B 1 106 ? -10.008 -1.665 9.531 1 97.62 106 ARG B O 1
ATOM 4991 N N . PRO B 1 107 ? -10.305 -3.926 9.453 1 97.5 107 PRO B N 1
ATOM 4992 C CA . PRO B 1 107 ? -8.875 -4.18 9.594 1 97.5 107 PRO B CA 1
ATOM 4993 C C . PRO B 1 107 ? -8.062 -3.619 8.43 1 97.5 107 PRO B C 1
ATOM 4995 O O . PRO B 1 107 ? -6.898 -3.238 8.609 1 97.5 107 PRO B O 1
ATOM 4998 N N . GLU B 1 108 ? -8.641 -3.447 7.203 1 97.75 108 GLU B N 1
ATOM 4999 C CA . GLU B 1 108 ? -7.941 -2.918 6.035 1 97.75 108 GLU B CA 1
ATOM 5000 C C . GLU B 1 108 ? -7.512 -1.473 6.258 1 97.75 108 GLU B C 1
ATOM 5002 O O . GLU B 1 108 ? -6.531 -1.013 5.668 1 97.75 108 GLU B O 1
ATOM 5007 N N . LEU B 1 109 ? -8.195 -0.786 7.199 1 98 109 LEU B N 1
ATOM 5008 C CA . LEU B 1 109 ? -7.93 0.614 7.512 1 98 109 LEU B CA 1
ATOM 5009 C C . LEU B 1 109 ? -7.324 0.754 8.906 1 98 109 LEU B C 1
ATOM 5011 O O . LEU B 1 109 ? -7.441 1.809 9.531 1 98 109 LEU B O 1
ATOM 5015 N N . GLY B 1 110 ? -6.773 -0.335 9.453 1 98.12 110 GLY B N 1
ATOM 5016 C CA . GLY B 1 110 ? -6.234 -0.294 10.805 1 98.12 110 GLY B CA 1
ATOM 5017 C C . GLY B 1 110 ? -7.281 0.021 11.859 1 98.12 110 GLY B C 1
ATOM 5018 O O . GLY B 1 110 ? -6.977 0.652 12.875 1 98.12 110 GLY B O 1
ATOM 5019 N N . HIS B 1 111 ? -8.539 -0.191 11.539 1 98.62 111 HIS B N 1
ATOM 5020 C CA . HIS B 1 111 ? -9.719 -0.018 12.383 1 98.62 111 HIS B CA 1
ATOM 5021 C C . HIS B 1 111 ? -9.984 1.458 12.656 1 98.62 111 HIS B C 1
ATOM 5023 O O . HIS B 1 111 ? -10.453 1.814 13.742 1 98.62 111 HIS B O 1
ATOM 5029 N N . ALA B 1 112 ? -9.633 2.289 11.727 1 98.81 112 ALA B N 1
ATOM 5030 C CA . ALA B 1 112 ? -10.023 3.697 11.773 1 98.81 112 ALA B CA 1
ATOM 5031 C C . ALA B 1 112 ? -11.477 3.881 11.359 1 98.81 112 ALA B C 1
ATOM 5033 O O . ALA B 1 112 ? -11.969 3.178 10.477 1 98.81 112 ALA B O 1
ATOM 5034 N N . VAL B 1 113 ? -12.094 4.812 11.953 1 98.56 113 VAL B N 1
ATOM 5035 C CA . VAL B 1 113 ? -13.484 5.16 11.656 1 98.56 113 VAL B CA 1
ATOM 5036 C C . VAL B 1 113 ? -13.578 6.637 11.289 1 98.56 113 VAL B C 1
ATOM 5038 O O . VAL B 1 113 ? -13.117 7.504 12.031 1 98.56 113 VAL B O 1
ATOM 5041 N N . HIS B 1 114 ? -14.109 6.902 10.141 1 98.81 114 HIS B N 1
ATOM 5042 C CA . HIS B 1 114 ? -14.469 8.242 9.688 1 98.81 114 HIS B CA 1
ATOM 5043 C C . HIS B 1 114 ? -15.969 8.352 9.43 1 98.81 114 HIS B C 1
ATOM 5045 O O . HIS B 1 114 ? -16.531 7.555 8.68 1 98.81 114 HIS B O 1
ATOM 5051 N N . VAL B 1 115 ? -16.547 9.273 10.039 1 98.88 115 VAL B N 1
ATOM 5052 C CA . VAL B 1 115 ? -17.969 9.516 9.797 1 98.88 115 VAL B CA 1
ATOM 5053 C C . VAL B 1 115 ? -18.172 10.953 9.328 1 98.88 115 VAL B C 1
ATOM 5055 O O . VAL B 1 115 ? -17.797 11.898 10.023 1 98.88 115 VAL B O 1
ATOM 5058 N N . GLU B 1 116 ? -18.703 11.164 8.18 1 98.69 116 GLU B N 1
ATOM 5059 C CA . GLU B 1 116 ? -19.141 12.492 7.742 1 98.69 116 GLU B CA 1
ATOM 5060 C C . GLU B 1 116 ? -20.547 12.797 8.242 1 98.69 116 GLU B C 1
ATOM 5062 O O . GLU B 1 116 ? -21.531 12.383 7.625 1 98.69 116 GLU B O 1
ATOM 5067 N N . VAL B 1 117 ? -20.562 13.492 9.258 1 98.62 117 VAL B N 1
ATOM 5068 C CA . VAL B 1 117 ? -21.844 13.852 9.867 1 98.62 117 VAL B CA 1
ATOM 5069 C C . VAL B 1 117 ? -22.516 14.945 9.047 1 98.62 117 VAL B C 1
ATOM 5071 O O . VAL B 1 117 ? -21.875 15.938 8.672 1 98.62 117 VAL B O 1
ATOM 5074 N N . ALA B 1 118 ? -23.781 14.758 8.766 1 97.81 118 ALA B N 1
ATOM 5075 C CA . ALA B 1 118 ? -24.578 15.742 8.031 1 97.81 118 ALA B CA 1
ATOM 5076 C C . ALA B 1 118 ? -25.875 16.047 8.758 1 97.81 118 ALA B C 1
ATOM 5078 O O . ALA B 1 118 ? -26.188 15.438 9.789 1 97.81 118 ALA B O 1
ATOM 5079 N N . GLY B 1 119 ? -26.547 17.062 8.266 1 98.12 119 GLY B N 1
ATOM 5080 C CA . GLY B 1 119 ? -27.875 17.375 8.797 1 98.12 119 GLY B CA 1
ATOM 5081 C C . GLY B 1 119 ? -27.812 18.281 10.023 1 98.12 119 GLY B C 1
ATOM 5082 O O . GLY B 1 119 ? -28.781 18.359 10.781 1 98.12 119 GLY B O 1
ATOM 5083 N N . LEU B 1 120 ? -26.75 18.922 10.297 1 98.75 120 LEU B N 1
ATOM 5084 C CA . LEU B 1 120 ? -26.609 19.844 11.43 1 98.75 120 LEU B CA 1
ATOM 5085 C C . LEU B 1 120 ? -26.906 21.281 11.008 1 98.75 120 LEU B C 1
ATOM 5087 O O . LEU B 1 120 ? -27 21.562 9.812 1 98.75 120 LEU B O 1
ATOM 5091 N N . GLU B 1 121 ? -27.109 22.156 12 1 98.56 121 GLU B N 1
ATOM 5092 C CA . GLU B 1 121 ? -27.312 23.578 11.734 1 98.56 121 GLU B CA 1
ATOM 5093 C C . GLU B 1 121 ? -25.984 24.297 11.609 1 98.56 121 GLU B C 1
ATOM 5095 O O . GLU B 1 121 ? -25.016 23.984 12.312 1 98.56 121 GLU B O 1
ATOM 5100 N N . PRO B 1 122 ? -25.906 25.312 10.781 1 98.69 122 PRO B N 1
ATOM 5101 C CA . PRO B 1 122 ? -24.641 26.031 10.547 1 98.69 122 PRO B CA 1
ATOM 5102 C C . PRO B 1 122 ? -24.219 26.891 11.727 1 98.69 122 PRO B C 1
ATOM 5104 O O . PRO B 1 122 ? -25.062 27.438 12.43 1 98.69 122 PRO B O 1
ATOM 5107 N N . GLY B 1 123 ? -22.938 27 11.953 1 98.12 123 GLY B N 1
ATOM 5108 C CA . GLY B 1 123 ? -22.328 27.969 12.852 1 98.12 123 GLY B CA 1
ATOM 5109 C C . GLY B 1 123 ? -22.594 27.672 14.312 1 98.12 123 GLY B C 1
ATOM 5110 O O . GLY B 1 123 ? -22.781 28.578 15.117 1 98.12 123 GLY B O 1
ATOM 5111 N N . ARG B 1 124 ? -22.609 26.375 14.656 1 97.25 124 ARG B N 1
ATOM 5112 C CA . ARG B 1 124 ? -22.938 25.984 16.031 1 97.25 124 ARG B CA 1
ATOM 5113 C C . ARG B 1 124 ? -21.969 24.922 16.547 1 97.25 124 ARG B C 1
ATOM 5115 O O . ARG B 1 124 ? -21.469 24.109 15.766 1 97.25 124 ARG B O 1
ATOM 5122 N N . PRO B 1 125 ? -21.75 24.984 17.891 1 98.19 125 PRO B N 1
ATOM 5123 C CA . PRO B 1 125 ? -20.953 23.906 18.469 1 98.19 125 PRO B CA 1
ATOM 5124 C C . PRO B 1 125 ? -21.75 22.625 18.672 1 98.19 125 PRO B C 1
ATOM 5126 O O . PRO B 1 125 ? -22.953 22.672 18.953 1 98.19 125 PRO B O 1
ATOM 5129 N N . TYR B 1 126 ? -21.141 21.484 18.516 1 98.81 126 TYR B N 1
ATOM 5130 C CA . TYR B 1 126 ? -21.672 20.156 18.797 1 98.81 126 TYR B CA 1
ATOM 5131 C C . TYR B 1 126 ? -20.641 19.312 19.547 1 98.81 126 TYR B C 1
ATOM 5133 O O . TYR B 1 126 ? -19.453 19.609 19.531 1 98.81 126 TYR B O 1
ATOM 5141 N N . TRP B 1 127 ? -21.141 18.344 20.25 1 98.88 127 TRP B N 1
ATOM 5142 C CA . TRP B 1 127 ? -20.328 17.359 20.969 1 98.88 127 TRP B CA 1
ATOM 5143 C C . TRP B 1 127 ? -20.531 15.961 20.406 1 98.88 127 TRP B C 1
ATOM 5145 O O . TRP B 1 127 ? -21.641 15.617 19.969 1 98.88 127 TRP B O 1
ATOM 5155 N N . TYR B 1 128 ? -19.453 15.148 20.359 1 98.94 128 TYR B N 1
ATOM 5156 C CA . TYR B 1 128 ? -19.562 13.812 19.766 1 98.94 128 TYR B CA 1
ATOM 5157 C C . TYR B 1 128 ? -18.812 12.789 20.609 1 98.94 128 TYR B C 1
ATOM 5159 O O . TYR B 1 128 ? -17.922 13.148 21.375 1 98.94 128 TYR B O 1
ATOM 5167 N N . ARG B 1 129 ? -19.234 11.531 20.469 1 98.88 129 ARG B N 1
ATOM 5168 C CA . ARG B 1 129 ? -18.562 10.406 21.109 1 98.88 129 ARG B CA 1
ATOM 5169 C C . ARG B 1 129 ? -18.797 9.109 20.344 1 98.88 129 ARG B C 1
ATOM 5171 O O . ARG B 1 129 ? -19.641 9.062 19.453 1 98.88 129 ARG B O 1
ATOM 5178 N N . PHE B 1 130 ? -18 8.117 20.688 1 98.81 130 PHE B N 1
ATOM 5179 C CA . PHE B 1 130 ? -18.094 6.789 20.094 1 98.81 130 PHE B CA 1
ATOM 5180 C C . PHE B 1 130 ? -18.312 5.73 21.172 1 98.81 130 PHE B C 1
ATOM 5182 O O . PHE B 1 130 ? -17.953 5.926 22.328 1 98.81 130 PHE B O 1
ATOM 5189 N N . VAL B 1 131 ? -18.953 4.66 20.75 1 98.06 131 VAL B N 1
ATOM 5190 C CA . VAL B 1 131 ? -19.156 3.51 21.625 1 98.06 131 VAL B CA 1
ATOM 5191 C C . VAL B 1 131 ? -18.844 2.223 20.859 1 98.06 131 VAL B C 1
ATOM 5193 O O . VAL B 1 131 ? -19.359 1.999 19.766 1 98.06 131 VAL B O 1
ATOM 5196 N N . ALA B 1 132 ? -17.984 1.412 21.406 1 97 132 ALA B N 1
ATOM 5197 C CA . ALA B 1 132 ? -17.703 0.073 20.906 1 97 132 ALA B CA 1
ATOM 5198 C C . ALA B 1 132 ? -17.844 -0.972 22 1 97 132 ALA B C 1
ATOM 5200 O O . ALA B 1 132 ? -17.062 -0.996 22.953 1 97 132 ALA B O 1
ATOM 5201 N N . GLY B 1 133 ? -18.797 -1.862 21.781 1 94.56 133 GLY B N 1
ATOM 5202 C CA . GLY B 1 133 ? -19.141 -2.719 22.906 1 94.56 133 GLY B CA 1
ATOM 5203 C C . GLY B 1 133 ? -19.625 -1.95 24.125 1 94.56 133 GLY B C 1
ATOM 5204 O O . GLY B 1 133 ? -20.562 -1.16 24.031 1 94.56 133 GLY B O 1
ATOM 5205 N N . THR B 1 134 ? -18.922 -2.125 25.188 1 94 134 THR B N 1
ATOM 5206 C CA . THR B 1 134 ? -19.328 -1.435 26.406 1 94 134 THR B CA 1
ATOM 5207 C C . THR B 1 134 ? -18.422 -0.228 26.672 1 94 134 THR B C 1
ATOM 5209 O O . THR B 1 134 ? -18.562 0.448 27.688 1 94 134 THR B O 1
ATOM 5212 N N . GLU B 1 135 ? -17.516 -0.043 25.75 1 96.56 135 GLU B N 1
ATOM 5213 C CA . GLU B 1 135 ? -16.531 1.015 25.953 1 96.56 135 GLU B CA 1
ATOM 5214 C C . GLU B 1 135 ? -16.969 2.312 25.281 1 96.56 135 GLU B C 1
ATOM 5216 O O . GLU B 1 135 ? -17.453 2.295 24.141 1 96.56 135 GLU B O 1
ATOM 5221 N N . ARG B 1 136 ? -16.75 3.389 25.969 1 97.12 136 ARG B N 1
ATOM 5222 C CA . ARG B 1 136 ? -17.078 4.707 25.438 1 97.12 136 ARG B CA 1
ATOM 5223 C C . ARG B 1 136 ? -15.828 5.57 25.312 1 97.12 136 ARG B C 1
ATOM 5225 O O . ARG B 1 136 ? -14.953 5.543 26.188 1 97.12 136 ARG B O 1
ATOM 5232 N N . SER B 1 137 ? -15.828 6.324 24.25 1 98.5 137 SER B N 1
ATOM 5233 C CA . SER B 1 137 ? -14.719 7.246 24.062 1 98.5 137 SER B CA 1
ATOM 5234 C C . SER B 1 137 ? -14.883 8.5 24.922 1 98.5 137 SER B C 1
ATOM 5236 O O . SER B 1 137 ? -15.945 8.711 25.516 1 98.5 137 SER B O 1
ATOM 5238 N N . MET B 1 138 ? -13.789 9.297 24.969 1 98.25 138 MET B N 1
ATOM 5239 C CA . MET B 1 138 ? -13.945 10.664 25.453 1 98.25 138 MET B CA 1
ATOM 5240 C C . MET B 1 138 ? -14.859 11.477 24.547 1 98.25 138 MET B C 1
ATOM 5242 O O . MET B 1 138 ? -15.141 11.062 23.422 1 98.25 138 MET B O 1
ATOM 5246 N N . VAL B 1 139 ? -15.258 12.594 25.062 1 98.75 139 VAL B N 1
ATOM 5247 C CA . VAL B 1 139 ? -16.141 13.484 24.312 1 98.75 139 VAL B CA 1
ATOM 5248 C C . VAL B 1 139 ? -15.305 14.5 23.531 1 98.75 139 VAL B C 1
ATOM 5250 O O . VAL B 1 139 ? -14.344 15.062 24.078 1 98.75 139 VAL B O 1
ATOM 5253 N N . GLY B 1 140 ? -15.578 14.633 22.219 1 98.81 140 GLY B N 1
ATOM 5254 C CA . GLY B 1 140 ? -15.016 15.703 21.422 1 98.81 140 GLY B CA 1
ATOM 5255 C C . GLY B 1 140 ? -16.016 16.797 21.109 1 98.81 140 GLY B C 1
ATOM 5256 O O . GLY B 1 140 ? -17.219 16.609 21.25 1 98.81 140 GLY B O 1
ATOM 5257 N N . ARG B 1 141 ? -15.477 17.922 20.75 1 98.69 141 ARG B N 1
ATOM 5258 C CA . ARG B 1 141 ? -16.266 19.078 20.344 1 98.69 141 ARG B CA 1
ATOM 5259 C C . ARG B 1 141 ? -15.852 19.578 18.969 1 98.69 141 ARG B C 1
ATOM 5261 O O . ARG B 1 141 ? -14.664 19.547 18.625 1 98.69 141 ARG B O 1
ATOM 5268 N N . ALA B 1 142 ? -16.844 20.016 18.172 1 98.75 142 ALA B N 1
ATOM 5269 C CA . ALA B 1 142 ? -16.578 20.672 16.891 1 98.75 142 ALA B CA 1
ATOM 5270 C C . ALA B 1 142 ? -17.688 21.656 16.531 1 98.75 142 ALA B C 1
ATOM 5272 O O . ALA B 1 142 ? -18.828 21.516 17.016 1 98.75 142 ALA B O 1
ATOM 5273 N N . ARG B 1 143 ? -17.328 22.609 15.812 1 98.69 143 ARG B N 1
ATOM 5274 C CA . ARG B 1 143 ? -18.297 23.594 15.344 1 98.69 143 ARG B CA 1
ATOM 5275 C C . ARG B 1 143 ? -18.516 23.469 13.836 1 98.69 143 ARG B C 1
ATOM 5277 O O . ARG B 1 143 ? -17.562 23.266 13.078 1 98.69 143 ARG B O 1
ATOM 5284 N N . THR B 1 144 ? -19.781 23.516 13.406 1 98.81 144 THR B N 1
ATOM 5285 C CA . THR B 1 144 ? -20.062 23.625 11.977 1 98.81 144 THR B CA 1
ATOM 5286 C C . THR B 1 144 ? -19.656 24.984 11.438 1 98.81 144 THR B C 1
ATOM 5288 O O . THR B 1 144 ? -19.672 25.984 12.172 1 98.81 144 THR B O 1
ATOM 5291 N N . ALA B 1 145 ? -19.344 25.031 10.18 1 98.81 145 ALA B N 1
ATOM 5292 C CA . ALA B 1 145 ? -19.094 26.328 9.539 1 98.81 145 ALA B CA 1
ATOM 5293 C C . ALA B 1 145 ? -20.375 27.141 9.438 1 98.81 145 ALA B C 1
ATOM 5295 O O . ALA B 1 145 ? -21.484 26.578 9.398 1 98.81 145 ALA B O 1
ATOM 5296 N N . PRO B 1 146 ? -20.25 28.484 9.391 1 98.69 146 PRO B N 1
ATOM 5297 C CA . PRO B 1 146 ? -21.438 29.297 9.094 1 98.69 146 PRO B CA 1
ATOM 5298 C C . PRO B 1 146 ? -22.016 28.984 7.715 1 98.69 146 PRO B C 1
ATOM 5300 O O . PRO B 1 146 ? -21.328 28.453 6.844 1 98.69 146 PRO B O 1
ATOM 5303 N N . ALA B 1 147 ? -23.25 29.312 7.566 1 98.44 147 ALA B N 1
ATOM 5304 C CA . ALA B 1 147 ? -23.891 29.141 6.266 1 98.44 147 ALA B CA 1
ATOM 5305 C C . ALA B 1 147 ? -23.156 29.922 5.184 1 98.44 147 ALA B C 1
ATOM 5307 O O . ALA B 1 147 ? -22.688 31.031 5.426 1 98.44 147 ALA B O 1
ATOM 5308 N N . LEU B 1 148 ? -23.203 29.359 4.004 1 97.38 148 LEU B N 1
ATOM 5309 C CA . LEU B 1 148 ? -22.516 30.031 2.896 1 97.38 148 LEU B CA 1
ATOM 5310 C C . LEU B 1 148 ? -23.109 31.422 2.658 1 97.38 148 LEU B C 1
ATOM 5312 O O . LEU B 1 148 ? -24.328 31.594 2.645 1 97.38 148 LEU B O 1
ATOM 5316 N N . GLY B 1 149 ? -22.25 32.344 2.635 1 97.44 149 GLY B N 1
ATOM 5317 C CA . GLY B 1 149 ? -22.656 33.719 2.312 1 97.44 149 GLY B CA 1
ATOM 5318 C C . GLY B 1 149 ? -23.203 34.469 3.508 1 97.44 149 GLY B C 1
ATOM 5319 O O . GLY B 1 149 ? -23.406 35.688 3.438 1 97.44 149 GLY B O 1
ATOM 5320 N N . ALA B 1 150 ? -23.375 33.812 4.609 1 98.19 150 ALA B N 1
ATOM 5321 C CA . ALA B 1 150 ? -23.906 34.469 5.793 1 98.19 150 ALA B CA 1
ATOM 5322 C C . ALA B 1 150 ? -22.891 35.438 6.395 1 98.19 150 ALA B C 1
ATOM 5324 O O . ALA B 1 150 ? -21.688 35.156 6.387 1 98.19 150 ALA B O 1
ATOM 5325 N N . PRO B 1 151 ? -23.391 36.594 6.926 1 98 151 PRO B N 1
ATOM 5326 C CA . PRO B 1 151 ? -22.453 37.438 7.656 1 98 151 PRO B CA 1
ATOM 5327 C C . PRO B 1 151 ? -21.891 36.781 8.906 1 98 151 PRO B C 1
ATOM 5329 O O . PRO B 1 151 ? -22.625 36.094 9.633 1 98 151 PRO B O 1
ATOM 5332 N N . VAL B 1 152 ? -20.656 36.938 9.094 1 98.12 152 VAL B N 1
ATOM 5333 C CA . VAL B 1 152 ? -19.953 36.375 10.242 1 98.12 152 VAL B CA 1
ATOM 5334 C C . VAL B 1 152 ? -19.219 37.5 10.977 1 98.12 152 VAL B C 1
ATOM 5336 O O . VAL B 1 152 ? -18.438 38.219 10.383 1 98.12 152 VAL B O 1
ATOM 5339 N N . GLU B 1 153 ? -19.469 37.562 12.258 1 97.88 153 GLU B N 1
ATOM 5340 C CA . GLU B 1 153 ? -18.891 38.656 13.039 1 97.88 153 GLU B CA 1
ATOM 5341 C C . GLU B 1 153 ? -17.422 38.375 13.359 1 97.88 153 GLU B C 1
ATOM 5343 O O . GLU B 1 153 ? -16.609 39.312 13.398 1 97.88 153 GLU B O 1
ATOM 5348 N N . ARG B 1 154 ? -17.203 37.156 13.617 1 98.19 154 ARG B N 1
ATOM 5349 C CA . ARG B 1 154 ? -15.852 36.812 14.039 1 98.19 154 ARG B CA 1
ATOM 5350 C C . ARG B 1 154 ? -15.562 35.344 13.812 1 98.19 154 ARG B C 1
ATOM 5352 O O . ARG B 1 154 ? -16.422 34.5 14.039 1 98.19 154 ARG B O 1
ATOM 5359 N N . LEU B 1 155 ? -14.391 35.125 13.328 1 98.5 155 LEU B N 1
ATOM 5360 C CA . LEU B 1 155 ? -13.812 33.781 13.328 1 98.5 155 LEU B CA 1
ATOM 5361 C C . LEU B 1 155 ? -12.562 33.719 14.203 1 98.5 155 LEU B C 1
ATOM 5363 O O . LEU B 1 155 ? -11.758 34.656 14.195 1 98.5 155 LEU B O 1
ATOM 5367 N N . ARG B 1 156 ? -12.406 32.688 15.008 1 98.75 156 ARG B N 1
ATOM 5368 C CA . ARG B 1 156 ? -11.25 32.469 15.867 1 98.75 156 ARG B CA 1
ATOM 5369 C C . ARG B 1 156 ? -10.656 31.078 15.641 1 98.75 156 ARG B C 1
ATOM 5371 O O . ARG B 1 156 ? -11.359 30.078 15.742 1 98.75 156 ARG B O 1
ATOM 5378 N N . PHE B 1 157 ? -9.352 30.984 15.289 1 98.88 157 PHE B N 1
ATOM 5379 C CA . PHE B 1 157 ? -8.742 29.688 15.031 1 98.88 157 PHE B CA 1
ATOM 5380 C C . PHE B 1 157 ? -7.254 29.703 15.359 1 98.88 157 PHE B C 1
ATOM 5382 O O . PHE B 1 157 ? -6.652 30.781 15.469 1 98.88 157 PHE B O 1
ATOM 5389 N N . ALA B 1 158 ? -6.676 28.531 15.602 1 98.94 158 ALA B N 1
ATOM 5390 C CA . ALA B 1 158 ? -5.25 28.375 15.875 1 98.94 158 ALA B CA 1
ATOM 5391 C C . ALA B 1 158 ? -4.531 27.734 14.688 1 98.94 158 ALA B C 1
ATOM 5393 O O . ALA B 1 158 ? -5.141 26.984 13.914 1 98.94 158 ALA B O 1
ATOM 5394 N N . VAL B 1 159 ? -3.287 28.094 14.508 1 98.94 159 VAL B N 1
ATOM 5395 C CA . VAL B 1 159 ? -2.402 27.5 13.508 1 98.94 159 VAL B CA 1
ATOM 5396 C C . VAL B 1 159 ? -1.183 26.891 14.188 1 98.94 159 VAL B C 1
ATOM 5398 O O . VAL B 1 159 ? -0.479 27.578 14.945 1 98.94 159 VAL B O 1
ATOM 5401 N N . GLY B 1 160 ? -0.98 25.641 13.961 1 98.81 160 GLY B N 1
ATOM 5402 C CA . GLY B 1 160 ? 0.162 24.938 14.531 1 98.81 160 GLY B CA 1
ATOM 5403 C C . GLY B 1 160 ? 0.583 23.719 13.734 1 98.81 160 GLY B C 1
ATOM 5404 O O . GLY B 1 160 ? -0.161 23.25 12.867 1 98.81 160 GLY B O 1
ATOM 5405 N N . GLY B 1 161 ? 1.766 23.281 13.945 1 98.75 161 GLY B N 1
ATOM 5406 C CA . GLY B 1 161 ? 2.359 22.125 13.305 1 98.75 161 GLY B CA 1
ATOM 5407 C C . GLY B 1 161 ? 3.809 21.906 13.695 1 98.75 161 GLY B C 1
ATOM 5408 O O . GLY B 1 161 ? 4.293 22.5 14.656 1 98.75 161 GLY B O 1
ATOM 5409 N N . CYS B 1 162 ? 4.477 20.953 13 1 98.81 162 CYS B N 1
ATOM 5410 C CA . CYS B 1 162 ? 5.867 20.609 13.281 1 98.81 162 CYS B CA 1
ATOM 5411 C C . CYS B 1 162 ? 6.031 20.188 14.734 1 98.81 162 CYS B C 1
ATOM 5413 O O . CYS B 1 162 ? 6.578 20.938 15.555 1 98.81 162 CYS B O 1
ATOM 5415 N N . GLN B 1 163 ? 5.738 18.938 14.945 1 98.75 163 GLN B N 1
ATOM 5416 C CA . GLN B 1 163 ? 5.652 18.453 16.312 1 98.75 163 GLN B CA 1
ATOM 5417 C C . GLN B 1 163 ? 6.547 17.234 16.531 1 98.75 163 GLN B C 1
ATOM 5419 O O . GLN B 1 163 ? 6.094 16.188 17 1 98.75 163 GLN B O 1
ATOM 5424 N N . ALA B 1 164 ? 7.77 17.375 16.172 1 98.12 164 ALA B N 1
ATOM 5425 C CA . ALA B 1 164 ? 8.695 16.281 16.422 1 98.12 164 ALA B CA 1
ATOM 5426 C C . ALA B 1 164 ? 8.602 15.812 17.875 1 98.12 164 ALA B C 1
ATOM 5428 O O . ALA B 1 164 ? 8.922 16.562 18.797 1 98.12 164 ALA B O 1
ATOM 5429 N N . TYR B 1 165 ? 8.195 14.594 18.016 1 98.25 165 TYR B N 1
ATOM 5430 C CA . TYR B 1 165 ? 7.906 14.016 19.328 1 98.25 165 TYR B CA 1
ATOM 5431 C C . TYR B 1 165 ? 9.125 14.094 20.25 1 98.25 165 TYR B C 1
ATOM 5433 O O . TYR B 1 165 ? 9.016 14.492 21.406 1 98.25 165 TYR B O 1
ATOM 5441 N N . GLU B 1 166 ? 10.32 13.75 19.781 1 97.5 166 GLU B N 1
ATOM 5442 C CA . GLU B 1 166 ? 11.547 13.625 20.562 1 97.5 166 GLU B CA 1
ATOM 5443 C C . GLU B 1 166 ? 12.086 14.992 20.969 1 97.5 166 GLU B C 1
ATOM 5445 O O . GLU B 1 166 ? 12.945 15.086 21.844 1 97.5 166 GLU B O 1
ATOM 5450 N N . HIS B 1 167 ? 11.594 16.062 20.359 1 97.44 167 HIS B N 1
ATOM 5451 C CA . HIS B 1 167 ? 12.148 17.391 20.609 1 97.44 167 HIS B CA 1
ATOM 5452 C C . HIS B 1 167 ? 11.43 18.062 21.766 1 97.44 167 HIS B C 1
ATOM 5454 O O . HIS B 1 167 ? 11.875 19.109 22.25 1 97.44 167 HIS B O 1
ATOM 5460 N N . GLY B 1 168 ? 10.297 17.547 22.219 1 98.06 168 GLY B N 1
ATOM 5461 C CA . GLY B 1 168 ? 9.695 18.172 23.375 1 98.06 168 GLY B CA 1
ATOM 5462 C C . GLY B 1 168 ? 8.266 17.734 23.625 1 98.06 168 GLY B C 1
ATOM 5463 O O . GLY B 1 168 ? 7.719 16.938 22.859 1 98.06 168 GLY B O 1
ATOM 5464 N N . HIS B 1 169 ? 7.723 18.266 24.672 1 98.31 169 HIS B N 1
ATOM 5465 C CA . HIS B 1 169 ? 6.363 17.969 25.094 1 98.31 169 HIS B CA 1
ATOM 5466 C C . HIS B 1 169 ? 5.352 18.891 24.422 1 98.31 169 HIS B C 1
ATOM 5468 O O . HIS B 1 169 ? 5.711 19.969 23.938 1 98.31 169 HIS B O 1
ATOM 5474 N N . TYR B 1 170 ? 4.125 18.453 24.375 1 98.75 170 TYR B N 1
ATOM 5475 C CA . TYR B 1 170 ? 3.1 19.109 23.578 1 98.75 170 TYR B CA 1
ATOM 5476 C C . TYR B 1 170 ? 2.293 20.094 24.422 1 98.75 170 TYR B C 1
ATOM 5478 O O . TYR B 1 170 ? 1.062 20.109 24.375 1 98.75 170 TYR B O 1
ATOM 5486 N N . THR B 1 171 ? 3 20.938 25.172 1 98.5 171 THR B N 1
ATOM 5487 C CA . THR B 1 171 ? 2.387 21.953 26 1 98.5 171 THR B CA 1
ATOM 5488 C C . THR B 1 171 ? 1.573 22.938 25.156 1 98.5 171 THR B C 1
ATOM 5490 O O . THR B 1 171 ? 0.517 23.406 25.578 1 98.5 171 THR B O 1
ATOM 5493 N N . ALA B 1 172 ? 2.072 23.234 23.984 1 98.88 172 ALA B N 1
ATOM 5494 C CA . ALA B 1 172 ? 1.357 24.141 23.094 1 98.88 172 ALA B CA 1
ATOM 5495 C C . ALA B 1 172 ? -0.022 23.594 22.734 1 98.88 172 ALA B C 1
ATOM 5497 O O . ALA B 1 172 ? -0.999 24.344 22.672 1 98.88 172 ALA B O 1
ATOM 5498 N N . TRP B 1 173 ? -0.115 22.312 22.484 1 98.88 173 TRP B N 1
ATOM 5499 C CA . TRP B 1 173 ? -1.406 21.703 22.188 1 98.88 173 TRP B CA 1
ATOM 5500 C C . TRP B 1 173 ? -2.352 21.812 23.375 1 98.88 173 TRP B C 1
ATOM 5502 O O . TRP B 1 173 ? -3.553 22.031 23.203 1 98.88 173 TRP B O 1
ATOM 5512 N N . ARG B 1 174 ? -1.823 21.625 24.578 1 98.44 174 ARG B N 1
ATOM 5513 C CA . ARG B 1 174 ? -2.643 21.828 25.766 1 98.44 174 ARG B CA 1
ATOM 5514 C C . ARG B 1 174 ? -3.174 23.266 25.828 1 98.44 174 ARG B C 1
ATOM 5516 O O . ARG B 1 174 ? -4.359 23.469 26.094 1 98.44 174 ARG B O 1
ATOM 5523 N N . CYS B 1 175 ? -2.314 24.203 25.578 1 98.81 175 CYS B N 1
ATOM 5524 C CA . CYS B 1 175 ? -2.711 25.594 25.578 1 98.81 175 CYS B CA 1
ATOM 5525 C C . CYS B 1 175 ? -3.787 25.859 24.531 1 98.81 175 CYS B C 1
ATOM 5527 O O . CYS B 1 175 ? -4.762 26.562 24.797 1 98.81 175 CYS B O 1
ATOM 5529 N N . ILE B 1 176 ? -3.662 25.297 23.359 1 98.88 176 ILE B N 1
ATOM 5530 C CA . ILE B 1 176 ? -4.641 25.453 22.297 1 98.88 176 ILE B CA 1
ATOM 5531 C C . ILE B 1 176 ? -5.984 24.875 22.734 1 98.88 176 ILE B C 1
ATOM 5533 O O . ILE B 1 176 ? -7.035 25.484 22.484 1 98.88 176 ILE B O 1
ATOM 5537 N N . SER B 1 177 ? -5.938 23.766 23.391 1 98.44 177 SER B N 1
ATOM 5538 C CA . SER B 1 177 ? -7.172 23.125 23.844 1 98.44 177 SER B CA 1
ATOM 5539 C C . SER B 1 177 ? -7.918 24 24.844 1 98.44 177 SER B C 1
ATOM 5541 O O . SER B 1 177 ? -9.141 23.891 24.984 1 98.44 177 SER B O 1
ATOM 5543 N N . ASP B 1 178 ? -7.207 24.875 25.469 1 97.75 178 ASP B N 1
ATOM 5544 C CA . ASP B 1 178 ? -7.793 25.734 26.5 1 97.75 178 ASP B CA 1
ATOM 5545 C C . ASP B 1 178 ? -8.312 27.031 25.906 1 97.75 178 ASP B C 1
ATOM 5547 O O . ASP B 1 178 ? -9.008 27.797 26.578 1 97.75 178 ASP B O 1
ATOM 5551 N N . GLU B 1 179 ? -7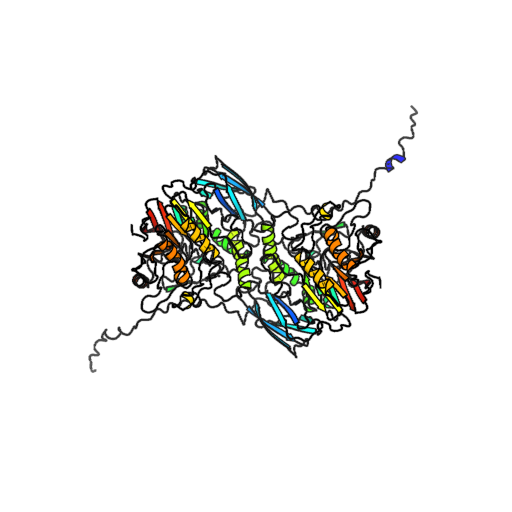.879 27.297 24.672 1 97.75 179 GLU B N 1
ATOM 5552 C CA . GLU B 1 179 ? -8.422 28.484 24.016 1 97.75 179 GLU B CA 1
ATOM 5553 C C . GLU B 1 179 ? -9.938 28.391 23.891 1 97.75 179 GLU B C 1
ATOM 5555 O O . GLU B 1 179 ? -10.477 27.328 23.578 1 97.75 179 GLU B O 1
ATOM 5560 N N . SER B 1 180 ? -10.594 29.453 24.094 1 91.94 180 SER B N 1
ATOM 5561 C CA . SER B 1 180 ? -12.055 29.438 24.062 1 91.94 180 SER B CA 1
ATOM 5562 C C . SER B 1 180 ? -12.578 29.688 22.656 1 91.94 180 SER B C 1
ATOM 5564 O O . SER B 1 180 ? -12 30.469 21.891 1 91.94 180 SER B O 1
ATOM 5566 N N . ASP B 1 181 ? -13.594 28.969 22.297 1 93 181 ASP B N 1
ATOM 5567 C CA . ASP B 1 181 ? -14.469 29.234 21.156 1 93 181 ASP B CA 1
ATOM 5568 C C . ASP B 1 181 ? -13.688 29.156 19.844 1 93 181 ASP B C 1
ATOM 5570 O O . ASP B 1 181 ? -13.828 30.031 18.984 1 93 181 ASP B O 1
ATOM 5574 N N . LEU B 1 182 ? -12.789 28.172 19.734 1 98.38 182 LEU B N 1
ATOM 5575 C CA . LEU B 1 182 ? -12.125 27.984 18.453 1 98.38 182 LEU B CA 1
ATOM 5576 C C . LEU B 1 182 ? -13.094 27.422 17.422 1 98.38 182 LEU B C 1
ATOM 5578 O O . LEU B 1 182 ? -13.852 26.5 17.703 1 98.38 182 LEU B O 1
ATOM 5582 N N . ASP B 1 183 ? -13.078 28.031 16.281 1 98.75 183 ASP B N 1
ATOM 5583 C CA . ASP B 1 183 ? -13.859 27.516 15.164 1 98.75 183 ASP B CA 1
ATOM 5584 C C . ASP B 1 183 ? -13.172 26.312 14.523 1 98.75 183 ASP B C 1
ATOM 5586 O O . ASP B 1 183 ? -13.836 25.375 14.07 1 98.75 183 ASP B O 1
ATOM 5590 N N . PHE B 1 184 ? -11.852 26.359 14.43 1 98.88 184 PHE B N 1
ATOM 5591 C CA . PHE B 1 184 ? -11.062 25.234 13.922 1 98.88 184 PHE B CA 1
ATOM 5592 C C . PHE B 1 184 ? -9.586 25.406 14.273 1 98.88 184 PHE B C 1
ATOM 5594 O O . PHE B 1 184 ? -9.188 26.438 14.82 1 98.88 184 PHE B O 1
ATOM 5601 N N . ILE B 1 185 ? -8.836 24.375 14.109 1 98.94 185 ILE B N 1
ATOM 5602 C CA . ILE B 1 185 ? -7.379 24.359 14.195 1 98.94 185 ILE B CA 1
ATOM 5603 C C . ILE B 1 185 ? -6.781 23.938 12.859 1 98.94 185 ILE B C 1
ATOM 5605 O O . ILE B 1 185 ? -7.109 22.859 12.336 1 98.94 185 ILE B O 1
ATOM 5609 N N . TYR B 1 186 ? -5.992 24.828 12.25 1 98.94 186 TYR B N 1
ATOM 5610 C CA . TYR B 1 186 ? -5.266 24.453 11.039 1 98.94 186 TYR B CA 1
ATOM 5611 C C . TYR B 1 186 ? -3.918 23.828 11.391 1 98.94 186 TYR B C 1
ATOM 5613 O O . TYR B 1 186 ? -3.08 24.469 12.031 1 98.94 186 TYR B O 1
ATOM 5621 N N . HIS B 1 187 ? -3.74 22.594 11.062 1 98.94 187 HIS B N 1
ATOM 5622 C CA . HIS B 1 187 ? -2.455 21.922 11.195 1 98.94 187 HIS B CA 1
ATOM 5623 C C . HIS B 1 187 ? -1.686 21.938 9.875 1 98.94 187 HIS B C 1
ATOM 5625 O O . HIS B 1 187 ? -2.037 21.219 8.938 1 98.94 187 HIS B O 1
ATOM 5631 N N . TYR B 1 188 ? -0.576 22.672 9.844 1 98.75 188 TYR B N 1
ATOM 5632 C CA . TYR B 1 188 ? 0.05 22.969 8.562 1 98.75 188 TYR B CA 1
ATOM 5633 C C . TYR B 1 188 ? 0.967 21.844 8.117 1 98.75 188 TYR B C 1
ATOM 5635 O O . TYR B 1 188 ? 1.516 21.859 7.016 1 98.75 188 TYR B O 1
ATOM 5643 N N . GLY B 1 189 ? 1.227 20.859 8.977 1 98.69 189 GLY B N 1
ATOM 5644 C CA . GLY B 1 189 ? 2.021 19.719 8.555 1 98.69 189 GLY B CA 1
ATOM 5645 C C . GLY B 1 189 ? 3.068 19.312 9.57 1 98.69 189 GLY B C 1
ATOM 5646 O O . GLY B 1 189 ? 3.236 19.969 10.602 1 98.69 189 GLY B O 1
ATOM 5647 N N . ASP B 1 190 ? 3.75 18.141 9.242 1 98.75 190 ASP B N 1
ATOM 5648 C CA . ASP B 1 190 ? 4.746 17.516 10.109 1 98.75 190 ASP B CA 1
ATOM 5649 C C . ASP B 1 190 ? 4.109 17.047 11.406 1 98.75 190 ASP B C 1
ATOM 5651 O O . ASP B 1 190 ? 4.578 17.391 12.5 1 98.75 190 ASP B O 1
ATOM 5655 N N . TYR B 1 191 ? 2.998 16.328 11.148 1 98.88 191 TYR B N 1
ATOM 5656 C CA . TYR B 1 191 ? 2.281 15.711 12.258 1 98.88 191 TYR B CA 1
ATOM 5657 C C . TYR B 1 191 ? 3.137 14.648 12.945 1 98.88 191 TYR B C 1
ATOM 5659 O O . TYR B 1 191 ? 3.102 14.516 14.172 1 98.88 191 TYR B O 1
ATOM 5667 N N . ILE B 1 192 ? 3.852 13.906 12.125 1 98.75 192 ILE B N 1
ATOM 5668 C CA . ILE B 1 192 ? 4.883 13 12.617 1 98.75 192 ILE B CA 1
ATOM 5669 C C . ILE B 1 192 ? 6.211 13.312 11.938 1 98.75 192 ILE B C 1
ATOM 5671 O O . ILE B 1 192 ? 6.25 14.039 10.938 1 98.75 192 ILE B O 1
ATOM 5675 N N . TYR B 1 193 ? 7.238 12.812 12.555 1 98.38 193 TYR B N 1
ATOM 5676 C CA . TYR B 1 193 ? 8.555 12.758 11.922 1 98.38 193 TYR B CA 1
ATOM 5677 C C . TYR B 1 193 ? 8.977 11.32 11.664 1 98.38 193 TYR B C 1
ATOM 5679 O O . TYR B 1 193 ? 8.984 10.492 12.578 1 98.38 193 TYR B O 1
ATOM 5687 N N . GLU B 1 194 ? 9.336 11.016 10.484 1 97.75 194 GLU B N 1
ATOM 5688 C CA . GLU B 1 194 ? 9.562 9.656 10.008 1 97.75 194 GLU B CA 1
ATOM 5689 C C . GLU B 1 194 ? 10.93 9.141 10.43 1 97.75 194 GLU B C 1
ATOM 5691 O O . GLU B 1 194 ? 11.18 7.934 10.422 1 97.75 194 GLU B O 1
ATOM 5696 N N . GLY B 1 195 ? 11.859 9.984 10.758 1 94.44 195 GLY B N 1
ATOM 5697 C CA . GLY B 1 195 ? 13.227 9.586 11.039 1 94.44 195 GLY B CA 1
ATOM 5698 C C . GLY B 1 195 ? 13.375 8.812 12.336 1 94.44 195 GLY B C 1
ATOM 5699 O O . GLY B 1 195 ? 12.477 8.844 13.188 1 94.44 195 GLY B O 1
ATOM 5700 N N . GLY B 1 196 ? 14.477 8.102 12.445 1 91.94 196 GLY B N 1
ATOM 5701 C CA . GLY B 1 196 ? 14.797 7.457 13.711 1 91.94 196 GLY B CA 1
ATOM 5702 C C . GLY B 1 196 ? 15.203 8.438 14.797 1 91.94 196 GLY B C 1
ATOM 5703 O O . GLY B 1 196 ? 15.539 9.594 14.5 1 91.94 196 GLY B O 1
ATOM 5704 N N . VAL B 1 197 ? 15.023 7.961 16 1 86.56 197 VAL B N 1
ATOM 5705 C CA . VAL B 1 197 ? 15.367 8.836 17.125 1 86.56 197 VAL B CA 1
ATOM 5706 C C . VAL B 1 197 ? 16.844 8.656 17.484 1 86.56 197 VAL B C 1
ATOM 5708 O O . VAL B 1 197 ? 17.359 7.543 17.469 1 86.56 197 VAL B O 1
ATOM 5711 N N . ARG B 1 198 ? 17.469 9.883 17.766 1 86.69 198 ARG B N 1
ATOM 5712 C CA . ARG B 1 198 ? 18.844 9.93 18.25 1 86.69 198 ARG B CA 1
ATOM 5713 C C . ARG B 1 198 ? 18.906 10.383 19.703 1 86.69 198 ARG B C 1
ATOM 5715 O O . ARG B 1 198 ? 18.016 11.117 20.172 1 86.69 198 ARG B O 1
ATOM 5722 N N . SER B 1 199 ? 19.859 9.922 20.328 1 90.5 199 SER B N 1
ATOM 5723 C CA . SER B 1 199 ? 20.016 10.289 21.719 1 90.5 199 SER B CA 1
ATOM 5724 C C . SER B 1 199 ? 20.359 11.773 21.859 1 90.5 199 SER B C 1
ATOM 5726 O O . SER B 1 199 ? 20.125 12.367 22.922 1 90.5 199 SER B O 1
ATOM 5728 N N . PHE B 1 200 ? 20.938 12.266 20.797 1 91.88 200 PHE B N 1
ATOM 5729 C CA . PHE B 1 200 ? 21.312 13.672 20.781 1 91.88 200 PHE B CA 1
ATOM 5730 C C . PHE B 1 200 ? 20.781 14.352 19.516 1 91.88 200 PHE B C 1
ATOM 5732 O O . PHE B 1 200 ? 20.562 13.703 18.5 1 91.88 200 PHE B O 1
ATOM 5739 N N . TYR B 1 201 ? 20.5 15.648 19.719 1 90.56 201 TYR B N 1
ATOM 5740 C CA . TYR B 1 201 ? 20.109 16.469 18.578 1 90.56 201 TYR B CA 1
ATOM 5741 C C . TYR B 1 201 ? 20.906 17.766 18.531 1 90.56 201 TYR B C 1
ATOM 5743 O O . TYR B 1 201 ? 21.5 18.156 19.531 1 90.56 201 TYR B O 1
ATOM 5751 N N . PHE B 1 202 ? 21.062 18.375 17.391 1 89.69 202 PHE B N 1
ATOM 5752 C CA . PHE B 1 202 ? 21.719 19.672 17.25 1 89.69 202 PHE B CA 1
ATOM 5753 C C . PHE B 1 202 ? 20.734 20.812 17.5 1 89.69 202 PHE B C 1
ATOM 5755 O O . PHE B 1 202 ? 19.766 20.984 16.75 1 89.69 202 PHE B O 1
ATOM 5762 N N . ASP B 1 203 ? 20.922 21.547 18.5 1 93.25 203 ASP B N 1
ATOM 5763 C CA . ASP B 1 203 ? 20.109 22.719 18.812 1 93.25 203 ASP B CA 1
ATOM 5764 C C . ASP B 1 203 ? 20.562 23.938 18.016 1 93.25 203 ASP B C 1
ATOM 5766 O O . ASP B 1 203 ? 21.656 24.469 18.234 1 93.25 203 ASP B O 1
ATOM 5770 N N . ARG B 1 204 ? 19.766 24.453 17.219 1 89.25 204 ARG B N 1
ATOM 5771 C CA . ARG B 1 204 ? 20.109 25.531 16.312 1 89.25 204 ARG B CA 1
ATOM 5772 C C . ARG B 1 204 ? 20.172 26.875 17.047 1 89.25 204 ARG B C 1
ATOM 5774 O O . ARG B 1 204 ? 20.828 27.812 16.594 1 89.25 204 ARG B O 1
ATOM 5781 N N . HIS B 1 205 ? 19.406 26.922 18.078 1 92.5 205 HIS B N 1
ATOM 5782 C CA . HIS B 1 205 ? 19.422 28.156 18.859 1 92.5 205 HIS B CA 1
ATOM 5783 C C . HIS B 1 205 ? 20.719 28.297 19.641 1 92.5 205 HIS B C 1
ATOM 5785 O O . HIS B 1 205 ? 21.328 29.359 19.656 1 92.5 205 HIS B O 1
ATOM 5791 N N . GLN B 1 206 ? 21.156 27.25 20.281 1 92.19 206 GLN B N 1
ATOM 5792 C CA . GLN B 1 206 ? 22.375 27.266 21.094 1 92.19 206 GLN B CA 1
ATOM 5793 C C . GLN B 1 206 ? 23.594 26.875 20.25 1 92.19 206 GLN B C 1
ATOM 5795 O O . GLN B 1 206 ? 24.734 27 20.719 1 92.19 206 GLN B O 1
ATOM 5800 N N . GLU B 1 207 ? 23.391 26.375 19.109 1 92.12 207 GLU B N 1
ATOM 5801 C CA . GLU B 1 207 ? 24.438 25.969 18.172 1 92.12 207 GLU B CA 1
ATOM 5802 C C . GLU B 1 207 ? 25.375 24.938 18.812 1 92.12 207 GLU B C 1
ATOM 5804 O O . GLU B 1 207 ? 26.594 25.094 18.797 1 92.12 207 GLU B O 1
ATOM 5809 N N . ARG B 1 208 ? 24.766 23.953 19.406 1 92.25 208 ARG B N 1
ATOM 5810 C CA . ARG B 1 208 ? 25.5 22.844 20.016 1 92.25 208 ARG B CA 1
ATOM 5811 C C . ARG B 1 208 ? 24.641 21.594 20.094 1 92.25 208 ARG B C 1
ATOM 5813 O O . ARG B 1 208 ? 23.422 21.656 19.969 1 92.25 208 ARG B O 1
ATOM 5820 N N . THR B 1 209 ? 25.25 20.5 20.25 1 94.31 209 THR B N 1
ATOM 5821 C CA . THR B 1 209 ? 24.578 19.203 20.422 1 94.31 209 THR B CA 1
ATOM 5822 C C . THR B 1 209 ? 24.078 19.047 21.859 1 94.31 209 THR B C 1
ATOM 5824 O O . THR B 1 209 ? 24.828 19.281 22.812 1 94.31 209 THR B O 1
ATOM 5827 N N . LEU B 1 210 ? 22.828 18.75 21.984 1 94.12 210 LEU B N 1
ATOM 5828 C CA . LEU B 1 210 ? 22.203 18.562 23.297 1 94.12 210 LEU B CA 1
ATOM 5829 C C . LEU B 1 210 ? 21.5 17.203 23.359 1 94.12 210 LEU B C 1
ATOM 5831 O O . LEU B 1 210 ? 21.203 16.609 22.328 1 94.12 210 LEU B O 1
ATOM 5835 N N . PRO B 1 211 ? 21.344 16.703 24.562 1 94.31 211 PRO B N 1
ATOM 5836 C CA . PRO B 1 211 ? 20.547 15.477 24.688 1 94.31 211 PRO B CA 1
ATOM 5837 C C . PRO B 1 211 ? 19.125 15.648 24.203 1 94.31 211 PRO B C 1
ATOM 5839 O O . PRO B 1 211 ? 18.516 16.703 24.406 1 94.31 211 PRO B O 1
ATOM 5842 N N . THR B 1 212 ? 18.562 14.648 23.516 1 95.75 212 THR B N 1
ATOM 5843 C CA . THR B 1 212 ? 17.172 14.648 23.062 1 95.75 212 THR B CA 1
ATOM 5844 C C . THR B 1 212 ? 16.219 14.695 24.234 1 95.75 212 THR B C 1
ATOM 5846 O O . THR B 1 212 ? 16.281 13.852 25.141 1 95.75 212 THR B O 1
ATOM 5849 N N . PRO B 1 213 ? 15.32 15.648 24.203 1 95.56 213 PRO B N 1
ATOM 5850 C CA . PRO B 1 213 ? 14.469 15.875 25.375 1 95.56 213 PRO B CA 1
ATOM 5851 C C . PRO B 1 213 ? 13.523 14.711 25.656 1 95.56 213 PRO B C 1
ATOM 5853 O O . PRO B 1 213 ? 13.234 14.414 26.812 1 95.56 213 PRO B O 1
ATOM 5856 N N . ARG B 1 214 ? 12.938 14.109 24.719 1 95.06 214 ARG B N 1
ATOM 5857 C CA . ARG B 1 214 ? 11.914 13.078 24.844 1 95.06 214 ARG B CA 1
ATOM 5858 C C . ARG B 1 214 ? 12.195 11.906 23.922 1 95.06 214 ARG B C 1
ATOM 5860 O O . ARG B 1 214 ? 11.461 11.688 22.953 1 95.06 214 ARG B O 1
ATOM 5867 N N . PRO B 1 215 ? 13.234 11.133 24.234 1 94.19 215 PRO B N 1
ATOM 5868 C CA . PRO B 1 215 ? 13.609 10.039 23.344 1 94.19 215 PRO B CA 1
ATOM 5869 C C . PRO B 1 215 ? 12.586 8.906 23.328 1 94.19 215 PRO B C 1
ATOM 5871 O O . PRO B 1 215 ? 11.812 8.766 24.281 1 94.19 215 PRO B O 1
ATOM 5874 N N . PHE B 1 216 ? 12.484 8.172 22.297 1 93.69 216 PHE B N 1
ATOM 5875 C CA . PHE B 1 216 ? 11.719 6.941 22.141 1 93.69 216 PHE B CA 1
ATOM 5876 C C . PHE B 1 216 ? 12.469 5.941 21.281 1 93.69 216 PHE B C 1
ATOM 5878 O O . PHE B 1 216 ? 13.477 6.285 20.656 1 93.69 216 PHE B O 1
ATOM 5885 N N . ASP B 1 217 ? 12.016 4.719 21.312 1 88.75 217 ASP B N 1
ATOM 5886 C CA . ASP B 1 217 ? 12.609 3.689 20.469 1 88.75 217 ASP B CA 1
ATOM 5887 C C . ASP B 1 217 ? 11.914 3.627 19.109 1 88.75 217 ASP B C 1
ATOM 5889 O O . ASP B 1 217 ? 10.727 3.318 19.031 1 88.75 217 ASP B O 1
ATOM 5893 N N . GLY B 1 218 ? 12.68 4.09 18.156 1 90.38 218 GLY B N 1
ATOM 5894 C CA . GLY B 1 218 ? 12.094 4.047 16.828 1 90.38 218 GLY B CA 1
ATOM 5895 C C . GLY B 1 218 ? 13.125 4.188 15.719 1 90.38 218 GLY B C 1
ATOM 5896 O O . GLY B 1 218 ? 14.141 4.859 15.891 1 90.38 218 GLY B O 1
ATOM 5897 N N . ARG B 1 219 ? 12.875 3.568 14.625 1 93.25 219 ARG B N 1
ATOM 5898 C CA . ARG B 1 219 ? 13.688 3.67 13.422 1 93.25 219 ARG B CA 1
ATOM 5899 C C . ARG B 1 219 ? 12.961 4.449 12.328 1 93.25 219 ARG B C 1
ATOM 5901 O O . ARG B 1 219 ? 11.82 4.875 12.523 1 93.25 219 ARG B O 1
ATOM 5908 N N . GLU B 1 220 ? 13.68 4.742 11.258 1 96.44 220 GLU B N 1
ATOM 5909 C CA . GLU B 1 220 ? 13.047 5.359 10.102 1 96.44 220 GLU B CA 1
ATOM 5910 C C . GLU B 1 220 ? 11.969 4.453 9.516 1 96.44 220 GLU B C 1
ATOM 5912 O O . GLU B 1 220 ? 12.086 3.229 9.555 1 96.44 220 GLU B O 1
ATOM 5917 N N . LEU B 1 221 ? 10.914 5.035 8.961 1 97.81 221 LEU B N 1
ATOM 5918 C CA . LEU B 1 221 ? 9.703 4.324 8.578 1 97.81 221 LEU B CA 1
ATOM 5919 C C . LEU B 1 221 ? 9.695 4.02 7.082 1 97.81 221 LEU B C 1
ATOM 5921 O O . LEU B 1 221 ? 10.031 4.883 6.27 1 97.81 221 LEU B O 1
ATOM 5925 N N . TYR B 1 222 ? 9.242 2.797 6.723 1 97.62 222 TYR B N 1
ATOM 5926 C CA . TYR B 1 222 ? 9.195 2.451 5.309 1 97.62 222 TYR B CA 1
ATOM 5927 C C . TYR B 1 222 ? 7.953 1.636 4.98 1 97.62 222 TYR B C 1
ATOM 5929 O O . TYR B 1 222 ? 7.613 1.456 3.809 1 97.62 222 TYR B O 1
ATOM 5937 N N . SER B 1 223 ? 7.207 1.142 5.965 1 97.44 223 SER B N 1
ATOM 5938 C CA . SER B 1 223 ? 6.027 0.311 5.734 1 97.44 223 SER B CA 1
ATOM 5939 C C . SER B 1 223 ? 4.805 0.873 6.449 1 97.44 223 SER B C 1
ATOM 5941 O O . SER B 1 223 ? 4.93 1.724 7.332 1 97.44 223 SER B O 1
ATOM 5943 N N . LEU B 1 224 ? 3.631 0.402 6.082 1 98.25 224 LEU B N 1
ATOM 5944 C CA . LEU B 1 224 ? 2.357 0.858 6.633 1 98.25 224 LEU B CA 1
ATOM 5945 C C . LEU B 1 224 ? 2.32 0.676 8.148 1 98.25 224 LEU B C 1
ATOM 5947 O O . LEU B 1 224 ? 1.973 1.604 8.875 1 98.25 224 LEU B O 1
ATOM 5951 N N . ASP B 1 225 ? 2.701 -0.517 8.641 1 97.81 225 ASP B N 1
ATOM 5952 C CA . ASP B 1 225 ? 2.643 -0.801 10.07 1 97.81 225 ASP B CA 1
ATOM 5953 C C . ASP B 1 225 ? 3.582 0.115 10.852 1 97.81 225 ASP B C 1
ATOM 5955 O O . ASP B 1 225 ? 3.275 0.512 11.977 1 97.81 225 ASP B O 1
ATOM 5959 N N . GLU B 1 226 ? 4.715 0.396 10.258 1 97.62 226 GLU B N 1
ATOM 5960 C CA . GLU B 1 226 ? 5.656 1.303 10.906 1 97.62 226 GLU B CA 1
ATOM 5961 C C . GLU B 1 226 ? 5.078 2.713 11.016 1 97.62 226 GLU B C 1
ATOM 5963 O O . GLU B 1 226 ? 5.156 3.342 12.07 1 97.62 226 GLU B O 1
ATOM 5968 N N . TYR B 1 227 ? 4.496 3.223 9.938 1 98.56 227 TYR B N 1
ATOM 5969 C CA . TYR B 1 227 ? 3.844 4.527 9.977 1 98.56 227 TYR B CA 1
ATOM 5970 C C . TYR B 1 227 ? 2.701 4.531 10.984 1 98.56 227 TYR B C 1
ATOM 5972 O O . TYR B 1 227 ? 2.547 5.484 11.758 1 98.56 227 TYR B O 1
ATOM 5980 N N . ARG B 1 228 ? 1.882 3.428 10.953 1 98.62 228 ARG B N 1
ATOM 5981 C CA . ARG B 1 228 ? 0.769 3.316 11.891 1 98.62 228 ARG B CA 1
ATOM 5982 C C . ARG B 1 228 ? 1.253 3.443 13.336 1 98.62 228 ARG B C 1
ATOM 5984 O O . ARG B 1 228 ? 0.653 4.164 14.133 1 98.62 228 ARG B O 1
ATOM 5991 N N . ARG B 1 229 ? 2.338 2.793 13.688 1 98 229 ARG B N 1
ATOM 5992 C CA . ARG B 1 229 ? 2.842 2.818 15.062 1 98 229 ARG B CA 1
ATOM 5993 C C . ARG B 1 229 ? 3.408 4.191 15.406 1 98 229 ARG B C 1
ATOM 5995 O O . ARG B 1 229 ? 3.311 4.637 16.547 1 98 229 ARG B O 1
ATOM 6002 N N . ARG B 1 230 ? 4.012 4.836 14.398 1 98.56 230 ARG B N 1
ATOM 6003 C CA . ARG B 1 230 ? 4.504 6.184 14.656 1 98.56 230 ARG B CA 1
ATOM 6004 C C . ARG B 1 230 ? 3.355 7.137 14.961 1 98.56 230 ARG B C 1
ATOM 6006 O O . ARG B 1 230 ? 3.434 7.93 15.906 1 98.56 230 ARG B O 1
ATOM 6013 N N . TYR B 1 231 ? 2.297 7.09 14.203 1 98.81 231 TYR B N 1
ATOM 6014 C CA . TYR B 1 231 ? 1.116 7.895 14.5 1 98.81 231 TYR B CA 1
ATOM 6015 C C . TYR B 1 231 ? 0.565 7.562 15.883 1 98.81 231 TYR B C 1
ATOM 6017 O O . TYR B 1 231 ? 0.16 8.461 16.625 1 98.81 231 TYR B O 1
ATOM 6025 N N . ALA B 1 232 ? 0.562 6.262 16.203 1 98.75 232 ALA B N 1
ATOM 6026 C CA . ALA B 1 232 ? 0.065 5.848 17.516 1 98.75 232 ALA B CA 1
ATOM 6027 C C . ALA B 1 232 ? 0.887 6.473 18.641 1 98.75 232 ALA B C 1
ATOM 6029 O O . ALA B 1 232 ? 0.331 6.98 19.609 1 98.75 232 ALA B O 1
ATOM 6030 N N . LEU B 1 233 ? 2.193 6.426 18.469 1 98.25 233 LEU B N 1
ATOM 6031 C CA . LEU B 1 233 ? 3.078 7.023 19.469 1 98.25 233 LEU B CA 1
ATOM 6032 C C . LEU B 1 233 ? 2.695 8.477 19.734 1 98.25 233 LEU B C 1
ATOM 6034 O O . LEU B 1 233 ? 2.564 8.883 20.891 1 98.25 233 LEU B O 1
ATOM 6038 N N . TYR B 1 234 ? 2.521 9.242 18.688 1 98.75 234 TYR B N 1
ATOM 6039 C CA . TYR B 1 234 ? 2.184 10.656 18.812 1 98.75 234 TYR B CA 1
ATOM 6040 C C . TYR B 1 234 ? 0.799 10.828 19.422 1 98.75 234 TYR B C 1
ATOM 6042 O O . TYR B 1 234 ? 0.612 11.648 20.328 1 98.75 234 TYR B O 1
ATOM 6050 N N . LYS B 1 235 ? -0.142 10.062 19.016 1 98.75 235 LYS B N 1
ATOM 6051 C CA . LYS B 1 235 ? -1.543 10.25 19.391 1 98.75 235 LYS B CA 1
ATOM 6052 C C . LYS B 1 235 ? -1.814 9.734 20.797 1 98.75 235 LYS B C 1
ATOM 6054 O O . LYS B 1 235 ? -2.869 10.008 21.375 1 98.75 235 LYS B O 1
ATOM 6059 N N . LEU B 1 236 ? -0.885 9.031 21.344 1 98.44 236 LEU B N 1
ATOM 6060 C CA . LEU B 1 236 ? -1.002 8.625 22.734 1 98.44 236 LEU B CA 1
ATOM 6061 C C . LEU B 1 236 ? -0.768 9.805 23.672 1 98.44 236 LEU B C 1
ATOM 6063 O O . LEU B 1 236 ? -1.069 9.727 24.859 1 98.44 236 LEU B O 1
ATOM 6067 N N . ASP B 1 237 ? -0.234 10.906 23.156 1 98.56 237 ASP B N 1
ATOM 6068 C CA . ASP B 1 237 ? -0.003 12.094 23.969 1 98.56 237 ASP B CA 1
ATOM 6069 C C . ASP B 1 237 ? -1.322 12.727 24.406 1 98.56 237 ASP B C 1
ATOM 6071 O O . ASP B 1 237 ? -2.145 13.102 23.562 1 98.56 237 ASP B O 1
ATOM 6075 N N . PRO B 1 238 ? -1.487 12.891 25.703 1 98.06 238 PRO B N 1
ATOM 6076 C CA . PRO B 1 238 ? -2.787 13.391 26.172 1 98.06 238 PRO B CA 1
ATOM 6077 C C . PRO B 1 238 ? -3.051 14.836 25.75 1 98.06 238 PRO B C 1
ATOM 6079 O O . PRO B 1 238 ? -4.203 15.219 25.547 1 98.06 238 PRO B O 1
ATOM 6082 N N . ASN B 1 239 ? -2.014 15.68 25.656 1 98.69 239 ASN B N 1
ATOM 6083 C CA . ASN B 1 239 ? -2.207 17.062 25.234 1 98.69 239 ASN B CA 1
ATOM 6084 C C . ASN B 1 239 ? -2.676 17.141 23.781 1 98.69 239 ASN B C 1
ATOM 6086 O O . ASN B 1 239 ? -3.557 17.938 23.453 1 98.69 239 ASN B O 1
ATOM 6090 N N . LEU B 1 240 ? -2.068 16.328 22.969 1 98.88 240 LEU B N 1
ATOM 6091 C CA . LEU B 1 240 ? -2.498 16.266 21.578 1 98.88 240 LEU B CA 1
ATOM 6092 C C . LEU B 1 240 ? -3.938 15.781 21.469 1 98.88 240 LEU B C 1
ATOM 6094 O O . LEU B 1 240 ? -4.719 16.312 20.672 1 98.88 240 LEU B O 1
ATOM 6098 N N . GLN B 1 241 ? -4.285 14.805 22.25 1 98.81 241 GLN B N 1
ATOM 6099 C CA . GLN B 1 241 ? -5.656 14.305 22.25 1 98.81 241 GLN B CA 1
ATOM 6100 C C . GLN B 1 241 ? -6.637 15.398 22.672 1 98.81 241 GLN B C 1
ATOM 6102 O O . GLN B 1 241 ? -7.711 15.531 22.078 1 98.81 241 GLN B O 1
ATOM 6107 N N . MET B 1 242 ? -6.258 16.109 23.656 1 98.69 242 MET B N 1
ATOM 6108 C CA . MET B 1 242 ? -7.133 17.188 24.141 1 98.69 242 MET B CA 1
ATOM 6109 C C . MET B 1 242 ? -7.332 18.25 23.062 1 98.69 242 MET B C 1
ATOM 6111 O O . MET B 1 242 ? -8.438 18.781 22.906 1 98.69 242 MET B O 1
ATOM 6115 N N . ALA B 1 243 ? -6.281 18.562 22.359 1 98.88 243 ALA B N 1
ATOM 6116 C CA . ALA B 1 243 ? -6.406 19.531 21.281 1 98.88 243 ALA B CA 1
ATOM 6117 C C . ALA B 1 243 ? -7.375 19.031 20.203 1 98.88 243 ALA B C 1
ATOM 6119 O O . ALA B 1 243 ? -8.258 19.781 19.781 1 98.88 243 ALA B O 1
ATOM 6120 N N . HIS B 1 244 ? -7.238 17.797 19.828 1 98.88 244 HIS B N 1
ATOM 6121 C CA . HIS B 1 244 ? -8.125 17.219 18.828 1 98.88 244 HIS B CA 1
ATOM 6122 C C . HIS B 1 244 ? -9.57 17.219 19.297 1 98.88 244 HIS B C 1
ATOM 6124 O O . HIS B 1 244 ? -10.492 17.391 18.5 1 98.88 244 HIS B O 1
ATOM 6130 N N . ALA B 1 245 ? -9.773 17 20.531 1 98.69 245 ALA B N 1
ATOM 6131 C CA . ALA B 1 245 ? -11.117 16.906 21.094 1 98.69 245 ALA B CA 1
ATOM 6132 C C . ALA B 1 245 ? -11.75 18.297 21.219 1 98.69 245 ALA B C 1
ATOM 6134 O O . ALA B 1 245 ? -12.969 18.406 21.344 1 98.69 245 ALA B O 1
ATOM 6135 N N . SER B 1 246 ? -10.984 19.344 21.172 1 98.69 246 SER B N 1
ATOM 6136 C CA . SER B 1 246 ? -11.461 20.672 21.531 1 98.69 246 SER B CA 1
ATOM 6137 C C . SER B 1 246 ? -12.102 21.375 20.328 1 98.69 246 SER B C 1
ATOM 6139 O O . SER B 1 246 ? -12.977 22.219 20.5 1 98.69 246 SER B O 1
ATOM 6141 N N . ALA B 1 247 ? -11.594 21.078 19.141 1 98.81 247 ALA B N 1
ATOM 6142 C CA . ALA B 1 247 ? -12.086 21.719 17.922 1 98.81 247 ALA B CA 1
ATOM 6143 C C . ALA B 1 247 ? -11.75 20.875 16.688 1 98.81 247 ALA B C 1
ATOM 6145 O O . ALA B 1 247 ? -10.914 19.984 16.75 1 98.81 247 ALA B O 1
ATOM 6146 N N . ALA B 1 248 ? -12.461 21.203 15.594 1 98.88 248 ALA B N 1
ATOM 6147 C CA . ALA B 1 248 ? -12.18 20.516 14.336 1 98.88 248 ALA B CA 1
ATOM 6148 C C . ALA B 1 248 ? -10.82 20.922 13.773 1 98.88 248 ALA B C 1
ATOM 6150 O O . ALA B 1 248 ? -10.453 22.094 13.82 1 98.88 248 ALA B O 1
ATOM 6151 N N . PHE B 1 249 ? -10.117 19.906 13.281 1 98.94 249 PHE B N 1
ATOM 6152 C CA . PHE B 1 249 ? -8.844 20.156 12.609 1 98.94 249 PHE B CA 1
ATOM 6153 C C . PHE B 1 249 ? -9.047 20.312 11.109 1 98.94 249 PHE B C 1
ATOM 6155 O O . PHE B 1 249 ? -9.922 19.688 10.516 1 98.94 249 PHE B O 1
ATOM 6162 N N . ILE B 1 250 ? -8.266 21.172 10.508 1 98.94 250 ILE B N 1
ATOM 6163 C CA . ILE B 1 250 ? -8.023 21.234 9.07 1 98.94 250 ILE B CA 1
ATOM 6164 C C . ILE B 1 250 ? -6.582 20.828 8.766 1 98.94 250 ILE B C 1
ATOM 6166 O O . ILE B 1 250 ? -5.68 21.672 8.789 1 98.94 250 ILE B O 1
ATOM 6170 N N . PRO B 1 251 ? -6.391 19.531 8.508 1 98.62 251 PRO B N 1
ATOM 6171 C CA . PRO B 1 251 ? -5.016 19.062 8.328 1 98.62 251 PRO B CA 1
ATOM 6172 C C . PRO B 1 251 ? -4.551 19.141 6.875 1 98.62 251 PRO B C 1
ATOM 6174 O O . PRO B 1 251 ? -5.355 18.984 5.957 1 98.62 251 PRO B O 1
ATOM 6177 N N . ALA B 1 252 ? -3.352 19.406 6.676 1 98.25 252 ALA B N 1
ATOM 6178 C CA . ALA B 1 252 ? -2.613 19.219 5.43 1 98.25 252 ALA B CA 1
ATOM 6179 C C . ALA B 1 252 ? -1.189 18.75 5.699 1 98.25 252 ALA B C 1
ATOM 6181 O O . ALA B 1 252 ? -0.548 19.188 6.652 1 98.25 252 ALA B O 1
ATOM 6182 N N . TRP B 1 253 ? -0.675 17.781 4.906 1 98.06 253 TRP B N 1
ATOM 6183 C CA . TRP B 1 253 ? 0.649 17.25 5.203 1 98.06 253 TRP B CA 1
ATOM 6184 C C . TRP B 1 253 ? 1.742 18.188 4.703 1 98.06 253 TRP B C 1
ATOM 6186 O O . TRP B 1 253 ? 1.488 19.062 3.867 1 98.06 253 TRP B O 1
ATOM 6196 N N . ASP B 1 254 ? 2.85 18.156 5.336 1 98.5 254 ASP B N 1
ATOM 6197 C CA . ASP B 1 254 ? 4.117 18.641 4.789 1 98.5 254 ASP B CA 1
ATOM 6198 C C . ASP B 1 254 ? 5.039 17.469 4.438 1 98.5 254 ASP B C 1
ATOM 6200 O O . ASP B 1 254 ? 4.605 16.5 3.82 1 98.5 254 ASP B O 1
ATOM 6204 N N . ASP B 1 255 ? 6.34 17.547 4.676 1 98 255 ASP B N 1
ATOM 6205 C CA . ASP B 1 255 ? 7.215 16.516 4.125 1 98 255 ASP B CA 1
ATOM 6206 C C . ASP B 1 255 ? 7.367 15.344 5.098 1 98 255 ASP B C 1
ATOM 6208 O O . ASP B 1 255 ? 7.383 14.188 4.684 1 98 255 ASP B O 1
ATOM 6212 N N . HIS B 1 256 ? 7.27 15.508 6.441 1 98.56 256 HIS B N 1
ATOM 6213 C CA . HIS B 1 256 ? 7.684 14.477 7.383 1 98.56 256 HIS B CA 1
ATOM 6214 C C . HIS B 1 256 ? 6.598 13.422 7.555 1 98.56 256 HIS B C 1
ATOM 6216 O O . HIS B 1 256 ? 6.836 12.367 8.148 1 98.56 256 HIS B O 1
ATOM 6222 N N . GLU B 1 257 ? 5.371 13.633 6.988 1 98.69 257 GLU B N 1
ATOM 6223 C CA . GLU B 1 257 ? 4.395 12.547 6.93 1 98.69 257 GLU B CA 1
ATOM 6224 C C . GLU B 1 257 ? 4.895 11.398 6.062 1 98.69 257 GLU B C 1
ATOM 6226 O O . GLU B 1 257 ? 4.402 10.273 6.172 1 98.69 257 GLU B O 1
ATOM 6231 N N . VAL B 1 258 ? 5.879 11.719 5.156 1 98.56 258 VAL B N 1
ATOM 6232 C CA . VAL B 1 258 ? 6.461 10.703 4.293 1 98.56 258 VAL B CA 1
ATOM 6233 C C . VAL B 1 258 ? 7.973 10.648 4.5 1 98.56 258 VAL B C 1
ATOM 6235 O O . VAL B 1 258 ? 8.5 9.664 5.027 1 98.56 258 VAL B O 1
ATOM 6238 N N . ASP B 1 259 ? 8.578 11.695 4.113 1 97.94 259 ASP B N 1
ATOM 6239 C CA . ASP B 1 259 ? 10.031 11.789 4.133 1 97.94 259 ASP B CA 1
ATOM 6240 C C . ASP B 1 259 ? 10.492 13.242 4.008 1 97.94 259 ASP B C 1
ATOM 6242 O O . ASP B 1 259 ? 9.906 14.023 3.26 1 97.94 259 ASP B O 1
ATOM 6246 N N . ASN B 1 260 ? 11.531 13.531 4.758 1 97.06 260 ASN B N 1
ATOM 6247 C CA . ASN B 1 260 ? 12.078 14.883 4.73 1 97.06 260 ASN B CA 1
ATOM 6248 C C . ASN B 1 260 ? 12.359 15.344 3.303 1 97.06 260 ASN B C 1
ATOM 6250 O O . ASN B 1 260 ? 13.016 14.633 2.535 1 97.06 260 ASN B O 1
ATOM 6254 N N . ASN B 1 261 ? 11.82 16.484 2.896 1 97.12 261 ASN B N 1
ATOM 6255 C CA . ASN B 1 261 ? 12.109 17.25 1.683 1 97.12 261 ASN B CA 1
ATOM 6256 C C . ASN B 1 261 ? 11.594 16.516 0.438 1 97.12 261 ASN B C 1
ATOM 6258 O O . ASN B 1 261 ? 12.031 16.812 -0.677 1 97.12 261 ASN B O 1
ATOM 6262 N N . TRP B 1 262 ? 10.742 15.578 0.597 1 98 262 TRP B N 1
ATOM 6263 C CA . TRP B 1 262 ? 10.227 14.914 -0.595 1 98 262 TRP B CA 1
ATOM 6264 C C . TRP B 1 262 ? 9.32 15.844 -1.388 1 98 262 TRP B C 1
ATOM 6266 O O . TRP B 1 262 ? 8.688 16.734 -0.819 1 98 262 TRP B O 1
ATOM 6276 N N . VAL B 1 263 ? 9.258 15.711 -2.744 1 98.44 263 VAL B N 1
ATOM 6277 C CA . VAL B 1 263 ? 8.289 16.328 -3.646 1 98.44 263 VAL B CA 1
ATOM 6278 C C . VAL B 1 263 ? 7.93 15.359 -4.766 1 98.44 263 VAL B C 1
ATOM 6280 O O . VAL B 1 263 ? 8.797 14.648 -5.281 1 98.44 263 VAL B O 1
ATOM 6283 N N . ALA B 1 264 ? 6.652 15.266 -5.07 1 98.25 264 ALA B N 1
ATOM 6284 C CA . ALA B 1 264 ? 6.188 14.398 -6.148 1 98.25 264 ALA B CA 1
ATOM 6285 C C . ALA B 1 264 ? 6.676 12.961 -5.949 1 98.25 264 ALA B C 1
ATOM 6287 O O . ALA B 1 264 ? 6.344 12.32 -4.953 1 98.25 264 ALA B O 1
ATOM 6288 N N . ASP B 1 265 ? 7.504 12.5 -6.781 1 98.06 265 ASP B N 1
ATOM 6289 C CA . ASP B 1 265 ? 8 11.125 -6.695 1 98.06 265 ASP B CA 1
ATOM 6290 C C . ASP B 1 265 ? 9.484 11.102 -6.344 1 98.06 265 ASP B C 1
ATOM 6292 O O . ASP B 1 265 ? 10.172 10.109 -6.609 1 98.06 265 ASP B O 1
ATOM 6296 N N . ARG B 1 266 ? 9.969 12.234 -5.676 1 97.5 266 ARG B N 1
ATOM 6297 C CA . ARG B 1 266 ? 11.391 12.375 -5.363 1 97.5 266 ARG B CA 1
ATOM 6298 C C . ARG B 1 266 ? 11.602 12.586 -3.867 1 97.5 266 ARG B C 1
ATOM 6300 O O . ARG B 1 266 ? 10.945 13.422 -3.252 1 97.5 266 ARG B O 1
ATOM 6307 N N . ASP B 1 267 ? 12.484 11.75 -3.295 1 96.06 267 ASP B N 1
ATOM 6308 C CA . ASP B 1 267 ? 12.977 12.047 -1.951 1 96.06 267 ASP B CA 1
ATOM 6309 C C . ASP B 1 267 ? 14.328 12.75 -2.002 1 96.06 267 ASP B C 1
ATOM 6311 O O . ASP B 1 267 ? 14.805 13.117 -3.078 1 96.06 267 ASP B O 1
ATOM 6315 N N . GLN B 1 268 ? 14.875 13.07 -0.872 1 94.19 268 GLN B N 1
ATOM 6316 C CA . GLN B 1 268 ? 16.141 13.812 -0.822 1 94.19 268 GLN B CA 1
ATOM 6317 C C . GLN B 1 268 ? 17.328 12.883 -1.028 1 94.19 268 GLN B C 1
ATOM 6319 O O . GLN B 1 268 ? 18.453 13.352 -1.231 1 94.19 268 GLN B O 1
ATOM 6324 N N . ASP B 1 269 ? 17.094 11.555 -1.042 1 93.06 269 ASP B N 1
ATOM 6325 C CA . ASP B 1 269 ? 18.203 10.602 -0.999 1 93.06 269 ASP B CA 1
ATOM 6326 C C . ASP B 1 269 ? 18.484 10.023 -2.385 1 93.06 269 ASP B C 1
ATOM 6328 O O . ASP B 1 269 ? 19.359 9.172 -2.541 1 93.06 269 ASP B O 1
ATOM 6332 N N . GLY B 1 270 ? 17.75 10.375 -3.363 1 93.75 270 GLY B N 1
ATOM 6333 C CA . GLY B 1 270 ? 17.953 9.883 -4.715 1 93.75 270 GLY B CA 1
ATOM 6334 C C . GLY B 1 270 ? 17.375 8.5 -4.941 1 93.75 270 GLY B C 1
ATOM 6335 O O . GLY B 1 270 ? 17.781 7.797 -5.875 1 93.75 270 GLY B O 1
ATOM 6336 N N . THR B 1 271 ? 16.5 8.055 -4.121 1 96.38 271 THR B N 1
ATOM 6337 C CA . THR B 1 271 ? 15.789 6.797 -4.32 1 96.38 271 THR B CA 1
ATOM 6338 C C . THR B 1 271 ? 15.086 6.773 -5.676 1 96.38 271 THR B C 1
ATOM 6340 O O . THR B 1 271 ? 14.469 7.762 -6.074 1 96.38 271 THR B O 1
ATOM 6343 N N . PRO B 1 272 ? 15.18 5.633 -6.438 1 97.06 272 PRO B N 1
ATOM 6344 C CA . PRO B 1 272 ? 14.391 5.578 -7.676 1 97.06 272 PRO B CA 1
ATOM 6345 C C . PRO B 1 272 ? 12.922 5.906 -7.457 1 97.06 272 PRO B C 1
ATOM 6347 O O . PRO B 1 272 ? 12.312 5.441 -6.488 1 97.06 272 PRO B O 1
ATOM 6350 N N . PRO B 1 273 ? 12.344 6.758 -8.359 1 97.44 273 PRO B N 1
ATOM 6351 C CA . PRO B 1 273 ? 10.984 7.25 -8.141 1 97.44 273 PRO B CA 1
ATOM 6352 C C . PRO B 1 273 ? 9.984 6.125 -7.891 1 97.44 273 PRO B C 1
ATOM 6354 O O . PRO B 1 273 ? 9.141 6.23 -6.992 1 97.44 273 PRO B O 1
ATOM 6357 N N . GLU B 1 274 ? 10.047 5.023 -8.68 1 96.94 274 GLU B N 1
ATOM 6358 C CA . GLU B 1 274 ? 9.078 3.934 -8.531 1 96.94 274 GLU B CA 1
ATOM 6359 C C . GLU B 1 274 ? 9.211 3.26 -7.172 1 96.94 274 GLU B C 1
ATOM 6361 O O . GLU B 1 274 ? 8.219 2.76 -6.625 1 96.94 274 GLU B O 1
ATOM 6366 N N . VAL B 1 275 ? 10.438 3.229 -6.652 1 97.69 275 VAL B N 1
ATOM 6367 C CA . VAL B 1 275 ? 10.703 2.646 -5.34 1 97.69 275 VAL B CA 1
ATOM 6368 C C . VAL B 1 275 ? 10.203 3.586 -4.246 1 97.69 275 VAL B C 1
ATOM 6370 O O . VAL B 1 275 ? 9.562 3.148 -3.289 1 97.69 275 VAL B O 1
ATOM 6373 N N . PHE B 1 276 ? 10.43 4.883 -4.395 1 98.25 276 PHE B N 1
ATOM 6374 C CA . PHE B 1 276 ? 9.977 5.871 -3.424 1 98.25 276 PHE B CA 1
ATOM 6375 C C . PHE B 1 276 ? 8.453 5.887 -3.342 1 98.25 276 PHE B C 1
ATOM 6377 O O . PHE B 1 276 ? 7.887 6.078 -2.264 1 98.25 276 PHE B O 1
ATOM 6384 N N . LEU B 1 277 ? 7.812 5.66 -4.414 1 98.5 277 LEU B N 1
ATOM 6385 C CA . LEU B 1 277 ? 6.355 5.691 -4.445 1 98.5 277 LEU B CA 1
ATOM 6386 C C . LEU B 1 277 ? 5.77 4.566 -3.598 1 98.5 277 LEU B C 1
ATOM 6388 O O . LEU B 1 277 ? 4.66 4.691 -3.076 1 98.5 277 LEU B O 1
ATOM 6392 N N . LEU B 1 278 ? 6.488 3.449 -3.389 1 98.31 278 LEU B N 1
ATOM 6393 C CA . LEU B 1 278 ? 6.027 2.406 -2.479 1 98.31 278 LEU B CA 1
ATOM 6394 C C . LEU B 1 278 ? 5.945 2.932 -1.049 1 98.31 278 LEU B C 1
ATOM 6396 O O . LEU B 1 278 ? 4.992 2.635 -0.327 1 98.31 278 LEU B O 1
ATOM 6400 N N . ARG B 1 279 ? 6.91 3.717 -0.632 1 98.38 279 ARG B N 1
ATOM 6401 C CA . ARG B 1 279 ? 6.902 4.344 0.687 1 98.38 279 ARG B CA 1
ATOM 6402 C C . ARG B 1 279 ? 5.746 5.332 0.816 1 98.38 279 ARG B C 1
ATOM 6404 O O . ARG B 1 279 ? 5.074 5.375 1.847 1 98.38 279 ARG B O 1
ATOM 6411 N N . ARG B 1 280 ? 5.559 6.082 -0.236 1 98.62 280 ARG B N 1
ATOM 6412 C CA . ARG B 1 280 ? 4.504 7.09 -0.209 1 98.62 280 ARG B CA 1
ATOM 6413 C C . ARG B 1 280 ? 3.127 6.441 -0.101 1 98.62 280 ARG B C 1
ATOM 6415 O O . ARG B 1 280 ? 2.215 7.008 0.507 1 98.62 280 ARG B O 1
ATOM 6422 N N . ILE B 1 281 ? 2.934 5.27 -0.697 1 98.69 281 ILE B N 1
ATOM 6423 C CA . ILE B 1 281 ? 1.672 4.547 -0.575 1 98.69 281 ILE B CA 1
ATOM 6424 C C . ILE B 1 281 ? 1.396 4.234 0.894 1 98.69 281 ILE B C 1
ATOM 6426 O O . ILE B 1 281 ? 0.302 4.5 1.396 1 98.69 281 ILE B O 1
ATOM 6430 N N . ALA B 1 282 ? 2.391 3.713 1.591 1 98.56 282 ALA B N 1
ATOM 6431 C CA . ALA B 1 282 ? 2.262 3.381 3.008 1 98.56 282 ALA B CA 1
ATOM 6432 C C . ALA B 1 282 ? 1.958 4.625 3.838 1 98.56 282 ALA B C 1
ATOM 6434 O O . ALA B 1 282 ? 1.063 4.609 4.688 1 98.56 282 ALA B O 1
ATOM 6435 N N . ALA B 1 283 ? 2.631 5.656 3.539 1 98.81 283 ALA B N 1
ATOM 6436 C CA . ALA B 1 283 ? 2.508 6.898 4.297 1 98.81 283 ALA B CA 1
ATOM 6437 C C . ALA B 1 283 ? 1.136 7.535 4.09 1 98.81 283 ALA B C 1
ATOM 6439 O O . ALA B 1 283 ? 0.516 8.008 5.043 1 98.81 283 ALA B O 1
ATOM 6440 N N . ALA B 1 284 ? 0.673 7.543 2.852 1 98.75 284 ALA B N 1
ATOM 6441 C CA . ALA B 1 284 ? -0.619 8.141 2.531 1 98.75 284 ALA B CA 1
ATOM 6442 C C . ALA B 1 284 ? -1.752 7.43 3.262 1 98.75 284 ALA B C 1
ATOM 6444 O O . ALA B 1 284 ? -2.637 8.078 3.83 1 98.75 284 ALA B O 1
ATOM 6445 N N . GLN B 1 285 ? -1.685 6.125 3.238 1 98.75 285 GLN B N 1
ATOM 6446 C CA . GLN B 1 285 ? -2.736 5.375 3.916 1 98.75 285 GLN B CA 1
ATOM 6447 C C . GLN B 1 285 ? -2.721 5.645 5.418 1 98.75 285 GLN B C 1
ATOM 6449 O O . GLN B 1 285 ? -3.768 5.891 6.02 1 98.75 285 GLN B O 1
ATOM 6454 N N . ALA B 1 286 ? -1.55 5.551 6.012 1 98.88 286 ALA B N 1
ATOM 6455 C CA . ALA B 1 286 ? -1.442 5.789 7.449 1 98.88 286 ALA B CA 1
ATOM 6456 C C . ALA B 1 286 ? -1.918 7.195 7.805 1 98.88 286 ALA B C 1
ATOM 6458 O O . ALA B 1 286 ? -2.555 7.395 8.844 1 98.88 286 ALA B O 1
ATOM 6459 N N . TYR B 1 287 ? -1.578 8.156 6.918 1 98.88 287 TYR B N 1
ATOM 6460 C CA . TYR B 1 287 ? -1.991 9.539 7.145 1 98.88 287 TYR B CA 1
ATOM 6461 C C . TYR B 1 287 ? -3.51 9.656 7.16 1 98.88 287 TYR B C 1
ATOM 6463 O O . TYR B 1 287 ? -4.086 10.227 8.094 1 98.88 287 TYR B O 1
ATOM 6471 N N . TYR B 1 288 ? -4.172 9.094 6.246 1 98.88 288 TYR B N 1
ATOM 6472 C CA . TYR B 1 288 ? -5.629 9.109 6.176 1 98.88 288 TYR B CA 1
ATOM 6473 C C . TYR B 1 288 ? -6.238 8.43 7.398 1 98.88 288 TYR B C 1
ATOM 6475 O O . TYR B 1 288 ? -7.176 8.953 8 1 98.88 288 TYR B O 1
ATOM 6483 N N . GLU B 1 289 ? -5.68 7.281 7.77 1 98.88 289 GLU B N 1
ATOM 6484 C CA . GLU B 1 289 ? -6.207 6.473 8.859 1 98.88 289 GLU B CA 1
ATOM 6485 C C . GLU B 1 289 ? -6.148 7.227 10.188 1 98.88 289 GLU B C 1
ATOM 6487 O O . GLU B 1 289 ? -6.895 6.914 11.117 1 98.88 289 GLU B O 1
ATOM 6492 N N . ASN B 1 290 ? -5.285 8.211 10.266 1 98.94 290 ASN B N 1
ATOM 6493 C CA . ASN B 1 290 ? -4.996 8.727 11.602 1 98.94 290 ASN B CA 1
ATOM 6494 C C . ASN B 1 290 ? -5.434 10.18 11.75 1 98.94 290 ASN B C 1
ATOM 6496 O O . ASN B 1 290 ? -5.18 10.805 12.781 1 98.94 290 ASN B O 1
ATOM 6500 N N . LEU B 1 291 ? -6.055 10.766 10.734 1 98.88 291 LEU B N 1
ATOM 6501 C CA . LEU B 1 291 ? -6.566 12.125 10.836 1 98.88 291 LEU B CA 1
ATOM 6502 C C . LEU B 1 291 ? -7.996 12.211 10.312 1 98.88 291 LEU B C 1
ATOM 6504 O O . LEU B 1 291 ? -8.43 11.352 9.539 1 98.88 291 LEU B O 1
ATOM 6508 N N . PRO B 1 292 ? -8.719 13.211 10.711 1 98.88 292 PRO B N 1
ATOM 6509 C CA . PRO B 1 292 ? -10.148 13.289 10.414 1 98.88 292 PRO B CA 1
ATOM 6510 C C . PRO B 1 292 ? -10.43 13.852 9.016 1 98.88 292 PRO B C 1
ATOM 6512 O O . PRO B 1 292 ? -11.109 14.867 8.883 1 98.88 292 PRO B O 1
ATOM 6515 N N . PHE B 1 293 ? -10.039 13.148 8.039 1 98.81 293 PHE B N 1
ATOM 6516 C CA . PHE B 1 293 ? -10.219 13.531 6.641 1 98.81 293 PHE B CA 1
ATOM 6517 C C . PHE B 1 293 ? -11.602 13.133 6.145 1 98.81 293 PHE B C 1
ATOM 6519 O O . PHE B 1 293 ? -12.164 12.125 6.594 1 98.81 293 PHE B O 1
ATOM 6526 N N . ARG B 1 294 ? -12.086 13.969 5.234 1 98.44 294 ARG B N 1
ATOM 6527 C CA . ARG B 1 294 ? -13.258 13.555 4.469 1 98.44 294 ARG B CA 1
ATOM 6528 C C . ARG B 1 294 ? -12.906 12.406 3.52 1 98.44 294 ARG B C 1
ATOM 6530 O O . ARG B 1 294 ? -11.734 12.203 3.188 1 98.44 294 ARG B O 1
ATOM 6537 N N . ARG B 1 295 ? -13.945 11.742 3.074 1 97.69 295 ARG B N 1
ATOM 6538 C CA . ARG B 1 295 ? -13.789 10.609 2.158 1 97.69 295 ARG B CA 1
ATOM 6539 C C . ARG B 1 295 ? -13.141 11.055 0.851 1 97.69 295 ARG B C 1
ATOM 6541 O O . ARG B 1 295 ? -12.445 10.273 0.197 1 97.69 295 ARG B O 1
ATOM 6548 N N . SER B 1 296 ? -13.266 12.281 0.485 1 97.94 296 SER B N 1
ATOM 6549 C CA . SER B 1 296 ? -12.695 12.797 -0.754 1 97.94 296 SER B CA 1
ATOM 6550 C C . SER B 1 296 ? -11.172 12.719 -0.738 1 97.94 296 SER B C 1
ATOM 6552 O O . SER B 1 296 ? -10.531 12.789 -1.788 1 97.94 296 SER B O 1
ATOM 6554 N N . ALA B 1 297 ? -10.625 12.578 0.462 1 98.44 297 ALA B N 1
ATOM 6555 C CA . ALA B 1 297 ? -9.172 12.492 0.596 1 98.44 297 ALA B CA 1
ATOM 6556 C C . ALA B 1 297 ? -8.719 11.031 0.62 1 98.44 297 ALA B C 1
ATOM 6558 O O . ALA B 1 297 ? -7.551 10.742 0.911 1 98.44 297 ALA B O 1
ATOM 6559 N N . TRP B 1 298 ? -9.602 10.109 0.287 1 98.12 298 TRP B N 1
ATOM 6560 C CA . TRP B 1 298 ? -9.266 8.688 0.253 1 98.12 298 TRP B CA 1
ATOM 6561 C C . TRP B 1 298 ? -8.008 8.445 -0.582 1 98.12 298 TRP B C 1
ATOM 6563 O O . TRP B 1 298 ? -7.895 8.953 -1.698 1 98.12 298 TRP B O 1
ATOM 6573 N N . PRO B 1 299 ? -7.039 7.648 0.021 1 97.88 299 PRO B N 1
ATOM 6574 C CA . PRO B 1 299 ? -5.812 7.41 -0.743 1 97.88 299 PRO B CA 1
ATOM 6575 C C . PRO B 1 299 ? -6.047 6.539 -1.976 1 97.88 299 PRO B C 1
ATOM 6577 O O . PRO B 1 299 ? -6.734 5.516 -1.895 1 97.88 299 PRO B O 1
ATOM 6580 N N . LEU B 1 300 ? -5.566 6.887 -3.09 1 97 300 LEU B N 1
ATOM 6581 C CA . LEU B 1 300 ? -5.461 6.121 -4.324 1 97 300 LEU B CA 1
ATOM 6582 C C . LEU B 1 300 ? -4.004 5.824 -4.66 1 97 300 LEU B C 1
ATOM 6584 O O . LEU B 1 300 ? -3.395 6.531 -5.469 1 97 300 LEU B O 1
ATOM 6588 N N . GLY B 1 301 ? -3.553 4.691 -4.188 1 96.12 301 GLY B N 1
ATOM 6589 C CA . GLY B 1 301 ? -2.109 4.512 -4.172 1 96.12 301 GLY B CA 1
ATOM 6590 C C . GLY B 1 301 ? -1.387 5.566 -3.355 1 96.12 301 GLY B C 1
ATOM 6591 O O . GLY B 1 301 ? -1.712 5.785 -2.186 1 96.12 301 GLY B O 1
ATOM 6592 N N . PRO B 1 302 ? -0.414 6.227 -4.027 1 97.31 302 PRO B N 1
ATOM 6593 C CA . PRO B 1 302 ? 0.341 7.25 -3.295 1 97.31 302 PRO B CA 1
ATOM 6594 C C . PRO B 1 302 ? -0.365 8.602 -3.273 1 97.31 302 PRO B C 1
ATOM 6596 O O . PRO B 1 302 ? 0.075 9.523 -2.578 1 97.31 302 PRO B O 1
ATOM 6599 N N . ALA B 1 303 ? -1.458 8.773 -3.914 1 97.38 303 ALA B N 1
ATOM 6600 C CA . ALA B 1 303 ? -2.088 10.078 -4.113 1 97.38 303 ALA B CA 1
ATOM 6601 C C . ALA B 1 303 ? -3.211 10.305 -3.107 1 97.38 303 ALA B C 1
ATOM 6603 O O . ALA B 1 303 ? -3.947 9.375 -2.77 1 97.38 303 ALA B O 1
ATOM 6604 N N . MET B 1 304 ? -3.293 11.461 -2.623 1 98.19 304 MET B N 1
ATOM 6605 C CA . MET B 1 304 ? -4.402 11.938 -1.806 1 98.19 304 MET B CA 1
ATOM 6606 C C . MET B 1 304 ? -4.863 13.32 -2.27 1 98.19 304 MET B C 1
ATOM 6608 O O . MET B 1 304 ? -4.039 14.164 -2.623 1 98.19 304 MET B O 1
ATOM 6612 N N . GLN B 1 305 ? -6.16 13.539 -2.266 1 98.31 305 GLN B N 1
ATOM 6613 C CA . GLN B 1 305 ? -6.68 14.891 -2.482 1 98.31 305 GLN B CA 1
ATOM 6614 C C . GLN B 1 305 ? -6.668 15.695 -1.189 1 98.31 305 GLN B C 1
ATOM 6616 O O . GLN B 1 305 ? -7.66 15.719 -0.457 1 98.31 305 GLN B O 1
ATOM 6621 N N . ILE B 1 306 ? -5.602 16.406 -1.062 1 97.19 306 ILE B N 1
ATOM 6622 C CA . ILE B 1 306 ? -5.395 17.125 0.199 1 97.19 306 ILE B CA 1
ATOM 6623 C C . ILE B 1 306 ? -5.855 18.562 0.06 1 97.19 306 ILE B C 1
ATOM 6625 O O . ILE B 1 306 ? -6.414 19.141 1 1 97.19 306 ILE B O 1
ATOM 6629 N N . TYR B 1 307 ? -5.59 19.172 -1.143 1 98.75 307 TYR B N 1
ATOM 6630 C CA . TYR B 1 307 ? -5.98 20.578 -1.292 1 98.75 307 TYR B CA 1
ATOM 6631 C C . TYR B 1 307 ? -7.492 20.703 -1.455 1 98.75 307 TYR B C 1
ATOM 6633 O O . TYR B 1 307 ? -8.133 19.828 -2.051 1 98.75 307 TYR B O 1
ATOM 6641 N N . ARG B 1 308 ? -8.031 21.75 -0.883 1 98.69 308 ARG B N 1
ATOM 6642 C CA . ARG B 1 308 ? -9.469 22 -0.873 1 98.69 308 ARG B CA 1
ATOM 6643 C C . ARG B 1 308 ? -9.773 23.406 -0.359 1 98.69 308 ARG B C 1
ATOM 6645 O O . ARG B 1 308 ? -8.875 24.109 0.109 1 98.69 308 ARG B O 1
ATOM 6652 N N . ARG B 1 309 ? -11.031 23.781 -0.512 1 98.5 309 ARG B N 1
ATOM 6653 C CA . ARG B 1 309 ? -11.469 25.109 -0.068 1 98.5 309 ARG B CA 1
ATOM 6654 C C . ARG B 1 309 ? -12.547 24.984 1.001 1 98.5 309 ARG B C 1
ATOM 6656 O O . ARG B 1 309 ? -13.461 24.156 0.887 1 98.5 309 ARG B O 1
ATOM 6663 N N . LEU B 1 310 ? -12.391 25.672 2.088 1 98.62 310 LEU B N 1
ATOM 6664 C CA . LEU B 1 310 ? -13.43 25.812 3.102 1 98.62 310 LEU B CA 1
ATOM 6665 C C . LEU B 1 310 ? -13.914 27.266 3.17 1 98.62 310 LEU B C 1
ATOM 6667 O O . LEU B 1 310 ? -13.109 28.188 3.236 1 98.62 310 LEU B O 1
ATOM 6671 N N . SER B 1 311 ? -15.227 27.438 3.18 1 98.56 311 SER B N 1
ATOM 6672 C CA . SER B 1 311 ? -15.812 28.766 3.262 1 98.56 311 SER B CA 1
ATOM 6673 C C . SER B 1 311 ? -16.484 28.984 4.613 1 98.56 311 SER B C 1
ATOM 6675 O O . SER B 1 311 ? -17.219 28.125 5.102 1 98.56 311 SER B O 1
ATOM 6677 N N . PHE B 1 312 ? -16.219 30.094 5.195 1 98.75 312 PHE B N 1
ATOM 6678 C CA . PHE B 1 312 ? -16.844 30.5 6.453 1 98.75 312 PHE B CA 1
ATOM 6679 C C . PHE B 1 312 ? -17.656 31.766 6.27 1 98.75 312 PHE B C 1
ATOM 6681 O O . PHE B 1 312 ? -17.172 32.875 6.504 1 98.75 312 PHE B O 1
ATOM 6688 N N . GLY B 1 313 ? -18.922 31.5 5.836 1 98.5 313 GLY B N 1
ATOM 6689 C CA . GLY B 1 313 ? -19.797 32.625 5.516 1 98.5 313 GLY B CA 1
ATOM 6690 C C . GLY B 1 313 ? -19.234 33.531 4.434 1 98.5 313 GLY B C 1
ATOM 6691 O O . GLY B 1 313 ? -18.703 33.031 3.43 1 98.5 313 GLY B O 1
ATOM 6692 N N . SER B 1 314 ? -19.547 34.75 4.605 1 98.44 314 SER B N 1
ATOM 6693 C CA . SER B 1 314 ? -19.016 35.75 3.676 1 98.44 314 SER B CA 1
ATOM 6694 C C . SER B 1 314 ? -17.688 36.312 4.168 1 98.44 314 SER B C 1
ATOM 6696 O O . SER B 1 314 ? -17.109 37.188 3.535 1 98.44 314 SER B O 1
ATOM 6698 N N . LEU B 1 315 ? -17.188 35.75 5.227 1 98.81 315 LEU B N 1
ATOM 6699 C CA . LEU B 1 315 ? -16.031 36.344 5.887 1 98.81 315 LEU B CA 1
ATOM 6700 C C . LEU B 1 315 ? -14.727 35.781 5.328 1 98.81 315 LEU B C 1
ATOM 6702 O O . LEU B 1 315 ? -13.797 36.531 5.027 1 98.81 315 LEU B O 1
ATOM 6706 N N . LEU B 1 316 ? -14.641 34.469 5.121 1 98.81 316 LEU B N 1
ATOM 6707 C CA . LEU B 1 316 ? -13.344 33.875 4.785 1 98.81 316 LEU B CA 1
ATOM 6708 C C . LEU B 1 316 ? -13.516 32.719 3.812 1 98.81 316 LEU B C 1
ATOM 6710 O O . LEU B 1 316 ? -14.328 31.828 4.043 1 98.81 316 LEU B O 1
ATOM 6714 N N . ASP B 1 317 ? -12.789 32.781 2.736 1 98.75 317 ASP B N 1
ATOM 6715 C CA . ASP B 1 317 ? -12.469 31.594 1.938 1 98.75 317 ASP B CA 1
ATOM 6716 C C . ASP B 1 317 ? -11.047 31.109 2.217 1 98.75 317 ASP B C 1
ATOM 6718 O O . ASP B 1 317 ? -10.07 31.797 1.879 1 98.75 317 ASP B O 1
ATOM 6722 N N . LEU B 1 318 ? -10.961 29.938 2.82 1 98.88 318 LEU B N 1
ATOM 6723 C CA . LEU B 1 318 ? -9.672 29.344 3.154 1 98.88 318 LEU B CA 1
ATOM 6724 C C . LEU B 1 318 ? -9.266 28.297 2.125 1 98.88 318 LEU B C 1
ATOM 6726 O O . LEU B 1 318 ? -9.938 27.266 1.984 1 98.88 318 LEU B O 1
ATOM 6730 N N . HIS B 1 319 ? -8.172 28.578 1.404 1 98.88 319 HIS B N 1
ATOM 6731 C CA . HIS B 1 319 ? -7.621 27.625 0.45 1 98.88 319 HIS B CA 1
ATOM 6732 C C . HIS B 1 319 ? -6.5 26.812 1.077 1 98.88 319 HIS B C 1
ATOM 6734 O O . HIS B 1 319 ? -5.402 27.328 1.309 1 98.88 319 HIS B O 1
ATOM 6740 N N . VAL B 1 320 ? -6.801 25.547 1.367 1 98.88 320 VAL B N 1
ATOM 6741 C CA . VAL B 1 320 ? -5.793 24.625 1.886 1 98.88 320 VAL B CA 1
ATOM 6742 C C . VAL B 1 320 ? -5.016 24.016 0.729 1 98.88 320 VAL B C 1
ATOM 6744 O O . VAL B 1 320 ? -5.598 23.359 -0.138 1 98.88 320 VAL B O 1
ATOM 6747 N N . LEU B 1 321 ? -3.695 24.203 0.746 1 98.88 321 LEU B N 1
ATOM 6748 C CA . LEU B 1 321 ? -2.898 23.844 -0.421 1 98.88 321 LEU B CA 1
ATOM 6749 C C . LEU B 1 321 ? -2.012 22.641 -0.121 1 98.88 321 LEU B C 1
ATOM 6751 O O . LEU B 1 321 ? -1.694 22.359 1.041 1 98.88 321 LEU B O 1
ATOM 6755 N N . ASP B 1 322 ? -1.693 21.922 -1.152 1 98.81 322 ASP B N 1
ATOM 6756 C CA . ASP B 1 322 ? -0.708 20.844 -1.175 1 98.81 322 ASP B CA 1
ATOM 6757 C C . ASP B 1 322 ? 0.555 21.266 -1.92 1 98.81 322 ASP B C 1
ATOM 6759 O O . ASP B 1 322 ? 0.564 21.328 -3.15 1 98.81 322 ASP B O 1
ATOM 6763 N N . THR B 1 323 ? 1.585 21.438 -1.137 1 98.75 323 THR B N 1
ATOM 6764 C CA . THR B 1 323 ? 2.811 21.938 -1.754 1 98.75 323 THR B CA 1
ATOM 6765 C C . THR B 1 323 ? 3.812 20.797 -1.948 1 98.75 323 THR B C 1
ATOM 6767 O O . THR B 1 323 ? 5.004 21.047 -2.145 1 98.75 323 THR B O 1
ATOM 6770 N N . ARG B 1 324 ? 3.424 19.562 -1.843 1 98.69 324 ARG B N 1
ATOM 6771 C CA . ARG B 1 324 ? 4.359 18.438 -1.871 1 98.69 324 ARG B CA 1
ATOM 6772 C C . ARG B 1 324 ? 4.09 17.531 -3.066 1 98.69 324 ARG B C 1
ATOM 6774 O O . ARG B 1 324 ? 4.965 17.328 -3.912 1 98.69 324 ARG B O 1
ATOM 6781 N N . GLN B 1 325 ? 2.898 17.094 -3.32 1 98.38 325 GLN B N 1
ATOM 6782 C CA . GLN B 1 325 ? 2.572 15.992 -4.227 1 98.38 325 GLN B CA 1
ATOM 6783 C C . GLN B 1 325 ? 2.855 16.375 -5.676 1 98.38 325 GLN B C 1
ATOM 6785 O O . GLN B 1 325 ? 3.16 15.516 -6.504 1 98.38 325 GLN B O 1
ATOM 6790 N N . PHE B 1 326 ? 2.771 17.625 -6.012 1 98.31 326 PHE B N 1
ATOM 6791 C CA . PHE B 1 326 ? 2.746 18 -7.418 1 98.31 326 PHE B CA 1
ATOM 6792 C C . PHE B 1 326 ? 3.906 18.938 -7.742 1 98.31 326 PHE B C 1
ATOM 6794 O O . PHE B 1 326 ? 3.971 19.5 -8.836 1 98.31 326 PHE B O 1
ATOM 6801 N N . ARG B 1 327 ? 4.801 19.094 -6.805 1 98.38 327 ARG B N 1
ATOM 6802 C CA . ARG B 1 327 ? 5.883 20.078 -6.93 1 98.38 327 ARG B CA 1
ATOM 6803 C C . ARG B 1 327 ? 7.012 19.531 -7.797 1 98.38 327 ARG B C 1
ATOM 6805 O O . ARG B 1 327 ? 7.352 18.344 -7.715 1 98.38 327 ARG B O 1
ATOM 6812 N N . THR B 1 328 ? 7.547 20.422 -8.602 1 98.19 328 THR B N 1
ATOM 6813 C CA . THR B 1 328 ? 8.766 20.094 -9.344 1 98.19 328 THR B CA 1
ATOM 6814 C C . THR B 1 328 ? 9.922 19.828 -8.391 1 98.19 328 THR B C 1
ATOM 6816 O O . THR B 1 328 ? 9.984 20.391 -7.297 1 98.19 328 THR B O 1
ATOM 6819 N N . ASP B 1 329 ? 10.805 19.016 -8.805 1 97.44 329 ASP B N 1
ATOM 6820 C CA . ASP B 1 329 ? 11.961 18.688 -7.988 1 97.44 329 ASP B CA 1
ATOM 6821 C C . ASP B 1 329 ? 12.664 19.953 -7.488 1 97.44 329 ASP B C 1
ATOM 6823 O O . ASP B 1 329 ? 12.758 20.938 -8.211 1 97.44 329 ASP B O 1
ATOM 6827 N N . GLN B 1 330 ? 13.102 19.938 -6.262 1 97.12 330 GLN B N 1
ATOM 6828 C CA . GLN B 1 330 ? 13.797 21.078 -5.688 1 97.12 330 GLN B CA 1
ATOM 6829 C C . GLN B 1 330 ? 15.086 21.391 -6.441 1 97.12 330 GLN B C 1
ATOM 6831 O O . GLN B 1 330 ? 15.828 20.469 -6.797 1 97.12 330 GLN B O 1
ATOM 6836 N N . PRO B 1 331 ? 15.328 22.594 -6.715 1 97.12 331 PRO B N 1
ATOM 6837 C CA . PRO B 1 331 ? 16.531 22.953 -7.484 1 97.12 331 PRO B CA 1
ATOM 6838 C C . PRO B 1 331 ? 17.797 22.969 -6.629 1 97.12 331 PRO B C 1
ATOM 6840 O O . PRO B 1 331 ? 17.719 22.781 -5.414 1 97.12 331 PRO B O 1
ATOM 6843 N N . CYS B 1 332 ? 18.922 23.125 -7.32 1 96.69 332 CYS B N 1
ATOM 6844 C CA . CYS B 1 332 ? 20.234 23.422 -6.75 1 96.69 332 CYS B CA 1
ATOM 6845 C C . CYS B 1 332 ? 20.656 22.328 -5.773 1 96.69 332 CYS B C 1
ATOM 6847 O O . CYS B 1 332 ? 21.422 22.578 -4.836 1 96.69 332 CYS B O 1
ATOM 6849 N N . GLY B 1 333 ? 20.047 21.141 -5.84 1 93.75 333 GLY B N 1
ATOM 6850 C CA . GLY B 1 333 ? 20.469 20.016 -5.016 1 93.75 333 GLY B CA 1
ATOM 6851 C C . GLY B 1 333 ? 19.797 20 -3.652 1 93.75 333 GLY B C 1
ATOM 6852 O O . GLY B 1 333 ? 20.344 19.438 -2.699 1 93.75 333 GLY B O 1
ATOM 6853 N N . ASP B 1 334 ? 18.672 20.688 -3.42 1 93.31 334 ASP B N 1
ATOM 6854 C CA . ASP B 1 334 ? 17.859 20.688 -2.203 1 93.31 334 ASP B CA 1
ATOM 6855 C C . ASP B 1 334 ? 18.578 21.422 -1.071 1 93.31 334 ASP B C 1
ATOM 6857 O O . ASP B 1 334 ? 19.719 21.859 -1.233 1 93.31 334 ASP B O 1
ATOM 6861 N N . GLY B 1 335 ? 17.859 21.594 0.037 1 94.19 335 GLY B N 1
ATOM 6862 C CA . GLY B 1 335 ? 18.453 22.125 1.25 1 94.19 335 GLY B CA 1
ATOM 6863 C C . GLY B 1 335 ? 18.672 23.625 1.188 1 94.19 335 GLY B C 1
ATOM 6864 O O . GLY B 1 335 ? 17.906 24.359 0.555 1 94.19 335 GLY B O 1
ATOM 6865 N N . PHE B 1 336 ? 19.641 24.109 1.917 1 95.06 336 PHE B N 1
ATOM 6866 C CA . PHE B 1 336 ? 20.047 25.516 1.976 1 95.06 336 PHE B CA 1
ATOM 6867 C C . PHE B 1 336 ? 21.266 25.766 1.102 1 95.06 336 PHE B C 1
ATOM 6869 O O . PHE B 1 336 ? 22.359 25.312 1.414 1 95.06 336 PHE B O 1
ATOM 6876 N N . LYS B 1 337 ? 21.031 26.484 -0.036 1 96.12 337 LYS B N 1
ATOM 6877 C CA . LYS B 1 337 ? 22.047 26.641 -1.071 1 96.12 337 LYS B CA 1
ATOM 6878 C C . LYS B 1 337 ? 22.094 28.078 -1.593 1 96.12 337 LYS B C 1
ATOM 6880 O O . LYS B 1 337 ? 21.141 28.828 -1.421 1 96.12 337 LYS B O 1
ATOM 6885 N N . ALA B 1 338 ? 23.281 28.359 -2.154 1 96.12 338 ALA B N 1
ATOM 6886 C CA . ALA B 1 338 ? 23.328 29.562 -2.973 1 96.12 338 ALA B CA 1
ATOM 6887 C C . ALA B 1 338 ? 22.406 29.453 -4.18 1 96.12 338 ALA B C 1
ATOM 6889 O O . ALA B 1 338 ? 22.172 28.344 -4.695 1 96.12 338 ALA B O 1
ATOM 6890 N N . PRO B 1 339 ? 21.875 30.609 -4.547 1 95.56 339 PRO B N 1
ATOM 6891 C CA . PRO B 1 339 ? 21 30.562 -5.719 1 95.56 339 PRO B CA 1
ATOM 6892 C C . PRO B 1 339 ? 21.672 29.953 -6.938 1 95.56 339 PRO B C 1
ATOM 6894 O O . PRO B 1 339 ? 22.875 30.156 -7.148 1 95.56 339 PRO B O 1
ATOM 6897 N N . CYS B 1 340 ? 20.922 29.25 -7.727 1 97 340 CYS B N 1
ATOM 6898 C CA . CYS B 1 340 ? 21.359 28.672 -8.992 1 97 340 CYS B CA 1
ATOM 6899 C C . CYS B 1 340 ? 20.312 28.891 -10.086 1 97 340 CYS B C 1
ATOM 6901 O O . CYS B 1 340 ? 19.234 29.391 -9.82 1 97 340 CYS B O 1
ATOM 6903 N N . ALA B 1 341 ? 20.672 28.5 -11.312 1 96.81 341 ALA B N 1
ATOM 6904 C CA . ALA B 1 341 ? 19.812 28.75 -12.469 1 96.81 341 ALA B CA 1
ATOM 6905 C C . ALA B 1 341 ? 18.5 28 -12.336 1 96.81 341 ALA B C 1
ATOM 6907 O O . ALA B 1 341 ? 17.469 28.453 -12.828 1 96.81 341 ALA B O 1
ATOM 6908 N N . GLY B 1 342 ? 18.516 26.891 -11.625 1 97.19 342 GLY B N 1
ATOM 6909 C CA . GLY B 1 342 ? 17.312 26.094 -11.445 1 97.19 342 GLY B CA 1
ATOM 6910 C C . GLY B 1 342 ? 16.203 26.828 -10.742 1 97.19 342 GLY B C 1
ATOM 6911 O O . GLY B 1 342 ? 15.023 26.516 -10.914 1 97.19 342 GLY B O 1
ATOM 6912 N N . MET B 1 343 ? 16.469 27.781 -9.992 1 97.38 343 MET B N 1
ATOM 6913 C CA . MET B 1 343 ? 15.477 28.562 -9.258 1 97.38 343 MET B CA 1
ATOM 6914 C C . MET B 1 343 ? 14.625 29.406 -10.203 1 97.38 343 MET B C 1
ATOM 6916 O O . MET B 1 343 ? 13.531 29.844 -9.852 1 97.38 343 MET B O 1
ATOM 6920 N N . ASP B 1 344 ? 15.188 29.641 -11.422 1 96.94 344 ASP B N 1
ATOM 6921 C CA . ASP B 1 344 ? 14.523 30.531 -12.359 1 96.94 344 ASP B CA 1
ATOM 6922 C C . ASP B 1 344 ? 13.836 29.75 -13.477 1 96.94 344 ASP B C 1
ATOM 6924 O O . ASP B 1 344 ? 13.406 30.328 -14.477 1 96.94 344 ASP B O 1
ATOM 6928 N N . ALA B 1 345 ? 13.766 28.422 -13.32 1 97.25 345 ALA B N 1
ATOM 6929 C CA . ALA B 1 345 ? 13.148 27.594 -14.359 1 97.25 345 ALA B CA 1
ATOM 6930 C C . ALA B 1 345 ? 11.688 28 -14.57 1 97.25 345 ALA B C 1
ATOM 6932 O O . ALA B 1 345 ? 10.891 27.969 -13.633 1 97.25 345 ALA B O 1
ATOM 6933 N N . ASP B 1 346 ? 11.258 28.25 -15.789 1 95.69 346 ASP B N 1
ATOM 6934 C CA . ASP B 1 346 ? 9.938 28.781 -16.125 1 95.69 346 ASP B CA 1
ATOM 6935 C C . ASP B 1 346 ? 8.859 27.719 -15.891 1 95.69 346 ASP B C 1
ATOM 6937 O O . ASP B 1 346 ? 7.707 28.062 -15.617 1 95.69 346 ASP B O 1
ATOM 6941 N N . THR B 1 347 ? 9.195 26.469 -16.031 1 94.69 347 THR B N 1
ATOM 6942 C CA . THR B 1 347 ? 8.203 25.406 -15.953 1 94.69 347 THR B CA 1
ATOM 6943 C C . THR B 1 347 ? 8.078 24.891 -14.523 1 94.69 347 THR B C 1
ATOM 6945 O O . THR B 1 347 ? 7.238 24.031 -14.242 1 94.69 347 THR B O 1
ATOM 6948 N N . ALA B 1 348 ? 8.922 25.406 -13.617 1 96.75 348 ALA B N 1
ATOM 6949 C CA . ALA B 1 348 ? 8.883 24.938 -12.234 1 96.75 348 ALA B CA 1
ATOM 6950 C C . ALA B 1 348 ? 7.574 25.344 -11.562 1 96.75 348 ALA B C 1
ATOM 6952 O O . ALA B 1 348 ? 7.027 26.406 -11.828 1 96.75 348 ALA B O 1
ATOM 6953 N N . SER B 1 349 ? 7.07 24.406 -10.75 1 97.88 349 SER B N 1
ATOM 6954 C CA . SER B 1 349 ? 5.812 24.656 -10.047 1 97.88 349 SER B CA 1
ATOM 6955 C C . SER B 1 349 ? 5.883 24.141 -8.609 1 97.88 349 SER B C 1
ATOM 6957 O O . SER B 1 349 ? 6.582 23.172 -8.32 1 97.88 349 SER B O 1
ATOM 6959 N N . VAL B 1 350 ? 5.219 24.859 -7.738 1 98.62 350 VAL B N 1
ATOM 6960 C CA . VAL B 1 350 ? 5.082 24.406 -6.352 1 98.62 350 VAL B CA 1
ATOM 6961 C C . VAL B 1 350 ? 3.799 23.594 -6.195 1 98.62 350 VAL B C 1
ATOM 6963 O O . VAL B 1 350 ? 3.789 22.578 -5.512 1 98.62 350 VAL B O 1
ATOM 6966 N N . LEU B 1 351 ? 2.756 24 -6.895 1 98.75 351 LEU B N 1
ATOM 6967 C CA . LEU B 1 351 ? 1.429 23.438 -6.664 1 98.75 351 LEU B CA 1
ATOM 6968 C C . LEU B 1 351 ? 1.068 22.438 -7.754 1 98.75 351 LEU B C 1
ATOM 6970 O O . LEU B 1 351 ? 0.122 21.656 -7.598 1 98.75 351 LEU B O 1
ATOM 6974 N N . GLY B 1 352 ? 1.793 22.328 -8.844 1 98.38 352 GLY B N 1
ATOM 6975 C CA . GLY B 1 352 ? 1.351 21.609 -10.023 1 98.38 352 GLY B CA 1
ATOM 6976 C C . GLY B 1 352 ? 0.3 22.375 -10.82 1 98.38 352 GLY B C 1
ATOM 6977 O O . GLY B 1 352 ? -0.436 23.188 -10.266 1 98.38 352 GLY B O 1
ATOM 6978 N N . ALA B 1 353 ? 0.123 22.062 -12.117 1 97.81 353 ALA B N 1
ATOM 6979 C CA . ALA B 1 353 ? -0.703 22.828 -13.047 1 97.81 353 ALA B CA 1
ATOM 6980 C C . ALA B 1 353 ? -2.174 22.781 -12.641 1 97.81 353 ALA B C 1
ATOM 6982 O O . ALA B 1 353 ? -2.865 23.797 -12.656 1 97.81 353 ALA B O 1
ATOM 6983 N N . GLU B 1 354 ? -2.668 21.625 -12.297 1 98.44 354 GLU B N 1
ATOM 6984 C CA . GLU B 1 354 ? -4.086 21.453 -11.992 1 98.44 354 GLU B CA 1
ATOM 6985 C C . GLU B 1 354 ? -4.465 22.219 -10.719 1 98.44 354 GLU B C 1
ATOM 6987 O O . GLU B 1 354 ? -5.496 22.891 -10.68 1 98.44 354 GLU B O 1
ATOM 6992 N N . GLN B 1 355 ? -3.674 22.109 -9.68 1 98.69 355 GLN B N 1
ATOM 6993 C CA . GLN B 1 355 ? -3.957 22.812 -8.43 1 98.69 355 GLN B CA 1
ATOM 6994 C C . GLN B 1 355 ? -3.801 24.328 -8.602 1 98.69 355 GLN B C 1
ATOM 6996 O O . GLN B 1 355 ? -4.551 25.094 -8.016 1 98.69 355 GLN B O 1
ATOM 7001 N N . GLU B 1 356 ? -2.812 24.797 -9.398 1 98.44 356 GLU B N 1
ATOM 7002 C CA . GLU B 1 356 ? -2.666 26.219 -9.68 1 98.44 356 GLU B CA 1
ATOM 7003 C C . GLU B 1 356 ? -3.928 26.781 -10.32 1 98.44 356 GLU B C 1
ATOM 7005 O O . GLU B 1 356 ? -4.43 27.828 -9.898 1 98.44 356 GLU B O 1
ATOM 7010 N N . LYS B 1 357 ? -4.34 26.047 -11.328 1 98.62 357 LYS B N 1
ATOM 7011 C CA . LYS B 1 357 ? -5.562 26.5 -11.992 1 98.62 357 LYS B CA 1
ATOM 7012 C C . LYS B 1 357 ? -6.734 26.531 -11.023 1 98.62 357 LYS B C 1
ATOM 7014 O O . LYS B 1 357 ? -7.512 27.5 -11.016 1 98.62 357 LYS B O 1
ATOM 7019 N N . TRP B 1 358 ? -6.836 25.469 -10.25 1 98.81 358 TRP B N 1
ATOM 7020 C CA . TRP B 1 358 ? -7.883 25.375 -9.242 1 98.81 358 TRP B CA 1
ATOM 7021 C C . TRP B 1 358 ? -7.828 26.578 -8.297 1 98.81 358 TRP B C 1
ATOM 7023 O O . TRP B 1 358 ? -8.859 27.172 -7.977 1 98.81 358 TRP B O 1
ATOM 7033 N N . LEU B 1 359 ? -6.656 26.906 -7.828 1 98.81 359 LEU B N 1
ATOM 7034 C CA . LEU B 1 359 ? -6.477 28.016 -6.891 1 98.81 359 LEU B CA 1
ATOM 7035 C C . LEU B 1 359 ? -6.859 29.344 -7.539 1 98.81 359 LEU B C 1
ATOM 7037 O O . LEU B 1 359 ? -7.617 30.125 -6.961 1 98.81 359 LEU B O 1
ATOM 7041 N N . TYR B 1 360 ? -6.387 29.625 -8.719 1 98.62 360 TYR B N 1
ATOM 7042 C CA . TYR B 1 360 ? -6.621 30.891 -9.398 1 98.62 360 TYR B CA 1
ATOM 7043 C C . TYR B 1 360 ? -8.102 31.078 -9.719 1 98.62 360 TYR B C 1
ATOM 7045 O O . TYR B 1 360 ? -8.648 32.156 -9.562 1 98.62 360 TYR B O 1
ATOM 7053 N N . ASP B 1 361 ? -8.688 29.953 -10.125 1 98.56 361 ASP B N 1
ATOM 7054 C CA . ASP B 1 361 ? -10.133 30.016 -10.352 1 98.56 361 ASP B CA 1
ATOM 7055 C C . ASP B 1 361 ? -10.875 30.375 -9.062 1 98.56 361 ASP B C 1
ATOM 7057 O O . ASP B 1 361 ? -11.812 31.172 -9.078 1 98.56 361 ASP B O 1
ATOM 7061 N N . GLY B 1 362 ? -10.414 29.781 -8.008 1 98 362 GLY B N 1
ATOM 7062 C CA . GLY B 1 362 ? -11.023 30.062 -6.715 1 98 362 GLY B CA 1
ATOM 7063 C C . GLY B 1 362 ? -10.805 31.484 -6.238 1 98 362 GLY B C 1
ATOM 7064 O O . GLY B 1 362 ? -11.727 32.125 -5.723 1 98 362 GLY B O 1
ATOM 7065 N N . LEU B 1 363 ? -9.664 31.984 -6.426 1 98.12 363 LEU B N 1
ATOM 7066 C CA . LEU B 1 363 ? -9.328 33.344 -6.039 1 98.12 363 LEU B CA 1
ATOM 7067 C C . LEU B 1 363 ? -10.148 34.375 -6.848 1 98.12 363 LEU B C 1
ATOM 7069 O O . LEU B 1 363 ? -10.641 35.344 -6.297 1 98.12 363 LEU B O 1
ATOM 7073 N N . ALA B 1 364 ? -10.297 34.062 -8.062 1 97.44 364 ALA B N 1
ATOM 7074 C CA . ALA B 1 364 ? -11.023 34.969 -8.953 1 97.44 364 ALA B CA 1
ATOM 7075 C C . ALA B 1 364 ? -12.516 34.969 -8.625 1 97.44 364 ALA B C 1
ATOM 7077 O O . ALA B 1 364 ? -13.18 36 -8.766 1 97.44 364 ALA B O 1
ATOM 7078 N N . ALA B 1 365 ? -12.977 33.906 -8.156 1 96.62 365 ALA B N 1
ATOM 7079 C CA . ALA B 1 365 ? -14.422 33.781 -7.953 1 96.62 365 ALA B CA 1
ATOM 7080 C C . ALA B 1 365 ? -14.82 34.188 -6.543 1 96.62 365 ALA B C 1
ATOM 7082 O O . ALA B 1 365 ? -15.992 34.438 -6.273 1 96.62 365 ALA B O 1
ATOM 7083 N N . SER B 1 366 ? -13.906 34.312 -5.688 1 95.94 366 SER B N 1
ATOM 7084 C CA . SER B 1 366 ? -14.219 34.531 -4.277 1 95.94 366 SER B CA 1
ATOM 7085 C C . SER B 1 366 ? -14.836 35.906 -4.055 1 95.94 366 SER B C 1
ATOM 7087 O O . SER B 1 366 ? -14.391 36.906 -4.633 1 95.94 366 SER B O 1
ATOM 7089 N N . LYS B 1 367 ? -15.852 35.938 -3.195 1 94.75 367 LYS B N 1
ATOM 7090 C CA . LYS B 1 367 ? -16.484 37.188 -2.773 1 94.75 367 LYS B CA 1
ATOM 7091 C C . LYS B 1 367 ? -16.328 37.406 -1.271 1 94.75 367 LYS B C 1
ATOM 7093 O O . LYS B 1 367 ? -16.922 38.312 -0.704 1 94.75 367 LYS B O 1
ATOM 7098 N N . ALA B 1 368 ? -15.531 36.594 -0.661 1 97.5 368 ALA B N 1
ATOM 7099 C CA . ALA B 1 368 ? -15.336 36.688 0.784 1 97.5 368 ALA B CA 1
ATOM 7100 C C . ALA B 1 368 ? -14.539 37.938 1.156 1 97.5 368 ALA B C 1
ATOM 7102 O O . ALA B 1 368 ? -13.766 38.438 0.344 1 97.5 368 ALA B O 1
ATOM 7103 N N . ARG B 1 369 ? -14.773 38.344 2.402 1 98.25 369 ARG B N 1
ATOM 7104 C CA . ARG B 1 369 ? -14.039 39.5 2.922 1 98.25 369 ARG B CA 1
ATOM 7105 C C . ARG B 1 369 ? -12.539 39.219 2.949 1 98.25 369 ARG B C 1
ATOM 7107 O O . ARG B 1 369 ? -11.734 40.125 2.688 1 98.25 369 ARG B O 1
ATOM 7114 N N . TRP B 1 370 ? -12.219 38.031 3.289 1 98.62 370 TRP B N 1
ATOM 7115 C CA . TRP B 1 370 ? -10.82 37.625 3.381 1 98.62 370 TRP B CA 1
ATOM 7116 C C . TRP B 1 370 ? -10.562 36.375 2.531 1 98.62 370 TRP B C 1
ATOM 7118 O O . TRP B 1 370 ? -11.461 35.531 2.344 1 98.62 370 TRP B O 1
ATOM 7128 N N . THR B 1 371 ? -9.367 36.344 2.012 1 97.75 371 THR B N 1
ATOM 7129 C CA . THR B 1 371 ? -8.828 35.156 1.373 1 97.75 371 THR B CA 1
ATOM 7130 C C . THR B 1 371 ? -7.645 34.594 2.164 1 97.75 371 THR B C 1
ATOM 7132 O O . THR B 1 371 ? -6.672 35.312 2.414 1 97.75 371 THR B O 1
ATOM 7135 N N . GLY B 1 372 ? -7.785 33.344 2.555 1 98.69 372 GLY B N 1
ATOM 7136 C CA . GLY B 1 372 ? -6.684 32.688 3.232 1 98.69 372 GLY B CA 1
ATOM 7137 C C . GLY B 1 372 ? -6.012 31.625 2.379 1 98.69 372 GLY B C 1
ATOM 7138 O O . GLY B 1 372 ? -6.684 30.859 1.701 1 98.69 372 GLY B O 1
ATOM 7139 N N . LEU B 1 373 ? -4.672 31.672 2.332 1 98.88 373 LEU B N 1
ATOM 7140 C CA . LEU B 1 373 ? -3.873 30.578 1.799 1 98.88 373 LEU B CA 1
ATOM 7141 C C . LEU B 1 373 ? -3.223 29.781 2.924 1 98.88 373 LEU B C 1
ATOM 7143 O O . LEU B 1 373 ? -2.258 30.234 3.539 1 98.88 373 LEU B O 1
ATOM 7147 N N . ALA B 1 374 ? -3.75 28.625 3.221 1 98.88 374 ALA B N 1
ATOM 7148 C CA . ALA B 1 374 ? -3.197 27.719 4.223 1 98.88 374 ALA B CA 1
ATOM 7149 C C . ALA B 1 374 ? -2.266 26.688 3.584 1 98.88 374 ALA B C 1
ATOM 7151 O O . ALA B 1 374 ? -2.717 25.812 2.852 1 98.88 374 ALA B O 1
ATOM 7152 N N . GLN B 1 375 ? -0.975 26.828 3.871 1 98.44 375 GLN B N 1
ATOM 7153 C CA . GLN B 1 375 ? -0.005 25.969 3.184 1 98.44 375 GLN B CA 1
ATOM 7154 C C . GLN B 1 375 ? 1.254 25.781 4.027 1 98.44 375 GLN B C 1
ATOM 7156 O O . GLN B 1 375 ? 1.309 26.219 5.176 1 98.44 375 GLN B O 1
ATOM 7161 N N . GLN B 1 376 ? 2.297 25.125 3.469 1 98.38 376 GLN B N 1
ATOM 7162 C CA . GLN B 1 376 ? 3.299 24.531 4.34 1 98.38 376 GLN B CA 1
ATOM 7163 C C . GLN B 1 376 ? 4.602 25.312 4.316 1 98.38 376 GLN B C 1
ATOM 7165 O O . GLN B 1 376 ? 5.238 25.5 5.355 1 98.38 376 GLN B O 1
ATOM 7170 N N . VAL B 1 377 ? 4.957 25.828 3.145 1 98.5 377 VAL B N 1
ATOM 7171 C CA . VAL B 1 377 ? 6.328 26.312 2.992 1 98.5 377 VAL B CA 1
ATOM 7172 C C . VAL B 1 377 ? 6.32 27.828 2.762 1 98.5 377 VAL B C 1
ATOM 7174 O O . VAL B 1 377 ? 5.367 28.359 2.193 1 98.5 377 VAL B O 1
ATOM 7177 N N . MET B 1 378 ? 7.355 28.5 3.156 1 98.31 378 MET B N 1
ATOM 7178 C CA . MET B 1 378 ? 7.43 29.969 3.205 1 98.31 378 MET B CA 1
ATOM 7179 C C . MET B 1 378 ? 7.254 30.562 1.813 1 98.31 378 MET B C 1
ATOM 7181 O O . MET B 1 378 ? 7.883 30.109 0.855 1 98.31 378 MET B O 1
ATOM 7185 N N . LEU B 1 379 ? 6.43 31.531 1.705 1 98.56 379 LEU B N 1
ATOM 7186 C CA . LEU B 1 379 ? 6.184 32.25 0.464 1 98.56 379 LEU B CA 1
ATOM 7187 C C . LEU B 1 379 ? 7.098 33.469 0.353 1 98.56 379 LEU B C 1
ATOM 7189 O O . LEU B 1 379 ? 7.559 33.812 -0.739 1 98.56 379 LEU B O 1
ATOM 7193 N N . MET B 1 380 ? 7.363 34.219 1.469 1 97.44 380 MET B N 1
ATOM 7194 C CA . MET B 1 380 ? 8.312 35.312 1.467 1 97.44 380 MET B CA 1
ATOM 7195 C C . MET B 1 380 ? 9.688 34.844 0.998 1 97.44 380 MET B C 1
ATOM 7197 O O . MET B 1 380 ? 10.109 33.719 1.299 1 97.44 380 MET B O 1
ATOM 7201 N N . ASP B 1 381 ? 10.32 35.719 0.24 1 94.88 381 ASP B N 1
ATOM 7202 C CA . ASP B 1 381 ? 11.719 35.438 -0.033 1 94.88 381 ASP B CA 1
ATOM 7203 C C . ASP B 1 381 ? 12.594 35.75 1.18 1 94.88 381 ASP B C 1
ATOM 7205 O O . ASP B 1 381 ? 12.258 36.625 1.975 1 94.88 381 ASP B O 1
ATOM 7209 N N . MET B 1 382 ? 13.648 35.031 1.257 1 93.62 382 MET B N 1
ATOM 7210 C CA . MET B 1 382 ? 14.469 35.25 2.443 1 93.62 382 MET B CA 1
ATOM 7211 C C . MET B 1 382 ? 15.93 34.875 2.178 1 93.62 382 MET B C 1
ATOM 7213 O O . MET B 1 382 ? 16.219 33.781 1.716 1 93.62 382 MET B O 1
ATOM 7217 N N . ASP B 1 383 ? 16.781 35.844 2.453 1 93.56 383 ASP B N 1
ATOM 7218 C CA . ASP B 1 383 ? 18.203 35.531 2.592 1 93.56 383 ASP B CA 1
ATOM 7219 C C . ASP B 1 383 ? 18.531 35 3.99 1 93.56 383 ASP B C 1
ATOM 7221 O O . ASP B 1 383 ? 18.359 35.719 4.98 1 93.56 383 ASP B O 1
ATOM 7225 N N . ARG B 1 384 ? 19.031 33.812 4.051 1 91 384 ARG B N 1
ATOM 7226 C CA . ARG B 1 384 ? 19.203 33.125 5.32 1 91 384 ARG B CA 1
ATOM 7227 C C . ARG B 1 384 ? 20.578 33.375 5.918 1 91 384 ARG B C 1
ATOM 7229 O O . ARG B 1 384 ? 20.891 32.906 7.02 1 91 384 ARG B O 1
ATOM 7236 N N . GLU B 1 385 ? 21.406 34.031 5.238 1 87.12 385 GLU B N 1
ATOM 7237 C CA . GLU B 1 385 ? 22.781 34.281 5.691 1 87.12 385 GLU B CA 1
ATOM 7238 C C . GLU B 1 385 ? 23.109 35.781 5.594 1 87.12 385 GLU B C 1
ATOM 7240 O O . GLU B 1 385 ? 23.219 36.312 4.492 1 87.12 385 GLU B O 1
ATOM 7245 N N . PRO B 1 386 ? 23.375 36.281 6.801 1 79.19 386 PRO B N 1
ATOM 7246 C CA . PRO B 1 386 ? 23.797 37.688 6.77 1 79.19 386 PRO B CA 1
ATOM 7247 C C . PRO B 1 386 ? 25.094 37.906 5.996 1 79.19 386 PRO B C 1
ATOM 7249 O O . PRO B 1 386 ? 25.969 37.031 5.988 1 79.19 386 PRO B O 1
ATOM 7252 N N . GLY B 1 387 ? 25.328 39.062 5.438 1 80.5 387 GLY B N 1
ATOM 7253 C CA . GLY B 1 387 ? 26.578 39.406 4.789 1 80.5 387 GLY B CA 1
ATOM 7254 C C . GLY B 1 387 ? 26.562 39.156 3.295 1 80.5 387 GLY B C 1
ATOM 7255 O O . GLY B 1 387 ? 25.547 39.312 2.637 1 80.5 387 GLY B O 1
ATOM 7256 N N . GLU B 1 388 ? 27.734 38.75 2.76 1 83.56 388 GLU B N 1
ATOM 7257 C CA . GLU B 1 388 ? 27.938 38.688 1.315 1 83.56 388 GLU B CA 1
ATOM 7258 C C . GLU B 1 388 ? 27.375 37.375 0.745 1 83.56 388 GLU B C 1
ATOM 7260 O O . GLU B 1 388 ? 26.969 37.344 -0.416 1 83.56 388 GLU B O 1
ATOM 7265 N N . GLU B 1 389 ? 27.328 36.406 1.6 1 88.06 389 GLU B N 1
ATOM 7266 C CA . GLU B 1 389 ? 26.828 35.125 1.112 1 88.06 389 GLU B CA 1
ATOM 7267 C C . GLU B 1 389 ? 25.312 35.125 1.021 1 88.06 389 GLU B C 1
ATOM 7269 O O . GLU B 1 389 ? 24.625 35.688 1.887 1 88.06 389 GLU B O 1
ATOM 7274 N N . ASP B 1 390 ? 24.734 34.688 -0.107 1 91.56 390 ASP B N 1
ATOM 7275 C CA . ASP B 1 390 ? 23.297 34.562 -0.327 1 91.56 390 ASP B CA 1
ATOM 7276 C C . ASP B 1 390 ? 22.859 33.094 -0.257 1 91.56 390 ASP B C 1
ATOM 7278 O O . ASP B 1 390 ? 23.094 32.312 -1.189 1 91.56 390 ASP B O 1
ATOM 7282 N N . ILE B 1 391 ? 22.312 32.688 0.864 1 95 391 ILE B N 1
ATOM 7283 C CA . ILE B 1 391 ? 21.859 31.328 1.069 1 95 391 ILE B CA 1
ATOM 7284 C C . ILE B 1 391 ? 20.328 31.297 1.15 1 95 391 ILE B C 1
ATOM 7286 O O . ILE B 1 391 ? 19.719 32.062 1.904 1 95 391 ILE B O 1
ATOM 7290 N N . ARG B 1 392 ? 19.766 30.422 0.349 1 95.5 392 ARG B N 1
ATOM 7291 C CA . ARG B 1 392 ? 18.312 30.312 0.241 1 95.5 392 ARG B CA 1
ATOM 7292 C C . ARG B 1 392 ? 17.844 28.906 0.625 1 95.5 392 ARG B C 1
ATOM 7294 O O . ARG B 1 392 ? 18.609 27.953 0.56 1 95.5 392 ARG B O 1
ATOM 7301 N N . ASN B 1 393 ? 16.656 28.844 1.129 1 96.62 393 ASN B N 1
ATOM 7302 C CA . ASN B 1 393 ? 16 27.547 1.374 1 96.62 393 ASN B CA 1
ATOM 7303 C C . ASN B 1 393 ? 15.352 27 0.108 1 96.62 393 ASN B C 1
ATOM 7305 O O . ASN B 1 393 ? 14.336 27.531 -0.353 1 96.62 393 ASN B O 1
ATOM 7309 N N . MET B 1 394 ? 15.797 25.875 -0.403 1 97.62 394 MET B N 1
ATOM 7310 C CA . MET B 1 394 ? 15.305 25.328 -1.667 1 97.62 394 MET B CA 1
ATOM 7311 C C . MET B 1 394 ? 13.945 24.672 -1.48 1 97.62 394 MET B C 1
ATOM 7313 O O . MET B 1 394 ? 13.258 24.359 -2.457 1 97.62 394 MET B O 1
ATOM 7317 N N . ASP B 1 395 ? 13.57 24.422 -0.221 1 97.75 395 ASP B N 1
ATOM 7318 C CA . ASP B 1 395 ? 12.258 23.875 0.113 1 97.75 395 ASP B CA 1
ATOM 7319 C C . ASP B 1 395 ? 11.273 24.969 0.483 1 97.75 395 ASP B C 1
ATOM 7321 O O . ASP B 1 395 ? 10.625 24.906 1.532 1 97.75 395 ASP B O 1
ATOM 7325 N N . SER B 1 396 ? 11.141 26 -0.309 1 97.69 396 SER B N 1
ATOM 7326 C CA . SER B 1 396 ? 10.242 27.141 -0.156 1 97.69 396 SER B CA 1
ATOM 7327 C C . SER B 1 396 ? 9.828 27.703 -1.511 1 97.69 396 SER B C 1
ATOM 7329 O O . SER B 1 396 ? 10.359 27.297 -2.547 1 97.69 396 SER B O 1
ATOM 7331 N N . TRP B 1 397 ? 8.875 28.625 -1.543 1 98.19 397 TRP B N 1
ATOM 7332 C CA . TRP B 1 397 ? 8.469 29.281 -2.777 1 98.19 397 TRP B CA 1
ATOM 7333 C C . TRP B 1 397 ? 9.625 30.109 -3.359 1 98.19 397 TRP B C 1
ATOM 7335 O O . TRP B 1 397 ? 9.695 30.312 -4.574 1 98.19 397 TRP B O 1
ATOM 7345 N N . ASP B 1 398 ? 10.516 30.547 -2.477 1 96.19 398 ASP B N 1
ATOM 7346 C CA . ASP B 1 398 ? 11.656 31.359 -2.896 1 96.19 398 ASP B CA 1
ATOM 7347 C C . ASP B 1 398 ? 12.508 30.609 -3.916 1 96.19 398 ASP B C 1
ATOM 7349 O O . ASP B 1 398 ? 13.164 31.219 -4.754 1 96.19 398 ASP B O 1
ATOM 7353 N N . ALA B 1 399 ? 12.547 29.344 -3.887 1 97.56 399 ALA B N 1
ATOM 7354 C CA . ALA B 1 399 ? 13.336 28.516 -4.797 1 97.56 399 ALA B CA 1
ATOM 7355 C C . ALA B 1 399 ? 12.609 28.312 -6.129 1 97.56 399 ALA B C 1
ATOM 7357 O O . ALA B 1 399 ? 13.203 27.859 -7.102 1 97.56 399 ALA B O 1
ATOM 7358 N N . TYR B 1 400 ? 11.398 28.672 -6.195 1 98.12 400 TYR B N 1
ATOM 7359 C CA . TYR B 1 400 ? 10.562 28.547 -7.383 1 98.12 400 TYR B CA 1
ATOM 7360 C C . TYR B 1 400 ? 10.062 29.922 -7.84 1 98.12 400 TYR B C 1
ATOM 7362 O O . TYR B 1 400 ? 8.859 30.188 -7.816 1 98.12 400 TYR B O 1
ATOM 7370 N N . ARG B 1 401 ? 10.969 30.625 -8.391 1 97.44 401 ARG B N 1
ATOM 7371 C CA . ARG B 1 401 ? 10.734 32.031 -8.609 1 97.44 401 ARG B CA 1
ATOM 7372 C C . ARG B 1 401 ? 9.641 32.281 -9.648 1 97.44 401 ARG B C 1
ATOM 7374 O O . ARG B 1 401 ? 8.836 33.188 -9.523 1 97.44 401 ARG B O 1
ATOM 7381 N N . ALA B 1 402 ? 9.586 31.422 -10.68 1 97.62 402 ALA B N 1
ATOM 7382 C CA . ALA B 1 402 ? 8.531 31.562 -11.68 1 97.62 402 ALA B CA 1
ATOM 7383 C C . ALA B 1 402 ? 7.156 31.281 -11.078 1 97.62 402 ALA B C 1
ATOM 7385 O O . ALA B 1 402 ? 6.191 32 -11.352 1 97.62 402 ALA B O 1
ATOM 7386 N N . ALA B 1 403 ? 7.031 30.25 -10.328 1 98.38 403 ALA B N 1
ATOM 7387 C CA . ALA B 1 403 ? 5.77 29.891 -9.68 1 98.38 403 ALA B CA 1
ATOM 7388 C C . ALA B 1 403 ? 5.32 30.984 -8.719 1 98.38 403 ALA B C 1
ATOM 7390 O O . ALA B 1 403 ? 4.141 31.344 -8.68 1 98.38 403 ALA B O 1
ATOM 7391 N N . ARG B 1 404 ? 6.238 31.469 -7.945 1 98.31 404 ARG B N 1
ATOM 7392 C CA . ARG B 1 404 ? 5.945 32.562 -7.012 1 98.31 404 ARG B CA 1
ATOM 7393 C C . ARG B 1 404 ? 5.449 33.781 -7.75 1 98.31 404 ARG B C 1
ATOM 7395 O O . ARG B 1 404 ? 4.469 34.406 -7.336 1 98.31 404 ARG B O 1
ATOM 7402 N N . THR B 1 405 ? 6.145 34.125 -8.797 1 97.75 405 THR B N 1
ATOM 7403 C CA . THR B 1 405 ? 5.773 35.281 -9.594 1 97.75 405 THR B CA 1
ATOM 7404 C C . THR B 1 405 ? 4.375 35.125 -10.18 1 97.75 405 THR B C 1
ATOM 7406 O O . THR B 1 405 ? 3.576 36.062 -10.188 1 97.75 405 THR B O 1
ATOM 7409 N N . ARG B 1 406 ? 4.062 33.906 -10.648 1 97.94 406 ARG B N 1
ATOM 7410 C CA . ARG B 1 406 ? 2.738 33.656 -11.203 1 97.94 406 ARG B CA 1
ATOM 7411 C C . ARG B 1 406 ? 1.652 33.906 -10.164 1 97.94 406 ARG B C 1
ATOM 7413 O O . ARG B 1 406 ? 0.653 34.562 -10.445 1 97.94 406 ARG B O 1
ATOM 7420 N N . LEU B 1 407 ? 1.843 33.406 -9.008 1 98.44 407 LEU B N 1
ATOM 7421 C CA . LEU B 1 407 ? 0.856 33.562 -7.941 1 98.44 407 LEU B CA 1
ATOM 7422 C C . LEU B 1 407 ? 0.697 35.031 -7.555 1 98.44 407 LEU B C 1
ATOM 7424 O O . LEU B 1 407 ? -0.42 35.531 -7.523 1 98.44 407 LEU B O 1
ATOM 7428 N N . LEU B 1 408 ? 1.773 35.75 -7.309 1 98.44 408 LEU B N 1
ATOM 7429 C CA . LEU B 1 408 ? 1.723 37.094 -6.781 1 98.44 408 LEU B CA 1
ATOM 7430 C C . LEU B 1 408 ? 1.263 38.094 -7.852 1 98.44 408 LEU B C 1
ATOM 7432 O O . LEU B 1 408 ? 0.566 39.062 -7.551 1 98.44 408 LEU B O 1
ATOM 7436 N N . SER B 1 409 ? 1.693 37.812 -9.086 1 98.25 409 SER B N 1
ATOM 7437 C CA . SER B 1 409 ? 1.193 38.656 -10.18 1 98.25 409 SER B CA 1
ATOM 7438 C C . SER B 1 409 ? -0.315 38.5 -10.344 1 98.25 409 SER B C 1
ATOM 7440 O O . SER B 1 409 ? -1.012 39.469 -10.664 1 98.25 409 SER B O 1
ATOM 7442 N N . PHE B 1 410 ? -0.772 37.281 -10.203 1 98.5 410 PHE B N 1
ATOM 7443 C CA . PHE B 1 410 ? -2.209 37.062 -10.297 1 98.5 410 PHE B CA 1
ATOM 7444 C C . PHE B 1 410 ? -2.955 37.906 -9.258 1 98.5 410 PHE B C 1
ATOM 7446 O O . PHE B 1 410 ? -3.938 38.562 -9.578 1 98.5 410 PHE B O 1
ATOM 7453 N N . LEU B 1 411 ? -2.537 37.875 -8.031 1 98.19 411 LEU B N 1
ATOM 7454 C CA . LEU B 1 411 ? -3.16 38.625 -6.953 1 98.19 411 LEU B CA 1
ATOM 7455 C C . LEU B 1 411 ? -3.098 40.125 -7.246 1 98.19 411 LEU B C 1
ATOM 7457 O O . LEU B 1 411 ? -4.102 40.844 -7.113 1 98.19 411 LEU B O 1
ATOM 7461 N N . HIS B 1 412 ? -1.945 40.562 -7.625 1 98.06 412 HIS B N 1
ATOM 7462 C CA . HIS B 1 412 ? -1.713 42 -7.867 1 98.06 412 HIS B CA 1
ATOM 7463 C C . HIS B 1 412 ? -2.562 42.5 -9.031 1 98.06 412 HIS B C 1
ATOM 7465 O O . HIS B 1 412 ? -3.225 43.531 -8.914 1 98.06 412 HIS B O 1
ATOM 7471 N N . ASP B 1 413 ? -2.494 41.75 -10.086 1 98 413 ASP B N 1
ATOM 7472 C CA . ASP B 1 413 ? -3.152 42.219 -11.312 1 98 413 ASP B CA 1
ATOM 7473 C C . ASP B 1 413 ? -4.672 42.219 -11.141 1 98 413 ASP B C 1
ATOM 7475 O O . ASP B 1 413 ? -5.363 43.031 -11.781 1 98 413 ASP B O 1
ATOM 7479 N N . ARG B 1 414 ? -5.133 41.438 -10.312 1 96.88 414 ARG B N 1
ATOM 7480 C CA . ARG B 1 414 ? -6.574 41.344 -10.094 1 96.88 414 ARG B CA 1
ATOM 7481 C C . ARG B 1 414 ? -6.984 42.188 -8.883 1 96.88 414 ARG B C 1
ATOM 7483 O O . ARG B 1 414 ? -8.148 42.156 -8.477 1 96.88 414 ARG B O 1
ATOM 7490 N N . ARG B 1 415 ? -6.102 42.844 -8.227 1 96 415 ARG B N 1
ATOM 7491 C CA . ARG B 1 415 ? -6.312 43.75 -7.109 1 96 415 ARG B CA 1
ATOM 7492 C C . ARG B 1 415 ? -6.938 43.031 -5.918 1 96 415 ARG B C 1
ATOM 7494 O O . ARG B 1 415 ? -7.867 43.531 -5.293 1 96 415 ARG B O 1
ATOM 7501 N N . ILE B 1 416 ? -6.516 41.781 -5.758 1 96.69 416 ILE B N 1
ATOM 7502 C CA . ILE B 1 416 ? -6.887 41.031 -4.566 1 96.69 416 ILE B CA 1
ATOM 7503 C C . ILE B 1 416 ? -5.977 41.438 -3.402 1 96.69 416 ILE B C 1
ATOM 7505 O O . ILE B 1 416 ? -4.832 40.969 -3.32 1 96.69 416 ILE B O 1
ATOM 7509 N N . SER B 1 417 ? -6.469 42.219 -2.482 1 93.56 417 SER B N 1
ATOM 7510 C CA . SER B 1 417 ? -5.617 42.844 -1.476 1 93.56 417 SER B CA 1
ATOM 7511 C C . SER B 1 417 ? -5.875 42.281 -0.092 1 93.56 417 SER B C 1
ATOM 7513 O O . SER B 1 417 ? -5.254 42.688 0.889 1 93.56 417 SER B O 1
ATOM 7515 N N . ASN B 1 418 ? -6.684 41.312 -0.012 1 94.25 418 ASN B N 1
ATOM 7516 C CA . ASN B 1 418 ? -7.172 40.781 1.261 1 94.25 418 ASN B CA 1
ATOM 7517 C C . ASN B 1 418 ? -6.598 39.406 1.555 1 94.25 418 ASN B C 1
ATOM 7519 O O . ASN B 1 418 ? -7.242 38.594 2.213 1 94.25 418 ASN B O 1
ATOM 7523 N N . THR B 1 419 ? -5.422 39.094 1.005 1 98.19 419 THR B N 1
ATOM 7524 C CA . THR B 1 419 ? -4.879 37.75 1.091 1 98.19 419 THR B CA 1
ATOM 7525 C C . THR B 1 419 ? -3.945 37.625 2.289 1 98.19 419 THR B C 1
ATOM 7527 O O . THR B 1 419 ? -3 38.406 2.438 1 98.19 419 THR B O 1
ATOM 7530 N N . VAL B 1 420 ? -4.227 36.688 3.188 1 98.88 420 VAL B N 1
ATOM 7531 C CA . VAL B 1 420 ? -3.365 36.281 4.301 1 98.88 420 VAL B CA 1
ATOM 7532 C C . VAL B 1 420 ? -2.865 34.875 4.102 1 98.88 420 VAL B C 1
ATOM 7534 O O . VAL B 1 420 ? -3.65 33.969 3.822 1 98.88 420 VAL B O 1
ATOM 7537 N N . VAL B 1 421 ? -1.549 34.688 4.207 1 98.88 421 VAL B N 1
ATOM 7538 C CA . VAL B 1 421 ? -0.915 33.406 4.039 1 98.88 421 VAL B CA 1
ATOM 7539 C C . VAL B 1 421 ? -0.56 32.812 5.406 1 98.88 421 VAL B C 1
ATOM 7541 O O . VAL B 1 421 ? 0.116 33.469 6.207 1 98.88 421 VAL B O 1
ATOM 7544 N N . LEU B 1 422 ? -1.094 31.609 5.664 1 98.94 422 LEU B N 1
ATOM 7545 C CA . LEU B 1 422 ? -0.793 30.844 6.871 1 98.94 422 LEU B CA 1
ATOM 7546 C C . LEU B 1 422 ? 0.201 29.719 6.574 1 98.94 422 LEU B C 1
ATOM 7548 O O . LEU B 1 422 ? -0.097 28.812 5.801 1 98.94 422 LEU B O 1
ATOM 7552 N N . THR B 1 423 ? 1.375 29.812 7.176 1 98.44 423 THR B N 1
ATOM 7553 C CA . THR B 1 423 ? 2.494 28.969 6.797 1 98.44 423 THR B CA 1
ATOM 7554 C C . THR B 1 423 ? 3.168 28.375 8.031 1 98.44 423 THR B C 1
ATOM 7556 O O . THR B 1 423 ? 2.992 28.875 9.141 1 98.44 423 THR B O 1
ATOM 7559 N N . GLY B 1 424 ? 3.873 27.203 7.844 1 97.62 424 GLY B N 1
ATOM 7560 C CA . GLY B 1 424 ? 4.762 26.641 8.844 1 97.62 424 GLY B CA 1
ATOM 7561 C C . GLY B 1 424 ? 6.105 26.219 8.281 1 97.62 424 GLY B C 1
ATOM 7562 O O . GLY B 1 424 ? 6.711 26.953 7.496 1 97.62 424 GLY B O 1
ATOM 7563 N N . ASP B 1 425 ? 6.691 25.219 8.852 1 96.38 425 ASP B N 1
ATOM 7564 C CA . ASP B 1 425 ? 7.809 24.406 8.359 1 96.38 425 ASP B CA 1
ATOM 7565 C C . ASP B 1 425 ? 9.148 25 8.797 1 96.38 425 ASP B C 1
ATOM 7567 O O . ASP B 1 425 ? 10.164 24.312 8.805 1 96.38 425 ASP B O 1
ATOM 7571 N N . GLU B 1 426 ? 9.258 26.266 9.219 1 96.62 426 GLU B N 1
ATOM 7572 C CA . GLU B 1 426 ? 10.539 26.906 9.5 1 96.62 426 GLU B CA 1
ATOM 7573 C C . GLU B 1 426 ? 10.906 26.797 10.977 1 96.62 426 GLU B C 1
ATOM 7575 O O . GLU B 1 426 ? 12.031 27.109 11.367 1 96.62 426 GLU B O 1
ATOM 7580 N N . HIS B 1 427 ? 10.102 26.391 11.859 1 97.62 427 HIS B N 1
ATOM 7581 C CA . HIS B 1 427 ? 10.297 26.188 13.297 1 97.62 427 HIS B CA 1
ATOM 7582 C C . HIS B 1 427 ? 10.586 27.516 14 1 97.62 427 HIS B C 1
ATOM 7584 O O . HIS B 1 427 ? 11.336 27.547 14.984 1 97.62 427 HIS B O 1
ATOM 7590 N N . GLN B 1 428 ? 10.203 28.609 13.438 1 97.88 428 GLN B N 1
ATOM 7591 C CA . GLN B 1 428 ? 10.305 29.969 13.961 1 97.88 428 GLN B CA 1
ATOM 7592 C C . GLN B 1 428 ? 9.047 30.781 13.641 1 97.88 428 GLN B C 1
ATOM 7594 O O . GLN B 1 428 ? 8.266 30.391 12.773 1 97.88 428 GLN B O 1
ATOM 7599 N N . ASN B 1 429 ? 8.852 31.828 14.43 1 98.5 429 ASN B N 1
ATOM 7600 C CA . ASN B 1 429 ? 7.828 32.812 14.07 1 98.5 429 ASN B CA 1
ATOM 7601 C C . ASN B 1 429 ? 8.375 33.875 13.133 1 98.5 429 ASN B C 1
ATOM 7603 O O . ASN B 1 429 ? 9.219 34.688 13.539 1 98.5 429 ASN B O 1
ATOM 7607 N N . TRP B 1 430 ? 7.973 33.875 11.891 1 98.38 430 TRP B N 1
ATOM 7608 C CA . TRP B 1 430 ? 8.312 34.938 10.922 1 98.38 430 TRP B CA 1
ATOM 7609 C C . TRP B 1 430 ? 7.055 35.594 10.375 1 98.38 430 TRP B C 1
ATOM 7611 O O . TRP B 1 430 ? 6.207 34.938 9.773 1 98.38 430 TRP B O 1
ATOM 7621 N N . ILE B 1 431 ? 6.926 36.875 10.609 1 98.62 431 ILE B N 1
ATOM 7622 C CA . ILE B 1 431 ? 5.785 37.656 10.141 1 98.62 431 ILE B CA 1
ATOM 7623 C C . ILE B 1 431 ? 6.27 38.75 9.219 1 98.62 431 ILE B C 1
ATOM 7625 O O . ILE B 1 431 ? 7.223 39.469 9.539 1 98.62 431 ILE B O 1
ATOM 7629 N N . GLY B 1 432 ? 5.621 38.906 8.008 1 98.12 432 GLY B N 1
ATOM 7630 C CA . GLY B 1 432 ? 6.113 40 7.172 1 98.12 432 GLY B CA 1
ATOM 7631 C C . GLY B 1 432 ? 5.273 40.219 5.926 1 98.12 432 GLY B C 1
ATOM 7632 O O . GLY B 1 432 ? 4.188 39.625 5.793 1 98.12 432 GLY B O 1
ATOM 7633 N N . ASP B 1 433 ? 5.785 41.156 5.125 1 98.12 433 ASP B N 1
ATOM 7634 C CA . ASP B 1 433 ? 5.191 41.531 3.848 1 98.12 433 ASP B CA 1
ATOM 7635 C C . ASP B 1 433 ? 5.586 40.562 2.742 1 98.12 433 ASP B C 1
ATOM 7637 O O . ASP B 1 433 ? 6.762 40.219 2.6 1 98.12 433 ASP B O 1
ATOM 7641 N N . VAL B 1 434 ? 4.582 40.125 2.027 1 98.56 434 VAL B N 1
ATOM 7642 C CA . VAL B 1 434 ? 4.891 39.438 0.782 1 98.56 434 VAL B CA 1
ATOM 7643 C C . VAL B 1 434 ? 4.992 40.438 -0.362 1 98.56 434 VAL B C 1
ATOM 7645 O O . VAL B 1 434 ? 3.979 41 -0.805 1 98.56 434 VAL B O 1
ATOM 7648 N N . LYS B 1 435 ? 6.219 40.656 -0.812 1 98 435 LYS B N 1
ATOM 7649 C CA . LYS B 1 435 ? 6.477 41.656 -1.854 1 98 435 LYS B CA 1
ATOM 7650 C C . LYS B 1 435 ? 6.301 41.031 -3.244 1 98 435 LYS B C 1
ATOM 7652 O O . LYS B 1 435 ? 6.676 39.906 -3.477 1 98 435 LYS B O 1
ATOM 7657 N N . LEU B 1 436 ? 5.742 41.844 -4.121 1 98.19 436 LEU B N 1
ATOM 7658 C CA . LEU B 1 436 ? 5.496 41.406 -5.488 1 98.19 436 LEU B CA 1
ATOM 7659 C C . LEU B 1 436 ? 6.777 40.875 -6.125 1 98.19 436 LEU B C 1
ATOM 7661 O O . LEU B 1 436 ? 6.766 39.812 -6.754 1 98.19 436 LEU B O 1
ATOM 7665 N N . ARG B 1 437 ? 7.824 41.594 -6.016 1 97.12 437 ARG B N 1
ATOM 7666 C CA . ARG B 1 437 ? 9.117 41.219 -6.562 1 97.12 437 ARG B CA 1
ATOM 7667 C C . ARG B 1 437 ? 10.094 40.812 -5.453 1 97.12 437 ARG B C 1
ATOM 7669 O O . ARG B 1 437 ? 10.367 41.625 -4.559 1 97.12 437 ARG B O 1
ATOM 7676 N N . ALA B 1 438 ? 10.633 39.625 -5.566 1 92.25 438 ALA B N 1
ATOM 7677 C CA . ALA B 1 438 ? 11.602 39.156 -4.582 1 92.25 438 ALA B CA 1
ATOM 7678 C C . ALA B 1 438 ? 12.836 40.062 -4.551 1 92.25 438 ALA B C 1
ATOM 7680 O O . ALA B 1 438 ? 13.336 40.469 -5.598 1 92.25 438 ALA B O 1
ATOM 7681 N N . GLY B 1 439 ? 13.289 40.375 -3.389 1 89.69 439 GLY B N 1
ATOM 7682 C CA . GLY B 1 439 ? 14.508 41.125 -3.221 1 89.69 439 GLY B CA 1
ATOM 7683 C C . GLY B 1 439 ? 14.305 42.625 -3.432 1 89.69 439 GLY B C 1
ATOM 7684 O O . GLY B 1 439 ? 15.25 43.406 -3.359 1 89.69 439 GLY B O 1
ATOM 7685 N N . ASP B 1 440 ? 13.062 43.031 -3.693 1 94.31 440 ASP B N 1
ATOM 7686 C CA . ASP B 1 440 ? 12.766 44.438 -3.908 1 94.31 440 ASP B CA 1
ATOM 7687 C C . ASP B 1 440 ? 11.82 44.969 -2.832 1 94.31 440 ASP B C 1
ATOM 7689 O O . ASP B 1 440 ? 10.602 44.969 -3.01 1 94.31 440 ASP B O 1
ATOM 7693 N N . PRO B 1 441 ? 12.414 45.562 -1.83 1 91.81 441 PRO B N 1
ATOM 7694 C CA . PRO B 1 441 ? 11.578 46.031 -0.723 1 91.81 441 PRO B CA 1
ATOM 7695 C C . PRO B 1 441 ? 10.625 47.156 -1.139 1 91.81 441 PRO B C 1
ATOM 7697 O O . PRO B 1 441 ? 9.648 47.406 -0.436 1 91.81 441 PRO B O 1
ATOM 7700 N N . ASP B 1 442 ? 10.859 47.75 -2.268 1 95.69 442 ASP B N 1
ATOM 7701 C CA . ASP B 1 442 ? 10.039 48.875 -2.695 1 95.69 442 ASP B CA 1
ATOM 7702 C C . ASP B 1 442 ? 8.883 48.406 -3.572 1 95.69 442 ASP B C 1
ATOM 7704 O O . ASP B 1 442 ? 7.973 49.188 -3.873 1 95.69 442 ASP B O 1
ATOM 7708 N N . SER B 1 443 ? 8.906 47.188 -3.949 1 97.38 443 SER B N 1
ATOM 7709 C CA . SER B 1 443 ? 7.785 46.656 -4.719 1 97.38 443 SER B CA 1
ATOM 7710 C C . SER B 1 443 ? 6.523 46.562 -3.865 1 97.38 443 SER B C 1
ATOM 7712 O O . SER B 1 443 ? 6.602 46.562 -2.635 1 97.38 443 SER B O 1
ATOM 7714 N N . PRO B 1 444 ? 5.383 46.531 -4.5 1 97.56 444 PRO B N 1
ATOM 7715 C CA . PRO B 1 444 ? 4.133 46.5 -3.736 1 97.56 444 PRO B CA 1
ATOM 7716 C C . PRO B 1 444 ? 4.039 45.281 -2.814 1 97.56 444 PRO B C 1
ATOM 7718 O O . PRO B 1 444 ? 4.504 44.219 -3.166 1 97.56 444 PRO B O 1
ATOM 7721 N N . THR B 1 445 ? 3.514 45.531 -1.607 1 98.12 445 THR B N 1
ATOM 7722 C CA . THR B 1 445 ? 3.082 44.438 -0.761 1 98.12 445 THR B CA 1
ATOM 7723 C C . THR B 1 445 ? 1.774 43.844 -1.273 1 98.12 445 THR B C 1
ATOM 7725 O O . THR B 1 445 ? 0.772 44.531 -1.4 1 98.12 445 THR B O 1
ATOM 7728 N N . VAL B 1 446 ? 1.773 42.531 -1.536 1 97.56 446 VAL B N 1
ATOM 7729 C CA . VAL B 1 446 ? 0.64 41.938 -2.227 1 97.56 446 VAL B CA 1
ATOM 7730 C C . VAL B 1 446 ? -0.135 41.031 -1.261 1 97.56 446 VAL B C 1
ATOM 7732 O O . VAL B 1 446 ? -1.322 40.781 -1.467 1 97.56 446 VAL B O 1
ATOM 7735 N N . ALA B 1 447 ? 0.468 40.562 -0.219 1 98.5 447 ALA B N 1
ATOM 7736 C CA . ALA B 1 447 ? -0.133 39.688 0.788 1 98.5 447 ALA B CA 1
ATOM 7737 C C . ALA B 1 447 ? 0.615 39.812 2.115 1 98.5 447 ALA B C 1
ATOM 7739 O O . ALA B 1 447 ? 1.643 40.469 2.207 1 98.5 447 ALA B O 1
ATOM 7740 N N . THR B 1 448 ? 0.009 39.281 3.129 1 98.81 448 THR B N 1
ATOM 7741 C CA . THR B 1 448 ? 0.626 39.156 4.445 1 98.81 448 THR B CA 1
ATOM 7742 C C . THR B 1 448 ? 0.882 37.688 4.789 1 98.81 448 THR B C 1
ATOM 7744 O O . THR B 1 448 ? 0.018 36.844 4.578 1 98.81 448 THR B O 1
ATOM 7747 N N . GLU B 1 449 ? 2.072 37.406 5.273 1 98.81 449 GLU B N 1
ATOM 7748 C CA . GLU B 1 449 ? 2.361 36.031 5.656 1 98.81 449 GLU B CA 1
ATOM 7749 C C . GLU B 1 449 ? 2.625 35.906 7.156 1 98.81 449 GLU B C 1
ATOM 7751 O O . GLU B 1 449 ? 3.453 36.656 7.703 1 98.81 449 GLU B O 1
ATOM 7756 N N . PHE B 1 450 ? 1.841 35.094 7.797 1 98.88 450 PHE B N 1
ATOM 7757 C CA . PHE B 1 450 ? 2.078 34.656 9.164 1 98.88 450 PHE B CA 1
ATOM 7758 C C . PHE B 1 450 ? 2.652 33.25 9.195 1 98.88 450 PHE B C 1
ATOM 7760 O O . PHE B 1 450 ? 1.928 32.281 8.984 1 98.88 450 PHE B O 1
ATOM 7767 N N . LEU B 1 451 ? 3.939 33.125 9.359 1 98.75 451 LEU B N 1
ATOM 7768 C CA . LEU B 1 451 ? 4.605 31.844 9.5 1 98.75 451 LEU B CA 1
ATOM 7769 C C . LEU B 1 451 ? 4.738 31.469 10.969 1 98.75 451 LEU B C 1
ATOM 7771 O O . LEU B 1 451 ? 5.484 32.094 11.711 1 98.75 451 LEU B O 1
ATOM 7775 N N . ALA B 1 452 ? 3.957 30.484 11.328 1 98.81 452 ALA B N 1
ATOM 7776 C CA . ALA B 1 452 ? 3.924 30.031 12.719 1 98.81 452 ALA B CA 1
ATOM 7777 C C . ALA B 1 452 ? 5.094 29.094 13.023 1 98.81 452 ALA B C 1
ATOM 7779 O O . ALA B 1 452 ? 5.477 28.281 12.18 1 98.81 452 ALA B O 1
ATOM 7780 N N . THR B 1 453 ? 5.594 29.203 14.203 1 98.69 453 THR B N 1
ATOM 7781 C CA . THR B 1 453 ? 6.664 28.344 14.68 1 98.69 453 THR B CA 1
ATOM 7782 C C . THR B 1 453 ? 6.168 26.906 14.844 1 98.69 453 THR B C 1
ATOM 7784 O O . THR B 1 453 ? 5.152 26.531 14.258 1 98.69 453 THR B O 1
ATOM 7787 N N . SER B 1 454 ? 7.004 26.094 15.523 1 98.81 454 SER B N 1
ATOM 7788 C CA . SER B 1 454 ? 6.691 24.688 15.734 1 98.81 454 SER B CA 1
ATOM 7789 C C . SER B 1 454 ? 6.098 24.453 17.125 1 98.81 454 SER B C 1
ATOM 7791 O O . SER B 1 454 ? 6.316 25.25 18.031 1 98.81 454 SER B O 1
ATOM 7793 N N . ILE B 1 455 ? 5.348 23.359 17.172 1 98.88 455 ILE B N 1
ATOM 7794 C CA . ILE B 1 455 ? 4.824 22.906 18.453 1 98.88 455 ILE B CA 1
ATOM 7795 C C . ILE B 1 455 ? 5.973 22.438 19.344 1 98.88 455 ILE B C 1
ATOM 7797 O O . ILE B 1 455 ? 6.004 22.75 20.547 1 98.88 455 ILE B O 1
ATOM 7801 N N . SER B 1 456 ? 6.883 21.656 18.766 1 98.56 456 SER B N 1
ATOM 7802 C CA . SER B 1 456 ? 7.973 21.125 19.578 1 98.56 456 SER B CA 1
ATOM 7803 C C . SER B 1 456 ? 9.266 21.047 18.781 1 98.56 456 SER B C 1
ATOM 7805 O O . SER B 1 456 ? 10.359 21 19.344 1 98.56 456 SER B O 1
ATOM 7807 N N . SER B 1 457 ? 9.188 20.938 17.438 1 98.12 457 SER B N 1
ATOM 7808 C CA . SER B 1 457 ? 10.359 20.703 16.609 1 98.12 457 SER B CA 1
ATOM 7809 C C . SER B 1 457 ? 11.414 21.781 16.812 1 98.12 457 SER B C 1
ATOM 7811 O O . SER B 1 457 ? 11.117 22.969 16.688 1 98.12 457 SER B O 1
ATOM 7813 N N . GLY B 1 458 ? 12.617 21.406 17.141 1 96.69 458 GLY B N 1
ATOM 7814 C CA . GLY B 1 458 ? 13.695 22.328 17.422 1 96.69 458 GLY B CA 1
ATOM 7815 C C . GLY B 1 458 ? 13.891 22.594 18.906 1 96.69 458 GLY B C 1
ATOM 7816 O O . GLY B 1 458 ? 14.758 23.375 19.297 1 96.69 458 GLY B O 1
ATOM 7817 N N . ALA B 1 459 ? 13.039 21.969 19.688 1 97.56 459 ALA B N 1
ATOM 7818 C CA . ALA B 1 459 ? 13.102 22.047 21.156 1 97.56 459 ALA B CA 1
ATOM 7819 C C . ALA B 1 459 ? 12.812 23.453 21.641 1 97.56 459 ALA B C 1
ATOM 7821 O O . ALA B 1 459 ? 11.914 24.125 21.125 1 97.56 459 ALA B O 1
ATOM 7822 N N . ASP B 1 460 ? 13.461 23.906 22.641 1 97.75 460 ASP B N 1
ATOM 7823 C CA . ASP B 1 460 ? 13.023 25.094 23.359 1 97.75 460 ASP B CA 1
ATOM 7824 C C . ASP B 1 460 ? 13.164 26.359 22.5 1 97.75 460 ASP B C 1
ATOM 7826 O O . ASP B 1 460 ? 12.328 27.25 22.578 1 97.75 460 ASP B O 1
ATOM 7830 N N . GLY B 1 461 ? 14.227 26.391 21.734 1 97.19 461 GLY B N 1
ATOM 7831 C CA . GLY B 1 461 ? 14.555 27.641 21.047 1 97.19 461 GLY B CA 1
ATOM 7832 C C . GLY B 1 461 ? 14.883 28.781 22 1 97.19 461 GLY B C 1
ATOM 7833 O O . GLY B 1 461 ? 15.562 28.578 23 1 97.19 461 GLY B O 1
ATOM 7834 N N . GLY B 1 462 ? 14.492 29.984 21.641 1 96.62 462 GLY B N 1
ATOM 7835 C CA . GLY B 1 462 ? 14.688 31.234 22.359 1 96.62 462 GLY B CA 1
ATOM 7836 C C . GLY B 1 462 ? 14.164 32.438 21.594 1 96.62 462 GLY B C 1
ATOM 7837 O O . GLY B 1 462 ? 13.422 32.312 20.625 1 96.62 462 GLY B O 1
ATOM 7838 N N . GLU B 1 463 ? 14.461 33.531 22.141 1 96 463 GLU B N 1
ATOM 7839 C CA . GLU B 1 463 ? 13.867 34.75 21.562 1 96 463 GLU B CA 1
ATOM 7840 C C . GLU B 1 463 ? 14.344 34.938 20.125 1 96 463 GLU B C 1
ATOM 7842 O O . GLU B 1 463 ? 13.531 35.062 19.203 1 96 463 GLU B O 1
ATOM 7847 N N . ILE B 1 464 ? 15.602 35 19.922 1 95.62 464 ILE B N 1
ATOM 7848 C CA . ILE B 1 464 ? 16.203 35.219 18.609 1 95.62 464 ILE B CA 1
ATOM 7849 C C . ILE B 1 464 ? 17.516 34.438 18.5 1 95.62 464 ILE B C 1
ATOM 7851 O O . ILE B 1 464 ? 18.297 34.406 19.453 1 95.62 464 ILE B O 1
ATOM 7855 N N . ARG B 1 465 ? 17.703 33.781 17.406 1 94.19 465 ARG B N 1
ATOM 7856 C CA . ARG B 1 465 ? 18.969 33.062 17.172 1 94.19 465 ARG B CA 1
ATOM 7857 C C . ARG B 1 465 ? 20.125 34.031 17.031 1 94.19 465 ARG B C 1
ATOM 7859 O O . ARG B 1 465 ? 19.922 35.25 16.797 1 94.19 465 ARG B O 1
ATOM 7866 N N . ALA B 1 466 ? 21.391 33.531 17.062 1 90.94 466 ALA B N 1
ATOM 7867 C CA . ALA B 1 466 ? 22.609 34.344 17.047 1 90.94 466 ALA B CA 1
ATOM 7868 C C . ALA B 1 466 ? 22.688 35.156 15.773 1 90.94 466 ALA B C 1
ATOM 7870 O O . ALA B 1 466 ? 23.172 36.312 15.797 1 90.94 466 ALA B O 1
ATOM 7871 N N . ASN B 1 467 ? 22.188 34.625 14.695 1 89.12 467 ASN B N 1
ATOM 7872 C CA . ASN B 1 467 ? 22.297 35.344 13.43 1 89.12 467 ASN B CA 1
ATOM 7873 C C . ASN B 1 467 ? 21.016 36.125 13.109 1 89.12 467 ASN B C 1
ATOM 7875 O O . ASN B 1 467 ? 20.875 36.656 12.016 1 89.12 467 ASN B O 1
ATOM 7879 N N . GLY B 1 468 ? 20.125 36.219 13.984 1 92.12 468 GLY B N 1
ATOM 7880 C CA . GLY B 1 468 ? 18.797 36.781 13.75 1 92.12 468 GLY B CA 1
ATOM 7881 C C . GLY B 1 468 ? 18.812 38.25 13.375 1 92.12 468 GLY B C 1
ATOM 7882 O O . GLY B 1 468 ? 18.078 38.688 12.484 1 92.12 468 GLY B O 1
ATOM 7883 N N . ALA B 1 469 ? 19.688 38.969 14.078 1 91.38 469 ALA B N 1
ATOM 7884 C CA . ALA B 1 469 ? 19.766 40.375 13.781 1 91.38 469 ALA B CA 1
ATOM 7885 C C . ALA B 1 469 ? 20.234 40.625 12.344 1 91.38 469 ALA B C 1
ATOM 7887 O O . ALA B 1 469 ? 19.75 41.531 11.664 1 91.38 469 ALA B O 1
ATOM 7888 N N . GLY B 1 470 ? 21.219 39.844 11.953 1 91.88 470 GLY B N 1
ATOM 7889 C CA . GLY B 1 470 ? 21.688 39.938 10.578 1 91.88 470 GLY B CA 1
ATOM 7890 C C . GLY B 1 470 ? 20.641 39.562 9.555 1 91.88 470 GLY B C 1
ATOM 7891 O O . GLY B 1 470 ? 20.531 40.188 8.5 1 91.88 470 GLY B O 1
ATOM 7892 N N . ILE B 1 471 ? 19.844 38.562 9.891 1 93.25 471 ILE B N 1
ATOM 7893 C CA . ILE B 1 471 ? 18.766 38.125 9.008 1 93.25 471 ILE B CA 1
ATOM 7894 C C . ILE B 1 471 ? 17.719 39.219 8.867 1 93.25 471 ILE B C 1
ATOM 7896 O O . ILE B 1 471 ? 17.25 39.5 7.758 1 93.25 471 ILE B O 1
ATOM 7900 N N . LEU B 1 472 ? 17.375 39.844 9.984 1 93.69 472 LEU B N 1
ATOM 7901 C CA . LEU B 1 472 ? 16.391 40.938 9.953 1 93.69 472 LEU B CA 1
ATOM 7902 C C . LEU B 1 472 ? 16.891 42.094 9.102 1 93.69 472 LEU B C 1
ATOM 7904 O O . LEU B 1 472 ? 16.125 42.719 8.367 1 93.69 472 LEU B O 1
ATOM 7908 N N . ALA B 1 473 ? 18.156 42.375 9.195 1 92.31 473 ALA B N 1
ATOM 7909 C CA . ALA B 1 473 ? 18.734 43.469 8.43 1 92.31 473 ALA B CA 1
ATOM 7910 C C . ALA B 1 473 ? 18.719 43.188 6.938 1 92.31 473 ALA B C 1
ATOM 7912 O O . ALA B 1 473 ? 18.531 44.094 6.113 1 92.31 473 ALA B O 1
ATOM 7913 N N . ALA B 1 474 ? 18.922 41.969 6.641 1 92.62 474 ALA B N 1
ATOM 7914 C CA . ALA B 1 474 ? 19 41.531 5.242 1 92.62 474 ALA B CA 1
ATOM 7915 C C . ALA B 1 474 ? 17.625 41.406 4.625 1 92.62 474 ALA B C 1
ATOM 7917 O O . ALA B 1 474 ? 17.484 41.312 3.4 1 92.62 474 ALA B O 1
ATOM 7918 N N . ASN B 1 475 ? 16.609 41.344 5.371 1 95.19 475 ASN B N 1
ATOM 7919 C CA . ASN B 1 475 ? 15.242 41.094 4.918 1 95.19 475 ASN B CA 1
ATOM 7920 C C . ASN B 1 475 ? 14.266 42.125 5.5 1 95.19 475 ASN B C 1
ATOM 7922 O O . ASN B 1 475 ? 13.453 41.781 6.367 1 95.19 475 ASN B O 1
ATOM 7926 N N . PRO B 1 476 ? 14.234 43.312 4.969 1 94.81 476 PRO B N 1
ATOM 7927 C CA . PRO B 1 476 ? 13.469 44.406 5.582 1 94.81 476 PRO B CA 1
ATOM 7928 C C . PRO B 1 476 ? 11.961 44.156 5.555 1 94.81 476 PRO B C 1
ATOM 7930 O O . PRO B 1 476 ? 11.211 44.844 6.25 1 94.81 476 PRO B O 1
ATOM 7933 N N . HIS B 1 477 ? 11.453 43.25 4.738 1 95.94 477 HIS B N 1
ATOM 7934 C CA . HIS B 1 477 ? 10.031 42.938 4.695 1 95.94 477 HIS B CA 1
ATOM 7935 C C . HIS B 1 477 ? 9.609 42.125 5.918 1 95.94 477 HIS B C 1
ATOM 7937 O O . HIS B 1 477 ? 8.414 41.969 6.184 1 95.94 477 HIS B O 1
ATOM 7943 N N . LEU B 1 478 ? 10.547 41.562 6.699 1 96.31 478 LEU B N 1
ATOM 7944 C CA . LEU B 1 478 ? 10.25 40.844 7.926 1 96.31 478 LEU B CA 1
ATOM 7945 C C . LEU B 1 478 ? 9.984 41.781 9.078 1 96.31 478 LEU B C 1
ATOM 7947 O O . LEU B 1 478 ? 10.797 42.688 9.344 1 96.31 478 LEU B O 1
ATOM 7951 N N . LYS B 1 479 ? 8.906 41.531 9.766 1 97.31 479 LYS B N 1
ATOM 7952 C CA . LYS B 1 479 ? 8.531 42.406 10.883 1 97.31 479 LYS B CA 1
ATOM 7953 C C . LYS B 1 479 ? 8.797 41.719 12.219 1 97.31 479 LYS B C 1
ATOM 7955 O O . LYS B 1 479 ? 8.93 42.375 13.25 1 97.31 479 LYS B O 1
ATOM 7960 N N . LEU B 1 480 ? 8.781 40.469 12.219 1 97.81 480 LEU B N 1
ATOM 7961 C CA . LEU B 1 480 ? 9.094 39.688 13.414 1 97.81 480 LEU B CA 1
ATOM 7962 C C . LEU B 1 480 ? 9.922 38.438 13.055 1 97.81 480 LEU B C 1
ATOM 7964 O O . LEU B 1 480 ? 9.641 37.781 12.062 1 97.81 480 LEU B O 1
ATOM 7968 N N . LEU B 1 481 ? 10.945 38.188 13.805 1 97.31 481 LEU B N 1
ATOM 7969 C CA . LEU B 1 481 ? 11.742 36.969 13.828 1 97.31 481 LEU B CA 1
ATOM 7970 C C . LEU B 1 481 ? 11.922 36.469 15.258 1 97.31 481 LEU B C 1
ATOM 7972 O O . LEU B 1 481 ? 12.516 37.156 16.094 1 97.31 481 LEU B O 1
ATOM 7976 N N . ASN B 1 482 ? 11.383 35.312 15.523 1 98.12 482 ASN B N 1
ATOM 7977 C CA . ASN B 1 482 ? 11.398 34.75 16.859 1 98.12 482 ASN B CA 1
ATOM 7978 C C . ASN B 1 482 ? 11.578 33.219 16.797 1 98.12 482 ASN B C 1
ATOM 7980 O O . ASN B 1 482 ? 11.016 32.562 15.938 1 98.12 482 ASN B O 1
ATOM 7984 N N . ASP B 1 483 ? 12.383 32.656 17.719 1 98.19 483 ASP B N 1
ATOM 7985 C CA . ASP B 1 483 ? 12.797 31.281 17.609 1 98.19 483 ASP B CA 1
ATOM 7986 C C . ASP B 1 483 ? 12.156 30.422 18.703 1 98.19 483 ASP B C 1
ATOM 7988 O O . ASP B 1 483 ? 12.586 29.297 18.953 1 98.19 483 ASP B O 1
ATOM 7992 N N . GLN B 1 484 ? 11.164 30.891 19.453 1 98.44 484 GLN B N 1
ATOM 7993 C CA . GLN B 1 484 ? 10.484 30.125 20.484 1 98.44 484 GLN B CA 1
ATOM 7994 C C . GLN B 1 484 ? 9.414 29.219 19.891 1 98.44 484 GLN B C 1
ATOM 7996 O O . GLN B 1 484 ? 8.992 29.422 18.75 1 98.44 484 GLN B O 1
ATOM 8001 N N . ARG B 1 485 ? 9.031 28.172 20.672 1 98.69 485 ARG B N 1
ATOM 8002 C CA . ARG B 1 485 ? 7.957 27.266 20.281 1 98.69 485 ARG B CA 1
ATOM 8003 C C . ARG B 1 485 ? 6.594 27.844 20.656 1 98.69 485 ARG B C 1
ATOM 8005 O O . ARG B 1 485 ? 6.496 28.672 21.562 1 98.69 485 ARG B O 1
ATOM 8012 N N . GLY B 1 486 ? 5.57 27.359 19.938 1 98.88 486 GLY B N 1
ATOM 8013 C CA . GLY B 1 486 ? 4.234 27.859 20.203 1 98.88 486 GLY B CA 1
ATOM 8014 C C . GLY B 1 486 ? 3.273 27.656 19.062 1 98.88 486 GLY B C 1
ATOM 8015 O O . GLY B 1 486 ? 3.271 26.594 18.422 1 98.88 486 GLY B O 1
ATOM 8016 N N . TYR B 1 487 ? 2.328 28.625 18.906 1 98.94 487 TYR B N 1
ATOM 8017 C CA . TYR B 1 487 ? 1.291 28.625 17.875 1 98.94 487 TYR B CA 1
ATOM 8018 C C . TYR B 1 487 ? 0.78 30.031 17.625 1 98.94 487 TYR B C 1
ATOM 8020 O O . TYR B 1 487 ? 1.146 30.969 18.328 1 98.94 487 TYR B O 1
ATOM 8028 N N . HIS B 1 488 ? 0.095 30.203 16.547 1 98.94 488 HIS B N 1
ATOM 8029 C CA . HIS B 1 488 ? -0.585 31.469 16.281 1 98.94 488 HIS B CA 1
ATOM 8030 C C . HIS B 1 488 ? -2.082 31.359 16.562 1 98.94 488 HIS B C 1
ATOM 8032 O O . HIS B 1 488 ? -2.705 30.344 16.219 1 98.94 488 HIS B O 1
ATOM 8038 N N . LEU B 1 489 ? -2.617 32.312 17.234 1 98.94 489 LEU B N 1
ATOM 8039 C CA . LEU B 1 489 ? -4.055 32.469 17.438 1 98.94 489 LEU B CA 1
ATOM 8040 C C . LEU B 1 489 ? -4.598 33.625 16.578 1 98.94 489 LEU B C 1
ATOM 8042 O O . LEU B 1 489 ? -4.152 34.75 16.703 1 98.94 489 LEU B O 1
ATOM 8046 N N . HIS B 1 490 ? -5.539 33.312 15.75 1 98.88 490 HIS B N 1
ATOM 8047 C CA . HIS B 1 490 ? -6.074 34.281 14.812 1 98.88 490 HIS B CA 1
ATOM 8048 C C . HIS B 1 490 ? -7.512 34.656 15.156 1 98.88 490 HIS B C 1
ATOM 8050 O O . HIS B 1 490 ? -8.312 33.781 15.508 1 98.88 490 HIS B O 1
ATOM 8056 N N . GLU B 1 491 ? -7.789 35.875 15.117 1 98.69 491 GLU B N 1
ATOM 8057 C CA . GLU B 1 491 ? -9.133 36.438 15.188 1 98.69 491 GLU B CA 1
ATOM 8058 C C . GLU B 1 491 ? -9.461 37.281 13.945 1 98.69 491 GLU B C 1
ATOM 8060 O O . GLU B 1 491 ? -8.836 38.312 13.703 1 98.69 491 GLU B O 1
ATOM 8065 N N . VAL B 1 492 ? -10.422 36.844 13.211 1 98.81 492 VAL B N 1
ATOM 8066 C CA . VAL B 1 492 ? -10.734 37.438 11.922 1 98.81 492 VAL B CA 1
ATOM 8067 C C . VAL B 1 492 ? -12.117 38.094 11.984 1 98.81 492 VAL B C 1
ATOM 8069 O O . VAL B 1 492 ? -13.094 37.438 12.352 1 98.81 492 VAL B O 1
ATOM 8072 N N . THR B 1 493 ? -12.219 39.344 11.68 1 98.75 493 THR B N 1
ATOM 8073 C CA . THR B 1 493 ? -13.453 40.094 11.562 1 98.75 493 THR B CA 1
ATOM 8074 C C . THR B 1 493 ? -13.539 40.812 10.211 1 98.75 493 THR B C 1
ATOM 8076 O O . THR B 1 493 ? -12.57 40.812 9.445 1 98.75 493 THR B O 1
ATOM 8079 N N . PRO B 1 494 ? -14.742 41.281 9.859 1 98.38 494 PRO B N 1
ATOM 8080 C CA . PRO B 1 494 ? -14.828 42.031 8.602 1 98.38 494 PRO B CA 1
ATOM 8081 C C . PRO B 1 494 ? -13.891 43.25 8.555 1 98.38 494 PRO B C 1
ATOM 8083 O O . PRO B 1 494 ? -13.516 43.688 7.477 1 98.38 494 PRO B O 1
ATOM 8086 N N . LYS B 1 495 ? -13.414 43.688 9.68 1 98.06 495 LYS B N 1
ATOM 8087 C CA . LYS B 1 495 ? -12.648 44.906 9.75 1 98.06 495 LYS B CA 1
ATOM 8088 C C . LYS B 1 495 ? -11.156 44.625 9.812 1 98.06 495 LYS B C 1
ATOM 8090 O O . LYS B 1 495 ? -10.344 45.438 9.367 1 98.06 495 LYS B O 1
ATOM 8095 N N . ALA B 1 496 ? -10.836 43.5 10.398 1 98.44 496 ALA B N 1
ATOM 8096 C CA . ALA B 1 496 ? -9.406 43.25 10.594 1 98.44 496 ALA B CA 1
ATOM 8097 C C . ALA B 1 496 ? -9.117 41.781 10.773 1 98.44 496 ALA B C 1
ATOM 8099 O O . ALA B 1 496 ? -9.953 41.031 11.305 1 98.44 496 ALA B O 1
ATOM 8100 N N . TRP B 1 497 ? -7.965 41.406 10.344 1 98.81 497 TRP B N 1
ATOM 8101 C CA . TRP B 1 497 ? -7.352 40.125 10.688 1 98.81 497 TRP B CA 1
ATOM 8102 C C . TRP B 1 497 ? -6.281 40.312 11.766 1 98.81 497 TRP B C 1
ATOM 8104 O O . TRP B 1 497 ? -5.25 40.938 11.516 1 98.81 497 TRP B O 1
ATOM 8114 N N . THR B 1 498 ? -6.52 39.75 12.945 1 98.88 498 THR B N 1
ATOM 8115 C CA . THR B 1 498 ? -5.586 39.906 14.055 1 98.88 498 THR B CA 1
ATOM 8116 C C . THR B 1 498 ? -4.902 38.594 14.375 1 98.88 498 THR B C 1
ATOM 8118 O O . THR B 1 498 ? -5.57 37.562 14.547 1 98.88 498 THR B O 1
ATOM 8121 N N . ALA B 1 499 ? -3.611 38.625 14.453 1 98.81 499 ALA B N 1
ATOM 8122 C CA . ALA B 1 499 ? -2.83 37.438 14.805 1 98.81 499 ALA B CA 1
ATOM 8123 C C . ALA B 1 499 ? -2.09 37.656 16.125 1 98.81 499 ALA B C 1
ATOM 8125 O O . ALA B 1 499 ? -1.363 38.625 16.297 1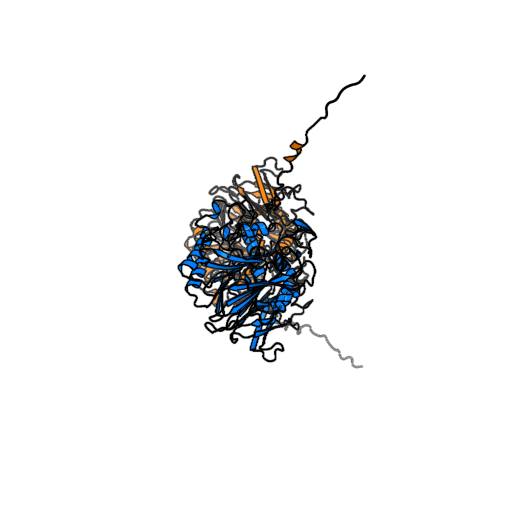 98.81 499 ALA B O 1
ATOM 8126 N N . HIS B 1 500 ? -2.309 36.75 17.047 1 98.88 500 HIS B N 1
ATOM 8127 C CA . HIS B 1 500 ? -1.544 36.688 18.281 1 98.88 500 HIS B CA 1
ATOM 8128 C C . HIS B 1 500 ? -0.449 35.625 18.203 1 98.88 500 HIS B C 1
ATOM 8130 O O . HIS B 1 500 ? -0.739 34.438 18.062 1 98.88 500 HIS B O 1
ATOM 8136 N N . VAL B 1 501 ? 0.771 36.094 18.281 1 98.88 501 VAL B N 1
ATOM 8137 C CA . VAL B 1 501 ? 1.912 35.188 18.312 1 98.88 501 VAL B CA 1
ATOM 8138 C C . VAL B 1 501 ? 2.117 34.656 19.719 1 98.88 501 VAL B C 1
ATOM 8140 O O . VAL B 1 501 ? 2.676 35.344 20.578 1 98.88 501 VAL B O 1
ATOM 8143 N N . LYS B 1 502 ? 1.72 33.406 19.922 1 98.94 502 LYS B N 1
ATOM 8144 C CA . LYS B 1 502 ? 1.799 32.75 21.234 1 98.94 502 LYS B CA 1
ATOM 8145 C C . LYS B 1 502 ? 3.059 31.906 21.344 1 98.94 502 LYS B C 1
ATOM 8147 O O . LYS B 1 502 ? 3.316 31.047 20.5 1 98.94 502 LYS B O 1
ATOM 8152 N N . VAL B 1 503 ? 3.834 32.094 22.422 1 98.88 503 VAL B N 1
ATOM 8153 C CA . VAL B 1 503 ? 5.098 31.375 22.547 1 98.88 503 VAL B CA 1
ATOM 8154 C C . VAL B 1 503 ? 5.219 30.781 23.938 1 98.88 503 VAL B C 1
ATOM 8156 O O . VAL B 1 503 ? 4.559 31.234 24.875 1 98.88 503 VAL B O 1
ATOM 8159 N N . LEU B 1 504 ? 5.977 29.75 24.016 1 98.81 504 LEU B N 1
ATOM 8160 C CA . LEU B 1 504 ? 6.328 29.109 25.266 1 98.81 504 LEU B CA 1
ATOM 8161 C C . LEU B 1 504 ? 7.785 29.359 25.625 1 98.81 504 LEU B C 1
ATOM 8163 O O . LEU B 1 504 ? 8.641 29.453 24.75 1 98.81 504 LEU B O 1
ATOM 8167 N N . ASP B 1 505 ? 8.109 29.438 26.938 1 98.31 505 ASP B N 1
ATOM 8168 C CA . ASP B 1 505 ? 9.492 29.594 27.359 1 98.31 505 ASP B CA 1
ATOM 8169 C C . ASP B 1 505 ? 10.281 28.297 27.172 1 98.31 505 ASP B C 1
ATOM 8171 O O . ASP B 1 505 ? 11.5 28.328 27 1 98.31 505 ASP B O 1
ATOM 8175 N N . LYS B 1 506 ? 9.609 27.109 27.219 1 98.12 506 LYS B N 1
ATOM 8176 C CA . LYS B 1 506 ? 10.266 25.828 27.016 1 98.12 506 LYS B CA 1
ATOM 8177 C C . LYS B 1 506 ? 9.258 24.75 26.625 1 98.12 506 LYS B C 1
ATOM 8179 O O . LYS B 1 506 ? 8.07 24.844 26.953 1 98.12 506 LYS B O 1
ATOM 8184 N N . VAL B 1 507 ? 9.727 23.719 25.953 1 98.44 507 VAL B N 1
ATOM 8185 C CA . VAL B 1 507 ? 8.922 22.547 25.641 1 98.44 507 VAL B CA 1
ATOM 8186 C C . VAL B 1 507 ? 9.695 21.281 26 1 98.44 507 VAL B C 1
ATOM 8188 O O . VAL B 1 507 ? 9.141 20.188 25.969 1 98.44 507 VAL B O 1
ATOM 8191 N N . SER B 1 508 ? 10.977 21.391 26.375 1 97.62 508 SER B N 1
ATOM 8192 C CA . SER B 1 508 ? 11.82 20.25 26.703 1 97.62 508 SER B CA 1
ATOM 8193 C C . SER B 1 508 ? 11.328 19.531 27.969 1 97.62 508 SER B C 1
ATOM 8195 O O . SER B 1 508 ? 11.625 18.359 28.172 1 97.62 508 SER B O 1
ATOM 8197 N N . THR B 1 509 ? 10.672 20.25 28.812 1 96.88 509 THR B N 1
ATOM 8198 C CA . THR B 1 509 ? 9.969 19.719 29.984 1 96.88 509 THR B CA 1
ATOM 8199 C C . THR B 1 509 ? 8.5 20.156 29.969 1 96.88 509 THR B C 1
ATOM 8201 O O . THR B 1 509 ? 8.156 21.172 29.359 1 96.88 509 THR B O 1
ATOM 8204 N N . PRO B 1 510 ? 7.641 19.359 30.578 1 96.56 510 PRO B N 1
ATOM 8205 C CA . PRO B 1 510 ? 6.238 19.781 30.625 1 96.56 510 PRO B CA 1
ATOM 8206 C C . PRO B 1 510 ? 6.039 21.078 31.406 1 96.56 510 PRO B C 1
ATOM 8208 O O . PRO B 1 510 ? 6.859 21.422 32.25 1 96.56 510 PRO B O 1
ATOM 8211 N N . GLY B 1 511 ? 5.008 21.812 31.062 1 94.44 511 GLY B N 1
ATOM 8212 C CA . GLY B 1 511 ? 4.574 22.922 31.891 1 94.44 511 GLY B CA 1
ATOM 8213 C C . GLY B 1 511 ? 5.195 24.25 31.484 1 94.44 511 GLY B C 1
ATOM 8214 O O . GLY B 1 511 ? 5.277 25.172 32.281 1 94.44 511 GLY B O 1
ATOM 8215 N N . GLY B 1 512 ? 5.75 24.406 30.328 1 97.5 512 GLY B N 1
ATOM 8216 C CA . GLY B 1 512 ? 6.223 25.688 29.844 1 97.5 512 GLY B CA 1
ATOM 8217 C C . GLY B 1 512 ? 5.191 26.797 29.984 1 97.5 512 GLY B C 1
ATOM 8218 O O . GLY B 1 512 ? 3.99 26.547 29.875 1 97.5 512 GLY B O 1
ATOM 8219 N N . THR B 1 513 ? 5.637 28 30.141 1 98.25 513 THR B N 1
ATOM 8220 C CA . THR B 1 513 ? 4.758 29.156 30.359 1 98.25 513 THR B CA 1
ATOM 8221 C C . THR B 1 513 ? 4.41 29.812 29.031 1 98.25 513 THR B C 1
ATOM 8223 O O . THR B 1 513 ? 5.301 30.172 28.25 1 98.25 513 THR B O 1
ATOM 8226 N N . LEU B 1 514 ? 3.174 30 28.812 1 98.5 514 LEU B N 1
ATOM 8227 C CA . LEU B 1 514 ? 2.66 30.641 27.609 1 98.5 514 LEU B CA 1
ATOM 8228 C C . LEU B 1 514 ? 2.68 32.156 27.734 1 98.5 514 LEU B C 1
ATOM 8230 O O . LEU B 1 514 ? 2.357 32.688 28.797 1 98.5 514 LEU B O 1
ATOM 8234 N N . SER B 1 515 ? 3.051 32.844 26.734 1 98.69 515 SER B N 1
ATOM 8235 C CA . SER B 1 515 ? 2.951 34.312 26.641 1 98.69 515 SER B CA 1
ATOM 8236 C C . SER B 1 515 ? 2.641 34.75 25.219 1 98.69 515 SER B C 1
ATOM 8238 O O . SER B 1 515 ? 2.756 33.969 24.281 1 98.69 515 SER B O 1
ATOM 8240 N N . THR B 1 516 ? 2.129 35.906 25.078 1 98.62 516 THR B N 1
ATOM 8241 C CA . THR B 1 516 ? 1.957 36.531 23.766 1 98.62 516 THR B CA 1
ATOM 8242 C C . THR B 1 516 ? 3.182 37.344 23.391 1 98.62 516 THR B C 1
ATOM 8244 O O . THR B 1 516 ? 3.441 38.406 24 1 98.62 516 THR B O 1
ATOM 8247 N N . ARG B 1 517 ? 3.906 36.969 22.406 1 98.31 517 ARG B N 1
ATOM 8248 C CA . ARG B 1 517 ? 5.145 37.625 21.984 1 98.31 517 ARG B CA 1
ATOM 8249 C C . ARG B 1 517 ? 4.852 38.906 21.219 1 98.31 517 ARG B C 1
ATOM 8251 O O . ARG B 1 517 ? 5.605 39.875 21.297 1 98.31 517 ARG B O 1
ATOM 8258 N N . ALA B 1 518 ? 3.844 38.844 20.391 1 98.5 518 ALA B N 1
ATOM 8259 C CA . ALA B 1 518 ? 3.471 40 19.547 1 98.5 518 ALA B CA 1
ATOM 8260 C C . ALA B 1 518 ? 2.041 39.844 19.047 1 98.5 518 ALA B C 1
ATOM 8262 O O . ALA B 1 518 ? 1.489 38.75 19.016 1 98.5 518 ALA B O 1
ATOM 8263 N N . VAL B 1 519 ? 1.437 40.938 18.734 1 98.81 519 VAL B N 1
ATOM 8264 C CA . VAL B 1 519 ? 0.127 41 18.094 1 98.81 519 VAL B CA 1
ATOM 8265 C C . VAL B 1 519 ? 0.201 41.844 16.828 1 98.81 519 VAL B C 1
ATOM 8267 O O . VAL B 1 519 ? 0.76 42.938 16.844 1 98.81 519 VAL B O 1
ATOM 8270 N N . PHE B 1 520 ? -0.249 41.281 15.734 1 98.81 520 PHE B N 1
ATOM 8271 C CA . PHE B 1 520 ? -0.29 42 14.469 1 98.81 520 PHE B CA 1
ATOM 8272 C C . PHE B 1 520 ? -1.716 42.094 13.93 1 98.81 520 PHE B C 1
ATOM 8274 O O . PHE B 1 520 ? -2.518 41.188 14.156 1 98.81 520 PHE B O 1
ATOM 8281 N N . THR B 1 521 ? -2.031 43.125 13.227 1 98.56 521 THR B N 1
ATOM 8282 C CA . THR B 1 521 ? -3.309 43.281 12.539 1 98.56 521 THR B CA 1
ATOM 8283 C 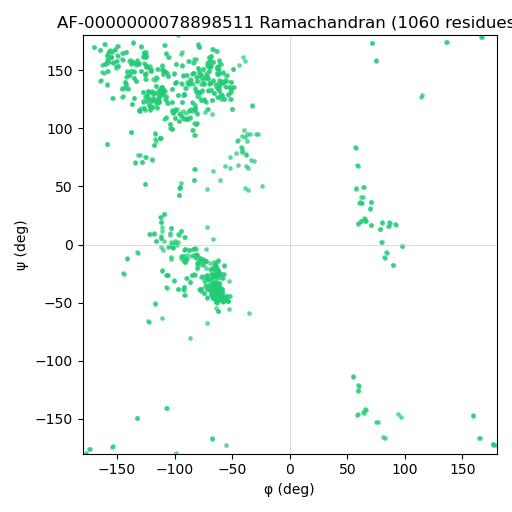C . THR B 1 521 ? -3.096 43.562 11.062 1 98.56 521 THR B C 1
ATOM 8285 O O . THR B 1 521 ? -2.09 44.188 10.68 1 98.56 521 THR B O 1
ATOM 8288 N N . VAL B 1 522 ? -3.957 43.125 10.258 1 98.62 522 VAL B N 1
ATOM 8289 C CA . VAL B 1 522 ? -3.979 43.406 8.82 1 98.62 522 VAL B CA 1
ATOM 8290 C C . VAL B 1 522 ? -5.305 44.031 8.43 1 98.62 522 VAL B C 1
ATOM 8292 O O . VAL B 1 522 ? -6.371 43.594 8.852 1 98.62 522 VAL B O 1
ATOM 8295 N N . ASP B 1 523 ? -5.176 45.125 7.66 1 97.44 523 ASP B N 1
ATOM 8296 C CA . ASP B 1 523 ? -6.344 45.75 7.059 1 97.44 523 ASP B CA 1
ATOM 8297 C C . ASP B 1 523 ? -6.754 45.031 5.773 1 97.44 523 ASP B C 1
ATOM 8299 O O . ASP B 1 523 ? -5.906 44.688 4.949 1 97.44 523 ASP B O 1
ATOM 8303 N N . PRO B 1 524 ? -8.094 44.75 5.598 1 96.12 524 PRO B N 1
ATOM 8304 C CA . PRO B 1 524 ? -8.531 44 4.422 1 96.12 524 PRO B CA 1
ATOM 8305 C C . PRO B 1 524 ? -8.234 44.719 3.109 1 96.12 524 PRO B C 1
ATOM 8307 O O . PRO B 1 524 ? -8.281 44.125 2.039 1 96.12 524 PRO B O 1
ATOM 8310 N N . ARG B 1 525 ? -7.914 45.969 3.084 1 95.62 525 ARG B N 1
ATOM 8311 C CA . ARG B 1 525 ? -7.668 46.719 1.86 1 95.62 525 ARG B CA 1
ATOM 8312 C C . ARG B 1 525 ? -6.191 47.062 1.725 1 95.62 525 ARG B C 1
ATOM 8314 O O . ARG B 1 525 ? -5.781 47.688 0.734 1 95.62 525 ARG B O 1
ATOM 8321 N N . ARG B 1 526 ? -5.461 46.75 2.684 1 95.88 526 ARG B N 1
ATOM 8322 C CA . ARG B 1 526 ? -4.039 47.062 2.689 1 95.88 526 ARG B CA 1
ATOM 8323 C C . ARG B 1 526 ? -3.217 45.906 3.229 1 95.88 526 ARG B C 1
ATOM 8325 O O . ARG B 1 526 ? -2.932 45.844 4.426 1 95.88 526 ARG B O 1
ATOM 8332 N N . PRO B 1 527 ? -2.713 45.125 2.297 1 96.69 527 PRO B N 1
ATOM 8333 C CA . PRO B 1 527 ? -1.878 44.031 2.77 1 96.69 527 PRO B CA 1
ATOM 8334 C C . PRO B 1 527 ? -0.662 44.5 3.561 1 96.69 527 PRO B C 1
ATOM 8336 O O . PRO B 1 527 ? -0.139 45.594 3.303 1 96.69 527 PRO B O 1
ATOM 8339 N N . GLY B 1 528 ? -0.137 43.594 4.465 1 97.44 528 GLY B N 1
ATOM 8340 C CA . GLY B 1 528 ? 0.987 43.938 5.332 1 97.44 528 GLY B CA 1
ATOM 8341 C C . GLY B 1 528 ? 0.616 43.969 6.801 1 97.44 528 GLY B C 1
ATOM 8342 O O . GLY B 1 528 ? -0.339 44.625 7.191 1 97.44 528 GLY B O 1
ATOM 8343 N N . PRO B 1 529 ? 1.303 43.281 7.613 1 98.06 529 PRO B N 1
ATOM 8344 C CA . PRO B 1 529 ? 0.987 43.25 9.039 1 98.06 529 PRO B CA 1
ATOM 8345 C C . PRO B 1 529 ? 1.424 44.531 9.766 1 98.06 529 PRO B C 1
ATOM 8347 O O . PRO B 1 529 ? 2.51 45.062 9.5 1 98.06 529 PRO B O 1
ATOM 8350 N N . GLN B 1 530 ? 0.581 45 10.625 1 97.56 530 GLN B N 1
ATOM 8351 C CA . GLN B 1 530 ? 0.885 46.125 11.492 1 97.56 530 GLN B CA 1
ATOM 8352 C C . GLN B 1 530 ? 0.903 45.719 12.961 1 97.56 530 GLN B C 1
ATOM 8354 O O . GLN B 1 530 ? -0.01 45.031 13.43 1 97.56 530 GLN B O 1
ATOM 8359 N N . ALA B 1 531 ? 1.938 46.125 13.578 1 95.38 531 ALA B N 1
ATOM 8360 C CA . ALA B 1 531 ? 2.006 45.812 15.008 1 95.38 531 ALA B CA 1
ATOM 8361 C C . ALA B 1 531 ? 0.858 46.469 15.766 1 95.38 531 ALA B C 1
ATOM 8363 O O . ALA B 1 531 ? 0.513 47.625 15.5 1 95.38 531 ALA B O 1
ATOM 8364 N N . ALA B 1 532 ? 0.307 45.688 16.562 1 91.75 532 ALA B N 1
ATOM 8365 C CA . ALA B 1 532 ? -0.81 46.188 17.344 1 91.75 532 ALA B CA 1
ATOM 8366 C C . ALA B 1 532 ? -0.392 46.438 18.781 1 91.75 532 ALA B C 1
ATOM 8368 O O . ALA B 1 532 ? 0.52 45.812 19.297 1 91.75 532 ALA B O 1
#

Nearest PDB structures (foldseek):
  2yeq-assembly1_A  TM=9.787E-01  e=8.016E-68  Bacillus subtilis
  3frp-assembly1_A  TM=6.456E-01  e=2.892E-03  Naja kaouthia
  5b71-assembly2_F  TM=6.370E-01  e=2.123E-02  Homo sapiens
  2a74-assembly2_D  TM=5.726E-01  e=1.135E-02  Homo sapiens
  3t4a-assembly2_D  TM=5.628E-01  e=4.205E-02  Homo sapiens